Protein AF-A0A1V4IZM5-F1 (afdb_monomer)

Radius of gyration: 40.72 Å; Cα contacts (8 Å, |Δi|>4): 1011; chains: 1; bounding box: 106×96×102 Å

Sequence (853 aa):
MITKQNLEQMLNLLNVTTLEKIDSNCRKNNYTFGQQTMLKYSPEALVEYACAIYRYILPHFDTTGITEEEYITKWTAPHIKAMELIASKDCMLTLSDIVATPEPAPEGYSLEKDVYSEISAYIDNHRKGAEWYFFEGINDFLTNSHSPLRWDTVTDKRIINLVDEVDSIRDACNKELDTFISKELKPYIQLIQERLAYYKIKPKTIAALKVSKDQIPPLDWAEISQALEDKIITENTRKLITATLKAFRVAAKTKKAKKPVGARLDPSIVVDANEVFIREFISKLGVAYAVPVVKKLEEPPTTEEILDDIYSIIDGLNLAHTQGTSMDAIETQQKDIKNWYSDFSNIAKPLVACLDIALNKLSPESVLSDEALSHGAIKGMLAFAATLRPKVLYKLNANILDYVELSKELHHQIQVQTGYYTDAEPLPNVEPISKVQLIDSINKGTAPILPSLFDLTKPIQEVLDSIKANVVTTETVEVLSEEDVQSIIPMLVPITDYTIREMANMLTGQSSKPYIADGDLIIHTTETGKYLKVEPTIRDDQYAEYQFKAYNWNTLNAHIHSLQQLLAKTPEYIKWQTEPEPILGPEQDYKPLPKDYSYKLLPKVAELRKTAIKEAEELYEYLLGMANIAFDKEDETALEAIRDITRVHYYKDFIRIVGHRLASWVYEPEEYRLISSPPLDANGYEIDYEPNHINGIRYDNRRVNLKIELKQVNLDLRSTSRPVNYNGQPYATTQKYCTAFGLSYAYLNFNLNKLKPGETYNHKNRDYCLGADGCQYIAVDTVAKVPQLTYNGKSYTTPKEFAADLGLNYTNIRQGLHRAKNNTKPKTKYKYKEKGKTYTFYLDENYNVTSIV

Structure (mmCIF, N/CA/C/O backbone):
data_AF-A0A1V4IZM5-F1
#
_entry.id   AF-A0A1V4IZM5-F1
#
loop_
_atom_site.group_PDB
_atom_site.id
_atom_site.type_symbol
_atom_site.label_atom_id
_atom_site.label_alt_id
_atom_site.label_comp_id
_atom_site.label_asym_id
_atom_site.label_entity_id
_atom_site.label_seq_id
_atom_site.pdbx_PDB_ins_code
_atom_site.Cartn_x
_atom_site.Cartn_y
_atom_site.Cartn_z
_atom_site.occupancy
_atom_site.B_iso_or_equiv
_atom_site.auth_seq_id
_atom_site.auth_comp_id
_atom_site.auth_asym_id
_atom_site.auth_atom_id
_atom_site.pdbx_PDB_model_num
ATOM 1 N N . MET A 1 1 ? 28.922 -0.557 22.267 1.00 57.75 1 MET A N 1
ATOM 2 C CA . MET A 1 1 ? 28.609 -0.454 20.822 1.00 57.75 1 MET A CA 1
ATOM 3 C C . MET A 1 1 ? 27.100 -0.280 20.697 1.00 57.75 1 MET A C 1
ATOM 5 O O . MET A 1 1 ? 26.390 -1.085 21.283 1.00 57.75 1 MET A O 1
ATOM 9 N N . ILE A 1 2 ? 26.603 0.770 20.039 1.00 72.06 2 ILE A N 1
ATOM 10 C CA . ILE A 1 2 ? 25.153 1.031 19.965 1.00 72.06 2 ILE A CA 1
ATOM 11 C C . ILE A 1 2 ? 24.528 0.093 18.925 1.00 72.06 2 ILE A C 1
ATOM 13 O O . ILE A 1 2 ? 24.946 0.082 17.763 1.00 72.06 2 ILE A O 1
ATOM 17 N N . THR A 1 3 ? 23.562 -0.722 19.347 1.00 81.62 3 THR A N 1
ATOM 18 C CA . THR A 1 3 ? 22.862 -1.671 18.470 1.00 81.62 3 THR A CA 1
ATOM 19 C C . THR A 1 3 ? 21.764 -0.969 17.664 1.00 81.62 3 THR A C 1
ATOM 21 O O . THR A 1 3 ? 21.345 0.142 17.990 1.00 81.62 3 THR A O 1
ATOM 24 N N . LYS A 1 4 ? 21.261 -1.629 16.614 1.00 83.50 4 LYS A N 1
ATOM 25 C CA . LYS A 1 4 ? 20.084 -1.156 15.868 1.00 83.50 4 LYS A CA 1
ATOM 26 C C . LYS A 1 4 ? 18.871 -0.961 16.792 1.00 83.50 4 LYS A C 1
ATOM 28 O O . LYS A 1 4 ? 18.221 0.072 16.712 1.00 83.50 4 LYS A O 1
ATOM 33 N N . GLN A 1 5 ? 18.624 -1.918 17.687 1.00 81.56 5 GLN A N 1
ATOM 34 C CA . GLN A 1 5 ? 17.521 -1.864 18.648 1.00 81.56 5 GLN A CA 1
ATOM 35 C C . GLN A 1 5 ? 17.650 -0.663 19.594 1.00 81.56 5 GLN A C 1
ATOM 37 O O . GLN A 1 5 ? 16.668 0.036 19.820 1.00 81.56 5 GLN A O 1
ATOM 42 N N . ASN A 1 6 ? 18.865 -0.366 20.074 1.00 80.56 6 ASN A N 1
ATOM 43 C CA . ASN A 1 6 ? 19.107 0.809 20.912 1.00 80.56 6 ASN A CA 1
ATOM 44 C C . ASN A 1 6 ? 18.768 2.104 20.153 1.00 80.56 6 ASN A C 1
ATOM 46 O O . ASN A 1 6 ? 18.112 2.975 20.706 1.00 80.56 6 ASN A O 1
ATOM 50 N N . LEU A 1 7 ? 19.157 2.224 18.878 1.00 84.94 7 LEU A N 1
ATOM 51 C CA . LEU A 1 7 ? 18.834 3.399 18.054 1.00 84.94 7 LEU A CA 1
ATOM 52 C C . LEU A 1 7 ? 17.323 3.555 17.806 1.00 84.94 7 LEU A C 1
ATOM 54 O O . LEU A 1 7 ? 16.818 4.673 17.801 1.00 84.94 7 LEU A O 1
ATOM 58 N N . GLU A 1 8 ? 16.597 2.453 17.608 1.00 86.06 8 GLU A N 1
ATOM 59 C CA . GLU A 1 8 ? 15.133 2.472 17.450 1.00 86.06 8 GLU A CA 1
ATOM 60 C C . GLU A 1 8 ? 14.433 2.899 18.751 1.00 86.06 8 GLU A C 1
ATOM 62 O O . GLU A 1 8 ? 13.519 3.721 18.716 1.00 86.06 8 GLU A O 1
ATOM 67 N N . GLN A 1 9 ? 14.907 2.424 19.906 1.00 81.44 9 GLN A N 1
ATOM 68 C CA . GLN A 1 9 ? 14.412 2.858 21.218 1.00 81.44 9 GLN A CA 1
ATOM 69 C C . GLN A 1 9 ? 14.698 4.341 21.488 1.00 81.44 9 GLN A C 1
ATOM 71 O O . GLN A 1 9 ? 13.817 5.055 21.959 1.00 81.44 9 GLN A O 1
ATOM 76 N N . MET A 1 10 ? 15.893 4.823 21.137 1.00 86.06 10 MET A N 1
ATOM 77 C CA . MET A 1 10 ? 16.258 6.240 21.241 1.00 86.06 10 MET A CA 1
ATOM 78 C C . MET A 1 10 ? 15.355 7.130 20.375 1.00 86.06 10 MET A C 1
ATOM 80 O O . MET A 1 10 ? 14.952 8.205 20.809 1.00 86.06 10 MET A O 1
ATOM 84 N N . LEU A 1 11 ? 14.993 6.678 19.169 1.00 88.38 11 LEU A N 1
ATOM 85 C CA . LEU A 1 11 ? 14.075 7.412 18.295 1.00 88.38 11 LEU A CA 1
ATOM 86 C C . LEU A 1 11 ? 12.652 7.471 18.871 1.00 88.38 11 LEU A C 1
ATOM 88 O O . LEU A 1 11 ? 12.003 8.508 18.772 1.00 88.38 11 LEU A O 1
ATOM 92 N N . ASN A 1 12 ? 12.187 6.384 19.494 1.00 84.12 12 ASN A N 1
ATOM 93 C CA . ASN A 1 12 ? 10.905 6.370 20.201 1.00 84.12 12 ASN A CA 1
ATOM 94 C C . ASN A 1 12 ? 10.915 7.315 21.411 1.00 84.12 12 ASN A C 1
ATOM 96 O O . ASN A 1 12 ? 9.926 8.008 21.642 1.00 84.12 12 ASN A O 1
ATOM 100 N N . LEU A 1 13 ? 12.026 7.376 22.155 1.00 84.38 13 LEU A N 1
ATOM 101 C CA . LEU A 1 13 ? 12.179 8.314 23.267 1.00 84.38 13 LEU A CA 1
ATOM 102 C C . LEU A 1 13 ? 12.081 9.765 22.787 1.00 84.38 13 LEU A C 1
ATOM 104 O O . LEU A 1 13 ? 11.351 10.525 23.394 1.00 84.38 13 LEU A O 1
ATOM 108 N N . LEU A 1 14 ? 12.732 10.131 21.678 1.00 88.81 14 LEU A N 1
ATOM 109 C CA . LEU A 1 14 ? 12.714 11.499 21.130 1.00 88.81 14 LEU A CA 1
ATOM 110 C C . LEU A 1 14 ? 11.385 11.905 20.460 1.00 88.81 14 LEU A C 1
ATOM 112 O O . LEU A 1 14 ? 11.294 12.994 19.892 1.00 88.81 14 LEU A O 1
ATOM 116 N N . ASN A 1 15 ? 10.363 11.048 20.468 1.00 85.94 15 ASN A N 1
ATOM 117 C CA . ASN A 1 15 ? 9.048 11.380 19.930 1.00 85.94 15 ASN A CA 1
ATOM 118 C C . ASN A 1 15 ? 8.258 12.235 20.935 1.00 85.94 15 ASN A C 1
ATOM 120 O O . ASN A 1 15 ? 8.139 11.865 22.100 1.00 85.94 15 ASN A O 1
ATOM 124 N N . VAL A 1 16 ? 7.648 13.334 20.478 1.00 86.44 16 VAL A N 1
ATOM 125 C CA . VAL A 1 16 ? 6.814 14.217 21.316 1.00 86.44 16 VAL A CA 1
ATOM 126 C C . VAL A 1 16 ? 5.671 13.459 21.998 1.00 86.44 16 VAL A C 1
ATOM 128 O O . VAL A 1 16 ? 5.353 13.757 23.144 1.00 86.44 16 VAL A O 1
ATOM 131 N N . THR A 1 17 ? 5.146 12.392 21.386 1.00 87.19 17 THR A N 1
ATOM 132 C CA . THR A 1 17 ? 4.129 11.538 22.028 1.00 87.19 17 THR A CA 1
ATOM 133 C C . THR A 1 17 ? 4.616 10.877 23.322 1.00 87.19 17 THR A C 1
ATOM 135 O O . THR A 1 17 ? 3.815 10.448 24.147 1.00 87.19 17 THR A O 1
ATOM 138 N N . THR A 1 18 ? 5.931 10.727 23.499 1.00 82.88 18 THR A N 1
ATOM 139 C CA . THR A 1 18 ? 6.525 10.211 24.739 1.00 82.88 18 THR A CA 1
ATOM 140 C C . THR A 1 18 ? 6.481 11.268 25.838 1.00 82.88 18 THR A C 1
ATOM 142 O O . THR A 1 18 ? 6.098 10.942 26.957 1.00 82.88 18 THR A O 1
ATOM 145 N N . LEU A 1 19 ? 6.775 12.531 25.511 1.00 88.12 19 LEU A N 1
ATOM 146 C CA . LEU A 1 19 ? 6.591 13.657 26.432 1.00 88.12 19 LEU A CA 1
ATOM 147 C C . LEU A 1 19 ? 5.118 13.812 26.834 1.00 88.12 19 LEU A C 1
ATOM 149 O O . LEU A 1 19 ? 4.834 13.957 28.014 1.00 88.12 19 LEU A O 1
ATOM 153 N N . GLU A 1 20 ? 4.182 13.697 25.890 1.00 88.25 20 GLU A N 1
ATOM 154 C CA . GLU A 1 20 ? 2.737 13.755 26.174 1.00 88.25 20 GLU A CA 1
ATOM 155 C C . GLU A 1 20 ? 2.286 12.662 27.157 1.00 88.25 20 GLU A C 1
ATOM 157 O O . GLU A 1 20 ? 1.465 12.907 28.039 1.00 88.25 20 GLU A O 1
ATOM 162 N N . LYS A 1 21 ? 2.843 11.449 27.045 1.00 83.25 21 LYS A N 1
ATOM 163 C CA . LYS A 1 21 ? 2.553 10.347 27.977 1.00 83.25 21 LYS A CA 1
ATOM 164 C C . LYS A 1 21 ? 3.125 10.592 29.368 1.00 83.25 21 LYS A C 1
ATOM 166 O O . LYS A 1 21 ? 2.443 10.315 30.352 1.00 83.25 21 LYS A O 1
ATOM 171 N N . ILE A 1 22 ? 4.362 11.085 29.446 1.00 81.62 22 ILE A N 1
ATOM 172 C CA . ILE A 1 22 ? 4.990 11.460 30.720 1.00 81.62 22 ILE A CA 1
ATOM 173 C C . ILE A 1 22 ? 4.152 12.557 31.383 1.00 81.62 22 ILE A C 1
ATOM 175 O O . ILE A 1 22 ? 3.743 12.403 32.528 1.00 81.62 22 ILE A O 1
ATOM 179 N N . ASP A 1 23 ? 3.794 13.598 30.633 1.00 88.06 23 ASP A N 1
ATOM 180 C CA . ASP A 1 23 ? 2.962 14.705 31.103 1.00 88.06 23 ASP A CA 1
ATOM 181 C C . ASP A 1 23 ? 1.592 14.248 31.604 1.00 88.06 23 ASP A C 1
ATOM 183 O O . ASP A 1 23 ? 1.180 14.625 32.699 1.00 88.06 23 ASP A O 1
ATOM 187 N N . SER A 1 24 ? 0.915 13.361 30.872 1.00 82.25 24 SER A N 1
ATOM 188 C CA . SER A 1 24 ? -0.354 12.792 31.329 1.00 82.25 24 SER A CA 1
ATOM 189 C C . SER A 1 24 ? -0.218 12.061 32.669 1.00 82.25 24 SER A C 1
ATOM 191 O O . SER A 1 24 ? -1.123 12.158 33.496 1.00 82.25 24 SER A O 1
ATOM 193 N N . ASN A 1 25 ? 0.888 11.349 32.904 1.00 79.12 25 ASN A N 1
ATOM 194 C CA . ASN A 1 25 ? 1.135 10.659 34.172 1.00 79.12 25 ASN A CA 1
ATOM 195 C C . ASN A 1 25 ? 1.490 11.638 35.300 1.00 79.12 25 ASN A C 1
ATOM 197 O O . ASN A 1 25 ? 0.965 11.504 36.405 1.00 79.12 25 ASN A O 1
ATOM 201 N N . CYS A 1 26 ? 2.335 12.639 35.035 1.00 76.44 26 CYS A N 1
ATOM 202 C CA . CYS A 1 26 ? 2.674 13.677 36.012 1.00 76.44 26 CYS A CA 1
ATOM 203 C C . CYS A 1 26 ? 1.424 14.448 36.454 1.00 76.44 26 CYS A C 1
ATOM 205 O O . CYS A 1 26 ? 1.238 14.675 37.648 1.00 76.44 26 CYS A O 1
ATOM 207 N N . ARG A 1 27 ? 0.528 14.783 35.515 1.00 82.06 27 ARG A N 1
ATOM 208 C CA . ARG A 1 27 ? -0.756 15.433 35.817 1.00 82.06 27 ARG A CA 1
ATOM 209 C C . ARG A 1 27 ? -1.628 14.601 36.744 1.00 82.06 27 ARG A C 1
ATOM 211 O O . ARG A 1 27 ? -2.080 15.123 37.751 1.00 82.06 27 ARG A O 1
ATOM 218 N N . LYS A 1 28 ? -1.800 13.308 36.454 1.00 77.38 28 LYS A N 1
ATOM 219 C CA . LYS A 1 28 ? -2.592 12.398 37.301 1.00 77.38 28 LYS A CA 1
ATOM 220 C C . LYS A 1 28 ? -2.077 12.313 38.744 1.00 77.38 28 LYS A C 1
ATOM 222 O O . LYS A 1 28 ? -2.873 12.110 39.652 1.00 77.38 28 LYS A O 1
ATOM 227 N N . ASN A 1 29 ? -0.766 12.446 38.949 1.00 73.00 29 ASN A N 1
ATOM 228 C CA . ASN A 1 29 ? -0.141 12.245 40.259 1.00 73.00 29 ASN A CA 1
ATOM 229 C C . ASN A 1 29 ? 0.022 13.531 41.079 1.00 73.00 29 ASN A C 1
ATOM 231 O O . ASN A 1 29 ? 0.007 13.459 42.305 1.00 73.00 29 ASN A O 1
ATOM 235 N N . ASN A 1 30 ? 0.204 14.679 40.420 1.00 68.69 30 ASN A N 1
ATOM 236 C CA . ASN A 1 30 ? 0.627 15.920 41.079 1.00 68.69 30 ASN A CA 1
ATOM 237 C C . ASN A 1 30 ? -0.367 17.080 40.928 1.00 68.69 30 ASN A C 1
ATOM 239 O O . ASN A 1 30 ? -0.177 18.107 41.569 1.00 68.69 30 ASN A O 1
ATOM 243 N N . TYR A 1 31 ? -1.390 16.952 40.078 1.00 73.06 31 TYR A N 1
ATOM 244 C CA . TYR A 1 31 ? -2.322 18.036 39.776 1.00 73.06 31 TYR A CA 1
ATOM 245 C C . TYR A 1 31 ? -3.749 17.603 40.108 1.00 73.06 31 TYR A C 1
ATOM 247 O O . TYR A 1 31 ? -4.211 16.539 39.697 1.00 73.06 31 TYR A O 1
ATOM 255 N N . THR A 1 32 ? -4.444 18.430 40.883 1.00 66.44 32 THR A N 1
ATOM 256 C CA . THR A 1 32 ? -5.822 18.199 41.338 1.00 66.44 32 THR A CA 1
ATOM 257 C C . THR A 1 32 ? -6.783 19.203 40.694 1.00 66.44 32 THR A C 1
ATOM 259 O O . THR A 1 32 ? -6.366 20.055 39.917 1.00 66.44 32 THR A O 1
ATOM 262 N N . PHE A 1 33 ? -8.079 19.147 41.018 1.00 64.38 33 PHE A N 1
ATOM 263 C CA . PHE A 1 33 ? -9.104 20.063 40.484 1.00 64.38 33 PHE A CA 1
ATOM 264 C C . PHE A 1 33 ? -8.697 21.554 40.551 1.00 64.38 33 PHE A C 1
ATOM 266 O O . PHE A 1 33 ? -8.979 22.342 39.645 1.00 64.38 33 PHE A O 1
ATOM 273 N N . GLY A 1 34 ? -7.983 21.922 41.616 1.00 63.38 34 GLY A N 1
ATOM 274 C CA . GLY A 1 34 ? -7.523 23.277 41.886 1.00 63.38 34 GLY A CA 1
ATOM 275 C C . GLY A 1 34 ? -6.196 23.698 41.254 1.00 63.38 34 GLY A C 1
ATOM 276 O O . GLY A 1 34 ? -5.916 24.888 41.117 1.00 63.38 34 GLY A O 1
ATOM 277 N N . GLN A 1 35 ? -5.393 22.733 40.817 1.00 69.88 35 GLN A N 1
ATOM 278 C CA . GLN A 1 35 ? -4.029 22.944 40.340 1.00 69.88 35 GLN A CA 1
ATOM 279 C C . GLN A 1 35 ? -3.952 22.499 38.884 1.00 69.88 35 GLN A C 1
ATOM 281 O O . GLN A 1 35 ? -4.155 21.330 38.564 1.00 69.88 35 GLN A O 1
ATOM 286 N N . GLN A 1 36 ? -3.637 23.420 37.979 1.00 75.69 36 GLN A N 1
ATOM 287 C CA . GLN A 1 36 ? -3.462 23.102 36.563 1.00 75.69 36 GLN A CA 1
ATOM 288 C C . GLN A 1 36 ? -2.056 23.466 36.107 1.00 75.69 36 GLN A C 1
ATOM 290 O O . GLN A 1 36 ? -1.419 24.384 36.615 1.00 75.69 36 GLN A O 1
ATOM 295 N N . THR A 1 37 ? -1.564 22.753 35.098 1.00 81.69 37 THR A N 1
ATOM 296 C CA . THR A 1 37 ? -0.284 23.086 34.479 1.00 81.69 37 THR A CA 1
ATOM 297 C C . THR A 1 37 ? -0.372 24.469 33.833 1.00 81.69 37 THR A C 1
ATOM 299 O O . THR A 1 37 ? -1.164 24.683 32.911 1.00 81.69 37 THR A O 1
ATOM 302 N N . MET A 1 38 ? 0.475 25.399 34.278 1.00 83.50 38 MET A N 1
ATOM 303 C CA . MET A 1 38 ? 0.495 26.772 33.759 1.00 83.50 38 MET A CA 1
ATOM 304 C C . MET A 1 38 ? 0.743 26.818 32.241 1.00 83.50 38 MET A C 1
ATOM 306 O O . MET A 1 38 ? 0.093 27.577 31.522 1.00 83.50 38 MET A O 1
ATOM 310 N N . LEU A 1 39 ? 1.655 25.979 31.745 1.00 90.56 39 LEU A N 1
ATOM 311 C CA . LEU A 1 39 ? 1.953 25.812 30.321 1.00 90.56 39 LEU A CA 1
ATOM 312 C C . LEU A 1 39 ? 1.451 24.454 29.809 1.00 90.56 39 LEU A C 1
ATOM 314 O O . LEU A 1 39 ? 0.914 23.638 30.557 1.00 90.56 39 LEU A O 1
ATOM 318 N N . LYS A 1 40 ? 1.644 24.216 28.511 1.00 90.38 40 LYS A N 1
ATOM 319 C CA . LYS A 1 40 ? 1.191 23.031 27.775 1.00 90.38 40 LYS A CA 1
ATOM 320 C C . LYS A 1 40 ? 1.713 21.708 28.329 1.00 90.38 40 LYS A C 1
ATOM 322 O O . LYS A 1 40 ? 1.013 20.722 28.166 1.00 90.38 40 LYS A O 1
ATOM 327 N N . TYR A 1 41 ? 2.887 21.684 28.958 1.00 92.62 41 TYR A N 1
ATOM 328 C CA . TYR A 1 41 ? 3.430 20.519 29.666 1.00 92.62 41 TYR A CA 1
ATOM 329 C C . TYR A 1 41 ? 3.785 20.911 31.099 1.00 92.62 41 TYR A C 1
ATOM 331 O O . TYR A 1 41 ? 4.193 22.052 31.345 1.00 92.62 41 TYR A O 1
ATOM 339 N N . SER A 1 42 ? 3.659 19.978 32.037 1.00 90.12 42 SER A N 1
ATOM 340 C CA . SER A 1 42 ? 4.066 20.173 33.424 1.00 90.12 42 SER A CA 1
ATOM 341 C C . SER A 1 42 ? 5.597 20.324 33.526 1.00 90.12 42 SER A C 1
ATOM 343 O O . SER A 1 42 ? 6.337 19.706 32.750 1.00 90.12 42 SER A O 1
ATOM 345 N N . PRO A 1 43 ? 6.114 21.152 34.452 1.00 90.12 43 PRO A N 1
ATOM 346 C CA . PRO A 1 43 ? 7.549 21.262 34.688 1.00 90.12 43 PRO A CA 1
ATOM 347 C C . PRO A 1 43 ? 8.165 19.916 35.092 1.00 90.12 43 PRO A C 1
ATOM 349 O O . PRO A 1 43 ? 9.263 19.609 34.637 1.00 90.12 43 PRO A O 1
ATOM 352 N N . GLU A 1 44 ? 7.456 19.076 35.850 1.00 89.94 44 GLU A N 1
ATOM 353 C CA . GLU A 1 44 ? 7.909 17.727 36.219 1.00 89.94 44 GLU A CA 1
ATOM 354 C C . GLU A 1 44 ? 8.092 16.846 34.983 1.00 89.94 44 GLU A C 1
ATOM 356 O O . GLU A 1 44 ? 9.116 16.183 34.843 1.00 89.94 44 GLU A O 1
ATOM 361 N N . ALA A 1 45 ? 7.145 16.892 34.044 1.00 90.44 45 ALA A N 1
ATOM 362 C CA . ALA A 1 45 ? 7.225 16.126 32.810 1.00 90.44 45 ALA A CA 1
ATOM 363 C C . ALA A 1 45 ? 8.404 16.566 31.936 1.00 90.44 45 ALA A C 1
ATOM 365 O O . ALA A 1 45 ? 9.103 15.732 31.359 1.00 90.44 45 ALA A O 1
ATOM 366 N N . LEU A 1 46 ? 8.661 17.876 31.868 1.00 92.44 46 LEU A N 1
ATOM 367 C CA . LEU A 1 46 ? 9.823 18.425 31.168 1.00 92.44 46 LEU A CA 1
ATOM 368 C C . LEU A 1 46 ? 11.134 18.006 31.840 1.00 92.44 46 LEU A C 1
ATOM 370 O O . LEU A 1 46 ? 12.080 17.669 31.132 1.00 92.44 46 LEU A O 1
ATOM 374 N N . VAL A 1 47 ? 11.188 17.976 33.174 1.00 91.12 47 VAL A N 1
ATOM 375 C CA . VAL A 1 47 ? 12.343 17.478 33.937 1.00 91.12 47 VAL A CA 1
ATOM 376 C C . VAL A 1 47 ? 12.565 15.993 33.656 1.00 91.12 47 VAL A C 1
ATOM 378 O O . VAL A 1 47 ? 13.663 15.614 33.260 1.00 91.12 47 VAL A O 1
ATOM 381 N N . GLU A 1 48 ? 11.541 15.149 33.801 1.00 88.62 48 GLU A N 1
ATOM 382 C CA . GLU A 1 48 ? 11.646 13.705 33.560 1.00 88.62 48 GLU A CA 1
ATOM 383 C C . GLU A 1 48 ? 12.086 13.397 32.126 1.00 88.62 48 GLU A C 1
ATOM 385 O O . GLU A 1 48 ? 12.971 12.564 31.898 1.00 88.62 48 GLU A O 1
ATOM 390 N N . TYR A 1 49 ? 11.514 14.104 31.154 1.00 92.62 49 TYR A N 1
ATOM 391 C CA . TYR A 1 49 ? 11.857 13.939 29.750 1.00 92.62 49 TYR A CA 1
ATOM 392 C C . TYR A 1 49 ? 13.274 14.439 29.439 1.00 92.62 49 TYR A C 1
ATOM 394 O O . TYR A 1 49 ? 14.033 13.742 28.759 1.00 92.62 49 TYR A O 1
ATOM 402 N N . ALA A 1 50 ? 13.682 15.582 30.001 1.00 90.81 50 ALA A N 1
ATOM 403 C CA . ALA A 1 50 ? 15.048 16.090 29.898 1.00 90.81 50 ALA A CA 1
ATOM 404 C C . ALA A 1 50 ? 16.061 15.124 30.529 1.00 90.81 50 ALA A C 1
ATOM 406 O O . ALA A 1 50 ? 17.079 14.832 29.904 1.00 90.81 50 ALA A O 1
ATOM 407 N N . CYS A 1 51 ? 15.768 14.561 31.706 1.00 84.75 51 CYS A N 1
ATOM 408 C CA . CYS A 1 51 ? 16.582 13.531 32.355 1.00 84.75 51 CYS A CA 1
ATOM 409 C C . CYS A 1 51 ? 16.707 12.284 31.475 1.00 84.75 51 CYS A C 1
ATOM 411 O O . CYS A 1 51 ? 17.798 11.738 31.312 1.00 84.75 51 CYS A O 1
ATOM 413 N N . ALA A 1 52 ? 15.605 11.820 30.881 1.00 84.94 52 ALA A N 1
ATOM 414 C CA . ALA A 1 52 ? 15.624 10.655 30.006 1.00 84.94 52 ALA A CA 1
ATOM 415 C C . ALA A 1 52 ? 16.495 10.906 28.764 1.00 84.94 52 ALA A C 1
ATOM 417 O O . ALA A 1 52 ? 17.341 10.078 28.421 1.00 84.94 52 ALA A O 1
ATOM 418 N N . ILE A 1 53 ? 16.354 12.066 28.122 1.00 88.62 53 ILE A N 1
ATOM 419 C CA . ILE A 1 53 ? 17.187 12.457 26.979 1.00 88.62 53 ILE A CA 1
ATOM 420 C C . ILE A 1 53 ? 18.657 12.588 27.409 1.00 88.62 53 ILE A C 1
ATOM 422 O O . ILE A 1 53 ? 19.543 12.016 26.769 1.00 88.62 53 ILE A O 1
ATOM 426 N N . TYR A 1 54 ? 18.927 13.253 28.531 1.00 87.44 54 TYR A N 1
ATOM 427 C CA . TYR A 1 54 ? 20.275 13.432 29.067 1.00 87.44 54 TYR A CA 1
ATOM 428 C C . TYR A 1 54 ? 20.959 12.106 29.404 1.00 87.44 54 TYR A C 1
ATOM 430 O O . TYR A 1 54 ? 22.147 11.946 29.156 1.00 87.44 54 TYR A O 1
ATOM 438 N N . ARG A 1 55 ? 20.235 11.126 29.947 1.00 84.50 55 ARG A N 1
ATOM 439 C CA . ARG A 1 55 ? 20.821 9.844 30.368 1.00 84.50 55 ARG A CA 1
ATOM 440 C C . ARG A 1 55 ? 20.944 8.843 29.225 1.00 84.50 55 ARG A C 1
ATOM 442 O O . ARG A 1 55 ? 21.912 8.087 29.184 1.00 84.50 55 ARG A O 1
ATOM 449 N N . TYR A 1 56 ? 19.976 8.820 28.309 1.00 83.19 56 TYR A N 1
ATOM 450 C CA . TYR A 1 56 ? 19.872 7.770 27.289 1.00 83.19 56 TYR A CA 1
ATOM 451 C C . TYR A 1 56 ? 20.235 8.220 25.873 1.00 83.19 56 TYR A C 1
ATOM 453 O O . TYR A 1 56 ? 20.411 7.365 25.006 1.00 83.19 56 TYR A O 1
ATOM 461 N N . ILE A 1 57 ? 20.364 9.525 25.612 1.00 86.75 57 ILE A N 1
ATOM 462 C CA . ILE A 1 57 ? 20.688 10.066 24.283 1.00 86.75 57 ILE A CA 1
ATOM 463 C C . ILE A 1 57 ? 22.031 10.789 24.313 1.00 86.75 57 ILE A C 1
ATOM 465 O O . ILE A 1 57 ? 22.955 10.367 23.617 1.00 86.75 57 ILE A O 1
ATOM 469 N N . LEU A 1 58 ? 22.170 11.838 25.127 1.00 85.44 58 LEU A N 1
ATOM 470 C CA . LEU A 1 58 ? 23.354 12.713 25.116 1.00 85.44 58 LEU A CA 1
ATOM 471 C C . LEU A 1 58 ? 24.697 11.963 25.223 1.00 85.44 58 LEU A C 1
ATOM 473 O O . LEU A 1 58 ? 25.561 12.239 24.393 1.00 85.44 58 LEU A O 1
ATOM 477 N N . PRO A 1 59 ? 24.886 10.936 26.081 1.00 83.44 59 PRO A N 1
ATOM 478 C CA . PRO A 1 59 ? 26.168 10.240 26.227 1.00 83.44 59 PRO A CA 1
ATOM 479 C C . PRO A 1 59 ? 26.628 9.516 24.954 1.00 83.44 59 PRO A C 1
ATOM 481 O O . PRO A 1 59 ? 27.765 9.052 24.862 1.00 83.44 59 PRO A O 1
ATOM 484 N N . HIS A 1 60 ? 25.740 9.370 23.970 1.00 79.81 60 HIS A N 1
ATOM 485 C CA . HIS A 1 60 ? 26.002 8.700 22.702 1.00 79.81 60 HIS A CA 1
ATOM 486 C C . HIS A 1 60 ? 26.280 9.645 21.527 1.00 79.81 60 HIS A C 1
ATOM 488 O O . HIS A 1 60 ? 26.713 9.164 20.464 1.00 79.81 60 HIS A O 1
ATOM 494 N N . PHE A 1 61 ? 26.009 10.943 21.690 1.00 75.25 61 PHE A N 1
ATOM 495 C CA . PHE A 1 61 ? 25.993 11.917 20.594 1.00 75.25 61 PHE A CA 1
ATOM 496 C C . PHE A 1 61 ? 26.590 13.281 20.944 1.00 75.25 61 PHE A C 1
ATOM 498 O O . PHE A 1 61 ? 27.051 13.958 20.029 1.00 75.25 61 PHE A O 1
ATOM 505 N N . ASP A 1 62 ? 26.603 13.671 22.217 1.00 67.94 62 ASP A N 1
ATOM 506 C CA . ASP A 1 62 ? 27.065 14.978 22.668 1.00 67.94 62 ASP A CA 1
ATOM 507 C C . ASP A 1 62 ? 28.263 14.855 23.627 1.00 67.94 62 ASP A C 1
ATOM 509 O O . ASP A 1 62 ? 28.296 14.008 24.519 1.00 67.94 62 ASP A O 1
ATOM 513 N N . THR A 1 63 ? 29.268 15.706 23.420 1.00 58.75 63 THR A N 1
ATOM 514 C CA . THR A 1 63 ? 30.476 15.822 24.252 1.00 58.75 63 THR A CA 1
ATOM 515 C C . THR A 1 63 ? 30.583 17.191 24.926 1.00 58.75 63 THR A C 1
ATOM 517 O O . THR A 1 63 ? 31.639 17.512 25.467 1.00 58.75 63 THR A O 1
ATOM 520 N N . THR A 1 64 ? 29.539 18.027 24.864 1.00 59.38 64 THR A N 1
ATOM 521 C CA . THR A 1 64 ? 29.567 19.441 25.291 1.00 59.38 64 THR A CA 1
ATOM 522 C C . THR A 1 64 ? 29.782 19.665 26.789 1.00 59.38 64 THR A C 1
ATOM 524 O O . THR A 1 64 ? 29.953 20.809 27.199 1.00 59.38 64 THR A O 1
ATOM 527 N N . GLY A 1 65 ? 29.845 18.615 27.612 1.00 68.25 65 GLY A N 1
ATOM 528 C CA . GLY A 1 65 ? 30.160 18.733 29.038 1.00 68.25 65 GLY A CA 1
ATOM 529 C C . GLY A 1 65 ? 29.084 19.446 29.861 1.00 68.25 65 GLY A C 1
ATOM 530 O O . GLY A 1 65 ? 29.350 19.777 31.012 1.00 68.25 65 GLY A O 1
ATOM 531 N N . ILE A 1 66 ? 27.895 19.674 29.287 1.00 85.88 66 ILE A N 1
ATOM 532 C CA . ILE A 1 66 ? 26.734 20.185 30.015 1.00 85.88 66 ILE A CA 1
ATOM 533 C C . ILE A 1 66 ? 26.340 19.189 31.105 1.00 85.88 66 ILE A C 1
ATOM 535 O O . ILE A 1 66 ? 26.321 17.981 30.868 1.00 85.88 66 ILE A O 1
ATOM 539 N N . THR A 1 67 ? 26.049 19.692 32.297 1.00 89.19 67 THR A N 1
ATOM 540 C CA . THR A 1 67 ? 25.553 18.877 33.410 1.00 89.19 67 THR A CA 1
ATOM 541 C C . THR A 1 67 ? 24.061 18.577 33.251 1.00 89.19 67 THR A C 1
ATOM 543 O O . THR A 1 67 ? 23.338 19.283 32.547 1.00 89.19 67 THR A O 1
ATOM 546 N N . GLU A 1 68 ? 23.573 17.528 33.919 1.00 86.62 68 GLU A N 1
ATOM 547 C CA . GLU A 1 68 ? 22.148 17.159 33.890 1.00 86.62 68 GLU A CA 1
ATOM 548 C C . GLU A 1 68 ? 21.265 18.317 34.375 1.00 86.62 68 GLU A C 1
ATOM 550 O O . GLU A 1 68 ? 20.239 18.614 33.772 1.00 86.62 68 GLU A O 1
ATOM 555 N N . GLU A 1 69 ? 21.715 19.035 35.403 1.00 90.12 69 GLU A N 1
ATOM 556 C CA . GLU A 1 69 ? 21.024 20.188 35.981 1.00 90.12 69 GLU A CA 1
ATOM 557 C C . GLU A 1 69 ? 20.948 21.377 35.011 1.00 90.12 69 GLU A C 1
ATOM 559 O O . GLU A 1 69 ? 19.878 21.957 34.809 1.00 90.12 69 GLU A O 1
ATOM 564 N N . GLU A 1 70 ? 22.050 21.707 34.332 1.00 91.50 70 GLU A N 1
ATOM 565 C CA . GLU A 1 70 ? 22.058 22.738 33.286 1.00 91.50 70 GLU A CA 1
ATOM 566 C C . GLU A 1 70 ? 21.163 22.351 32.101 1.00 91.50 70 GLU A C 1
ATOM 568 O O . GLU A 1 70 ? 20.529 23.215 31.490 1.00 91.50 70 GLU A O 1
ATOM 573 N N . TYR A 1 71 ? 21.091 21.058 31.768 1.00 91.94 71 TYR A N 1
ATOM 574 C CA . TYR A 1 71 ? 20.219 20.566 30.706 1.00 91.94 71 TYR A CA 1
ATOM 575 C C . TYR A 1 71 ? 18.745 20.693 31.094 1.00 91.94 71 TYR A C 1
ATOM 577 O O . TYR A 1 71 ? 17.973 21.282 30.340 1.00 91.94 71 TYR A O 1
ATOM 585 N N . ILE A 1 72 ? 18.368 20.241 32.291 1.00 91.62 72 ILE A N 1
ATOM 586 C CA . ILE A 1 72 ? 17.015 20.407 32.842 1.00 91.62 72 ILE A CA 1
ATOM 587 C C . ILE A 1 72 ? 16.618 21.887 32.865 1.00 91.62 72 ILE A C 1
ATOM 589 O O . ILE A 1 72 ? 15.521 22.232 32.431 1.00 91.62 72 ILE A O 1
ATOM 593 N N . THR A 1 73 ? 17.528 22.772 33.282 1.00 93.00 73 THR A N 1
ATOM 594 C CA . THR A 1 73 ? 17.282 24.223 33.344 1.00 93.00 73 THR A CA 1
ATOM 595 C C . THR A 1 73 ? 16.885 24.799 31.984 1.00 93.00 73 THR A C 1
ATOM 597 O O . THR A 1 73 ? 16.008 25.657 31.905 1.00 93.00 73 THR A O 1
ATOM 600 N N . LYS A 1 74 ? 17.471 24.313 30.880 1.00 93.25 74 LYS A N 1
ATOM 601 C CA . LYS A 1 74 ? 17.062 24.735 29.528 1.00 93.25 74 LYS A CA 1
ATOM 602 C C . LYS A 1 74 ? 15.627 24.321 29.203 1.00 93.25 74 LYS A C 1
ATOM 604 O O . LYS A 1 74 ? 14.899 25.101 28.597 1.00 93.25 74 LYS A O 1
ATOM 609 N N . TRP A 1 75 ? 15.233 23.113 29.604 1.00 93.25 75 TRP A N 1
ATOM 610 C CA . TRP A 1 75 ? 13.893 22.575 29.359 1.00 93.25 75 TRP A CA 1
ATOM 611 C C . TRP A 1 75 ? 12.815 23.272 30.194 1.00 93.25 75 TRP A C 1
ATOM 613 O O . TRP A 1 75 ? 11.699 23.454 29.712 1.00 93.25 75 TRP A O 1
ATOM 623 N N . THR A 1 76 ? 13.145 23.715 31.407 1.00 93.94 76 THR A N 1
ATOM 624 C CA . THR A 1 76 ? 12.209 24.411 32.305 1.00 93.94 76 THR A CA 1
ATOM 625 C C . THR A 1 76 ? 12.236 25.937 32.171 1.00 93.94 76 THR A C 1
ATOM 627 O O . THR A 1 76 ? 11.342 26.605 32.693 1.00 93.94 76 THR A O 1
ATOM 630 N N . ALA A 1 77 ? 13.189 26.513 31.429 1.00 93.56 77 ALA A N 1
ATOM 631 C CA . ALA A 1 77 ? 13.327 27.963 31.258 1.00 93.56 77 ALA A CA 1
ATOM 632 C C . ALA A 1 77 ? 12.041 28.688 30.799 1.00 93.56 77 ALA A C 1
ATOM 634 O O . ALA A 1 77 ? 11.741 29.741 31.368 1.00 93.56 77 ALA A O 1
ATOM 635 N N . PRO A 1 78 ? 11.231 28.167 29.849 1.00 93.38 78 PRO A N 1
ATOM 636 C CA . PRO A 1 78 ? 9.971 28.818 29.471 1.00 93.38 78 PRO A CA 1
ATOM 637 C C . PRO A 1 78 ? 8.955 28.903 30.621 1.00 93.38 78 PRO A C 1
ATOM 639 O O . PRO A 1 78 ? 8.214 29.881 30.714 1.00 93.38 78 PRO A O 1
ATOM 642 N N . HIS A 1 79 ? 8.947 27.909 31.516 1.00 90.81 79 HIS A N 1
ATOM 643 C CA . HIS A 1 79 ? 8.111 27.900 32.722 1.00 90.81 79 HIS A CA 1
ATOM 644 C C . HIS A 1 79 ? 8.582 28.943 33.732 1.00 90.81 79 HIS A C 1
ATOM 646 O O . HIS A 1 79 ? 7.778 29.746 34.195 1.00 90.81 79 HIS A O 1
ATOM 652 N N . ILE A 1 80 ? 9.888 28.989 34.013 1.00 90.94 80 ILE A N 1
ATOM 653 C CA . ILE A 1 80 ? 10.488 29.990 34.911 1.00 90.94 80 ILE A CA 1
ATOM 654 C C . ILE A 1 80 ? 10.162 31.403 34.416 1.00 90.94 80 ILE A C 1
ATOM 656 O O . ILE A 1 80 ? 9.646 32.227 35.167 1.00 90.94 80 ILE A O 1
ATOM 660 N N . LYS A 1 81 ? 10.354 31.646 33.118 1.00 93.12 81 LYS A N 1
ATOM 661 C CA . LYS A 1 81 ? 10.040 32.923 32.475 1.00 93.12 81 LYS A CA 1
ATOM 662 C C . LYS A 1 81 ? 8.560 33.296 32.587 1.00 93.12 81 LYS A C 1
ATOM 664 O O . LYS A 1 81 ? 8.249 34.451 32.856 1.00 93.12 81 LYS A O 1
ATOM 669 N N . ALA A 1 82 ? 7.644 32.348 32.375 1.00 90.75 82 ALA A N 1
ATOM 670 C CA . ALA A 1 82 ? 6.211 32.600 32.530 1.00 90.75 82 ALA A CA 1
ATOM 671 C C . ALA A 1 82 ? 5.863 32.997 33.975 1.00 90.75 82 ALA A C 1
ATOM 673 O O . ALA A 1 82 ? 5.144 33.977 34.172 1.00 90.75 82 ALA A O 1
ATOM 674 N N . MET A 1 83 ? 6.431 32.309 34.974 1.00 88.38 83 MET A N 1
ATOM 675 C CA . MET A 1 83 ? 6.235 32.654 36.387 1.00 88.38 83 MET A CA 1
ATOM 676 C C . MET A 1 83 ? 6.756 34.057 36.712 1.00 88.38 83 MET A C 1
ATOM 678 O O . MET A 1 83 ? 6.055 34.829 37.358 1.00 88.38 83 MET A O 1
ATOM 682 N N . GLU A 1 84 ? 7.953 34.415 36.243 1.00 90.38 84 GLU A N 1
ATOM 683 C CA . GLU A 1 84 ? 8.543 35.743 36.461 1.00 90.38 84 GLU A CA 1
ATOM 684 C C . GLU A 1 84 ? 7.724 36.860 35.798 1.00 90.38 84 GLU A C 1
ATOM 686 O O . GLU A 1 84 ? 7.489 37.909 36.403 1.00 90.38 84 GLU A O 1
ATOM 691 N N . LEU A 1 85 ? 7.251 36.635 34.567 1.00 91.31 85 LEU A N 1
ATOM 692 C CA . LEU A 1 85 ? 6.430 37.601 33.840 1.00 91.31 85 LEU A CA 1
ATOM 693 C C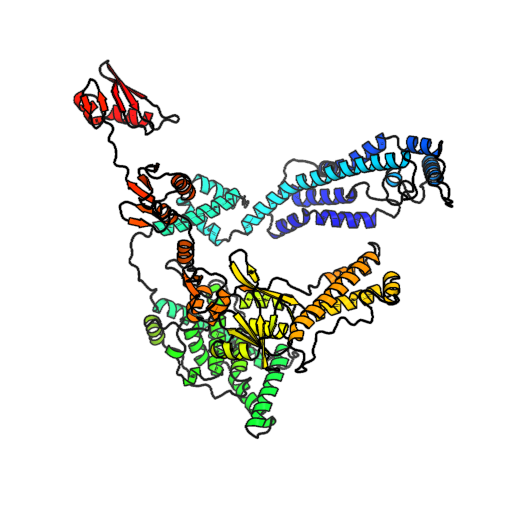 . LEU A 1 85 ? 5.086 37.832 34.533 1.00 91.31 85 LEU A C 1
ATOM 695 O O . LEU A 1 85 ? 4.692 38.987 34.679 1.00 91.31 85 LEU A O 1
ATOM 699 N N . ILE A 1 86 ? 4.412 36.779 34.999 1.00 87.69 86 ILE A N 1
ATOM 700 C CA . ILE A 1 86 ? 3.148 36.916 35.739 1.00 87.69 86 ILE A CA 1
ATOM 701 C C . ILE A 1 86 ? 3.394 37.573 37.103 1.00 87.69 86 ILE A C 1
ATOM 703 O O . ILE A 1 86 ? 2.684 38.507 37.469 1.00 87.69 86 ILE A O 1
ATOM 707 N N . ALA A 1 87 ? 4.442 37.172 37.828 1.00 85.38 87 ALA A N 1
ATOM 708 C CA . ALA A 1 87 ? 4.800 37.782 39.110 1.00 85.38 87 ALA A CA 1
ATOM 709 C C . ALA A 1 87 ? 5.100 39.288 38.986 1.00 85.38 87 ALA A C 1
ATOM 711 O O . ALA A 1 87 ? 4.827 40.052 39.910 1.00 85.38 87 ALA A O 1
ATOM 712 N N . SER A 1 88 ? 5.608 39.739 37.833 1.00 85.88 88 SER A N 1
ATOM 713 C CA . SER A 1 88 ? 5.877 41.159 37.569 1.00 85.88 88 SER A CA 1
ATOM 714 C C . SER A 1 88 ? 4.625 42.031 37.388 1.00 85.88 88 SER A C 1
ATOM 716 O O . SER A 1 88 ? 4.744 43.256 37.375 1.00 85.88 88 SER A O 1
ATOM 718 N N . LYS A 1 89 ? 3.432 41.433 37.238 1.00 82.75 89 LYS A N 1
ATOM 719 C CA . LYS A 1 89 ? 2.183 42.140 36.898 1.00 82.75 89 LYS A CA 1
ATOM 720 C C . LYS A 1 89 ? 1.389 42.673 38.088 1.00 82.75 89 LYS A C 1
ATOM 722 O O . LYS A 1 89 ? 0.318 43.229 37.891 1.00 82.75 89 LYS A O 1
ATOM 727 N N . ASP A 1 90 ? 1.911 42.536 39.304 1.00 86.00 90 ASP A N 1
ATOM 728 C CA . ASP A 1 90 ? 1.245 42.935 40.552 1.00 86.00 90 ASP A CA 1
ATOM 729 C C . ASP A 1 90 ? -0.258 42.580 40.580 1.00 86.00 90 ASP A C 1
ATOM 731 O O . ASP A 1 90 ? -1.150 43.384 40.880 1.00 86.00 90 ASP A O 1
ATOM 735 N N . CYS A 1 91 ? -0.551 41.335 40.193 1.00 88.06 91 CYS A N 1
ATOM 736 C CA . CYS A 1 91 ? -1.918 40.855 40.021 1.00 88.06 91 CYS A CA 1
ATOM 737 C C . CYS A 1 91 ? -2.715 40.922 41.334 1.00 88.06 91 CYS A C 1
ATOM 739 O O . CYS A 1 91 ? -3.921 41.144 41.298 1.00 88.06 91 CYS A O 1
ATOM 741 N N . MET A 1 92 ? -2.060 40.793 42.498 1.00 86.81 92 MET A N 1
ATOM 742 C CA . MET A 1 92 ? -2.725 40.927 43.803 1.00 86.81 92 MET A CA 1
ATOM 743 C C . MET A 1 92 ? -3.234 42.342 44.064 1.00 86.81 92 MET A C 1
ATOM 745 O O . MET A 1 92 ? -4.334 42.491 44.605 1.00 86.81 92 MET A O 1
ATOM 749 N N . LEU A 1 93 ? -2.459 43.374 43.711 1.00 88.44 93 LEU A N 1
ATOM 750 C CA . LEU A 1 93 ? -2.934 44.754 43.808 1.00 88.44 93 LEU A CA 1
ATOM 751 C C . LEU A 1 93 ? -4.082 44.990 42.832 1.00 88.44 93 LEU A C 1
ATOM 753 O O . LEU A 1 93 ? -5.124 45.488 43.245 1.00 88.44 93 LEU A O 1
ATOM 757 N N . THR A 1 94 ? -3.947 44.524 41.589 1.00 90.81 94 THR A N 1
ATOM 758 C CA . THR A 1 94 ? -5.005 44.647 40.574 1.00 90.81 94 THR A CA 1
ATOM 759 C C . THR A 1 94 ? -6.319 44.008 41.041 1.00 90.81 94 THR A C 1
ATOM 761 O O . THR A 1 94 ? -7.375 44.635 40.978 1.00 90.81 94 THR A O 1
ATOM 764 N N . LEU A 1 95 ? -6.269 42.786 41.581 1.00 91.56 95 LEU A N 1
ATOM 765 C CA . LEU A 1 95 ? -7.441 42.106 42.142 1.00 91.56 95 LEU A CA 1
ATOM 766 C C . LEU A 1 95 ? -8.002 42.838 43.374 1.00 91.56 95 LEU A C 1
ATOM 768 O O . LEU A 1 95 ? -9.220 42.926 43.528 1.00 91.56 95 LEU A O 1
ATOM 772 N N . SER A 1 96 ? -7.138 43.404 44.225 1.00 91.50 96 SER A N 1
ATOM 773 C CA . SER A 1 96 ? -7.563 44.206 45.384 1.00 91.50 96 SER A CA 1
ATOM 774 C C . SER A 1 96 ? -8.302 45.481 44.962 1.00 91.50 96 SER A C 1
ATOM 776 O O . SER A 1 96 ? -9.322 45.819 45.562 1.00 91.50 96 SER A O 1
ATOM 778 N N . ASP A 1 97 ? -7.830 46.159 43.915 1.00 91.62 97 ASP A N 1
ATOM 779 C CA . ASP A 1 97 ? -8.452 47.371 43.369 1.00 91.62 97 ASP A CA 1
ATOM 780 C C . ASP A 1 97 ? -9.816 47.072 42.731 1.00 91.62 97 ASP A C 1
ATOM 782 O O . ASP A 1 97 ? -10.774 47.836 42.903 1.00 91.62 97 ASP A O 1
ATOM 786 N N . ILE A 1 98 ? -9.928 45.933 42.036 1.00 90.94 98 ILE A N 1
ATOM 787 C CA . ILE A 1 98 ? -11.184 45.446 41.449 1.00 90.94 98 ILE A CA 1
ATOM 788 C C . ILE A 1 98 ? -12.228 45.201 42.547 1.00 90.94 98 ILE A C 1
ATOM 790 O O . ILE A 1 98 ? -13.351 45.692 42.435 1.00 90.94 98 ILE A O 1
ATOM 794 N N . VAL A 1 99 ? -11.857 44.516 43.635 1.00 90.06 99 VAL A N 1
ATOM 795 C CA . VAL A 1 99 ? -12.759 44.259 44.776 1.00 90.06 99 VAL A CA 1
ATOM 796 C C . VAL A 1 99 ? -13.130 45.542 45.519 1.00 90.06 99 VAL A C 1
ATOM 798 O O . VAL A 1 99 ? -14.265 45.684 45.967 1.00 90.06 99 VAL A O 1
ATOM 801 N N . ALA A 1 100 ? -12.208 46.500 45.642 1.00 88.75 100 ALA A N 1
ATOM 802 C CA . ALA A 1 100 ? -12.487 47.781 46.293 1.00 88.75 100 ALA A CA 1
ATOM 803 C C . ALA A 1 100 ? -13.493 48.646 45.511 1.00 88.75 100 ALA A C 1
ATOM 805 O O . ALA A 1 100 ? -14.118 49.540 46.086 1.00 88.75 100 ALA A O 1
ATOM 806 N N . THR A 1 101 ? -13.645 48.399 44.206 1.00 87.94 101 THR A N 1
ATOM 807 C CA . THR A 1 101 ? -14.509 49.171 43.304 1.00 87.94 101 THR A CA 1
ATOM 808 C C . THR A 1 101 ? -15.285 48.251 42.350 1.00 87.94 101 THR A C 1
ATOM 810 O O . THR A 1 101 ? -15.014 48.254 41.147 1.00 87.94 101 THR A O 1
ATOM 813 N N . PRO A 1 102 ? -16.239 47.443 42.849 1.00 84.00 102 PRO A N 1
ATOM 814 C CA . PRO A 1 102 ? -16.965 46.486 42.019 1.00 84.00 102 PRO A CA 1
ATOM 815 C C . PRO A 1 102 ? -17.866 47.203 41.004 1.00 84.00 102 PRO A C 1
ATOM 817 O O . PRO A 1 102 ? -18.483 48.226 41.320 1.00 84.00 102 PRO A O 1
ATOM 820 N N . GLU A 1 103 ? -17.953 46.675 39.780 1.00 82.19 103 GLU A N 1
ATOM 821 C CA . GLU A 1 103 ? -18.928 47.155 38.800 1.00 82.19 103 GLU A CA 1
ATOM 822 C C . GLU A 1 103 ? -20.335 46.650 39.175 1.00 82.19 103 GLU A C 1
ATOM 824 O O . GLU A 1 103 ? -20.485 45.533 39.679 1.00 82.19 103 GLU A O 1
ATOM 829 N N . PRO A 1 104 ? -21.389 47.459 38.968 1.00 67.31 104 PRO A N 1
ATOM 830 C CA . PRO A 1 104 ? -22.753 47.039 39.263 1.00 67.31 104 PRO A CA 1
ATOM 831 C C . PRO A 1 104 ? -23.160 45.860 38.372 1.00 67.31 104 PRO A C 1
ATOM 833 O O . PRO A 1 104 ? -22.970 45.895 37.156 1.00 67.31 104 PRO A O 1
ATOM 836 N N . ALA A 1 105 ? -23.750 44.829 38.983 1.00 61.78 105 ALA A N 1
ATOM 837 C CA . ALA A 1 105 ? -24.247 43.666 38.260 1.00 61.78 105 ALA A CA 1
ATOM 838 C C . ALA A 1 105 ? -25.308 44.078 37.213 1.00 61.78 105 ALA A C 1
ATOM 840 O O . ALA A 1 105 ? -26.133 44.954 37.498 1.00 61.78 105 ALA A O 1
ATOM 841 N N . PRO A 1 106 ? -25.330 43.451 36.022 1.00 60.88 106 PRO A N 1
ATOM 842 C CA . PRO A 1 106 ? -26.397 43.661 35.047 1.00 60.88 106 PRO A CA 1
ATOM 843 C C . PRO A 1 106 ? -27.779 43.362 35.655 1.00 60.88 106 PRO A C 1
ATOM 845 O O . PRO A 1 106 ? -27.935 42.396 36.408 1.00 60.88 106 PRO A O 1
ATOM 848 N N . GLU A 1 107 ? -28.795 44.170 35.326 1.00 53.00 107 GLU A N 1
ATOM 849 C CA . GLU A 1 107 ? -30.167 43.961 35.813 1.00 53.00 107 GLU A CA 1
ATOM 850 C C . GLU A 1 107 ? -30.659 42.539 35.483 1.00 53.00 107 GLU A C 1
ATOM 852 O O . GLU A 1 107 ? -30.678 42.130 34.324 1.00 53.00 107 GLU A O 1
ATOM 857 N N . GLY A 1 108 ? -31.063 41.787 36.514 1.00 55.62 108 GLY A N 1
ATOM 858 C CA . GLY A 1 108 ? -31.591 40.421 36.388 1.00 55.62 108 GLY A CA 1
ATOM 859 C C . GLY A 1 108 ? -30.667 39.300 36.880 1.00 55.62 108 GLY A C 1
ATOM 860 O O . GLY A 1 108 ? -31.126 38.165 36.985 1.00 55.62 108 GLY A O 1
ATOM 861 N N . TYR A 1 109 ? -29.414 39.594 37.245 1.00 52.53 109 TYR A N 1
ATOM 862 C CA . TYR A 1 109 ? -28.503 38.607 37.836 1.00 52.53 109 TYR A CA 1
ATOM 863 C C . TYR A 1 109 ? -28.576 38.625 39.370 1.00 52.53 109 TYR A C 1
ATOM 865 O O . TYR A 1 109 ? -28.097 39.547 40.024 1.00 52.53 109 TYR A O 1
ATOM 873 N N . SER A 1 110 ? -29.165 37.579 39.951 1.00 50.50 110 SER A N 1
ATOM 874 C CA . SER A 1 110 ? -28.997 37.216 41.361 1.00 50.50 110 SER A CA 1
ATOM 875 C C . SER A 1 110 ? -28.222 35.906 41.397 1.00 50.50 110 SER A C 1
ATOM 877 O O . SER A 1 110 ? -28.731 34.874 40.968 1.00 50.50 110 SER A O 1
ATOM 879 N N . LEU A 1 111 ? -26.977 35.956 41.865 1.00 50.00 111 LEU A N 1
ATOM 880 C CA . LEU A 1 111 ? -26.179 34.767 42.141 1.00 50.00 111 LEU A CA 1
ATOM 881 C C . LEU A 1 111 ? -25.935 34.697 43.649 1.00 50.00 111 LEU A C 1
ATOM 883 O O . LEU A 1 111 ? -25.588 35.698 44.267 1.00 50.00 111 LEU A O 1
ATOM 887 N N . GLU A 1 112 ? -26.087 33.506 44.232 1.00 47.81 112 GLU A N 1
ATOM 888 C CA . GLU A 1 112 ? -25.687 33.207 45.619 1.00 47.81 112 GLU A CA 1
ATOM 889 C C . GLU A 1 112 ? -24.171 33.390 45.852 1.00 47.81 112 GLU A C 1
ATOM 891 O O . GLU A 1 112 ? -23.721 33.388 46.997 1.00 47.81 112 GLU A O 1
ATOM 896 N N . LYS A 1 113 ? -23.384 33.565 44.778 1.00 59.69 113 LYS A N 1
ATOM 897 C CA . LYS A 1 113 ? -21.940 33.827 44.777 1.00 59.69 113 LYS A CA 1
ATOM 898 C C . LYS A 1 113 ? -21.577 34.813 43.666 1.00 59.69 113 LYS A C 1
ATOM 900 O O . LYS A 1 113 ? -21.705 34.482 42.490 1.00 59.69 113 LYS A O 1
ATOM 905 N N . ASP A 1 114 ? -21.125 36.011 44.025 1.00 76.12 114 ASP A N 1
ATOM 906 C CA . ASP A 1 114 ? -20.587 36.979 43.065 1.00 76.12 114 ASP A CA 1
ATOM 907 C C . ASP A 1 114 ? -19.055 36.842 42.925 1.00 76.12 114 ASP A C 1
ATOM 909 O O . ASP A 1 114 ? -18.357 36.421 43.851 1.00 76.12 114 ASP A O 1
ATOM 913 N N . VAL A 1 115 ? -18.522 37.169 41.740 1.00 84.56 115 VAL A N 1
ATOM 914 C CA . VAL A 1 115 ? -17.084 37.031 41.437 1.00 84.56 115 VAL A CA 1
ATOM 915 C C . VAL A 1 115 ? -16.213 37.879 42.373 1.00 84.56 115 VAL A C 1
ATOM 917 O O . VAL A 1 115 ? -15.117 37.465 42.742 1.00 84.56 115 VAL A O 1
ATOM 920 N N . TYR A 1 116 ? -16.704 39.038 42.818 1.00 87.31 116 TYR A N 1
ATOM 921 C CA . TYR A 1 116 ? -15.972 39.940 43.707 1.00 87.31 116 TYR A CA 1
ATOM 922 C C . TYR A 1 116 ? -15.785 39.345 45.108 1.00 87.31 116 TYR A C 1
ATOM 924 O O . TYR A 1 116 ? -14.715 39.487 45.697 1.00 87.31 116 TYR A O 1
ATOM 932 N N . SER A 1 117 ? -16.788 38.635 45.619 1.00 84.06 117 SER A N 1
ATOM 933 C CA . SER A 1 117 ? -16.765 37.926 46.897 1.00 84.06 117 SER A CA 1
ATOM 934 C C . SER A 1 117 ? -15.798 36.754 46.856 1.00 84.06 117 SER A C 1
ATOM 936 O O . SER A 1 117 ? -15.066 36.540 47.819 1.00 84.06 117 SER A O 1
ATOM 938 N N . GLU A 1 118 ? -15.732 36.035 45.735 1.00 86.69 118 GLU A N 1
ATOM 939 C CA . GLU A 1 118 ? -14.770 34.945 45.544 1.00 86.69 118 GLU A CA 1
ATOM 940 C C . GLU A 1 118 ? -13.329 35.478 45.417 1.00 86.69 118 GLU A C 1
ATOM 942 O O . GLU A 1 118 ? -12.418 34.943 46.050 1.00 86.69 118 GLU A O 1
ATOM 947 N N . ILE A 1 119 ? -13.110 36.596 44.706 1.00 88.69 119 ILE A N 1
ATOM 948 C CA . ILE A 1 119 ? -11.801 37.280 44.674 1.00 88.69 119 ILE A CA 1
ATOM 949 C C . ILE A 1 119 ? -11.417 37.778 46.075 1.00 88.69 119 ILE A C 1
ATOM 951 O O . ILE A 1 119 ? -10.283 37.582 46.513 1.00 88.69 119 ILE A O 1
ATOM 955 N N . SER A 1 120 ? -12.348 38.397 46.806 1.00 87.00 120 SER A N 1
ATOM 956 C CA . SER A 1 120 ? -12.109 38.872 48.173 1.00 87.00 120 SER A CA 1
ATOM 957 C C . SER A 1 120 ? -11.771 37.716 49.112 1.00 87.00 120 SER A C 1
ATOM 959 O O . SER A 1 120 ? -10.826 37.815 49.894 1.00 87.00 120 SER A O 1
ATOM 961 N N . ALA A 1 121 ? -12.502 36.602 49.014 1.00 83.56 121 ALA A N 1
ATOM 962 C CA . ALA A 1 121 ? -12.246 35.398 49.793 1.00 83.56 121 ALA A CA 1
ATOM 963 C C . ALA A 1 121 ? -10.865 34.812 49.477 1.00 83.56 121 ALA A C 1
ATOM 965 O O . ALA A 1 121 ? -10.141 34.432 50.399 1.00 83.56 121 ALA A O 1
ATOM 966 N N . TYR A 1 122 ? -10.466 34.781 48.204 1.00 86.50 122 TYR A N 1
ATOM 967 C CA . TYR A 1 122 ? -9.126 34.365 47.806 1.00 86.50 122 TYR A CA 1
ATOM 968 C C . TYR A 1 122 ? -8.041 35.268 48.420 1.00 86.50 122 TYR A C 1
ATOM 970 O O . TYR A 1 122 ? -7.132 34.768 49.085 1.00 86.50 122 TYR A O 1
ATOM 978 N N . ILE A 1 123 ? -8.166 36.595 48.284 1.00 87.00 123 ILE A N 1
ATOM 979 C CA . ILE A 1 123 ? -7.204 37.571 48.831 1.00 87.00 123 ILE A CA 1
ATOM 980 C C . ILE A 1 123 ? -7.087 37.443 50.355 1.00 87.00 123 ILE A C 1
ATOM 982 O O . ILE A 1 123 ? -5.977 37.457 50.895 1.00 87.00 123 ILE A O 1
ATOM 986 N N . ASP A 1 124 ? -8.212 37.314 51.058 1.00 83.56 124 ASP A N 1
ATOM 987 C CA . ASP A 1 124 ? -8.236 37.213 52.516 1.00 83.56 124 ASP A CA 1
ATOM 988 C C . ASP A 1 124 ? -7.601 35.918 53.025 1.00 83.56 124 ASP A C 1
ATOM 990 O O . ASP A 1 124 ? -6.905 35.944 54.043 1.00 83.56 124 ASP A O 1
ATOM 994 N N . ASN A 1 125 ? -7.811 34.795 52.333 1.00 80.25 125 ASN A N 1
ATOM 995 C CA . ASN A 1 125 ? -7.149 33.532 52.664 1.00 80.25 125 ASN A CA 1
ATOM 996 C C . ASN A 1 125 ? -5.645 33.606 52.371 1.00 80.25 125 ASN A C 1
ATOM 998 O O . ASN A 1 125 ? -4.838 33.300 53.252 1.00 80.25 125 ASN A O 1
ATOM 1002 N N . HIS A 1 126 ? -5.264 34.152 51.211 1.00 78.00 126 HIS A N 1
ATOM 1003 C CA . HIS A 1 126 ? -3.866 34.338 50.825 1.00 78.00 126 HIS A CA 1
ATOM 1004 C C . HIS A 1 126 ? -3.098 35.220 51.829 1.00 78.00 126 HIS A C 1
ATOM 1006 O O . HIS A 1 126 ? -2.005 34.866 52.269 1.00 78.00 126 HIS A O 1
ATOM 1012 N N . ARG A 1 127 ? -3.691 36.335 52.289 1.00 79.38 127 ARG A N 1
ATOM 1013 C CA . ARG A 1 127 ? -3.094 37.224 53.312 1.00 79.38 127 ARG A CA 1
ATOM 1014 C C . ARG A 1 127 ? -2.940 36.568 54.684 1.00 79.38 127 ARG A C 1
ATOM 1016 O O . ARG A 1 127 ? -2.050 36.950 55.441 1.00 79.38 127 ARG A O 1
ATOM 1023 N N . LYS A 1 128 ? -3.807 35.612 55.024 1.00 74.56 128 LYS A N 1
ATOM 1024 C CA . LYS A 1 128 ? -3.756 34.864 56.291 1.00 74.56 128 LYS A CA 1
ATOM 1025 C C . LYS A 1 128 ? -2.778 33.686 56.245 1.00 74.56 128 LYS A C 1
ATOM 1027 O O . LYS A 1 128 ? -2.625 33.013 57.261 1.00 74.56 128 LYS A O 1
ATOM 1032 N N . GLY A 1 129 ? -2.137 33.435 55.099 1.00 59.12 129 GLY A N 1
ATOM 1033 C CA . GLY A 1 129 ? -1.331 32.234 54.879 1.00 59.12 129 GLY A CA 1
ATOM 1034 C C . GLY A 1 129 ? -2.159 30.949 54.962 1.00 59.12 129 GLY A C 1
ATOM 1035 O O . GLY A 1 129 ? -1.611 29.895 55.268 1.00 59.12 129 GLY A O 1
ATOM 1036 N N . ALA A 1 130 ? -3.477 31.049 54.762 1.00 58.03 130 ALA A N 1
ATOM 1037 C CA . ALA A 1 130 ? -4.378 29.912 54.721 1.00 58.03 130 ALA A CA 1
ATOM 1038 C C . ALA A 1 130 ? -4.551 29.482 53.263 1.00 58.03 130 ALA A C 1
ATOM 1040 O O . ALA A 1 130 ? -4.830 30.315 52.399 1.00 58.03 130 ALA A O 1
ATOM 1041 N N . GLU A 1 131 ? -4.401 28.189 52.993 1.00 53.69 131 GLU A N 1
ATOM 1042 C CA . GLU A 1 131 ? -4.710 27.620 51.684 1.00 53.69 131 GLU A CA 1
ATOM 1043 C C . GLU A 1 131 ? -6.196 27.846 51.391 1.00 53.69 131 GLU A C 1
ATOM 1045 O O . GLU A 1 131 ? -7.074 27.424 52.152 1.00 53.69 131 GLU A O 1
ATOM 1050 N N . TRP A 1 132 ? -6.498 28.550 50.298 1.00 59.59 132 TRP A N 1
ATOM 1051 C CA . TRP A 1 132 ? -7.863 28.557 49.801 1.00 59.59 132 TRP A CA 1
ATOM 1052 C C . TRP A 1 132 ? -8.123 27.183 49.191 1.00 59.59 132 TRP A C 1
ATOM 1054 O O . TRP A 1 132 ? -7.343 26.731 48.359 1.00 59.59 132 TRP A O 1
ATOM 1064 N N . TYR A 1 133 ? -9.210 26.531 49.614 1.00 56.81 133 TYR A N 1
ATOM 1065 C CA . TYR A 1 133 ? -9.492 25.098 49.408 1.00 56.81 133 TYR A CA 1
ATOM 1066 C C . TYR A 1 133 ? -9.404 24.613 47.945 1.00 56.81 133 TYR A C 1
ATOM 1068 O O . TYR A 1 133 ? -9.390 23.411 47.698 1.00 56.81 133 TYR A O 1
ATOM 1076 N N . PHE A 1 134 ? -9.360 25.537 46.980 1.00 64.81 134 PHE A N 1
ATOM 1077 C CA . PHE A 1 134 ? -9.344 25.258 45.550 1.00 64.81 134 PHE A CA 1
ATOM 1078 C C . PHE A 1 134 ? -8.137 25.816 44.782 1.00 64.81 134 PHE A C 1
ATOM 1080 O O . PHE A 1 134 ? -7.950 25.379 43.663 1.00 64.81 134 PHE A O 1
ATOM 1087 N N . PHE A 1 135 ? -7.329 26.759 45.284 1.00 76.06 135 PHE A N 1
ATOM 1088 C CA . PHE A 1 135 ? -6.199 27.305 44.502 1.00 76.06 135 PHE A CA 1
ATOM 1089 C C . PHE A 1 135 ? -5.051 27.694 45.438 1.00 76.06 135 PHE A C 1
ATOM 1091 O O . PHE A 1 135 ? -5.206 28.573 46.287 1.00 76.06 135 PHE A O 1
ATOM 1098 N N . GLU A 1 136 ? -3.907 27.029 45.281 1.00 71.69 136 GLU A N 1
ATOM 1099 C CA . GLU A 1 136 ? -2.761 27.131 46.193 1.00 71.69 136 GLU A CA 1
ATOM 1100 C C . GLU A 1 136 ? -1.964 28.425 45.968 1.00 71.69 136 GLU A C 1
ATOM 1102 O O . GLU A 1 136 ? -1.623 29.131 46.921 1.00 71.69 136 GLU A O 1
ATOM 1107 N N . GLY A 1 137 ? -1.722 28.791 44.705 1.00 77.00 137 GLY A N 1
ATOM 1108 C CA . GLY A 1 137 ? -1.009 30.009 44.322 1.00 77.00 137 GLY A CA 1
ATOM 1109 C C . GLY A 1 137 ? -1.834 30.984 43.480 1.00 77.00 137 GLY A C 1
ATOM 1110 O O . GLY A 1 137 ? -2.895 30.665 42.945 1.00 77.00 137 GLY A O 1
ATOM 1111 N N . ILE A 1 138 ? -1.315 32.205 43.316 1.00 82.19 138 ILE A N 1
ATOM 1112 C CA . ILE A 1 138 ? -1.930 33.221 42.441 1.00 82.19 138 ILE A CA 1
ATOM 1113 C C . ILE A 1 138 ? -1.936 32.793 40.978 1.00 82.19 138 ILE A C 1
ATOM 1115 O O . ILE A 1 138 ? -2.880 33.081 40.251 1.00 82.19 138 ILE A O 1
ATOM 1119 N N . ASN A 1 139 ? -0.918 32.044 40.557 1.00 83.19 139 ASN A N 1
ATOM 1120 C CA . ASN A 1 139 ? -0.862 31.498 39.209 1.00 83.19 139 ASN A CA 1
ATOM 1121 C C . ASN A 1 139 ? -2.003 30.502 38.975 1.00 83.19 139 ASN A C 1
ATOM 1123 O O . ASN A 1 139 ? -2.637 30.564 37.926 1.00 83.19 139 ASN A O 1
ATOM 1127 N N . ASP A 1 140 ? -2.328 29.650 39.950 1.00 81.50 140 ASP A N 1
ATOM 1128 C CA . ASP A 1 140 ? -3.462 28.726 39.837 1.00 81.50 140 ASP A CA 1
ATOM 1129 C C . ASP A 1 140 ? -4.776 29.498 39.751 1.00 81.50 140 ASP A C 1
ATOM 1131 O O . ASP A 1 140 ? -5.581 29.251 38.857 1.00 81.50 140 ASP A O 1
ATOM 1135 N N . PHE A 1 141 ? -4.953 30.511 40.605 1.00 86.69 141 PHE A N 1
ATOM 1136 C CA . PHE A 1 141 ? -6.144 31.359 40.583 1.00 86.69 141 PHE A CA 1
ATOM 1137 C C . PHE A 1 141 ? -6.302 32.136 39.264 1.00 86.69 141 PHE A C 1
ATOM 1139 O O . PHE A 1 141 ? -7.420 32.357 38.811 1.00 86.69 141 PHE A O 1
ATOM 1146 N N . LEU A 1 142 ? -5.210 32.527 38.605 1.00 87.19 142 LEU A N 1
ATOM 1147 C CA . LEU A 1 142 ? -5.255 33.239 37.322 1.00 87.19 142 LEU A CA 1
ATOM 1148 C C . LEU A 1 142 ? -5.427 32.303 36.116 1.00 87.19 142 LEU A C 1
ATOM 1150 O O . LEU A 1 142 ? -6.043 32.682 35.118 1.00 87.19 142 LEU A O 1
ATOM 1154 N N . THR A 1 143 ? -4.859 31.098 36.163 1.00 83.81 143 THR A N 1
ATOM 1155 C CA . THR A 1 143 ? -4.681 30.252 34.967 1.00 83.81 143 THR A CA 1
ATOM 1156 C C . THR A 1 143 ? -5.586 29.031 34.907 1.00 83.81 143 THR A C 1
ATOM 1158 O O . THR A 1 143 ? -5.822 28.527 33.805 1.00 83.81 143 THR A O 1
ATOM 1161 N N . ASN A 1 144 ? -6.119 28.578 36.044 1.00 84.50 144 ASN A N 1
ATOM 1162 C CA . ASN A 1 144 ? -7.000 27.419 36.100 1.00 84.50 144 ASN A CA 1
ATOM 1163 C C . ASN A 1 144 ? -8.366 27.746 35.486 1.00 84.50 144 ASN A C 1
ATOM 1165 O O . ASN A 1 144 ? -8.986 28.753 35.832 1.00 84.50 144 ASN A O 1
ATOM 1169 N N . SER A 1 145 ? -8.848 26.870 34.603 1.00 83.88 145 SER A N 1
ATOM 1170 C CA . SER A 1 145 ? -10.133 27.010 33.906 1.00 83.88 145 SER A CA 1
ATOM 1171 C C . SER A 1 145 ? -11.349 27.151 34.830 1.00 83.88 145 SER A C 1
ATOM 1173 O O . SER A 1 145 ? -12.334 27.757 34.429 1.00 83.88 145 SER A O 1
ATOM 1175 N N . HIS A 1 146 ? -11.289 26.621 36.053 1.00 82.00 146 HIS A N 1
ATOM 1176 C CA . HIS A 1 146 ? -12.369 26.683 37.046 1.00 82.00 146 HIS A CA 1
ATOM 1177 C C . HIS A 1 146 ? -12.304 27.920 37.947 1.00 82.00 146 HIS A C 1
ATOM 1179 O O . HIS A 1 146 ? -13.129 28.070 38.852 1.00 82.00 146 HIS A O 1
ATOM 1185 N N . SER A 1 147 ? -11.319 28.794 37.737 1.00 85.88 147 SER A N 1
ATOM 1186 C CA . SER A 1 147 ? -11.213 30.038 38.487 1.00 85.88 147 SER A CA 1
ATOM 1187 C C . SER A 1 147 ? -12.472 30.898 38.323 1.00 85.88 147 SER A C 1
ATOM 1189 O O . SER A 1 147 ? -12.951 31.057 37.197 1.00 85.88 147 SER A O 1
ATOM 1191 N N . PRO A 1 148 ? -12.957 31.545 39.401 1.00 86.00 148 PRO A N 1
ATOM 1192 C CA . PRO A 1 148 ? -14.014 32.550 39.320 1.00 86.00 148 PRO A CA 1
ATOM 1193 C C . PRO A 1 148 ? -13.741 33.671 38.314 1.00 86.00 148 PRO A C 1
ATOM 1195 O O . PRO A 1 148 ? -14.675 34.233 37.749 1.00 86.00 148 PRO A O 1
ATOM 1198 N N . LEU A 1 149 ? -12.465 33.967 38.042 1.00 88.31 149 LEU A N 1
ATOM 1199 C CA . LEU A 1 149 ? -12.057 34.967 37.051 1.00 88.31 149 LEU A CA 1
ATOM 1200 C C . LEU A 1 149 ? -12.457 34.597 35.616 1.00 88.31 149 LEU A C 1
ATOM 1202 O O . LEU A 1 149 ? -12.463 35.461 34.744 1.00 88.31 149 LEU A O 1
ATOM 1206 N N . ARG A 1 150 ? -12.754 33.317 35.370 1.00 88.69 150 ARG A N 1
ATOM 1207 C CA . ARG A 1 150 ? -13.026 32.740 34.049 1.00 88.69 150 ARG A CA 1
ATOM 1208 C C . ARG A 1 150 ? -14.465 32.255 33.890 1.00 88.69 150 ARG A C 1
ATOM 1210 O O . ARG A 1 150 ? -14.761 31.560 32.925 1.00 88.69 150 ARG A O 1
ATOM 1217 N N . TRP A 1 151 ? -15.358 32.587 34.821 1.00 85.00 151 TRP A N 1
ATOM 1218 C CA . TRP A 1 151 ? -16.775 32.265 34.671 1.00 85.00 151 TRP A CA 1
ATOM 1219 C C . TRP A 1 151 ? -17.403 33.061 33.527 1.00 85.00 151 TRP A C 1
ATOM 1221 O O . TRP A 1 151 ? -17.164 34.260 33.393 1.00 85.00 151 TRP A O 1
ATOM 1231 N N . ASP A 1 152 ? -18.299 32.425 32.773 1.00 81.62 152 ASP A N 1
ATOM 1232 C CA . ASP A 1 152 ? -19.028 33.060 31.664 1.00 81.62 152 ASP A CA 1
ATOM 1233 C C . ASP A 1 152 ? -19.881 34.266 32.107 1.00 81.62 152 ASP A C 1
ATOM 1235 O O . ASP A 1 152 ? -20.301 35.088 31.296 1.00 81.62 152 ASP A O 1
ATOM 1239 N N . THR A 1 153 ? -20.146 34.385 33.411 1.00 77.44 153 THR A N 1
ATOM 1240 C CA . THR A 1 153 ? -20.884 35.497 34.022 1.00 77.44 153 THR A CA 1
ATOM 1241 C C . THR A 1 153 ? -20.019 36.727 34.309 1.00 77.44 153 THR A C 1
ATOM 1243 O O . THR A 1 153 ? -20.548 37.742 34.760 1.00 77.44 153 THR A O 1
ATOM 1246 N N . VAL A 1 154 ? -18.699 36.662 34.105 1.00 83.69 154 VAL A N 1
ATOM 1247 C CA . VAL A 1 154 ? -17.797 37.798 34.334 1.00 83.69 154 VAL A CA 1
ATOM 1248 C C . VAL A 1 154 ? -17.942 38.810 33.203 1.00 83.69 154 VAL A C 1
ATOM 1250 O O . VAL A 1 154 ? -17.566 38.558 32.063 1.00 83.69 154 VAL A O 1
ATOM 1253 N N . THR A 1 155 ? -18.451 39.996 33.534 1.00 82.88 155 THR A N 1
ATOM 1254 C CA . THR A 1 155 ? -18.589 41.116 32.588 1.00 82.88 155 THR A CA 1
ATOM 1255 C C . THR A 1 155 ? -17.598 42.254 32.838 1.00 82.88 155 THR A C 1
ATOM 1257 O O . THR A 1 155 ? -17.466 43.137 31.990 1.00 82.88 155 THR A O 1
ATOM 1260 N N . ASP A 1 156 ? -16.906 42.248 33.983 1.00 86.38 156 ASP A N 1
ATOM 1261 C CA . ASP A 1 156 ? -15.948 43.292 34.362 1.00 86.38 156 ASP A CA 1
ATOM 1262 C C . ASP A 1 156 ? -14.721 43.246 33.446 1.00 86.38 156 ASP A C 1
ATOM 1264 O O . ASP A 1 156 ? -13.925 42.300 33.463 1.00 86.38 156 ASP A O 1
ATOM 1268 N N . LYS A 1 157 ? -14.545 44.303 32.649 1.00 89.19 157 LYS A N 1
ATOM 1269 C CA . LYS A 1 157 ? -13.461 44.378 31.662 1.00 89.19 157 LYS A CA 1
ATOM 1270 C C . LYS A 1 157 ? -12.077 44.331 32.296 1.00 89.19 157 LYS A C 1
ATOM 1272 O O . LYS A 1 157 ? -11.135 43.932 31.623 1.00 89.19 157 LYS A O 1
ATOM 1277 N N . ARG A 1 158 ? -11.918 44.744 33.556 1.00 92.56 158 ARG A N 1
ATOM 1278 C CA . ARG A 1 158 ? -10.616 44.707 34.241 1.00 92.56 158 ARG A CA 1
ATOM 1279 C C . ARG A 1 158 ? -10.208 43.269 34.540 1.00 92.56 158 ARG A C 1
ATOM 1281 O O . ARG A 1 158 ? -9.042 42.936 34.359 1.00 92.56 158 ARG A O 1
ATOM 1288 N N . ILE A 1 159 ? -11.169 42.427 34.932 1.00 91.69 159 ILE A N 1
ATOM 1289 C CA . ILE A 1 159 ? -10.950 40.990 35.144 1.00 91.69 159 ILE A CA 1
ATOM 1290 C C . ILE A 1 159 ? -10.620 40.315 33.810 1.00 91.69 159 ILE A C 1
ATOM 1292 O O . ILE A 1 159 ? -9.613 39.619 33.720 1.00 91.69 159 ILE A O 1
ATOM 1296 N N . ILE A 1 160 ? -11.412 40.584 32.765 1.00 90.81 160 ILE A N 1
ATOM 1297 C CA . ILE A 1 160 ? -11.187 40.031 31.419 1.00 90.81 160 ILE A CA 1
ATOM 1298 C C . ILE A 1 160 ? -9.797 40.422 30.900 1.00 90.81 160 ILE A C 1
ATOM 1300 O O . ILE A 1 160 ? -9.023 39.555 30.517 1.00 90.81 160 ILE A O 1
ATOM 1304 N N . ASN A 1 161 ? -9.432 41.707 30.972 1.00 92.69 161 ASN A N 1
ATOM 1305 C CA . ASN A 1 161 ? -8.123 42.184 30.517 1.00 92.69 161 ASN A CA 1
ATOM 1306 C C . ASN A 1 161 ? -6.960 41.546 31.296 1.00 92.69 161 ASN A C 1
ATOM 1308 O O . ASN A 1 161 ? -5.921 41.265 30.704 1.00 92.69 161 ASN A O 1
ATOM 1312 N N . LEU A 1 162 ? -7.116 41.331 32.609 1.00 93.44 162 LEU A N 1
ATOM 1313 C CA . LEU A 1 162 ? -6.105 40.664 33.434 1.00 93.44 162 LEU A CA 1
ATOM 1314 C C . LEU A 1 162 ? -5.919 39.202 33.001 1.00 93.44 162 LEU A C 1
ATOM 1316 O O . LEU A 1 162 ? -4.786 38.740 32.867 1.00 93.44 162 LEU A O 1
ATOM 1320 N N . VAL A 1 163 ? -7.019 38.485 32.758 1.00 93.31 163 VAL A N 1
ATOM 1321 C CA . VAL A 1 163 ? -6.994 37.103 32.254 1.00 93.31 163 VAL A CA 1
ATOM 1322 C C . VAL A 1 163 ? -6.364 37.044 30.861 1.00 93.31 163 VAL A C 1
ATOM 1324 O O . VAL A 1 163 ? -5.452 36.245 30.649 1.00 93.31 163 VAL A O 1
ATOM 1327 N N . ASP A 1 164 ? -6.769 37.930 29.951 1.00 93.69 164 ASP A N 1
ATOM 1328 C CA . ASP A 1 164 ? -6.241 38.017 28.585 1.00 93.69 164 ASP A CA 1
ATOM 1329 C C . ASP A 1 164 ? -4.733 38.313 28.567 1.00 93.69 164 ASP A C 1
ATOM 1331 O O . ASP A 1 164 ? -3.983 37.763 27.753 1.00 93.69 164 ASP A O 1
ATOM 1335 N N . GLU A 1 165 ? -4.258 39.176 29.468 1.00 92.69 165 GLU A N 1
ATOM 1336 C CA . GLU A 1 165 ? -2.837 39.490 29.603 1.00 92.69 165 GLU A CA 1
ATOM 1337 C C . GLU A 1 165 ? -2.034 38.275 30.089 1.00 92.69 165 GLU A C 1
ATOM 1339 O O . GLU A 1 165 ? -0.969 37.972 29.538 1.00 92.69 165 GLU A O 1
ATOM 1344 N N . VAL A 1 166 ? -2.555 37.542 31.076 1.00 92.00 166 VAL A N 1
ATOM 1345 C CA . VAL A 1 166 ? -1.939 36.305 31.576 1.00 92.00 166 VAL A CA 1
ATOM 1346 C C . VAL A 1 166 ? -1.932 35.218 30.499 1.00 92.00 166 VAL A C 1
ATOM 1348 O O . VAL A 1 166 ? -0.903 34.571 30.290 1.00 92.00 166 VAL A O 1
ATOM 1351 N N . ASP A 1 167 ? -3.031 35.035 29.768 1.00 92.88 167 ASP A N 1
ATOM 1352 C CA . ASP A 1 167 ? -3.112 34.050 28.687 1.00 92.88 167 ASP A CA 1
ATOM 1353 C C . ASP A 1 167 ? -2.188 34.410 27.519 1.00 92.88 167 ASP A C 1
ATOM 1355 O O . ASP A 1 167 ? -1.496 33.539 26.992 1.00 92.88 167 ASP A O 1
ATOM 1359 N N . SER A 1 168 ? -2.032 35.699 27.205 1.00 93.94 168 SER A N 1
ATOM 1360 C CA . SER A 1 168 ? -1.049 36.165 26.219 1.00 93.94 168 SER A CA 1
ATOM 1361 C C . SER A 1 168 ? 0.393 35.806 26.610 1.00 93.94 168 SER A C 1
ATOM 1363 O O . SER A 1 168 ? 1.198 35.430 25.750 1.00 93.94 168 SER A O 1
ATOM 1365 N N . ILE A 1 169 ? 0.737 35.891 27.903 1.00 93.44 169 ILE A N 1
ATOM 1366 C CA . ILE A 1 169 ? 2.044 35.448 28.421 1.00 93.44 169 ILE A CA 1
ATOM 1367 C C . ILE A 1 169 ? 2.189 33.929 28.262 1.00 93.44 169 ILE A C 1
ATOM 1369 O O . ILE A 1 169 ? 3.221 33.458 27.773 1.00 93.44 169 ILE A O 1
ATOM 1373 N N . ARG A 1 170 ? 1.158 33.159 28.633 1.00 92.88 170 ARG A N 1
ATOM 1374 C CA . ARG A 1 170 ? 1.158 31.691 28.517 1.00 92.88 170 ARG A CA 1
ATOM 1375 C C . ARG A 1 170 ? 1.328 31.241 27.076 1.00 92.88 170 ARG A C 1
ATOM 1377 O O . ARG A 1 170 ? 2.168 30.386 26.810 1.00 92.88 170 ARG A O 1
ATOM 1384 N N . ASP A 1 171 ? 0.596 31.837 26.145 1.00 94.00 171 ASP A N 1
ATOM 1385 C CA . ASP A 1 171 ? 0.662 31.508 24.723 1.00 94.00 171 ASP A CA 1
ATOM 1386 C C . ASP A 1 171 ? 2.039 31.813 24.132 1.00 94.00 171 ASP A C 1
ATOM 1388 O O . ASP A 1 171 ? 2.604 30.998 23.392 1.00 94.00 171 ASP A O 1
ATOM 1392 N N . ALA A 1 172 ? 2.631 32.952 24.501 1.00 93.56 172 ALA A N 1
ATOM 1393 C CA . ALA A 1 172 ? 3.986 33.300 24.090 1.00 93.56 172 ALA A CA 1
ATOM 1394 C C . ALA A 1 172 ? 5.018 32.286 24.614 1.00 93.56 172 ALA A C 1
ATOM 1396 O O . ALA A 1 172 ? 5.859 31.810 23.842 1.00 93.56 172 ALA A O 1
ATOM 1397 N N . CYS A 1 173 ? 4.928 31.904 25.891 1.00 94.31 173 CYS A N 1
ATOM 1398 C CA . CYS A 1 173 ? 5.820 30.915 26.495 1.00 94.31 173 CYS A CA 1
ATOM 1399 C C . CYS A 1 173 ? 5.586 29.493 25.957 1.00 94.31 173 CYS A C 1
ATOM 1401 O O . CYS A 1 173 ? 6.554 28.770 25.726 1.00 94.31 173 CYS A O 1
ATOM 1403 N N . ASN A 1 174 ? 4.343 29.096 25.669 1.00 95.00 174 ASN A N 1
ATOM 1404 C CA . ASN A 1 174 ? 4.017 27.822 25.017 1.00 95.00 174 ASN A CA 1
ATOM 1405 C C . ASN A 1 174 ? 4.620 27.739 23.614 1.00 95.00 174 ASN A C 1
ATOM 1407 O O . ASN A 1 174 ? 5.204 26.723 23.237 1.00 95.00 174 ASN A O 1
ATOM 1411 N N . LYS A 1 175 ? 4.544 28.830 22.848 1.00 94.31 175 LYS A N 1
ATOM 1412 C CA . LYS A 1 175 ? 5.162 28.912 21.522 1.00 94.31 175 LYS A CA 1
ATOM 1413 C C . LYS A 1 175 ? 6.687 28.830 21.591 1.00 94.31 175 LYS A C 1
ATOM 1415 O O . LYS A 1 175 ? 7.312 28.197 20.733 1.00 94.31 175 LYS A O 1
ATOM 1420 N N . GLU A 1 176 ? 7.295 29.470 22.587 1.00 93.88 176 GLU A N 1
ATOM 1421 C CA . GLU A 1 176 ? 8.735 29.381 22.846 1.00 93.88 176 GLU A CA 1
ATOM 1422 C C . GLU A 1 176 ? 9.147 27.953 23.224 1.00 93.88 176 GLU A C 1
ATOM 1424 O O . GLU A 1 176 ? 10.105 27.431 22.654 1.00 93.88 176 GLU A O 1
ATOM 1429 N N . LEU A 1 177 ? 8.371 27.294 24.087 1.00 94.56 177 LEU A N 1
ATOM 1430 C CA . LEU A 1 177 ? 8.560 25.905 24.502 1.00 94.56 177 LEU A CA 1
ATOM 1431 C C . LEU A 1 177 ? 8.454 24.925 23.322 1.00 94.56 177 LEU A C 1
ATOM 1433 O O . LEU A 1 177 ? 9.382 24.151 23.094 1.00 94.56 177 LEU A O 1
ATOM 1437 N N . ASP A 1 178 ? 7.395 24.997 22.510 1.00 93.12 178 ASP A N 1
ATOM 1438 C CA . ASP A 1 178 ? 7.231 24.143 21.320 1.00 93.12 178 ASP A CA 1
ATOM 1439 C C . ASP A 1 178 ? 8.386 24.350 20.315 1.00 93.12 178 ASP A C 1
ATOM 1441 O O . ASP A 1 178 ? 8.906 23.398 19.714 1.00 93.12 178 ASP A O 1
ATOM 1445 N N . THR A 1 179 ? 8.835 25.602 20.158 1.00 93.25 179 THR A N 1
ATOM 1446 C CA . THR A 1 179 ? 9.981 25.948 19.305 1.00 93.25 179 THR A CA 1
ATOM 1447 C C . THR A 1 179 ? 11.284 25.373 19.855 1.00 93.25 179 THR A C 1
ATOM 1449 O O . THR A 1 179 ? 12.093 24.855 19.080 1.00 93.25 179 THR A O 1
ATOM 1452 N N . PHE A 1 180 ? 11.502 25.471 21.168 1.00 94.44 180 PHE A N 1
ATOM 1453 C CA . PHE A 1 180 ? 12.665 24.915 21.849 1.00 94.44 180 PHE A CA 1
ATOM 1454 C C . PHE A 1 180 ? 12.709 23.394 21.692 1.00 94.44 180 PHE A C 1
ATOM 1456 O O . PHE A 1 180 ? 13.681 22.892 21.134 1.00 94.44 180 PHE A O 1
ATOM 1463 N N . ILE A 1 181 ? 11.635 22.682 22.053 1.00 92.56 181 ILE A N 1
ATOM 1464 C CA . ILE A 1 181 ? 11.538 21.216 21.952 1.00 92.56 181 ILE A CA 1
ATOM 1465 C C . ILE A 1 181 ? 11.845 20.759 20.521 1.00 92.56 181 ILE A C 1
ATOM 1467 O O . ILE A 1 181 ? 12.679 19.883 20.295 1.00 92.56 181 ILE A O 1
ATOM 1471 N N . SER A 1 182 ? 11.231 21.401 19.524 1.00 89.62 182 SER A N 1
ATOM 1472 C CA . SER A 1 182 ? 11.454 21.056 18.116 1.00 89.62 182 SER A CA 1
ATOM 1473 C C . SER A 1 182 ? 12.908 21.263 17.677 1.00 89.62 182 SER A C 1
ATOM 1475 O O . SER A 1 182 ? 13.453 20.455 16.921 1.00 89.62 182 SER A O 1
ATOM 1477 N N . LYS A 1 183 ? 13.547 22.352 18.122 1.00 91.94 183 LYS A N 1
ATOM 1478 C CA . LYS A 1 183 ? 14.952 22.650 17.804 1.00 91.94 183 LYS A CA 1
ATOM 1479 C C . LYS A 1 183 ? 15.920 21.729 18.538 1.00 91.94 183 LYS A C 1
ATOM 1481 O O . LYS A 1 183 ? 16.920 21.347 17.940 1.00 91.94 183 LYS A O 1
ATOM 1486 N N . GLU A 1 184 ? 15.614 21.379 19.780 1.00 91.06 184 GLU A N 1
ATOM 1487 C CA . GLU A 1 184 ? 16.447 20.545 20.643 1.00 91.06 184 GLU A CA 1
ATOM 1488 C C . GLU A 1 184 ? 16.453 19.084 20.175 1.00 91.06 184 GLU A C 1
ATOM 1490 O O . GLU A 1 184 ? 17.509 18.469 20.070 1.00 91.06 184 GLU A O 1
ATOM 1495 N N . LEU A 1 185 ? 15.294 18.528 19.806 1.00 92.19 185 LEU A N 1
ATOM 1496 C CA . LEU A 1 185 ? 15.185 17.116 19.414 1.00 92.19 185 LEU A CA 1
ATOM 1497 C C . LEU A 1 185 ? 15.723 16.835 18.002 1.00 92.19 185 LEU A C 1
ATOM 1499 O O . LEU A 1 185 ? 16.282 15.767 17.735 1.00 92.19 185 LEU A O 1
ATOM 1503 N N . LYS A 1 186 ? 15.554 17.783 17.073 1.00 91.50 186 LYS A N 1
ATOM 1504 C CA . LYS A 1 186 ? 15.833 17.591 15.640 1.00 91.50 186 LYS A CA 1
ATOM 1505 C C . LYS A 1 186 ? 17.267 17.120 15.321 1.00 91.50 186 LYS A C 1
ATOM 1507 O O . LYS A 1 186 ? 17.385 16.190 14.517 1.00 91.50 186 LYS A O 1
ATOM 1512 N N . PRO A 1 187 ? 18.344 17.685 15.906 1.00 88.81 187 PRO A N 1
ATOM 1513 C CA . PRO A 1 187 ? 19.711 17.218 15.677 1.00 88.81 187 PRO A CA 1
ATOM 1514 C C . PRO A 1 187 ? 19.907 15.748 16.066 1.00 88.81 187 PRO A C 1
ATOM 1516 O O . PRO A 1 187 ? 20.472 14.978 15.289 1.00 88.81 187 PRO A O 1
ATOM 1519 N N . TYR A 1 188 ? 19.389 15.331 17.225 1.00 88.94 188 TYR A N 1
ATOM 1520 C CA . TYR A 1 188 ? 19.520 13.951 17.701 1.00 88.94 188 TYR A CA 1
ATOM 1521 C C . TYR A 1 188 ? 18.719 12.974 16.839 1.00 88.94 188 TYR A C 1
ATOM 1523 O O . TYR A 1 188 ? 19.237 11.922 16.459 1.00 88.94 188 TYR A O 1
ATOM 1531 N N . ILE A 1 189 ? 17.491 13.345 16.457 1.00 90.12 189 ILE A N 1
ATOM 1532 C CA . ILE A 1 189 ? 16.660 12.562 15.530 1.00 90.12 189 ILE A CA 1
ATOM 1533 C C . ILE A 1 189 ? 17.410 12.337 14.214 1.00 90.12 189 ILE A C 1
ATOM 1535 O O . ILE A 1 189 ? 17.490 11.202 13.738 1.00 90.12 189 ILE A O 1
ATOM 1539 N N . GLN A 1 190 ? 17.999 13.393 13.647 1.00 88.81 190 GLN A N 1
ATOM 1540 C CA . GLN A 1 190 ? 18.765 13.295 12.408 1.00 88.81 190 GLN A CA 1
ATOM 1541 C C . GLN A 1 190 ? 19.970 12.354 12.565 1.00 88.81 190 GLN A C 1
ATOM 1543 O O . GLN A 1 190 ? 20.124 11.426 11.769 1.00 88.81 190 GLN A O 1
ATOM 1548 N N . LEU A 1 191 ? 20.781 12.527 13.613 1.00 87.19 191 LEU A N 1
ATOM 1549 C CA . LEU A 1 191 ? 21.957 11.687 13.875 1.00 87.19 191 LEU A CA 1
ATOM 1550 C C . LEU A 1 191 ? 21.595 10.201 14.036 1.00 87.19 191 LEU A C 1
ATOM 1552 O O . LEU A 1 191 ? 22.261 9.320 13.479 1.00 87.19 191 LEU A O 1
ATOM 1556 N N . ILE A 1 192 ? 20.520 9.900 14.768 1.00 88.38 192 ILE A N 1
ATOM 1557 C CA . ILE A 1 192 ? 20.028 8.528 14.960 1.00 88.38 192 ILE A CA 1
ATOM 1558 C C . ILE A 1 192 ? 19.549 7.936 13.631 1.00 88.38 192 ILE A C 1
ATOM 1560 O O . ILE A 1 192 ? 19.881 6.791 13.310 1.00 88.38 192 ILE A O 1
ATOM 1564 N N . GLN A 1 193 ? 18.817 8.705 12.823 1.00 89.56 193 GLN A N 1
ATOM 1565 C CA . GLN A 1 193 ? 18.345 8.265 11.509 1.00 89.56 193 GLN A CA 1
ATOM 1566 C C . GLN A 1 193 ? 19.495 7.993 10.528 1.00 89.56 193 GLN A C 1
ATOM 1568 O O . GLN A 1 193 ? 19.434 7.017 9.774 1.00 89.56 193 GLN A O 1
ATOM 1573 N N . GLU A 1 194 ? 20.557 8.798 10.553 1.00 88.81 194 GLU A N 1
ATOM 1574 C CA . GLU A 1 194 ? 21.767 8.591 9.745 1.00 88.81 194 GLU A CA 1
ATOM 1575 C C . GLU A 1 194 ? 22.518 7.310 10.153 1.00 88.81 194 GLU A C 1
ATOM 1577 O O . GLU A 1 194 ? 22.975 6.554 9.289 1.00 88.81 194 GLU A O 1
ATOM 1582 N N . ARG A 1 195 ? 22.572 6.985 11.453 1.00 88.19 195 ARG A N 1
ATOM 1583 C CA . ARG A 1 195 ? 23.109 5.697 11.939 1.00 88.19 195 ARG A CA 1
ATOM 1584 C C . ARG A 1 195 ? 22.200 4.514 11.595 1.00 88.19 195 ARG A C 1
ATOM 1586 O O . ARG A 1 195 ? 22.682 3.459 11.189 1.00 88.19 195 ARG A O 1
ATOM 1593 N N . LEU A 1 196 ? 20.878 4.666 11.687 1.00 86.94 196 LEU A N 1
ATOM 1594 C CA . LEU A 1 196 ? 19.926 3.629 11.263 1.00 86.94 196 LEU A CA 1
ATOM 1595 C C . LEU A 1 196 ? 19.990 3.366 9.755 1.00 86.94 196 LEU A C 1
ATOM 1597 O O . LEU A 1 196 ? 19.794 2.231 9.315 1.00 86.94 196 LEU A O 1
ATOM 1601 N N . ALA A 1 197 ? 20.297 4.385 8.953 1.00 86.31 197 ALA A N 1
ATOM 1602 C CA . ALA A 1 197 ? 20.451 4.245 7.512 1.00 86.31 197 ALA A CA 1
ATOM 1603 C C . ALA A 1 197 ? 21.592 3.293 7.126 1.00 86.31 197 ALA A C 1
ATOM 1605 O O . ALA A 1 197 ? 21.450 2.575 6.137 1.00 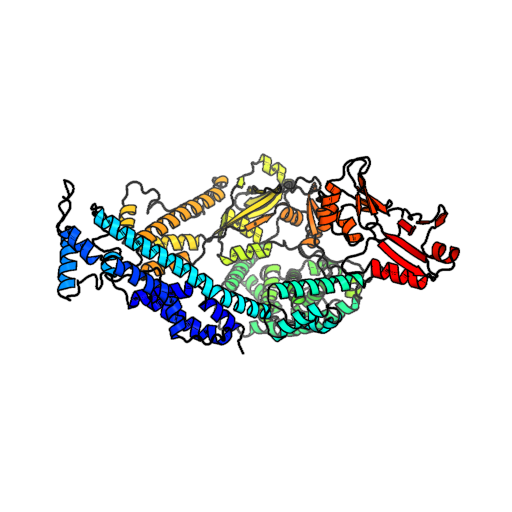86.31 197 ALA A O 1
ATOM 1606 N N . TYR A 1 198 ? 22.660 3.202 7.927 1.00 86.12 198 TYR A N 1
ATOM 1607 C CA . TYR A 1 198 ? 23.699 2.181 7.755 1.00 86.12 198 TYR A CA 1
ATOM 1608 C C . TYR A 1 198 ? 23.119 0.762 7.793 1.00 86.12 198 TYR A C 1
ATOM 1610 O O . TYR A 1 198 ? 23.360 -0.032 6.885 1.00 86.12 198 TYR A O 1
ATOM 1618 N N . TYR A 1 199 ? 22.276 0.460 8.785 1.00 80.75 199 TYR A N 1
ATOM 1619 C CA . TYR A 1 199 ? 21.655 -0.861 8.942 1.00 80.75 199 TYR A CA 1
ATOM 1620 C C . TYR A 1 199 ? 20.641 -1.203 7.837 1.00 80.75 199 TYR A C 1
ATOM 1622 O O . TYR A 1 199 ? 20.254 -2.363 7.699 1.00 80.75 199 TYR A O 1
ATOM 1630 N N . LYS A 1 200 ? 20.222 -0.221 7.028 1.00 81.38 200 LYS A N 1
ATOM 1631 C CA . LYS A 1 200 ? 19.382 -0.434 5.837 1.00 81.38 200 LYS A CA 1
ATOM 1632 C C . LYS A 1 200 ? 20.202 -0.811 4.595 1.00 81.38 200 LYS A C 1
ATOM 1634 O O . LYS A 1 200 ? 19.634 -1.298 3.616 1.00 81.38 200 LYS A O 1
ATOM 1639 N N . ILE A 1 201 ? 21.525 -0.620 4.609 1.00 76.81 201 ILE A N 1
ATOM 1640 C CA . ILE A 1 201 ? 22.400 -1.039 3.511 1.00 76.81 201 ILE A CA 1
ATOM 1641 C C . ILE A 1 201 ? 22.642 -2.548 3.615 1.00 76.81 201 ILE A C 1
ATOM 1643 O O . ILE A 1 201 ? 23.205 -3.048 4.587 1.00 76.81 201 ILE A O 1
ATOM 1647 N N . LYS A 1 202 ? 22.254 -3.296 2.575 1.00 78.25 202 LYS A N 1
ATOM 1648 C CA . LYS A 1 202 ? 22.486 -4.747 2.512 1.00 78.25 202 LYS A CA 1
ATOM 1649 C C . LYS A 1 202 ? 23.996 -5.056 2.576 1.00 78.25 202 LYS A C 1
ATOM 1651 O O . LYS A 1 202 ? 24.758 -4.419 1.843 1.00 78.25 202 LYS A O 1
ATOM 1656 N N . PRO A 1 203 ? 24.445 -6.094 3.312 1.00 74.25 203 PRO A N 1
ATOM 1657 C CA . PRO A 1 203 ? 25.863 -6.472 3.381 1.00 74.25 203 PRO A CA 1
ATOM 1658 C C . PRO A 1 203 ? 26.517 -6.700 2.008 1.00 74.25 203 PRO A C 1
ATOM 1660 O O . PRO A 1 203 ? 27.658 -6.302 1.784 1.00 74.25 203 PRO A O 1
ATOM 1663 N N . LYS A 1 204 ? 25.763 -7.260 1.048 1.00 71.88 204 LYS A N 1
ATOM 1664 C CA . LYS A 1 204 ? 26.212 -7.450 -0.345 1.00 71.88 204 LYS A CA 1
ATOM 1665 C C . LYS A 1 204 ? 26.564 -6.128 -1.041 1.00 71.88 204 LYS A C 1
ATOM 1667 O O . LYS A 1 204 ? 27.501 -6.092 -1.830 1.00 71.88 204 LYS A O 1
ATOM 1672 N N . THR A 1 205 ? 25.853 -5.044 -0.736 1.00 73.88 205 THR A N 1
ATOM 1673 C CA . THR A 1 205 ? 26.128 -3.709 -1.287 1.00 73.88 205 THR A CA 1
ATOM 1674 C C . THR A 1 205 ? 27.442 -3.152 -0.744 1.00 73.88 205 THR A C 1
ATOM 1676 O O . THR A 1 205 ? 28.253 -2.649 -1.514 1.00 73.88 205 THR A O 1
ATOM 1679 N N . ILE A 1 206 ? 27.692 -3.304 0.561 1.00 75.88 206 ILE A N 1
ATOM 1680 C CA . ILE A 1 206 ? 28.956 -2.899 1.199 1.00 75.88 206 ILE A CA 1
ATOM 1681 C C . ILE A 1 206 ? 30.129 -3.687 0.600 1.00 75.88 206 ILE A C 1
ATOM 1683 O O . ILE A 1 206 ? 31.157 -3.105 0.258 1.00 75.88 206 ILE A O 1
ATOM 1687 N N . ALA A 1 207 ? 29.962 -5.001 0.420 1.00 74.44 207 ALA A N 1
ATOM 1688 C CA . ALA A 1 207 ? 30.964 -5.850 -0.219 1.00 74.44 207 ALA A CA 1
ATOM 1689 C C . ALA A 1 207 ? 31.242 -5.418 -1.669 1.00 74.44 207 ALA A C 1
ATOM 1691 O O . ALA A 1 207 ? 32.400 -5.272 -2.048 1.00 74.44 207 ALA A O 1
ATOM 1692 N N . ALA A 1 208 ? 30.199 -5.141 -2.459 1.00 73.38 208 ALA A N 1
ATOM 1693 C CA . ALA A 1 208 ? 30.343 -4.690 -3.843 1.00 73.38 208 ALA A CA 1
ATOM 1694 C C . ALA A 1 208 ? 31.091 -3.350 -3.957 1.00 73.38 208 ALA A C 1
ATOM 1696 O O . ALA A 1 208 ? 31.944 -3.203 -4.833 1.00 73.38 208 ALA A O 1
ATOM 1697 N N . LEU A 1 209 ? 30.811 -2.399 -3.058 1.00 80.19 209 LEU A N 1
ATOM 1698 C CA . LEU A 1 209 ? 31.519 -1.117 -2.986 1.00 80.19 209 LEU A CA 1
ATOM 1699 C C . LEU A 1 209 ? 33.004 -1.316 -2.647 1.00 80.19 209 LEU A C 1
ATOM 1701 O O . LEU A 1 209 ? 33.856 -0.777 -3.344 1.00 80.19 209 LEU A O 1
ATOM 1705 N N . LYS A 1 210 ? 33.320 -2.151 -1.645 1.00 81.62 210 LYS A N 1
ATOM 1706 C CA . LYS A 1 210 ? 34.707 -2.462 -1.246 1.00 81.62 210 LYS A CA 1
ATOM 1707 C C . LYS A 1 210 ? 35.503 -3.165 -2.346 1.00 81.62 210 LYS A C 1
ATOM 1709 O O . LYS A 1 210 ? 36.648 -2.801 -2.594 1.00 81.62 210 LYS A O 1
ATOM 1714 N N . VAL A 1 211 ? 34.900 -4.150 -3.016 1.00 80.31 211 VAL A N 1
ATOM 1715 C CA . VAL A 1 211 ? 35.524 -4.882 -4.136 1.00 80.31 211 VAL A CA 1
ATOM 1716 C C . VAL A 1 211 ? 35.771 -3.962 -5.331 1.00 80.31 211 VAL A C 1
ATOM 1718 O O . VAL A 1 211 ? 36.741 -4.138 -6.060 1.00 80.31 211 VAL A O 1
ATOM 1721 N N . SER A 1 212 ? 34.916 -2.958 -5.518 1.00 76.69 212 SER A N 1
ATOM 1722 C CA . SER A 1 212 ? 34.987 -2.038 -6.653 1.00 76.69 212 SER A CA 1
ATOM 1723 C C . SER A 1 212 ? 35.651 -0.703 -6.304 1.00 76.69 212 SER A C 1
ATOM 1725 O O . SER A 1 212 ? 35.501 0.243 -7.073 1.00 76.69 212 SER A O 1
ATOM 1727 N N . LYS A 1 213 ? 36.381 -0.605 -5.179 1.00 81.31 213 LYS A N 1
ATOM 1728 C CA . LYS A 1 213 ? 36.970 0.658 -4.690 1.00 81.31 213 LYS A CA 1
ATOM 1729 C C . LYS A 1 213 ? 37.810 1.378 -5.750 1.00 81.31 213 LYS A C 1
ATOM 1731 O O . LYS A 1 213 ? 37.721 2.589 -5.883 1.00 81.31 213 LYS A O 1
ATOM 1736 N N . ASP A 1 214 ? 38.549 0.620 -6.562 1.00 77.56 214 ASP A N 1
ATOM 1737 C CA . ASP A 1 214 ? 39.465 1.158 -7.575 1.00 77.56 214 ASP A CA 1
ATOM 1738 C C . ASP A 1 214 ? 38.720 1.737 -8.796 1.00 77.56 214 ASP A C 1
ATOM 1740 O O . ASP A 1 214 ? 39.322 2.356 -9.670 1.00 77.56 214 ASP A O 1
ATOM 1744 N N . GLN A 1 215 ? 37.401 1.528 -8.871 1.00 72.94 215 GLN A N 1
ATOM 1745 C CA . GLN A 1 215 ? 36.510 2.066 -9.904 1.00 72.94 215 GLN A CA 1
ATOM 1746 C C . GLN A 1 215 ? 35.714 3.289 -9.416 1.00 72.94 215 GLN A C 1
ATOM 1748 O O . GLN A 1 215 ? 34.938 3.854 -10.187 1.00 72.94 215 GLN A O 1
ATOM 1753 N N . ILE A 1 216 ? 35.877 3.684 -8.151 1.00 79.00 216 ILE A N 1
ATOM 1754 C CA . ILE A 1 216 ? 35.222 4.841 -7.533 1.00 79.00 216 ILE A CA 1
ATOM 1755 C C . ILE A 1 216 ? 36.227 5.999 -7.526 1.00 79.00 216 ILE A C 1
ATOM 1757 O O . ILE A 1 216 ? 37.396 5.771 -7.204 1.00 79.00 216 ILE A O 1
ATOM 1761 N N . PRO A 1 217 ? 35.825 7.239 -7.863 1.00 84.88 217 PRO A N 1
ATOM 1762 C CA . PRO A 1 217 ? 36.697 8.396 -7.694 1.00 84.88 217 PRO A CA 1
ATOM 1763 C C . PRO A 1 217 ? 37.284 8.444 -6.268 1.00 84.88 217 PRO A C 1
ATOM 1765 O O . PRO A 1 217 ? 36.538 8.237 -5.313 1.00 84.88 217 PRO A O 1
ATOM 1768 N N . PRO A 1 218 ? 38.590 8.723 -6.081 1.00 79.50 218 PRO A N 1
ATOM 1769 C CA . PRO A 1 218 ? 39.235 8.612 -4.768 1.00 79.50 218 PRO A CA 1
ATOM 1770 C C . PRO A 1 218 ? 38.588 9.451 -3.659 1.00 79.50 218 PRO A C 1
ATOM 1772 O O . PRO A 1 218 ? 38.535 9.009 -2.517 1.00 79.50 218 PRO A O 1
ATOM 1775 N N . LEU A 1 219 ? 38.078 10.639 -4.002 1.00 80.12 219 LEU A N 1
ATOM 1776 C CA . LEU A 1 219 ? 37.360 11.510 -3.067 1.00 80.12 219 LEU A CA 1
ATOM 1777 C C . LEU A 1 219 ? 36.020 10.892 -2.649 1.00 80.12 219 LEU A C 1
ATOM 1779 O O . LEU A 1 219 ? 35.730 10.810 -1.459 1.00 80.12 219 LEU A O 1
ATOM 1783 N N . ASP A 1 220 ? 35.260 10.375 -3.615 1.00 83.88 220 ASP A N 1
ATOM 1784 C CA . ASP A 1 220 ? 33.975 9.727 -3.362 1.00 83.88 220 ASP A CA 1
ATOM 1785 C C . ASP A 1 220 ? 34.153 8.437 -2.548 1.00 83.88 220 ASP A C 1
ATOM 1787 O O . ASP A 1 220 ? 33.356 8.133 -1.662 1.00 83.88 220 ASP A O 1
ATOM 1791 N N . TRP A 1 221 ? 35.212 7.666 -2.829 1.00 90.19 221 TRP A N 1
ATOM 1792 C CA . TRP A 1 221 ? 35.535 6.474 -2.049 1.00 90.19 221 TRP A CA 1
ATOM 1793 C C . TRP A 1 221 ? 35.936 6.827 -0.625 1.00 90.19 221 TRP A C 1
ATOM 1795 O O . TRP A 1 221 ? 35.456 6.157 0.278 1.00 90.19 221 TRP A O 1
ATOM 1805 N N . ALA A 1 222 ? 36.759 7.859 -0.416 1.00 86.19 222 ALA A N 1
ATOM 1806 C CA . ALA A 1 222 ? 37.133 8.305 0.924 1.00 86.19 222 ALA A CA 1
ATOM 1807 C C . ALA A 1 222 ? 35.895 8.694 1.750 1.00 86.19 222 ALA A C 1
ATOM 1809 O O . ALA A 1 222 ? 35.777 8.293 2.906 1.00 86.19 222 ALA A O 1
ATOM 1810 N N . GLU A 1 223 ? 34.935 9.397 1.142 1.00 85.62 223 GLU A N 1
ATOM 1811 C CA . GLU A 1 223 ? 33.673 9.760 1.795 1.00 85.62 223 GLU A CA 1
ATOM 1812 C C . GLU A 1 223 ? 32.808 8.524 2.111 1.00 85.62 223 GLU A C 1
ATOM 1814 O O . GLU A 1 223 ? 32.302 8.380 3.225 1.00 85.62 223 GLU A O 1
ATOM 1819 N N . ILE A 1 224 ? 32.672 7.587 1.164 1.00 87.75 224 ILE A N 1
ATOM 1820 C CA . ILE A 1 224 ? 31.917 6.338 1.364 1.00 87.75 224 ILE A CA 1
ATOM 1821 C C . ILE A 1 224 ? 32.589 5.437 2.407 1.00 87.75 224 ILE A C 1
ATOM 1823 O O . ILE A 1 224 ? 31.898 4.853 3.242 1.00 87.75 224 ILE A O 1
ATOM 1827 N N . SER A 1 225 ? 33.911 5.274 2.357 1.00 89.50 225 SER A N 1
ATOM 1828 C CA . SER A 1 225 ? 34.647 4.390 3.261 1.00 89.50 225 SER A CA 1
ATOM 1829 C C . SER A 1 225 ? 34.594 4.908 4.687 1.00 89.50 225 SER A C 1
ATOM 1831 O O . SER A 1 225 ? 34.282 4.126 5.581 1.00 89.50 225 SER A O 1
ATOM 1833 N N . GLN A 1 226 ? 34.790 6.216 4.877 1.00 88.56 226 GLN A N 1
ATOM 1834 C CA . GLN A 1 226 ? 34.688 6.857 6.184 1.00 88.56 226 GLN A CA 1
ATOM 1835 C C . GLN A 1 226 ? 33.280 6.680 6.767 1.00 88.56 226 GLN A C 1
ATOM 1837 O O . GLN A 1 226 ? 33.122 6.184 7.876 1.00 88.56 226 GLN A O 1
ATOM 1842 N N . ALA A 1 227 ? 32.236 6.941 5.976 1.00 88.38 227 ALA A N 1
ATOM 1843 C CA . ALA A 1 227 ? 30.849 6.752 6.399 1.00 88.38 227 ALA A CA 1
ATOM 1844 C C . ALA A 1 227 ? 30.505 5.291 6.771 1.00 88.38 227 ALA A C 1
ATOM 1846 O O . ALA A 1 227 ? 29.706 5.032 7.676 1.00 88.38 227 ALA A O 1
ATOM 1847 N N . LEU A 1 228 ? 31.104 4.311 6.082 1.00 88.25 228 LEU A N 1
ATOM 1848 C CA . LEU A 1 228 ? 30.939 2.886 6.388 1.00 88.25 228 LEU A CA 1
ATOM 1849 C C . LEU A 1 228 ? 31.719 2.445 7.634 1.00 88.25 228 LEU A C 1
ATOM 1851 O O . LEU A 1 228 ? 31.246 1.549 8.338 1.00 88.25 228 LEU A O 1
ATOM 1855 N N . GLU A 1 229 ? 32.892 3.029 7.880 1.00 88.12 229 GLU A N 1
ATOM 1856 C CA . GLU A 1 229 ? 33.702 2.804 9.084 1.00 88.12 229 GLU A CA 1
ATOM 1857 C C . GLU A 1 229 ? 33.024 3.406 10.316 1.00 88.12 229 GLU A C 1
ATOM 1859 O O . GLU A 1 229 ? 32.825 2.705 11.312 1.00 88.12 229 GLU A O 1
ATOM 1864 N N . ASP A 1 230 ? 32.542 4.641 10.192 1.00 83.62 230 ASP A N 1
ATOM 1865 C CA . ASP A 1 230 ? 31.837 5.367 11.251 1.00 83.62 230 ASP A CA 1
ATOM 1866 C C . ASP A 1 230 ? 30.408 4.850 11.477 1.00 83.62 230 ASP A C 1
ATOM 1868 O O . ASP A 1 230 ? 29.781 5.148 12.494 1.00 83.62 230 ASP A O 1
ATOM 1872 N N . LYS A 1 231 ? 29.884 4.047 10.539 1.00 86.25 231 LYS A N 1
ATOM 1873 C CA . LYS A 1 231 ? 28.495 3.552 10.502 1.00 86.25 231 LYS A CA 1
ATOM 1874 C C . LYS A 1 231 ? 27.458 4.682 10.520 1.00 86.25 231 LYS A C 1
ATOM 1876 O O . LYS A 1 231 ? 26.388 4.544 11.117 1.00 86.25 231 LYS A O 1
ATOM 1881 N N . ILE A 1 232 ? 27.765 5.785 9.844 1.00 86.19 232 ILE A N 1
ATOM 1882 C CA . ILE A 1 232 ? 26.910 6.971 9.725 1.00 86.19 232 ILE A CA 1
ATOM 1883 C C . ILE A 1 232 ? 26.675 7.227 8.238 1.00 86.19 232 ILE A C 1
ATOM 1885 O O . ILE A 1 232 ? 27.603 7.561 7.510 1.00 86.19 232 ILE A O 1
ATOM 1889 N N . ILE A 1 233 ? 25.434 7.071 7.771 1.00 88.88 233 ILE A N 1
ATOM 1890 C CA . ILE A 1 233 ? 25.076 7.294 6.364 1.00 88.88 233 ILE A CA 1
ATOM 1891 C C . ILE A 1 233 ? 24.206 8.543 6.253 1.00 88.88 233 ILE A C 1
ATOM 1893 O O . ILE A 1 233 ? 22.982 8.482 6.403 1.00 88.88 233 ILE A O 1
ATOM 1897 N N . THR A 1 234 ? 24.855 9.663 5.933 1.00 86.12 234 THR A N 1
ATOM 1898 C CA . THR A 1 234 ? 24.176 10.928 5.623 1.00 86.12 234 THR A CA 1
ATOM 1899 C C . THR A 1 234 ? 23.402 10.836 4.305 1.00 86.12 234 THR A C 1
ATOM 1901 O O . THR A 1 234 ? 23.622 9.940 3.481 1.00 86.12 234 THR A O 1
ATOM 1904 N N . GLU A 1 235 ? 22.502 11.788 4.058 1.00 81.00 235 GLU A N 1
ATOM 1905 C CA . GLU A 1 235 ? 21.769 11.867 2.789 1.00 81.00 235 GLU A CA 1
ATOM 1906 C C . GLU A 1 235 ? 22.705 12.087 1.584 1.00 81.00 235 GLU A C 1
ATOM 1908 O O . GLU A 1 235 ? 22.492 11.508 0.517 1.00 81.00 235 GLU A O 1
ATOM 1913 N N . ASN A 1 236 ? 23.782 12.859 1.757 1.00 81.38 236 ASN A N 1
ATOM 1914 C CA . ASN A 1 236 ? 24.786 13.068 0.712 1.00 81.38 236 ASN A CA 1
ATOM 1915 C C . ASN A 1 236 ? 25.543 11.773 0.412 1.00 81.38 236 ASN A C 1
ATOM 1917 O O . ASN A 1 236 ? 25.597 11.351 -0.744 1.00 81.38 236 ASN A O 1
ATOM 1921 N N . THR A 1 237 ? 26.004 11.070 1.448 1.00 83.38 237 THR A N 1
ATOM 1922 C CA . THR A 1 237 ? 26.661 9.766 1.297 1.00 83.38 237 THR A CA 1
ATOM 1923 C C . THR A 1 237 ? 25.718 8.740 0.662 1.00 83.38 237 THR A C 1
ATOM 1925 O O . THR A 1 237 ? 26.127 7.960 -0.194 1.00 83.38 237 THR A O 1
ATOM 1928 N N . ARG A 1 238 ? 24.425 8.746 1.007 1.00 82.06 238 ARG A N 1
ATOM 1929 C CA . ARG A 1 238 ? 23.415 7.866 0.394 1.00 82.06 238 ARG A CA 1
ATOM 1930 C C . ARG A 1 238 ? 23.248 8.138 -1.101 1.00 82.06 238 ARG A C 1
ATOM 1932 O O . ARG A 1 238 ? 23.210 7.192 -1.897 1.00 82.06 238 ARG A O 1
ATOM 1939 N N . LYS A 1 239 ? 23.161 9.413 -1.493 1.00 83.88 239 LYS A N 1
ATOM 1940 C CA . LYS A 1 239 ? 23.116 9.830 -2.904 1.00 83.88 239 LYS A CA 1
ATOM 1941 C C . LYS A 1 239 ? 24.384 9.408 -3.635 1.00 83.88 239 LYS A C 1
ATOM 1943 O O . LYS A 1 239 ? 24.285 8.862 -4.732 1.00 83.88 239 LYS A O 1
ATOM 1948 N N . LEU A 1 240 ? 25.539 9.581 -3.001 1.00 83.50 240 LEU A N 1
ATOM 1949 C CA . LEU A 1 240 ? 26.838 9.197 -3.535 1.00 83.50 240 LEU A CA 1
ATOM 1950 C C . LEU A 1 240 ? 26.941 7.680 -3.744 1.00 83.50 240 LEU A C 1
ATOM 1952 O O . LEU A 1 240 ? 27.226 7.237 -4.851 1.00 83.50 240 LEU A O 1
ATOM 1956 N N . ILE A 1 241 ? 26.584 6.868 -2.743 1.00 79.75 241 ILE A N 1
ATOM 1957 C CA . ILE A 1 241 ? 26.507 5.400 -2.854 1.00 79.75 241 ILE A CA 1
ATOM 1958 C C . ILE A 1 241 ? 25.578 4.995 -4.005 1.00 79.75 241 ILE A C 1
ATOM 1960 O O . ILE A 1 241 ? 25.922 4.138 -4.818 1.00 79.75 241 ILE A O 1
ATOM 1964 N N . THR A 1 242 ? 24.410 5.625 -4.113 1.00 80.69 242 THR A N 1
ATOM 1965 C CA . THR A 1 242 ? 23.432 5.320 -5.167 1.00 80.69 242 THR A CA 1
ATOM 1966 C C . THR A 1 242 ? 23.964 5.680 -6.555 1.00 80.69 242 THR A C 1
ATOM 1968 O O . THR A 1 242 ? 23.833 4.886 -7.492 1.00 80.69 242 THR A O 1
ATOM 1971 N N . ALA A 1 243 ? 24.596 6.847 -6.694 1.00 75.88 243 ALA A N 1
ATOM 1972 C CA . ALA A 1 243 ? 25.221 7.300 -7.931 1.00 75.88 243 ALA A CA 1
ATOM 1973 C C . ALA A 1 243 ? 26.375 6.379 -8.346 1.00 75.88 243 ALA A C 1
ATOM 1975 O O . ALA A 1 243 ? 26.428 5.970 -9.503 1.00 75.88 243 ALA A O 1
ATOM 1976 N N . THR A 1 244 ? 27.222 5.968 -7.403 1.00 75.94 244 THR A N 1
ATOM 1977 C CA . THR A 1 244 ? 28.333 5.033 -7.623 1.00 75.94 244 THR A CA 1
ATOM 1978 C C . THR A 1 244 ? 27.840 3.654 -8.055 1.00 75.94 244 THR A C 1
ATOM 1980 O O . THR A 1 244 ? 28.309 3.105 -9.049 1.00 75.94 244 THR A O 1
ATOM 1983 N N . LEU A 1 245 ? 26.816 3.106 -7.395 1.00 72.75 245 LEU A N 1
ATOM 1984 C CA . LEU A 1 245 ? 26.207 1.833 -7.801 1.00 72.75 245 LEU A CA 1
ATOM 1985 C C . LEU A 1 245 ? 25.547 1.928 -9.184 1.00 72.75 245 LEU A C 1
ATOM 1987 O O . LEU A 1 245 ? 25.610 0.984 -9.977 1.00 72.75 245 LEU A O 1
ATOM 1991 N N . LYS A 1 246 ? 24.933 3.071 -9.506 1.00 75.25 246 LYS A N 1
ATOM 1992 C CA . LYS A 1 246 ? 24.403 3.349 -10.846 1.00 75.25 246 LYS A CA 1
ATOM 1993 C C . LYS A 1 246 ? 25.534 3.449 -11.871 1.00 75.25 246 LYS A C 1
ATOM 1995 O O . LYS A 1 246 ? 25.403 2.880 -12.951 1.00 75.25 246 LYS A O 1
ATOM 2000 N N . ALA A 1 247 ? 26.648 4.091 -11.530 1.00 67.81 247 ALA A N 1
ATOM 2001 C CA . ALA A 1 247 ? 27.831 4.190 -12.375 1.00 67.81 247 ALA A CA 1
ATOM 2002 C C . ALA A 1 247 ? 28.455 2.814 -12.631 1.00 67.81 247 ALA A C 1
ATOM 2004 O O . ALA A 1 247 ? 28.770 2.522 -13.776 1.00 67.81 247 ALA A O 1
ATOM 2005 N N . PHE A 1 248 ? 28.522 1.920 -11.640 1.00 64.25 248 PHE A N 1
ATOM 2006 C CA . PHE A 1 248 ? 28.943 0.529 -11.850 1.00 64.25 248 PHE A CA 1
ATOM 2007 C C . PHE A 1 248 ? 28.021 -0.225 -12.803 1.00 64.25 248 PHE A C 1
ATOM 2009 O O . PHE A 1 248 ? 28.498 -0.912 -13.704 1.00 64.25 248 PHE A O 1
ATOM 2016 N N . ARG A 1 249 ? 26.699 -0.054 -12.672 1.00 61.19 249 ARG A N 1
ATOM 2017 C CA . ARG A 1 249 ? 25.730 -0.637 -13.615 1.00 61.19 249 ARG A CA 1
ATOM 2018 C C . ARG A 1 249 ? 25.903 -0.079 -15.028 1.00 61.19 249 ARG A C 1
ATOM 2020 O O . ARG A 1 249 ? 25.782 -0.823 -15.994 1.00 61.19 249 ARG A O 1
ATOM 2027 N N . VAL A 1 250 ? 26.204 1.211 -15.167 1.00 54.44 250 VAL A N 1
ATOM 2028 C CA . VAL A 1 250 ? 26.435 1.863 -16.466 1.00 54.44 250 VAL A CA 1
ATOM 2029 C C . VAL A 1 250 ? 27.797 1.477 -17.060 1.00 54.44 250 VAL A C 1
ATOM 2031 O O . VAL A 1 250 ? 27.867 1.188 -18.248 1.00 54.44 250 VAL A O 1
ATOM 2034 N N . ALA A 1 251 ? 28.856 1.382 -16.255 1.00 50.59 251 ALA A N 1
ATOM 2035 C CA . ALA A 1 251 ? 30.192 0.941 -16.660 1.00 50.59 251 ALA A CA 1
ATOM 2036 C C . ALA A 1 251 ? 30.208 -0.542 -17.076 1.00 50.59 251 ALA A C 1
ATOM 2038 O O . ALA A 1 251 ? 30.863 -0.922 -18.050 1.00 50.59 251 ALA A O 1
ATOM 2039 N N . ALA A 1 252 ? 29.424 -1.378 -16.389 1.00 50.31 252 ALA A N 1
ATOM 2040 C CA . ALA A 1 252 ? 29.152 -2.753 -16.800 1.00 50.31 252 ALA A CA 1
ATOM 2041 C C . ALA A 1 252 ? 28.396 -2.819 -18.141 1.00 50.31 252 ALA A C 1
ATOM 2043 O O . ALA A 1 252 ? 28.630 -3.736 -18.928 1.00 50.31 252 ALA A O 1
ATOM 2044 N N . LYS A 1 253 ? 27.542 -1.826 -18.440 1.00 43.06 253 LYS A N 1
ATOM 2045 C CA . LYS A 1 253 ? 26.871 -1.683 -19.744 1.00 43.06 253 LYS A CA 1
ATOM 2046 C C . LYS A 1 253 ? 27.819 -1.184 -20.846 1.00 43.06 253 LYS A C 1
ATOM 2048 O O . LYS A 1 253 ? 27.725 -1.679 -21.964 1.00 43.06 253 LYS A O 1
ATOM 2053 N N . THR A 1 254 ? 28.762 -0.279 -20.565 1.00 36.78 254 THR A N 1
ATOM 2054 C CA . THR A 1 254 ? 29.699 0.264 -21.575 1.00 36.78 254 THR A CA 1
ATOM 2055 C C . THR A 1 254 ? 30.902 -0.631 -21.880 1.00 36.78 254 THR A C 1
ATOM 2057 O O . THR A 1 254 ? 31.441 -0.540 -22.980 1.00 36.78 254 THR A O 1
ATOM 2060 N N . LYS A 1 255 ? 31.296 -1.560 -20.993 1.00 39.12 255 LYS A N 1
ATOM 2061 C CA . LYS A 1 255 ? 32.298 -2.604 -21.319 1.00 39.12 255 LYS A CA 1
ATOM 2062 C C . LYS A 1 255 ? 31.792 -3.681 -22.294 1.00 39.12 255 LYS A C 1
ATOM 2064 O O . LYS A 1 255 ? 32.592 -4.480 -22.772 1.00 39.12 255 LYS A O 1
ATOM 2069 N N . LYS A 1 256 ? 30.499 -3.703 -22.635 1.00 33.59 256 LYS A N 1
ATOM 2070 C CA . LYS A 1 256 ? 29.936 -4.592 -23.664 1.00 33.59 256 LYS A CA 1
ATOM 2071 C C . LYS A 1 256 ? 29.830 -3.867 -25.013 1.00 33.59 256 LYS A C 1
ATOM 2073 O O . LYS A 1 256 ? 28.738 -3.552 -25.473 1.00 33.59 256 LYS A O 1
ATOM 2078 N N . ALA A 1 257 ? 30.963 -3.650 -25.680 1.00 31.70 257 ALA A N 1
ATOM 2079 C CA . ALA A 1 257 ? 30.967 -3.442 -27.127 1.00 31.70 257 ALA A CA 1
ATOM 2080 C C . ALA A 1 257 ? 31.209 -4.786 -27.839 1.00 31.70 257 ALA A C 1
ATOM 2082 O O . ALA A 1 257 ? 32.239 -5.423 -27.642 1.00 31.70 257 ALA A O 1
ATOM 2083 N N . LYS A 1 258 ? 30.234 -5.160 -28.679 1.00 34.28 258 LYS A N 1
ATOM 2084 C CA . LYS A 1 258 ? 30.203 -6.258 -29.665 1.00 34.28 258 LYS A CA 1
ATOM 2085 C C . LYS A 1 258 ? 30.378 -7.693 -29.135 1.00 34.28 258 LYS A C 1
ATOM 2087 O O . LYS A 1 258 ? 31.463 -8.260 -29.174 1.00 34.28 258 LYS A O 1
ATOM 2092 N N . LYS A 1 259 ? 29.249 -8.345 -28.841 1.00 27.09 259 LYS A N 1
ATOM 2093 C CA . LYS A 1 259 ? 29.013 -9.749 -29.227 1.00 27.09 259 LYS A CA 1
ATOM 2094 C C . LYS A 1 259 ? 27.587 -9.894 -29.777 1.00 27.09 259 LYS A C 1
ATOM 2096 O O . LYS A 1 259 ? 26.724 -9.118 -29.365 1.00 27.09 259 LYS A O 1
ATOM 2101 N N . PRO A 1 260 ? 27.366 -10.800 -30.744 1.00 28.56 260 PRO A N 1
ATOM 2102 C CA . PRO A 1 260 ? 26.099 -10.911 -31.449 1.00 28.56 260 PRO A CA 1
ATOM 2103 C C . PRO A 1 260 ? 24.978 -11.326 -30.494 1.00 28.56 260 PRO A C 1
ATOM 2105 O O . PRO A 1 260 ? 25.196 -12.040 -29.515 1.00 28.56 260 PRO A O 1
ATOM 2108 N N . VAL A 1 261 ? 23.778 -10.846 -30.805 1.00 35.44 261 VAL A N 1
ATOM 2109 C CA . VAL A 1 261 ? 22.515 -11.324 -30.245 1.00 35.44 261 VAL A CA 1
ATOM 2110 C C . VAL A 1 261 ? 22.439 -12.840 -30.465 1.00 35.44 261 VAL A C 1
ATOM 2112 O O . VAL A 1 261 ? 22.611 -13.290 -31.594 1.00 35.44 261 VAL A O 1
ATOM 2115 N N . GLY A 1 262 ? 22.186 -13.610 -29.400 1.00 31.28 262 GLY A N 1
ATOM 2116 C CA . GLY A 1 262 ? 21.759 -15.010 -29.521 1.00 31.28 262 GLY A CA 1
ATOM 2117 C C . GLY A 1 262 ? 22.661 -16.097 -28.924 1.00 31.28 262 GLY A C 1
ATOM 2118 O O . GLY A 1 262 ? 22.880 -17.104 -29.581 1.00 31.28 262 GLY A O 1
ATOM 2119 N N . ALA A 1 263 ? 23.127 -15.975 -27.678 1.00 30.17 263 ALA A N 1
ATOM 2120 C CA . ALA A 1 263 ? 23.548 -17.161 -26.922 1.00 30.17 263 ALA A CA 1
ATOM 2121 C C . ALA A 1 263 ? 22.551 -17.407 -25.781 1.00 30.17 263 ALA A C 1
ATOM 2123 O O . ALA A 1 263 ? 22.604 -16.731 -24.753 1.00 30.17 263 ALA A O 1
ATOM 2124 N N . ARG A 1 264 ? 21.611 -18.343 -25.992 1.00 40.50 264 ARG A N 1
ATOM 2125 C CA . ARG A 1 264 ? 20.851 -18.971 -24.899 1.00 40.50 264 ARG A CA 1
ATOM 2126 C C . ARG A 1 264 ? 21.866 -19.615 -23.941 1.00 40.50 264 ARG A C 1
ATOM 2128 O O . ARG A 1 264 ? 22.855 -20.181 -24.404 1.00 40.50 264 ARG A O 1
ATOM 2135 N N . LEU A 1 265 ? 21.642 -19.506 -22.627 1.00 42.72 265 LEU A N 1
ATOM 2136 C CA . LEU A 1 265 ? 22.321 -20.374 -21.656 1.00 42.72 265 LEU A CA 1
ATOM 2137 C C . LEU A 1 265 ? 22.114 -21.826 -22.097 1.00 42.72 265 LEU A C 1
ATOM 2139 O O . LEU A 1 265 ? 21.005 -22.170 -22.504 1.00 42.72 265 LEU A O 1
ATOM 2143 N N . ASP A 1 266 ? 23.169 -22.638 -22.039 1.00 55.19 266 ASP A N 1
ATOM 2144 C CA . ASP A 1 266 ? 23.090 -24.061 -22.363 1.00 55.19 266 ASP A CA 1
ATOM 2145 C C . ASP A 1 266 ? 21.999 -24.711 -21.486 1.00 55.19 266 ASP A C 1
ATOM 2147 O O . ASP A 1 266 ? 22.134 -24.696 -20.255 1.00 55.19 266 ASP A O 1
ATOM 2151 N N . PRO A 1 267 ? 20.907 -25.237 -22.079 1.00 56.09 267 PRO A N 1
ATOM 2152 C CA . PRO A 1 267 ? 19.810 -25.849 -21.334 1.00 56.09 267 PRO A CA 1
ATOM 2153 C C . PRO A 1 267 ? 20.265 -26.953 -20.382 1.00 56.09 267 PRO A C 1
ATOM 2155 O O . PRO A 1 267 ? 19.634 -27.147 -19.346 1.00 56.09 267 PRO A O 1
ATOM 2158 N N . SER A 1 268 ? 21.377 -27.633 -20.684 1.00 59.59 268 SER A N 1
ATOM 2159 C CA . SER A 1 268 ? 21.919 -28.686 -19.823 1.00 59.59 268 SER A CA 1
ATOM 2160 C C . SER A 1 268 ? 22.289 -28.173 -18.429 1.00 59.59 268 SER A C 1
ATOM 2162 O O . SER A 1 268 ? 21.985 -28.838 -17.445 1.00 59.59 268 SER A O 1
ATOM 2164 N N . ILE A 1 269 ? 22.836 -26.956 -18.325 1.00 57.12 269 ILE A N 1
ATOM 2165 C CA . ILE A 1 269 ? 23.246 -26.344 -17.052 1.00 57.12 269 ILE A CA 1
ATOM 2166 C C . ILE A 1 269 ? 22.028 -26.037 -16.170 1.00 57.12 269 ILE A C 1
ATOM 2168 O O . ILE A 1 269 ? 22.083 -26.183 -14.949 1.00 57.12 269 ILE A O 1
ATOM 2172 N N . VAL A 1 270 ? 20.923 -25.599 -16.781 1.00 62.78 270 VAL A N 1
ATOM 2173 C CA . VAL A 1 270 ? 19.677 -25.273 -16.068 1.00 62.78 270 VAL A CA 1
ATOM 2174 C C . VAL A 1 270 ? 18.985 -26.547 -15.590 1.00 62.78 270 VAL A C 1
ATOM 2176 O O . VAL A 1 270 ? 18.576 -26.617 -14.432 1.00 62.78 270 VAL A O 1
ATOM 2179 N N . VAL A 1 271 ? 18.911 -27.558 -16.459 1.00 67.50 271 VAL A N 1
ATOM 2180 C CA . VAL A 1 271 ? 18.336 -28.866 -16.124 1.00 67.50 271 VAL A CA 1
ATOM 2181 C C . VAL A 1 271 ? 19.120 -29.523 -14.985 1.00 67.50 271 VAL A C 1
ATOM 2183 O O . VAL A 1 271 ? 18.507 -29.966 -14.021 1.00 67.50 271 VAL A O 1
ATOM 2186 N N . ASP A 1 272 ? 20.456 -29.486 -15.022 1.00 68.94 272 ASP A N 1
ATOM 2187 C CA . ASP A 1 272 ? 21.304 -30.056 -13.964 1.00 68.94 272 ASP A CA 1
ATOM 2188 C C . ASP A 1 272 ? 21.072 -29.404 -12.592 1.00 68.94 272 ASP A C 1
ATOM 2190 O O . ASP A 1 272 ? 21.014 -30.085 -11.567 1.00 68.94 272 ASP A O 1
ATOM 2194 N N . ALA A 1 273 ? 20.909 -28.080 -12.550 1.00 65.19 273 ALA A N 1
ATOM 2195 C CA . ALA A 1 273 ? 20.630 -27.371 -11.303 1.00 65.19 273 ALA A CA 1
ATOM 2196 C C . ALA A 1 273 ? 19.238 -27.709 -10.739 1.00 65.19 273 ALA A C 1
ATOM 2198 O O . ALA A 1 273 ? 19.088 -27.902 -9.528 1.00 65.19 273 ALA A O 1
ATOM 2199 N N . ASN A 1 274 ? 18.232 -27.800 -11.611 1.00 74.50 274 ASN A N 1
ATOM 2200 C CA . ASN A 1 274 ? 16.866 -28.147 -11.228 1.00 74.50 274 ASN A CA 1
ATOM 2201 C C . ASN A 1 274 ? 16.758 -29.604 -10.759 1.00 74.50 274 ASN A C 1
ATOM 2203 O O . ASN A 1 274 ? 16.103 -29.860 -9.754 1.00 74.50 274 ASN A O 1
ATOM 2207 N N . GLU A 1 275 ? 17.449 -30.540 -11.409 1.00 77.31 275 GLU A N 1
ATOM 2208 C CA . GLU A 1 275 ? 17.459 -31.959 -11.034 1.00 77.31 275 GLU A CA 1
ATOM 2209 C C . GLU A 1 275 ? 18.017 -32.166 -9.614 1.00 77.31 275 GLU A C 1
ATOM 2211 O O . GLU A 1 275 ? 17.436 -32.886 -8.796 1.00 77.31 275 GLU A O 1
ATOM 2216 N N . VAL A 1 276 ? 19.112 -31.472 -9.273 1.00 73.38 276 VAL A N 1
ATOM 2217 C CA . VAL A 1 276 ? 19.683 -31.498 -7.915 1.00 73.38 276 VAL A CA 1
ATOM 2218 C C . VAL A 1 276 ? 18.682 -30.970 -6.887 1.00 73.38 276 VAL A C 1
ATOM 2220 O O . VAL A 1 276 ? 18.513 -31.587 -5.832 1.00 73.38 276 VAL A O 1
ATOM 2223 N N . PHE A 1 277 ? 18.006 -29.862 -7.201 1.00 78.75 277 PHE A N 1
ATOM 2224 C CA . PHE A 1 277 ? 16.995 -29.275 -6.326 1.00 78.75 277 PHE A CA 1
ATOM 2225 C C . PHE A 1 277 ? 15.793 -30.204 -6.132 1.00 78.75 277 PHE A C 1
ATOM 2227 O O . PHE A 1 277 ? 15.409 -30.456 -4.993 1.00 78.75 277 PHE A O 1
ATOM 2234 N N . ILE A 1 278 ? 15.217 -30.738 -7.214 1.00 82.81 278 ILE A N 1
ATOM 2235 C CA . ILE A 1 278 ? 14.035 -31.612 -7.169 1.00 82.81 278 ILE A CA 1
ATOM 2236 C C . ILE A 1 278 ? 14.325 -32.844 -6.318 1.00 82.81 278 ILE A C 1
ATOM 2238 O O . ILE A 1 278 ? 13.512 -33.206 -5.470 1.00 82.81 278 ILE A O 1
ATOM 2242 N N . ARG A 1 279 ? 15.508 -33.449 -6.468 1.00 81.75 279 ARG A N 1
ATOM 2243 C CA . ARG A 1 279 ? 15.910 -34.606 -5.661 1.00 81.75 279 ARG A CA 1
ATOM 2244 C C . ARG A 1 279 ? 15.938 -34.291 -4.164 1.00 81.75 279 ARG A C 1
ATOM 2246 O O . ARG A 1 279 ? 15.430 -35.072 -3.361 1.00 81.75 279 ARG A O 1
ATOM 2253 N N . GLU A 1 280 ? 16.526 -33.160 -3.777 1.00 79.12 280 GLU A N 1
ATOM 2254 C CA . GLU A 1 280 ? 16.569 -32.738 -2.371 1.00 79.12 280 GLU A CA 1
ATOM 2255 C C . GLU A 1 280 ? 15.172 -32.365 -1.848 1.00 79.12 280 GLU A C 1
ATOM 2257 O O . GLU A 1 280 ? 14.800 -32.734 -0.732 1.00 79.12 280 GLU A O 1
ATOM 2262 N N . PHE A 1 281 ? 14.386 -31.676 -2.675 1.00 85.69 281 PHE A N 1
ATOM 2263 C CA . PHE A 1 281 ? 13.036 -31.230 -2.360 1.00 85.69 281 PHE A CA 1
ATOM 2264 C C . PHE A 1 281 ? 12.088 -32.407 -2.121 1.00 85.69 281 PHE A C 1
ATOM 2266 O O . PHE A 1 281 ? 11.434 -32.452 -1.085 1.00 85.69 281 PHE A O 1
ATOM 2273 N N . ILE A 1 282 ? 12.059 -33.387 -3.028 1.00 88.81 282 ILE A N 1
ATOM 2274 C CA . ILE A 1 282 ? 11.220 -34.589 -2.924 1.00 88.81 282 ILE A CA 1
ATOM 2275 C C . ILE A 1 282 ? 11.592 -35.416 -1.695 1.00 88.81 282 ILE A C 1
ATOM 2277 O O . ILE A 1 282 ? 10.704 -35.895 -0.997 1.00 88.81 282 ILE A O 1
ATOM 2281 N N . SER A 1 283 ? 12.885 -35.538 -1.380 1.00 84.12 283 SER A N 1
ATOM 2282 C CA . SER A 1 283 ? 13.325 -36.245 -0.174 1.00 84.12 283 SER A CA 1
ATOM 2283 C C . SER A 1 283 ? 12.791 -35.583 1.100 1.00 84.12 283 SER A C 1
ATOM 2285 O O . SER A 1 283 ? 12.232 -36.265 1.957 1.00 84.12 283 SER A O 1
ATOM 2287 N N . LYS A 1 284 ? 12.915 -34.256 1.221 1.00 84.19 284 LYS A N 1
ATOM 2288 C CA . LYS A 1 284 ? 12.450 -33.510 2.401 1.00 84.19 284 LYS A CA 1
ATOM 2289 C C . LYS A 1 284 ? 10.927 -33.434 2.487 1.00 84.19 284 LYS A C 1
ATOM 2291 O O . LYS A 1 284 ? 10.373 -33.605 3.572 1.00 84.19 284 LYS A O 1
ATOM 2296 N N . LEU A 1 285 ? 10.258 -33.218 1.355 1.00 86.44 285 LEU A N 1
ATOM 2297 C CA . LEU A 1 285 ? 8.802 -33.203 1.275 1.00 86.44 285 LEU A CA 1
ATOM 2298 C C . LEU A 1 285 ? 8.229 -34.573 1.628 1.00 86.44 285 LEU A C 1
ATOM 2300 O O . LEU A 1 285 ? 7.298 -34.625 2.413 1.00 86.44 285 LEU A O 1
ATOM 2304 N N . GLY A 1 286 ? 8.821 -35.666 1.142 1.00 86.19 286 GLY A N 1
ATOM 2305 C CA . GLY A 1 286 ? 8.376 -37.020 1.468 1.00 86.19 286 GLY A CA 1
ATOM 2306 C C . GLY A 1 286 ? 8.437 -37.332 2.963 1.00 86.19 286 GLY A C 1
ATOM 2307 O O . GLY A 1 286 ? 7.497 -37.908 3.503 1.00 86.19 286 GLY A O 1
ATOM 2308 N N . VAL A 1 287 ? 9.488 -36.878 3.662 1.00 82.75 287 VAL A N 1
ATOM 2309 C CA . VAL A 1 287 ? 9.562 -36.999 5.130 1.00 82.75 287 VAL A CA 1
ATOM 2310 C C . VAL A 1 287 ? 8.421 -36.232 5.798 1.00 82.75 287 VAL A C 1
ATOM 2312 O O . VAL A 1 287 ? 7.772 -36.782 6.680 1.00 82.75 287 VAL A O 1
ATOM 2315 N N . ALA A 1 288 ? 8.146 -34.994 5.376 1.00 81.56 288 ALA A N 1
ATOM 2316 C CA . ALA A 1 288 ? 7.064 -34.181 5.938 1.00 81.56 288 ALA A CA 1
ATOM 2317 C C . ALA A 1 288 ? 5.659 -34.689 5.561 1.00 81.56 288 ALA A C 1
ATOM 2319 O O . ALA A 1 288 ? 4.721 -34.543 6.342 1.00 81.56 288 ALA A O 1
ATOM 2320 N N . TYR A 1 289 ? 5.518 -35.313 4.392 1.00 80.44 289 TYR A N 1
ATOM 2321 C CA . TYR A 1 289 ? 4.276 -35.904 3.894 1.00 80.44 289 TYR A CA 1
ATOM 2322 C C . TYR A 1 289 ? 3.895 -37.181 4.654 1.00 80.44 289 TYR A C 1
ATOM 2324 O O . TYR A 1 289 ? 2.722 -37.515 4.722 1.00 80.44 289 TYR A O 1
ATOM 2332 N N . ALA A 1 290 ? 4.859 -37.867 5.280 1.00 67.25 290 ALA A N 1
ATOM 2333 C CA . ALA A 1 290 ? 4.608 -39.041 6.121 1.00 67.25 290 ALA A CA 1
ATOM 2334 C C . ALA A 1 290 ? 4.117 -38.695 7.546 1.00 67.25 290 ALA A C 1
ATOM 2336 O O . ALA A 1 290 ? 3.582 -39.552 8.251 1.00 67.25 290 ALA A O 1
ATOM 2337 N N . VAL A 1 291 ? 4.289 -37.445 7.994 1.00 62.50 291 VAL A N 1
ATOM 2338 C CA . VAL A 1 291 ? 3.940 -36.988 9.355 1.00 62.50 291 VAL A CA 1
ATOM 2339 C C . VAL A 1 291 ? 2.422 -36.938 9.657 1.00 62.50 291 VAL A C 1
ATOM 2341 O O . VAL A 1 291 ? 2.064 -37.215 10.806 1.00 62.50 291 VAL A O 1
ATOM 2344 N N . PRO A 1 292 ? 1.490 -36.684 8.708 1.00 53.53 292 PRO A N 1
ATOM 2345 C CA . PRO A 1 292 ? 0.055 -36.594 9.010 1.00 53.53 292 PRO A CA 1
ATOM 2346 C C . PRO A 1 292 ? -0.633 -37.925 9.354 1.00 53.53 292 PRO A C 1
ATOM 2348 O O . PRO A 1 292 ? -1.790 -37.910 9.769 1.00 53.53 292 PRO A O 1
ATOM 2351 N N . VAL A 1 293 ? 0.037 -39.076 9.220 1.00 44.44 293 VAL A N 1
ATOM 2352 C CA . VAL A 1 293 ? -0.577 -40.389 9.513 1.00 44.44 293 VAL A CA 1
ATOM 2353 C C . VAL A 1 293 ? -0.417 -40.796 10.987 1.00 44.44 293 VAL A C 1
ATOM 2355 O O . VAL A 1 293 ? -1.181 -41.619 11.481 1.00 44.44 293 VAL A O 1
ATOM 2358 N N . VAL A 1 294 ? 0.504 -40.181 11.742 1.00 37.84 294 VAL A N 1
ATOM 2359 C CA . VAL A 1 294 ? 0.782 -40.580 13.142 1.00 37.84 294 VAL A CA 1
ATOM 2360 C C . VAL A 1 294 ? 0.166 -39.629 14.182 1.00 37.84 294 VAL A C 1
ATOM 2362 O O . VAL A 1 294 ? 0.002 -40.017 15.333 1.00 37.84 294 VAL A O 1
ATOM 2365 N N . LYS A 1 295 ? -0.246 -38.408 13.804 1.00 41.75 295 LYS A N 1
ATOM 2366 C CA . LYS A 1 295 ? -0.782 -37.400 14.747 1.00 41.75 295 LYS A CA 1
ATOM 2367 C C . LYS A 1 295 ? -2.292 -37.139 14.671 1.00 41.75 295 LYS A C 1
ATOM 2369 O O . LYS A 1 295 ? -2.789 -36.221 15.314 1.00 41.75 295 LYS A O 1
ATOM 2374 N N . LYS A 1 296 ? -3.046 -37.960 13.938 1.00 41.75 296 LYS A N 1
ATOM 2375 C CA . LYS A 1 296 ? -4.485 -37.754 13.687 1.00 41.75 296 LYS A CA 1
ATOM 2376 C C . LYS A 1 296 ? -5.431 -38.241 14.802 1.00 41.75 296 LYS A C 1
ATOM 2378 O O . LYS A 1 296 ? -6.572 -38.589 14.523 1.00 41.75 296 LYS A O 1
ATOM 2383 N N . LEU A 1 297 ? -4.970 -38.282 16.056 1.00 34.47 297 LEU A N 1
ATOM 2384 C CA . LEU A 1 297 ? -5.774 -38.737 17.203 1.00 34.47 297 LEU A CA 1
ATOM 2385 C C . LEU A 1 297 ? -5.853 -37.754 18.388 1.00 34.47 297 LEU A C 1
ATOM 2387 O O . LEU A 1 297 ? -6.567 -38.063 19.336 1.00 34.47 297 LEU A O 1
ATOM 2391 N N . GLU A 1 298 ? -5.188 -36.588 18.364 1.00 35.84 298 GLU A N 1
ATOM 2392 C CA . GLU A 1 298 ? -5.129 -35.715 19.559 1.00 35.84 298 GLU A CA 1
ATOM 2393 C C . GLU A 1 298 ? -5.470 -34.225 19.350 1.00 35.84 298 GLU A C 1
ATOM 2395 O O . GLU A 1 298 ? -5.655 -33.524 20.343 1.00 35.84 298 GLU A O 1
ATOM 2400 N N . GLU A 1 299 ? -5.620 -33.721 18.120 1.00 43.62 299 GLU A N 1
ATOM 2401 C CA . GLU A 1 299 ? -5.943 -32.301 17.876 1.00 43.62 299 GLU A CA 1
ATOM 2402 C C . GLU A 1 299 ? -7.340 -32.138 17.235 1.00 43.62 299 GLU A C 1
ATOM 2404 O O . GLU A 1 299 ? -7.699 -32.924 16.353 1.00 43.62 299 GLU A O 1
ATOM 2409 N N . PRO A 1 300 ? -8.160 -31.162 17.683 1.00 39.16 300 PRO A N 1
ATOM 2410 C CA . PRO A 1 300 ? -9.456 -30.874 17.073 1.00 39.16 300 PRO A CA 1
ATOM 2411 C C . PRO A 1 300 ? -9.276 -30.320 15.648 1.00 39.16 300 PRO A C 1
ATOM 2413 O O . PRO A 1 300 ? -8.331 -29.563 15.417 1.00 39.16 300 PRO A O 1
ATOM 2416 N N . PRO A 1 301 ? -10.176 -30.662 14.706 1.00 47.81 301 PRO A N 1
ATOM 2417 C CA . PRO A 1 301 ? -10.071 -30.220 13.321 1.00 47.81 301 PRO A CA 1
ATOM 2418 C C . PRO A 1 301 ? -10.138 -28.693 13.222 1.00 47.81 301 PRO A C 1
ATOM 2420 O O . PRO A 1 301 ? -10.923 -28.031 13.908 1.00 47.81 301 PRO A O 1
ATOM 2423 N N . THR A 1 302 ? -9.300 -28.133 12.359 1.00 49.47 302 THR A N 1
ATOM 2424 C CA . THR A 1 302 ? -9.301 -26.711 12.001 1.00 49.47 302 THR A CA 1
ATOM 2425 C C . THR A 1 302 ? -10.518 -26.359 11.136 1.00 49.47 302 THR A C 1
ATOM 2427 O O . THR A 1 302 ? -11.138 -27.225 10.525 1.00 49.47 302 THR A O 1
ATOM 2430 N N . THR A 1 303 ? -10.886 -25.075 11.055 1.00 42.06 303 THR A N 1
ATOM 2431 C CA . THR A 1 303 ? -12.040 -24.617 10.253 1.00 42.06 303 THR A CA 1
ATOM 2432 C C . THR A 1 303 ? -11.929 -24.993 8.769 1.00 42.06 303 THR A C 1
ATOM 2434 O O . THR A 1 303 ? -12.943 -25.291 8.149 1.00 42.06 303 THR A O 1
ATOM 2437 N N . GLU A 1 304 ? -10.718 -25.005 8.205 1.00 45.44 304 GLU A N 1
ATOM 2438 C CA . GLU A 1 304 ? -10.463 -25.434 6.820 1.00 45.44 304 GLU A CA 1
ATOM 2439 C C . GLU A 1 304 ? -10.689 -26.940 6.646 1.00 45.44 304 GLU A C 1
ATOM 2441 O O . GLU A 1 304 ? -11.353 -27.344 5.699 1.00 45.44 304 GLU A O 1
ATOM 2446 N N . GLU A 1 305 ? -10.265 -27.765 7.609 1.00 47.38 305 GLU A N 1
ATOM 2447 C CA . GLU A 1 305 ? -10.541 -29.209 7.594 1.00 47.38 305 GLU A CA 1
ATOM 2448 C C . GLU A 1 305 ? -12.043 -29.509 7.725 1.00 47.38 305 GLU A C 1
ATOM 2450 O O . GLU A 1 305 ? -12.546 -30.412 7.064 1.00 47.38 305 GLU A O 1
ATOM 2455 N N . ILE A 1 306 ? -12.779 -28.717 8.515 1.00 48.56 306 ILE A N 1
ATOM 2456 C CA . ILE A 1 306 ? -14.244 -28.824 8.626 1.00 48.56 306 ILE A CA 1
ATOM 2457 C C . ILE A 1 306 ? -14.922 -28.478 7.292 1.00 48.56 306 ILE A C 1
ATOM 2459 O O . ILE A 1 306 ? -15.895 -29.127 6.912 1.00 48.56 306 ILE A O 1
ATOM 2463 N N . LEU A 1 307 ? -14.435 -27.459 6.580 1.00 43.62 307 LEU A N 1
ATOM 2464 C CA . LEU A 1 307 ? -14.969 -27.078 5.272 1.00 43.62 307 LEU A CA 1
ATOM 2465 C C . LEU A 1 307 ? -14.662 -28.137 4.209 1.00 43.62 307 LEU A C 1
ATOM 2467 O O . LEU A 1 307 ? -15.565 -28.508 3.462 1.00 43.62 307 LEU A O 1
ATOM 2471 N N . ASP A 1 308 ? -13.438 -28.663 4.185 1.00 49.47 308 ASP A N 1
ATOM 2472 C CA . ASP A 1 308 ? -13.037 -29.744 3.281 1.00 49.47 308 ASP A CA 1
ATOM 2473 C C . ASP A 1 308 ? -13.861 -31.022 3.531 1.00 49.47 308 ASP A C 1
ATOM 2475 O O . ASP A 1 308 ? -14.309 -31.667 2.581 1.00 49.47 308 ASP A O 1
ATOM 2479 N N . ASP A 1 309 ? -14.140 -31.361 4.795 1.00 53.62 309 ASP A N 1
ATOM 2480 C CA . ASP A 1 309 ? -15.008 -32.488 5.159 1.00 53.62 309 ASP A CA 1
ATOM 2481 C C . ASP A 1 309 ? -16.471 -32.246 4.727 1.00 53.62 309 ASP A C 1
ATOM 2483 O O . ASP A 1 309 ? -17.126 -33.157 4.217 1.00 53.62 309 ASP A O 1
ATOM 2487 N N . ILE A 1 310 ? -16.987 -31.016 4.852 1.00 49.78 310 ILE A N 1
ATOM 2488 C CA . ILE A 1 310 ? -18.332 -30.649 4.371 1.00 49.78 310 ILE A CA 1
ATOM 2489 C C . ILE A 1 310 ? -18.421 -30.765 2.844 1.00 49.78 310 ILE A C 1
ATOM 2491 O O . ILE A 1 310 ? -19.396 -31.324 2.336 1.00 49.78 310 ILE A O 1
ATOM 2495 N N . TYR A 1 311 ? -17.423 -30.277 2.103 1.00 51.06 311 TYR A N 1
ATOM 2496 C CA . TYR A 1 311 ? -17.404 -30.405 0.645 1.00 51.06 311 TYR A CA 1
ATOM 2497 C C . TYR A 1 311 ? -17.278 -31.866 0.199 1.00 51.06 311 TYR A C 1
ATOM 2499 O O . TYR A 1 311 ? -18.003 -32.283 -0.702 1.00 51.06 311 TYR A O 1
ATOM 2507 N N . SER A 1 312 ? -16.462 -32.671 0.888 1.00 53.53 312 SER A N 1
ATOM 2508 C CA . SER A 1 312 ? -16.357 -34.117 0.651 1.00 53.53 312 SER A CA 1
ATOM 2509 C C . SER A 1 312 ? -17.698 -34.842 0.830 1.00 53.53 312 SER A C 1
ATOM 2511 O O . SER A 1 312 ? -18.010 -35.754 0.062 1.00 53.53 312 SER A O 1
ATOM 2513 N N . ILE A 1 313 ? -18.503 -34.438 1.821 1.00 56.81 313 ILE A N 1
ATOM 2514 C CA . ILE A 1 313 ? -19.850 -34.983 2.052 1.00 56.81 313 ILE A CA 1
ATOM 2515 C C . ILE A 1 313 ? -20.814 -34.538 0.946 1.00 56.81 313 ILE A C 1
ATOM 2517 O O . ILE A 1 313 ? -21.580 -35.355 0.440 1.00 56.81 313 ILE A O 1
ATOM 2521 N N . ILE A 1 314 ? -20.782 -33.263 0.548 1.00 56.25 314 ILE A N 1
ATOM 2522 C CA . ILE A 1 314 ? -21.649 -32.726 -0.514 1.00 56.25 314 ILE A CA 1
ATOM 2523 C C . ILE A 1 314 ? -21.376 -33.430 -1.851 1.00 56.25 314 ILE A C 1
ATOM 2525 O O . ILE A 1 314 ? -22.319 -33.872 -2.512 1.00 56.25 314 ILE A O 1
ATOM 2529 N N . ASP A 1 315 ? -20.109 -33.584 -2.230 1.00 58.69 315 ASP A N 1
ATOM 2530 C CA . ASP A 1 315 ? -19.726 -34.250 -3.478 1.00 58.69 315 ASP A CA 1
ATOM 2531 C C . ASP A 1 315 ? -20.034 -35.752 -3.428 1.00 58.69 315 ASP A C 1
ATOM 2533 O O . ASP A 1 315 ? -20.592 -36.303 -4.382 1.00 58.69 315 ASP A O 1
ATOM 2537 N N . GLY A 1 316 ? -19.793 -36.404 -2.285 1.00 58.00 316 GLY A N 1
ATOM 2538 C CA . GLY A 1 316 ? -20.165 -37.804 -2.080 1.00 58.00 316 GLY A CA 1
ATOM 2539 C C . GLY A 1 316 ? -21.678 -38.046 -2.174 1.00 58.00 316 GLY A C 1
ATOM 2540 O O . GLY A 1 316 ? -22.107 -39.017 -2.802 1.00 58.00 316 GLY A O 1
ATOM 2541 N N . LEU A 1 317 ? -22.502 -37.134 -1.644 1.00 57.22 317 LEU A N 1
ATOM 2542 C CA . LEU A 1 317 ? -23.965 -37.187 -1.759 1.00 57.22 317 LEU A CA 1
ATOM 2543 C C . LEU A 1 317 ? -24.433 -37.040 -3.212 1.00 57.22 317 LEU A C 1
ATOM 2545 O O . LEU A 1 317 ? -25.316 -37.779 -3.657 1.00 57.22 317 LEU A O 1
ATOM 2549 N N . ASN A 1 318 ? -23.829 -36.119 -3.965 1.00 59.66 318 ASN A N 1
ATOM 2550 C CA . ASN A 1 318 ? -24.124 -35.929 -5.385 1.00 59.66 318 ASN A CA 1
ATOM 2551 C C . ASN A 1 318 ? -23.748 -37.172 -6.209 1.00 59.66 318 ASN A C 1
ATOM 2553 O O . ASN A 1 318 ? -24.509 -37.587 -7.093 1.00 59.66 318 ASN A O 1
ATOM 2557 N N . LEU A 1 319 ? -22.615 -37.810 -5.899 1.00 63.81 319 LEU A N 1
ATOM 2558 C CA . LEU A 1 319 ? -22.178 -39.031 -6.576 1.00 63.81 319 LEU A CA 1
ATOM 2559 C C . LEU A 1 319 ? -23.072 -40.228 -6.233 1.00 63.81 319 LEU A C 1
ATOM 2561 O O . LEU A 1 319 ? -23.504 -40.940 -7.141 1.00 63.81 319 LEU A O 1
ATOM 2565 N N . ALA A 1 320 ? -23.415 -40.418 -4.955 1.00 64.12 320 ALA A N 1
ATOM 2566 C CA . ALA A 1 320 ? -24.333 -41.465 -4.506 1.00 64.12 320 ALA A CA 1
ATOM 2567 C C . ALA A 1 320 ? -25.694 -41.355 -5.214 1.00 64.12 320 ALA A C 1
ATOM 2569 O O . ALA A 1 320 ? -26.241 -42.353 -5.693 1.00 64.12 320 ALA A O 1
ATOM 2570 N N . HIS A 1 321 ? -26.194 -40.123 -5.365 1.00 63.00 321 HIS A N 1
ATOM 2571 C CA . HIS A 1 321 ? -27.416 -39.830 -6.108 1.00 63.00 321 HIS A CA 1
ATOM 2572 C C . HIS A 1 321 ? -27.293 -40.162 -7.603 1.00 63.00 321 HIS A C 1
ATOM 2574 O O . HIS A 1 321 ? -28.202 -40.754 -8.182 1.00 63.00 321 HIS A O 1
ATOM 2580 N N . THR A 1 322 ? -26.156 -39.830 -8.220 1.00 68.31 322 THR A N 1
ATOM 2581 C CA . THR A 1 322 ? -25.908 -40.045 -9.656 1.00 68.31 322 THR A CA 1
ATOM 2582 C C . THR A 1 322 ? -25.703 -41.523 -10.004 1.00 68.31 322 THR A C 1
ATOM 2584 O O . THR A 1 322 ? -26.173 -41.984 -11.043 1.00 68.31 322 THR A O 1
ATOM 2587 N N . GLN A 1 323 ? -25.024 -42.284 -9.142 1.00 71.38 323 GLN A N 1
ATOM 2588 C CA . GLN A 1 323 ? -24.710 -43.702 -9.361 1.00 71.38 323 GLN A CA 1
ATOM 2589 C C . GLN A 1 323 ? -25.783 -44.662 -8.824 1.00 71.38 323 GLN A C 1
ATOM 2591 O O . GLN A 1 323 ? -25.713 -45.863 -9.082 1.00 71.38 323 GLN A O 1
ATOM 2596 N N . GLY A 1 324 ? -26.772 -44.159 -8.077 1.00 71.56 324 GLY A N 1
ATOM 2597 C CA . GLY A 1 324 ? -27.799 -44.990 -7.447 1.00 71.56 324 GLY A CA 1
ATOM 2598 C C . GLY A 1 324 ? -27.235 -45.941 -6.386 1.00 71.56 324 GLY A C 1
ATOM 2599 O O . GLY A 1 324 ? -27.717 -47.067 -6.257 1.00 71.56 324 GLY A O 1
ATOM 2600 N N . THR A 1 325 ? -26.205 -45.509 -5.653 1.00 75.75 325 THR A N 1
ATOM 2601 C CA . THR A 1 325 ? -25.527 -46.294 -4.605 1.00 75.75 325 THR A CA 1
ATOM 2602 C C . THR A 1 325 ? -25.679 -45.639 -3.226 1.00 75.75 325 THR A C 1
ATOM 2604 O O . THR A 1 325 ? -26.186 -44.522 -3.118 1.00 75.75 325 THR A O 1
ATOM 2607 N N . SER A 1 326 ? -25.289 -46.328 -2.149 1.00 74.38 326 SER A N 1
ATOM 2608 C CA . SER A 1 326 ? -25.366 -45.776 -0.788 1.00 74.38 326 SER A CA 1
ATOM 2609 C C . SER A 1 326 ? -24.187 -44.851 -0.469 1.00 74.38 326 SER A C 1
ATOM 2611 O O . SER A 1 326 ? -23.073 -45.063 -0.949 1.00 74.38 326 SER A O 1
ATOM 2613 N N . MET A 1 327 ? -24.423 -43.861 0.399 1.00 70.62 327 MET A N 1
ATOM 2614 C CA . MET A 1 327 ? -23.375 -42.961 0.897 1.00 70.62 327 MET A CA 1
ATOM 2615 C C . MET A 1 327 ? -22.231 -43.744 1.560 1.00 70.62 327 MET A C 1
ATOM 2617 O O . MET A 1 327 ? -21.072 -43.488 1.263 1.00 70.62 327 MET A O 1
ATOM 2621 N N . ASP A 1 328 ? -22.549 -44.787 2.333 1.00 70.69 328 ASP A N 1
ATOM 2622 C CA . ASP A 1 328 ? -21.555 -45.656 2.980 1.00 70.69 328 ASP A CA 1
ATOM 2623 C C . ASP A 1 328 ? -20.565 -46.297 1.984 1.00 70.69 328 ASP A C 1
ATOM 2625 O O . ASP A 1 328 ? -19.384 -46.487 2.295 1.00 70.69 328 ASP A O 1
ATOM 2629 N N . ALA A 1 329 ? -21.030 -46.641 0.776 1.00 72.38 329 ALA A N 1
ATOM 2630 C CA . ALA A 1 329 ? -20.181 -47.220 -0.263 1.00 72.38 329 ALA A CA 1
ATOM 2631 C C . ALA A 1 329 ? -19.230 -46.170 -0.863 1.00 72.38 329 ALA A C 1
ATOM 2633 O O . ALA A 1 329 ? -18.052 -46.466 -1.067 1.00 72.38 329 ALA A O 1
ATOM 2634 N N . ILE A 1 330 ? -19.722 -44.943 -1.078 1.00 71.19 330 ILE A N 1
ATOM 2635 C CA . ILE A 1 330 ? -18.916 -43.810 -1.553 1.00 71.19 330 ILE A CA 1
ATOM 2636 C C . ILE A 1 330 ? -17.891 -43.384 -0.496 1.00 71.19 330 ILE A C 1
ATOM 2638 O O . ILE A 1 330 ? -16.722 -43.207 -0.827 1.00 71.19 330 ILE A O 1
ATOM 2642 N N . GLU A 1 331 ? -18.276 -43.307 0.779 1.00 67.62 331 GLU A N 1
ATOM 2643 C CA . GLU A 1 331 ? -17.364 -42.967 1.881 1.00 67.62 331 GLU A CA 1
ATOM 2644 C C . GLU A 1 331 ? -16.245 -44.002 2.040 1.00 67.62 331 GLU A C 1
ATOM 2646 O O . GLU A 1 331 ? -15.084 -43.650 2.266 1.00 67.62 331 GLU A O 1
ATOM 2651 N N . THR A 1 332 ? -16.568 -45.291 1.889 1.00 76.00 332 THR A N 1
ATOM 2652 C CA . THR A 1 332 ? -15.565 -46.366 1.924 1.00 76.00 332 THR A CA 1
ATOM 2653 C C . THR A 1 332 ? -14.581 -46.228 0.760 1.00 76.00 332 THR A C 1
ATOM 2655 O O . THR A 1 332 ? -13.369 -46.271 0.973 1.00 76.00 332 THR A O 1
ATOM 2658 N N . GLN A 1 333 ? -15.083 -45.975 -0.452 1.00 75.38 333 GLN A N 1
ATOM 2659 C CA . GLN A 1 333 ? -14.257 -45.750 -1.639 1.00 75.38 333 GLN A CA 1
ATOM 2660 C C . GLN A 1 333 ? -13.355 -44.511 -1.494 1.00 75.38 333 GLN A C 1
ATOM 2662 O O . GLN A 1 333 ? -12.148 -44.599 -1.725 1.00 75.38 333 GLN A O 1
ATOM 2667 N N . GLN A 1 334 ? -13.905 -43.373 -1.059 1.00 72.88 334 GLN A N 1
ATOM 2668 C CA . GLN A 1 334 ? -13.154 -42.138 -0.807 1.00 72.88 334 GLN A CA 1
ATOM 2669 C C . GLN A 1 334 ? -12.062 -42.356 0.245 1.00 72.88 334 GLN A C 1
ATOM 2671 O O . GLN A 1 334 ? -10.944 -41.864 0.094 1.00 72.88 334 GLN A O 1
ATOM 2676 N N . LYS A 1 335 ? -12.351 -43.120 1.305 1.00 75.19 335 LYS A N 1
ATOM 2677 C CA . LYS A 1 335 ? -11.386 -43.438 2.363 1.00 75.19 335 LYS A CA 1
ATOM 2678 C C . LYS A 1 335 ? -10.234 -44.302 1.855 1.00 75.19 335 LYS A C 1
ATOM 2680 O O . LYS A 1 335 ? -9.083 -44.017 2.186 1.00 75.19 335 LYS A O 1
ATOM 2685 N N . ASP A 1 336 ? -10.519 -45.318 1.048 1.00 78.62 336 ASP A N 1
ATOM 2686 C CA . ASP A 1 336 ? -9.492 -46.187 0.464 1.00 78.62 336 ASP A CA 1
ATOM 2687 C C . ASP A 1 336 ? -8.587 -45.414 -0.502 1.00 78.62 336 ASP A C 1
ATOM 2689 O O . ASP A 1 336 ? -7.359 -45.515 -0.429 1.00 78.62 336 ASP A O 1
ATOM 2693 N N . ILE A 1 337 ? -9.177 -44.557 -1.338 1.00 77.00 337 ILE A N 1
ATOM 2694 C CA . ILE A 1 337 ? -8.440 -43.679 -2.251 1.00 77.00 337 ILE A CA 1
ATOM 2695 C C . ILE A 1 337 ? -7.603 -42.652 -1.474 1.00 77.00 337 ILE A C 1
ATOM 2697 O O . ILE A 1 337 ? -6.416 -42.478 -1.750 1.00 77.00 337 ILE A O 1
ATOM 2701 N N . LYS A 1 338 ? -8.177 -42.003 -0.457 1.00 77.06 338 LYS A N 1
ATOM 2702 C CA . LYS A 1 338 ? -7.467 -41.056 0.416 1.00 77.06 338 LYS A CA 1
ATOM 2703 C C . LYS A 1 338 ? -6.271 -41.713 1.100 1.00 77.06 338 LYS A C 1
ATOM 2705 O O . LYS A 1 338 ? -5.197 -41.113 1.162 1.00 77.06 338 LYS A O 1
ATOM 2710 N N . ASN A 1 339 ? -6.425 -42.946 1.583 1.00 78.00 339 ASN A N 1
ATOM 2711 C CA . ASN A 1 339 ? -5.325 -43.718 2.163 1.00 78.00 339 ASN A CA 1
ATOM 2712 C C . ASN A 1 339 ? -4.232 -44.003 1.126 1.00 78.00 339 ASN A C 1
ATOM 2714 O O . ASN A 1 339 ? -3.051 -43.871 1.441 1.00 78.00 339 ASN A O 1
ATOM 2718 N N . TRP A 1 340 ? -4.613 -44.326 -0.112 1.00 82.81 340 TRP A N 1
ATOM 2719 C CA . TRP A 1 340 ? -3.669 -44.540 -1.207 1.00 82.81 340 TRP A CA 1
ATOM 2720 C C . TRP A 1 340 ? -2.856 -43.275 -1.530 1.00 82.81 340 TRP A C 1
ATOM 2722 O O . TRP A 1 340 ? -1.630 -43.345 -1.615 1.00 82.81 340 TRP A O 1
ATOM 2732 N N . TYR A 1 341 ? -3.504 -42.108 -1.624 1.00 82.50 341 TYR A N 1
ATOM 2733 C CA . TYR A 1 341 ? -2.842 -40.812 -1.854 1.00 82.50 341 TYR A CA 1
ATOM 2734 C C . TYR A 1 341 ? -2.033 -40.300 -0.657 1.00 82.50 341 TYR A C 1
ATOM 2736 O O . TYR A 1 341 ? -1.146 -39.467 -0.830 1.00 82.50 341 TYR A O 1
ATOM 2744 N N . SER A 1 342 ? -2.317 -40.795 0.549 1.00 76.50 342 SER A N 1
ATOM 2745 C CA . SER A 1 342 ? -1.565 -40.443 1.760 1.00 76.50 342 SER A CA 1
ATOM 2746 C C . SER A 1 342 ? -0.175 -41.085 1.799 1.00 76.50 342 SER A C 1
ATOM 2748 O O . SER A 1 342 ? 0.695 -40.617 2.534 1.00 76.50 342 SER A O 1
ATOM 2750 N N . ASP A 1 343 ? 0.068 -42.130 1.004 1.00 84.00 343 ASP A N 1
ATOM 2751 C CA . ASP A 1 343 ? 1.405 -42.686 0.822 1.00 84.00 343 ASP A CA 1
ATOM 2752 C C . ASP A 1 343 ? 2.167 -41.893 -0.249 1.00 84.00 343 ASP A C 1
ATOM 2754 O O . ASP A 1 343 ? 1.888 -41.966 -1.447 1.00 84.00 343 ASP A O 1
ATOM 2758 N N . PHE A 1 344 ? 3.183 -41.145 0.187 1.00 86.62 344 PHE A N 1
ATOM 2759 C CA . PHE A 1 344 ? 3.992 -40.310 -0.698 1.00 86.62 344 PHE A CA 1
ATOM 2760 C C . PHE A 1 344 ? 4.656 -41.099 -1.838 1.00 86.62 344 PHE A C 1
ATOM 2762 O O . PHE A 1 344 ? 4.887 -40.547 -2.916 1.00 86.62 344 PHE A O 1
ATOM 2769 N N . SER A 1 345 ? 4.961 -42.386 -1.634 1.00 86.00 345 SER A N 1
ATOM 2770 C CA . SER A 1 345 ? 5.602 -43.217 -2.660 1.00 86.00 345 SER A CA 1
ATOM 2771 C C . SER A 1 345 ? 4.724 -43.400 -3.902 1.00 86.00 345 SER A C 1
ATOM 2773 O O . SER A 1 345 ? 5.255 -43.471 -5.013 1.00 86.00 345 SER A O 1
ATOM 2775 N N . ASN A 1 346 ? 3.399 -43.360 -3.731 1.00 86.88 346 ASN A N 1
ATOM 2776 C CA . ASN A 1 346 ? 2.419 -43.482 -4.808 1.00 86.88 346 ASN A CA 1
ATOM 2777 C C . ASN A 1 346 ? 2.346 -42.233 -5.702 1.00 86.88 346 ASN A C 1
ATOM 2779 O O . ASN A 1 346 ? 1.981 -42.327 -6.872 1.00 86.88 346 ASN A O 1
ATOM 2783 N N . ILE A 1 347 ? 2.729 -41.064 -5.178 1.00 88.44 347 ILE A N 1
ATOM 2784 C CA . ILE A 1 347 ? 2.651 -39.781 -5.894 1.00 88.44 347 ILE A CA 1
ATOM 2785 C C . ILE A 1 347 ? 4.015 -39.198 -6.279 1.00 88.44 347 ILE A C 1
ATOM 2787 O O . ILE A 1 347 ? 4.083 -38.288 -7.102 1.00 88.44 347 ILE A O 1
ATOM 2791 N N . ALA A 1 348 ? 5.111 -39.717 -5.719 1.00 89.75 348 ALA A N 1
ATOM 2792 C CA . ALA A 1 348 ? 6.446 -39.139 -5.868 1.00 89.75 348 ALA A CA 1
ATOM 2793 C C . ALA A 1 348 ? 6.909 -39.030 -7.330 1.00 89.75 348 ALA A C 1
ATOM 2795 O O . ALA A 1 348 ? 7.408 -37.985 -7.740 1.00 89.75 348 ALA A O 1
ATOM 2796 N N . LYS A 1 349 ? 6.744 -40.092 -8.126 1.00 90.50 349 LYS A N 1
ATOM 2797 C CA . LYS A 1 349 ? 7.160 -40.122 -9.539 1.00 90.50 349 LYS A CA 1
ATOM 2798 C C . LYS A 1 349 ? 6.383 -39.115 -10.414 1.00 90.50 349 LYS A C 1
ATOM 2800 O O . LYS A 1 349 ? 7.031 -38.276 -11.044 1.00 90.50 349 LYS A O 1
ATOM 2805 N N . PRO A 1 350 ? 5.037 -39.115 -10.408 1.00 91.12 350 PRO A N 1
ATOM 2806 C CA . PRO A 1 350 ? 4.249 -38.100 -11.107 1.00 91.12 350 PRO A CA 1
ATOM 2807 C C . PRO A 1 350 ? 4.553 -36.673 -10.643 1.00 91.12 350 PRO A C 1
ATOM 2809 O O . PRO A 1 350 ? 4.643 -35.756 -11.460 1.00 91.12 350 PRO A O 1
ATOM 2812 N N . LEU A 1 351 ? 4.765 -36.478 -9.338 1.00 91.94 351 LEU A N 1
ATOM 2813 C CA . LEU A 1 351 ? 5.108 -35.174 -8.780 1.00 91.94 351 LEU A CA 1
ATOM 2814 C C . LEU A 1 351 ? 6.467 -34.674 -9.288 1.00 91.94 351 LEU A C 1
ATOM 2816 O O . LEU A 1 351 ? 6.592 -33.493 -9.604 1.00 91.94 351 LEU A O 1
ATOM 2820 N N . VAL A 1 352 ? 7.469 -35.552 -9.411 1.00 91.38 352 VAL A N 1
ATOM 2821 C CA . VAL A 1 352 ? 8.765 -35.213 -10.026 1.00 91.38 352 VAL A CA 1
ATOM 2822 C C . VAL A 1 352 ? 8.563 -34.710 -11.452 1.00 91.38 352 VAL A C 1
ATOM 2824 O O . VAL A 1 352 ? 9.059 -33.635 -11.773 1.00 91.38 352 VAL A O 1
ATOM 2827 N N . ALA A 1 353 ? 7.773 -35.411 -12.271 1.00 88.88 353 ALA A N 1
ATOM 2828 C CA . ALA A 1 353 ? 7.476 -34.965 -13.632 1.00 88.88 353 ALA A CA 1
ATOM 2829 C C . ALA A 1 353 ? 6.790 -33.582 -13.651 1.00 88.88 353 ALA A C 1
ATOM 2831 O O . ALA A 1 353 ? 7.164 -32.710 -14.433 1.00 88.88 353 ALA A O 1
ATOM 2832 N N . CYS A 1 354 ? 5.844 -33.331 -12.740 1.00 88.44 354 CYS A N 1
ATOM 2833 C CA . CYS A 1 354 ? 5.180 -32.028 -12.606 1.00 88.44 354 CYS A CA 1
ATOM 2834 C C . CYS A 1 354 ? 6.144 -30.906 -12.170 1.00 88.44 354 CYS A C 1
ATOM 2836 O O . CYS A 1 354 ? 6.059 -29.777 -12.661 1.00 88.44 354 CYS A O 1
ATOM 2838 N N . LEU A 1 355 ? 7.087 -31.201 -11.270 1.00 85.81 355 LEU A N 1
ATOM 2839 C CA . LEU A 1 355 ? 8.133 -30.264 -10.847 1.00 85.81 355 LEU A CA 1
ATOM 2840 C C . LEU A 1 355 ? 9.134 -29.984 -11.969 1.00 85.81 355 LEU A C 1
ATOM 2842 O O . LEU A 1 355 ? 9.513 -28.829 -12.162 1.00 85.81 355 LEU A O 1
ATOM 2846 N N . ASP A 1 356 ? 9.525 -31.009 -12.725 1.00 84.00 356 ASP A N 1
ATOM 2847 C CA . ASP A 1 356 ? 10.380 -30.876 -13.902 1.00 84.00 356 ASP A CA 1
ATOM 2848 C C . ASP A 1 356 ? 9.744 -29.937 -14.931 1.00 84.00 356 ASP A C 1
ATOM 2850 O O . ASP A 1 356 ? 10.417 -29.041 -15.444 1.00 84.00 356 ASP A O 1
ATOM 2854 N N . ILE A 1 357 ? 8.437 -30.072 -15.167 1.00 80.00 357 ILE A N 1
ATOM 2855 C CA . ILE A 1 357 ? 7.649 -29.184 -16.033 1.00 80.00 357 ILE A CA 1
ATOM 2856 C C . ILE A 1 357 ? 7.684 -27.742 -15.506 1.00 80.00 357 ILE A C 1
ATOM 2858 O O . ILE A 1 357 ? 8.069 -26.816 -16.229 1.00 80.00 357 ILE A O 1
ATOM 2862 N N . ALA A 1 358 ? 7.346 -27.535 -14.232 1.00 78.19 358 ALA A N 1
ATOM 2863 C CA . ALA A 1 358 ? 7.231 -26.202 -13.644 1.00 78.19 358 ALA A CA 1
ATOM 2864 C C . ALA A 1 358 ? 8.579 -25.461 -13.526 1.00 78.19 358 ALA A C 1
ATOM 2866 O O . ALA A 1 358 ? 8.663 -24.267 -13.841 1.00 78.19 358 ALA A O 1
ATOM 2867 N N . LEU A 1 359 ? 9.638 -26.149 -13.086 1.00 75.06 359 LEU A N 1
ATOM 2868 C CA . LEU A 1 359 ? 10.959 -25.562 -12.827 1.00 75.06 359 LEU A CA 1
ATOM 2869 C C . LEU A 1 359 ? 11.783 -25.376 -14.106 1.00 75.06 359 LEU A C 1
ATOM 2871 O O . LEU A 1 359 ? 12.512 -24.385 -14.217 1.00 75.06 359 LEU A O 1
ATOM 2875 N N . ASN A 1 360 ? 11.627 -26.263 -15.097 1.00 72.25 360 ASN A N 1
ATOM 2876 C CA . ASN A 1 360 ? 12.250 -26.109 -16.418 1.00 72.25 360 ASN A CA 1
ATOM 2877 C C . ASN A 1 360 ? 11.393 -25.299 -17.407 1.00 72.25 360 ASN A C 1
ATOM 2879 O O . ASN A 1 360 ? 11.834 -25.050 -18.528 1.00 72.25 360 ASN A O 1
ATOM 2883 N N . LYS A 1 361 ? 10.217 -24.814 -16.981 1.00 71.81 361 LYS A N 1
ATOM 2884 C CA . LYS A 1 361 ? 9.304 -23.961 -17.767 1.00 71.81 361 LYS A CA 1
ATOM 2885 C C . LYS A 1 361 ? 8.828 -24.637 -19.065 1.00 71.81 361 LYS A C 1
ATOM 2887 O O . LYS A 1 361 ? 8.791 -23.994 -20.114 1.00 71.81 361 LYS A O 1
ATOM 2892 N N . LEU A 1 362 ? 8.488 -25.921 -18.979 1.00 65.94 362 LEU A N 1
ATOM 2893 C CA . LEU A 1 362 ? 8.024 -26.761 -20.089 1.00 65.94 362 LEU A CA 1
ATOM 2894 C C . LEU A 1 362 ? 6.513 -26.916 -20.104 1.00 65.94 362 LEU A C 1
ATOM 2896 O O . LEU A 1 362 ? 5.905 -26.816 -19.045 1.00 65.94 362 LEU A O 1
ATOM 2900 N N . SER A 1 363 ? 5.947 -27.195 -21.287 1.00 67.31 363 SER A N 1
ATOM 2901 C CA . SER A 1 363 ? 4.511 -27.395 -21.532 1.00 67.31 363 SER A CA 1
ATOM 2902 C C . SER A 1 363 ? 4.097 -28.726 -20.962 1.00 67.31 363 SER A C 1
ATOM 2904 O O . SER A 1 363 ? 4.718 -29.709 -21.365 1.00 67.31 363 SER A O 1
ATOM 2906 N N . PRO A 1 364 ? 3.083 -28.810 -20.083 1.00 73.06 364 PRO A N 1
ATOM 2907 C CA . PRO A 1 364 ? 2.547 -30.103 -19.689 1.00 73.06 364 PRO A CA 1
ATOM 2908 C C . PRO A 1 364 ? 2.230 -30.975 -20.917 1.00 73.06 364 PRO A C 1
ATOM 2910 O O . PRO A 1 364 ? 2.668 -32.115 -20.982 1.00 73.06 364 PRO A O 1
ATOM 2913 N N . GLU A 1 365 ? 1.647 -30.388 -21.962 1.00 74.12 365 GLU A N 1
ATOM 2914 C CA . GLU A 1 365 ? 1.305 -31.003 -23.259 1.00 74.12 365 GLU A CA 1
ATOM 2915 C C . GLU A 1 365 ? 2.528 -31.407 -24.091 1.00 74.12 365 GLU A C 1
ATOM 2917 O O . GLU A 1 365 ? 2.428 -32.222 -25.003 1.00 74.12 365 GLU A O 1
ATOM 2922 N N . SER A 1 366 ? 3.703 -30.841 -23.804 1.00 68.00 366 SER A N 1
ATOM 2923 C CA . SER A 1 366 ? 4.938 -31.208 -24.507 1.00 68.00 366 SER A CA 1
ATOM 2924 C C . SER A 1 366 ? 5.586 -32.474 -23.954 1.00 68.00 366 SER A C 1
ATOM 2926 O O . SER A 1 366 ? 6.512 -32.990 -24.583 1.00 68.00 366 SER A O 1
ATOM 2928 N N . VAL A 1 367 ? 5.137 -32.962 -22.789 1.00 74.00 367 VAL A N 1
ATOM 2929 C CA . VAL A 1 367 ? 5.810 -34.063 -22.085 1.00 74.00 367 VAL A CA 1
ATOM 2930 C C . VAL A 1 367 ? 4.872 -35.099 -21.467 1.00 74.00 367 VAL A C 1
ATOM 2932 O O . VAL A 1 367 ? 5.255 -36.262 -21.366 1.00 74.00 367 VAL A O 1
ATOM 2935 N N . LEU A 1 368 ? 3.664 -34.708 -21.068 1.00 82.12 368 LEU A N 1
ATOM 2936 C CA . LEU A 1 368 ? 2.631 -35.595 -20.538 1.00 82.12 368 LEU A CA 1
ATOM 2937 C C . LEU A 1 368 ? 1.622 -35.950 -21.635 1.00 82.12 368 LEU A C 1
ATOM 2939 O O . LEU A 1 368 ? 1.400 -35.175 -22.563 1.00 82.12 368 LEU A O 1
ATOM 2943 N N . SER A 1 369 ? 1.007 -37.128 -21.522 1.00 81.31 369 SER A N 1
ATOM 2944 C CA . SER A 1 369 ? -0.094 -37.534 -22.398 1.00 81.31 369 SER A CA 1
ATOM 2945 C C . SER A 1 369 ? -1.380 -36.772 -22.065 1.00 81.31 369 SER A C 1
ATOM 2947 O O . SER A 1 369 ? -1.589 -36.376 -20.918 1.00 81.31 369 SER A O 1
ATOM 2949 N N . ASP A 1 370 ? -2.283 -36.637 -23.039 1.00 76.81 370 ASP A N 1
ATOM 2950 C CA . ASP A 1 370 ? -3.611 -36.037 -22.827 1.00 76.81 370 ASP A CA 1
ATOM 2951 C C . ASP A 1 370 ? -4.390 -36.741 -21.700 1.00 76.81 370 ASP A C 1
ATOM 2953 O O . ASP A 1 370 ? -5.065 -36.094 -20.902 1.00 76.81 370 ASP A O 1
ATOM 2957 N N . GLU A 1 371 ? -4.224 -38.063 -21.579 1.00 79.94 371 GLU A N 1
ATOM 2958 C CA . GLU A 1 371 ? -4.755 -38.872 -20.477 1.00 79.94 371 GLU A CA 1
ATOM 2959 C C . GLU A 1 371 ? -4.239 -38.374 -19.118 1.00 79.94 371 GLU A C 1
ATOM 2961 O O . GLU A 1 371 ? -5.033 -38.036 -18.239 1.00 79.94 371 GLU A O 1
ATOM 2966 N N . ALA A 1 372 ? -2.918 -38.215 -18.966 1.00 81.88 372 ALA A N 1
ATOM 2967 C CA . ALA A 1 372 ? -2.322 -37.698 -17.737 1.00 81.88 372 ALA A CA 1
ATOM 2968 C C . ALA A 1 372 ? -2.762 -36.257 -17.437 1.00 81.88 372 ALA A C 1
ATOM 2970 O O . ALA A 1 372 ? -3.016 -35.924 -16.283 1.00 81.88 372 ALA A O 1
ATOM 2971 N N . LEU A 1 373 ? -2.900 -35.408 -18.457 1.00 79.25 373 LEU A N 1
ATOM 2972 C CA . LEU A 1 373 ? -3.330 -34.015 -18.297 1.00 79.25 373 LEU A CA 1
ATOM 2973 C C . LEU A 1 373 ? -4.802 -33.871 -17.928 1.00 79.25 373 LEU A C 1
ATOM 2975 O O . LEU A 1 373 ? -5.180 -32.896 -17.277 1.00 79.25 373 LEU A O 1
ATOM 2979 N N . SER A 1 374 ? -5.637 -34.827 -18.327 1.00 77.75 374 SER A N 1
ATOM 2980 C CA . SER A 1 374 ? -7.052 -34.851 -17.966 1.00 77.75 374 SER A CA 1
ATOM 2981 C C . SER A 1 374 ? -7.283 -35.270 -16.507 1.00 77.75 374 SER A C 1
ATOM 2983 O O . SER A 1 374 ? -8.270 -34.833 -15.905 1.00 77.75 374 SER A O 1
ATOM 2985 N N . HIS A 1 375 ? -6.332 -36.000 -15.911 1.00 82.81 375 HIS A N 1
ATOM 2986 C CA . HIS A 1 375 ? -6.440 -36.599 -14.583 1.00 82.81 375 HIS A CA 1
ATOM 2987 C C . HIS A 1 375 ? -6.372 -35.572 -13.437 1.00 82.81 375 HIS A C 1
ATOM 2989 O O . HIS A 1 375 ? -5.404 -34.816 -13.303 1.00 82.81 375 HIS A O 1
ATOM 2995 N N . GLY A 1 376 ? -7.364 -35.597 -12.540 1.00 78.12 376 GLY A N 1
ATOM 2996 C CA . GLY A 1 376 ? -7.513 -34.639 -11.434 1.00 78.12 376 GLY A CA 1
ATOM 2997 C C . GLY A 1 376 ? -6.282 -34.522 -10.528 1.00 78.12 376 GLY A C 1
ATOM 2998 O O . GLY A 1 376 ? -5.767 -33.431 -10.296 1.00 78.12 376 GLY A O 1
ATOM 2999 N N . ALA A 1 377 ? -5.713 -35.651 -10.095 1.00 84.88 377 ALA A N 1
ATOM 3000 C CA . ALA A 1 377 ? -4.522 -35.633 -9.240 1.00 84.88 377 ALA A CA 1
ATOM 3001 C C . ALA A 1 377 ? -3.277 -35.031 -9.925 1.00 84.88 377 ALA A C 1
ATOM 3003 O O . ALA A 1 377 ? -2.490 -34.350 -9.270 1.00 84.88 377 ALA A O 1
ATOM 3004 N N . ILE A 1 378 ? -3.107 -35.229 -11.240 1.00 87.94 378 ILE A N 1
ATOM 3005 C CA . ILE A 1 378 ? -1.994 -34.639 -12.001 1.00 87.94 378 ILE A CA 1
ATOM 3006 C C . ILE A 1 378 ? -2.194 -33.126 -12.130 1.00 87.94 378 ILE A C 1
ATOM 3008 O O . ILE A 1 378 ? -1.242 -32.370 -11.934 1.00 87.94 378 ILE A O 1
ATOM 3012 N N . LYS A 1 379 ? -3.432 -32.661 -12.356 1.00 84.44 379 LYS A N 1
ATOM 3013 C CA . LYS A 1 379 ? -3.774 -31.227 -12.312 1.00 84.44 379 LYS A CA 1
ATOM 3014 C C . LYS A 1 379 ? -3.447 -30.612 -10.950 1.00 84.44 379 LYS A C 1
ATOM 3016 O O . LYS A 1 379 ? -2.837 -29.547 -10.906 1.00 84.44 379 LYS A O 1
ATOM 3021 N N . GLY A 1 380 ? -3.771 -31.305 -9.855 1.00 80.62 380 GLY A N 1
ATOM 3022 C CA . GLY A 1 380 ? -3.413 -30.893 -8.492 1.00 80.62 380 GLY A CA 1
ATOM 3023 C C . GLY A 1 380 ? -1.901 -30.787 -8.278 1.00 80.62 380 GLY A C 1
ATOM 3024 O O . GLY A 1 380 ? -1.408 -29.776 -7.779 1.00 80.62 380 GLY A O 1
ATOM 3025 N N . MET A 1 381 ? -1.131 -31.780 -8.730 1.00 90.44 381 MET A N 1
ATOM 3026 C CA . MET A 1 381 ? 0.337 -31.755 -8.640 1.00 90.44 381 MET A CA 1
ATOM 3027 C C . MET A 1 381 ? 0.971 -30.659 -9.509 1.00 90.44 381 MET A C 1
ATOM 3029 O O . MET A 1 381 ? 1.935 -30.023 -9.079 1.00 90.44 381 MET A O 1
ATOM 3033 N N . LEU A 1 382 ? 0.431 -30.396 -10.704 1.00 84.69 382 LEU A N 1
ATOM 3034 C CA . LEU A 1 382 ? 0.854 -29.288 -11.568 1.00 84.69 382 LEU A CA 1
ATOM 3035 C C . LEU A 1 382 ? 0.544 -27.926 -10.932 1.00 84.69 382 LEU A C 1
ATOM 3037 O O . LEU A 1 382 ? 1.404 -27.041 -10.945 1.00 84.69 382 LEU A O 1
ATOM 3041 N N . ALA A 1 383 ? -0.641 -27.767 -10.333 1.00 78.44 383 ALA A N 1
ATOM 3042 C CA . ALA A 1 383 ? -1.025 -26.563 -9.599 1.00 78.44 383 ALA A CA 1
ATOM 3043 C C . ALA A 1 383 ? -0.078 -26.317 -8.416 1.00 78.44 383 ALA A C 1
ATOM 3045 O O . ALA A 1 383 ? 0.513 -25.239 -8.308 1.00 78.44 383 ALA A O 1
ATOM 3046 N N . PHE A 1 384 ? 0.175 -27.347 -7.602 1.00 85.19 384 PHE A N 1
ATOM 3047 C CA . PHE A 1 384 ? 1.159 -27.305 -6.522 1.00 85.19 384 PHE A CA 1
ATOM 3048 C C . PHE A 1 384 ? 2.556 -26.910 -7.026 1.00 85.19 384 PHE A C 1
ATOM 3050 O O . PHE A 1 384 ? 3.164 -25.971 -6.502 1.00 85.19 384 PHE A O 1
ATOM 3057 N N . ALA A 1 385 ? 3.057 -27.566 -8.078 1.00 83.62 385 ALA A N 1
ATOM 3058 C CA . ALA A 1 385 ? 4.366 -27.280 -8.662 1.00 83.62 385 ALA A CA 1
ATOM 3059 C C . ALA A 1 385 ? 4.477 -25.831 -9.176 1.00 83.62 385 ALA A C 1
ATOM 3061 O O . ALA A 1 385 ? 5.520 -25.186 -9.018 1.00 83.62 385 ALA A O 1
ATOM 3062 N N . ALA A 1 386 ? 3.392 -25.270 -9.718 1.00 72.25 386 ALA A N 1
ATOM 3063 C CA . ALA A 1 386 ? 3.333 -23.872 -10.133 1.00 72.25 386 ALA A CA 1
ATOM 3064 C C . ALA A 1 386 ? 3.470 -22.898 -8.947 1.00 72.25 386 ALA A C 1
ATOM 3066 O O . ALA A 1 386 ? 4.174 -21.890 -9.071 1.00 72.25 386 ALA A O 1
ATOM 3067 N N . THR A 1 387 ? 2.896 -23.211 -7.775 1.00 70.25 387 THR A N 1
ATOM 3068 C CA . THR A 1 387 ? 3.035 -22.373 -6.562 1.00 70.25 387 THR A CA 1
ATOM 3069 C C . THR A 1 387 ? 4.474 -22.301 -6.033 1.00 70.25 387 THR A C 1
ATOM 3071 O O . THR A 1 387 ? 4.857 -21.336 -5.359 1.00 70.25 387 THR A O 1
ATOM 3074 N N . LEU A 1 388 ? 5.299 -23.308 -6.339 1.00 67.88 388 LEU A N 1
ATOM 3075 C CA . LEU A 1 388 ? 6.694 -23.384 -5.906 1.00 67.88 388 LEU A CA 1
ATOM 3076 C C . LEU A 1 388 ? 7.620 -22.529 -6.766 1.00 67.88 388 LEU A C 1
ATOM 3078 O O . LEU A 1 388 ? 8.638 -22.048 -6.270 1.00 67.88 388 LEU A O 1
ATOM 3082 N N . ARG A 1 389 ? 7.271 -22.278 -8.030 1.00 62.28 389 ARG A N 1
ATOM 3083 C CA . ARG A 1 389 ? 8.124 -21.543 -8.976 1.00 62.28 389 ARG A CA 1
ATOM 3084 C C . ARG A 1 389 ? 8.561 -20.157 -8.457 1.00 62.28 389 ARG A C 1
ATOM 3086 O O . ARG A 1 389 ? 9.765 -19.888 -8.483 1.00 62.28 389 ARG A O 1
ATOM 3093 N N . PRO A 1 390 ? 7.681 -19.292 -7.909 1.00 50.69 390 PRO A N 1
ATOM 3094 C CA . PRO A 1 390 ? 8.101 -18.035 -7.281 1.00 50.69 390 PRO A CA 1
ATOM 3095 C C . PRO A 1 390 ? 8.939 -18.259 -6.012 1.00 50.69 390 PRO A C 1
ATOM 3097 O O . PRO A 1 390 ? 9.916 -17.548 -5.773 1.00 50.69 390 PRO A O 1
ATOM 3100 N N . LYS A 1 391 ? 8.579 -19.270 -5.207 1.00 51.09 391 LYS A N 1
ATOM 3101 C CA . LYS A 1 391 ? 9.225 -19.587 -3.922 1.00 51.09 391 LYS A CA 1
ATOM 3102 C C . LYS A 1 391 ? 10.669 -20.077 -4.115 1.00 51.09 391 LYS A C 1
ATOM 3104 O O . LYS A 1 391 ? 11.537 -19.690 -3.336 1.00 51.09 391 LYS A O 1
ATOM 3109 N N . VAL A 1 392 ? 10.946 -20.855 -5.163 1.00 53.16 392 VAL A N 1
ATOM 3110 C CA . VAL A 1 392 ? 12.277 -21.397 -5.507 1.00 53.16 392 VAL A CA 1
ATOM 3111 C C . VAL A 1 392 ? 13.172 -20.331 -6.151 1.00 53.16 392 VAL A C 1
ATOM 3113 O O . VAL A 1 392 ? 14.334 -20.193 -5.764 1.00 53.16 392 VAL A O 1
ATOM 3116 N N . LEU A 1 393 ? 12.628 -19.493 -7.043 1.00 45.25 393 LEU A N 1
ATOM 3117 C CA . LEU A 1 393 ? 13.377 -18.404 -7.692 1.00 45.25 393 LEU A CA 1
ATOM 3118 C C . LEU A 1 393 ? 13.830 -17.310 -6.705 1.00 45.25 393 LEU A C 1
ATOM 3120 O O . LEU A 1 393 ? 14.913 -16.748 -6.871 1.00 45.25 393 LEU A O 1
ATOM 3124 N N . TYR A 1 394 ? 13.059 -17.045 -5.643 1.00 39.75 394 TYR A N 1
ATOM 3125 C CA . TYR A 1 394 ? 13.436 -16.095 -4.584 1.00 39.75 394 TYR A CA 1
ATOM 3126 C C . TYR A 1 394 ? 14.335 -16.693 -3.482 1.00 39.75 394 TYR A C 1
ATOM 3128 O O . TYR A 1 394 ? 15.019 -15.932 -2.790 1.00 39.75 394 TYR A O 1
ATOM 3136 N N . LYS A 1 395 ? 14.363 -18.025 -3.296 1.00 41.91 395 LYS A N 1
ATOM 3137 C CA . LYS A 1 395 ? 15.021 -18.687 -2.146 1.00 41.91 395 LYS A CA 1
ATOM 3138 C C . LYS A 1 395 ? 16.232 -19.566 -2.462 1.00 41.91 395 LYS A C 1
ATOM 3140 O O . LYS A 1 395 ? 16.780 -20.146 -1.529 1.00 41.91 395 LYS A O 1
ATOM 3145 N N . LEU A 1 396 ? 16.787 -19.544 -3.676 1.00 41.03 396 LEU A N 1
ATOM 3146 C CA . LEU A 1 396 ? 18.114 -20.136 -3.963 1.00 41.03 396 LEU A CA 1
ATOM 3147 C C . LEU A 1 396 ? 19.288 -19.512 -3.153 1.00 41.03 396 LEU A C 1
ATOM 3149 O O . LEU A 1 396 ? 20.450 -19.796 -3.413 1.00 41.03 396 LEU A O 1
ATOM 3153 N N . ASN A 1 397 ? 19.006 -18.667 -2.151 1.00 35.22 397 ASN A N 1
ATOM 3154 C CA . ASN A 1 397 ? 19.962 -18.154 -1.170 1.00 35.22 397 ASN A CA 1
ATOM 3155 C C . ASN A 1 397 ? 19.505 -18.266 0.309 1.00 35.22 397 ASN A C 1
ATOM 3157 O O . ASN A 1 397 ? 20.150 -17.651 1.159 1.00 35.22 397 ASN A O 1
ATOM 3161 N N . ALA A 1 398 ? 18.436 -18.997 0.668 1.00 34.09 398 ALA A N 1
ATOM 3162 C CA . ALA A 1 398 ? 18.042 -19.134 2.083 1.00 34.09 398 ALA A CA 1
ATOM 3163 C C . ALA A 1 398 ? 17.266 -20.427 2.417 1.00 34.09 398 ALA A C 1
ATOM 3165 O O . ALA A 1 398 ? 16.192 -20.679 1.875 1.00 34.09 398 ALA A O 1
ATOM 3166 N N . ASN A 1 399 ? 17.786 -21.184 3.391 1.00 44.59 399 ASN A N 1
ATOM 3167 C CA . ASN A 1 399 ? 17.226 -22.394 4.020 1.00 44.59 399 ASN A CA 1
ATOM 3168 C C . ASN A 1 399 ? 15.878 -22.172 4.749 1.00 44.59 399 ASN A C 1
ATOM 3170 O O . ASN A 1 399 ? 15.820 -22.285 5.970 1.00 44.59 399 ASN A O 1
ATOM 3174 N N . ILE A 1 400 ? 14.786 -21.842 4.055 1.00 55.09 400 ILE A N 1
ATOM 3175 C CA . ILE A 1 400 ? 13.474 -21.651 4.707 1.00 55.09 400 ILE A CA 1
ATOM 3176 C C . ILE A 1 400 ? 12.338 -22.125 3.784 1.00 55.09 400 ILE A C 1
ATOM 3178 O O . ILE A 1 400 ? 11.557 -21.308 3.298 1.00 55.09 400 ILE A O 1
ATOM 3182 N N . LEU A 1 401 ? 12.252 -23.417 3.464 1.00 67.56 401 LEU A N 1
ATOM 3183 C CA . LEU A 1 401 ? 10.994 -24.006 2.981 1.00 67.56 401 LEU A CA 1
ATOM 3184 C C . LEU A 1 401 ? 10.373 -24.764 4.152 1.00 67.56 401 LEU A C 1
ATOM 3186 O O . LEU A 1 401 ? 11.042 -25.603 4.750 1.00 67.56 401 LEU A O 1
ATOM 3190 N N . ASP A 1 402 ? 9.133 -24.419 4.492 1.00 75.88 402 ASP A N 1
ATOM 3191 C CA . ASP A 1 402 ? 8.355 -25.155 5.483 1.00 75.88 402 ASP A CA 1
ATOM 3192 C C . ASP A 1 402 ? 7.732 -26.370 4.793 1.00 75.88 402 ASP A C 1
ATOM 3194 O O . ASP A 1 402 ? 6.757 -26.253 4.053 1.00 75.88 402 ASP A O 1
ATOM 3198 N N . TYR A 1 403 ? 8.360 -27.530 4.965 1.00 78.12 403 TYR A N 1
ATOM 3199 C CA . TYR A 1 403 ? 7.932 -28.755 4.297 1.00 78.12 403 TYR A CA 1
ATOM 3200 C C . TYR A 1 403 ? 6.615 -29.312 4.854 1.00 78.12 403 TYR A C 1
ATOM 3202 O O . TYR A 1 403 ? 5.979 -30.094 4.155 1.00 78.12 403 TYR A O 1
ATOM 3210 N N . VAL A 1 404 ? 6.195 -28.903 6.058 1.00 76.19 404 VAL A N 1
ATOM 3211 C CA . VAL A 1 404 ? 4.914 -29.317 6.653 1.00 76.19 404 VAL A CA 1
ATOM 3212 C C . VAL A 1 404 ? 3.767 -28.557 5.996 1.00 76.19 404 VAL A C 1
ATOM 3214 O O . VAL A 1 404 ? 2.794 -29.158 5.558 1.00 76.19 404 VAL A O 1
ATOM 3217 N N . GLU A 1 405 ? 3.900 -27.244 5.835 1.00 74.00 405 GLU A N 1
ATOM 3218 C CA . GLU A 1 405 ? 2.884 -26.460 5.122 1.00 74.00 405 GLU A CA 1
ATOM 3219 C C . GLU A 1 405 ? 2.837 -26.808 3.628 1.00 74.00 405 GLU A C 1
ATOM 3221 O O . GLU A 1 405 ? 1.772 -26.864 3.020 1.00 74.00 405 GLU A O 1
ATOM 3226 N N . LEU A 1 406 ? 3.986 -27.126 3.023 1.00 80.75 406 LEU A N 1
ATOM 3227 C CA . LEU A 1 406 ? 4.020 -27.595 1.636 1.00 80.75 406 LEU A CA 1
ATOM 3228 C C . LEU A 1 406 ? 3.400 -28.986 1.454 1.00 80.75 406 LEU A C 1
ATOM 3230 O O . LEU A 1 406 ? 2.843 -29.244 0.388 1.00 80.75 406 LEU A O 1
ATOM 3234 N N . SER A 1 407 ? 3.491 -29.883 2.442 1.00 83.19 407 SER A N 1
ATOM 3235 C CA . SER A 1 407 ? 2.824 -31.186 2.349 1.00 83.19 407 SER A CA 1
ATOM 3236 C C . SER A 1 407 ? 1.306 -31.045 2.461 1.00 83.19 407 SER A C 1
ATOM 3238 O O . SER A 1 407 ? 0.597 -31.690 1.688 1.00 83.19 407 SER A O 1
ATOM 3240 N N . LYS A 1 408 ? 0.816 -30.149 3.331 1.00 77.31 408 LYS A N 1
ATOM 3241 C CA . LYS A 1 408 ? -0.608 -29.783 3.412 1.00 77.31 408 LYS A CA 1
ATOM 3242 C C . LYS A 1 408 ? -1.119 -29.197 2.099 1.00 77.31 408 LYS A C 1
ATOM 3244 O O . LYS A 1 408 ? -2.111 -29.683 1.575 1.00 77.31 408 LYS A O 1
ATOM 3249 N N . GLU A 1 409 ? -0.401 -28.231 1.528 1.00 79.62 409 GLU A N 1
ATOM 3250 C CA . GLU A 1 409 ? -0.771 -27.612 0.248 1.00 79.62 409 GLU A CA 1
ATOM 3251 C C . GLU A 1 409 ? -0.827 -28.641 -0.891 1.00 79.62 409 GLU A C 1
ATOM 3253 O O . GLU A 1 409 ? -1.775 -28.653 -1.670 1.00 79.62 409 GLU A O 1
ATOM 3258 N N . LEU A 1 410 ? 0.159 -29.543 -0.986 1.00 85.25 410 LEU A N 1
ATOM 3259 C CA . LEU A 1 410 ? 0.133 -30.622 -1.979 1.00 85.25 410 LEU A CA 1
ATOM 3260 C C . LEU A 1 410 ? -1.103 -31.515 -1.803 1.00 85.25 410 LEU A C 1
ATOM 3262 O O . LEU A 1 410 ? -1.740 -31.878 -2.790 1.00 85.25 410 LEU A O 1
ATOM 3266 N N . HIS A 1 411 ? -1.437 -31.871 -0.562 1.00 82.12 411 HIS A N 1
ATOM 3267 C CA . HIS A 1 411 ? -2.609 -32.690 -0.264 1.00 82.12 411 HIS A CA 1
ATOM 3268 C C . HIS A 1 411 ? -3.907 -31.964 -0.646 1.00 82.12 411 HIS A C 1
ATOM 3270 O O . HIS A 1 411 ? -4.724 -32.527 -1.371 1.00 82.12 411 HIS A O 1
ATOM 3276 N N . HIS A 1 412 ? -4.035 -30.693 -0.263 1.00 78.31 412 HIS A N 1
ATOM 3277 C CA . HIS A 1 412 ? -5.183 -29.849 -0.581 1.00 78.31 412 HIS A CA 1
ATOM 3278 C C . HIS A 1 412 ? -5.388 -29.695 -2.099 1.00 78.31 412 HIS A C 1
ATOM 3280 O O . HIS A 1 412 ? -6.487 -29.909 -2.605 1.00 78.31 412 HIS A O 1
ATOM 3286 N N . GLN A 1 413 ? -4.326 -29.425 -2.868 1.00 79.19 413 GLN A N 1
ATOM 3287 C CA . GLN A 1 413 ? -4.429 -29.304 -4.330 1.00 79.19 413 GLN A CA 1
ATOM 3288 C C . GLN A 1 413 ? -4.859 -30.614 -5.006 1.00 79.19 413 GLN A C 1
ATOM 3290 O O . GLN A 1 413 ? -5.613 -30.585 -5.979 1.00 79.19 413 GLN A O 1
ATOM 3295 N N . ILE A 1 414 ? -4.408 -31.769 -4.504 1.00 83.69 414 ILE A N 1
ATOM 3296 C CA . ILE A 1 414 ? -4.870 -33.075 -4.998 1.00 83.69 414 ILE A CA 1
ATOM 3297 C C . ILE A 1 414 ? -6.347 -33.279 -4.646 1.00 83.69 414 ILE A C 1
ATOM 3299 O O . ILE A 1 414 ? -7.115 -33.694 -5.512 1.00 83.69 414 ILE A O 1
ATOM 3303 N N . GLN A 1 415 ? -6.759 -32.956 -3.418 1.00 76.00 415 GLN A N 1
ATOM 3304 C CA . GLN A 1 415 ? -8.151 -33.071 -2.973 1.00 76.00 415 GLN A CA 1
ATOM 3305 C C . GLN A 1 415 ? -9.090 -32.247 -3.848 1.00 76.00 415 GLN A C 1
ATOM 3307 O O . GLN A 1 415 ? -9.994 -32.804 -4.462 1.00 76.00 415 GLN A O 1
ATOM 3312 N N . VAL A 1 416 ? -8.839 -30.947 -3.981 1.00 72.50 416 VAL A N 1
ATOM 3313 C CA . VAL A 1 416 ? -9.709 -30.037 -4.738 1.00 72.50 416 VAL A CA 1
ATOM 3314 C C . VAL A 1 416 ? -9.844 -30.475 -6.198 1.00 72.50 416 VAL A C 1
ATOM 3316 O O . VAL A 1 416 ? -10.943 -30.500 -6.744 1.00 72.50 416 VAL A O 1
ATOM 3319 N N . GLN A 1 417 ? -8.740 -30.869 -6.838 1.00 79.94 417 GLN A N 1
ATOM 3320 C CA . GLN A 1 417 ? -8.746 -31.249 -8.256 1.00 79.94 417 GLN A CA 1
ATOM 3321 C C . GLN A 1 417 ? -9.278 -32.666 -8.520 1.00 79.94 417 GLN A C 1
ATOM 3323 O O . GLN A 1 417 ? -9.446 -33.042 -9.678 1.00 79.94 417 GLN A O 1
ATOM 3328 N N . THR A 1 418 ? -9.544 -33.452 -7.474 1.00 73.88 418 THR A N 1
ATOM 3329 C CA . THR A 1 418 ? -10.169 -34.785 -7.561 1.00 73.88 418 THR A CA 1
ATOM 3330 C C . THR A 1 418 ? -11.590 -34.814 -6.991 1.00 73.88 418 THR A C 1
ATOM 3332 O O . THR A 1 418 ? -12.116 -35.896 -6.729 1.00 73.88 418 THR A O 1
ATOM 3335 N N . GLY A 1 419 ? -12.203 -33.646 -6.753 1.00 66.56 419 GLY A N 1
ATOM 3336 C CA . GLY A 1 419 ? -13.523 -33.564 -6.119 1.00 66.56 419 GLY A CA 1
ATOM 3337 C C . GLY A 1 419 ? -13.513 -34.179 -4.718 1.00 66.56 419 GLY A C 1
ATOM 3338 O O . GLY A 1 419 ? -14.345 -35.019 -4.399 1.00 66.56 419 GLY A O 1
ATOM 3339 N N . TYR A 1 420 ? -12.494 -33.867 -3.914 1.00 69.69 420 TYR A N 1
ATOM 3340 C CA . TYR A 1 420 ? -12.260 -34.445 -2.585 1.00 69.69 420 TYR A CA 1
ATOM 3341 C C . TYR A 1 420 ? -12.175 -35.982 -2.596 1.00 69.69 420 TYR A C 1
ATOM 3343 O O . TYR A 1 420 ? -12.708 -36.655 -1.719 1.00 69.69 420 TYR A O 1
ATOM 3351 N N . TYR A 1 421 ? -11.465 -36.537 -3.586 1.00 74.81 421 TYR A N 1
ATOM 3352 C CA . TYR A 1 421 ? -11.330 -37.978 -3.860 1.00 74.81 421 TYR A CA 1
ATOM 3353 C C . TYR A 1 421 ? -12.585 -38.683 -4.394 1.00 74.81 421 TYR A C 1
ATOM 3355 O O . TYR A 1 421 ? -12.563 -39.900 -4.576 1.00 74.81 421 TYR A O 1
ATOM 3363 N N . THR A 1 422 ? -13.656 -37.946 -4.685 1.00 64.56 422 THR A N 1
ATOM 3364 C CA . THR A 1 422 ? -14.902 -38.491 -5.249 1.00 64.56 422 THR A CA 1
ATOM 3365 C C . THR A 1 422 ? -14.729 -38.910 -6.711 1.00 64.56 422 THR A C 1
ATOM 3367 O O . THR A 1 422 ? -15.216 -39.966 -7.105 1.00 64.56 422 THR A O 1
ATOM 3370 N N . ASP A 1 423 ? -13.949 -38.143 -7.479 1.00 63.59 423 ASP A N 1
ATOM 3371 C CA . ASP A 1 423 ? -13.646 -38.389 -8.899 1.00 63.59 423 ASP A CA 1
ATOM 3372 C C . ASP A 1 423 ? -12.212 -38.912 -9.105 1.00 63.59 423 ASP A C 1
ATOM 3374 O O . ASP A 1 423 ? -11.625 -38.804 -10.184 1.00 63.59 423 ASP A O 1
ATOM 3378 N N . ALA A 1 424 ? -11.584 -39.418 -8.044 1.00 63.59 424 ALA A N 1
ATOM 3379 C CA . ALA A 1 424 ? -10.204 -39.868 -8.102 1.00 63.59 424 ALA A CA 1
ATOM 3380 C C . ALA A 1 424 ? -10.093 -41.242 -8.785 1.00 63.59 424 ALA A C 1
ATOM 3382 O O . ALA A 1 424 ? -10.466 -42.278 -8.235 1.00 63.59 424 ALA A O 1
ATOM 3383 N N . GLU A 1 425 ? -9.530 -41.239 -9.988 1.00 67.69 425 GLU A N 1
ATOM 3384 C CA . GLU A 1 425 ? -9.159 -42.442 -10.730 1.00 67.69 425 GLU A CA 1
ATOM 3385 C C . GLU A 1 425 ? -7.782 -42.982 -10.280 1.00 67.69 425 GLU A C 1
ATOM 3387 O O . GLU A 1 425 ? -6.988 -42.254 -9.669 1.00 67.69 425 GLU A O 1
ATOM 3392 N N . PRO A 1 426 ? -7.462 -44.266 -10.554 1.00 74.25 426 PRO A N 1
ATOM 3393 C CA . PRO A 1 426 ? -6.113 -44.784 -10.376 1.00 74.25 426 PRO A CA 1
ATOM 3394 C C . PRO A 1 426 ? -5.111 -43.944 -11.163 1.00 74.25 426 PRO A C 1
ATOM 3396 O O . PRO A 1 426 ? -5.256 -43.744 -12.368 1.00 74.25 426 PRO A O 1
ATOM 3399 N N . LEU A 1 427 ? -4.074 -43.478 -10.474 1.00 79.44 427 LEU A N 1
ATOM 3400 C CA . LEU A 1 427 ? -3.152 -42.512 -11.047 1.00 79.44 427 LEU A CA 1
ATOM 3401 C C . LEU A 1 427 ? -2.437 -43.094 -12.288 1.00 79.44 427 LEU A C 1
ATOM 3403 O O . LEU A 1 427 ? -1.891 -44.200 -12.205 1.00 79.44 427 LEU A O 1
ATOM 3407 N N . PRO A 1 428 ? -2.409 -42.379 -13.431 1.00 80.19 428 PRO A N 1
ATOM 3408 C CA . PRO A 1 428 ? -1.778 -42.869 -14.650 1.00 80.19 428 PRO A CA 1
ATOM 3409 C C . PRO A 1 428 ? -0.280 -43.071 -14.433 1.00 80.19 428 PRO A C 1
ATOM 3411 O O . PRO A 1 428 ? 0.358 -42.347 -13.671 1.00 80.19 428 PRO A O 1
ATOM 3414 N N . ASN A 1 429 ? 0.320 -44.041 -15.121 1.00 79.75 429 ASN A N 1
ATOM 3415 C CA . ASN A 1 429 ? 1.746 -44.314 -14.959 1.00 79.75 429 ASN A CA 1
ATOM 3416 C C . ASN A 1 429 ? 2.608 -43.191 -15.574 1.00 79.75 429 ASN A C 1
ATOM 3418 O O . ASN A 1 429 ? 2.986 -43.255 -16.745 1.00 79.75 429 ASN A O 1
ATOM 3422 N N . VAL A 1 430 ? 2.903 -42.157 -14.782 1.00 85.25 430 VAL A N 1
ATOM 3423 C CA . VAL A 1 430 ? 3.723 -41.001 -15.162 1.00 85.25 430 VAL A CA 1
ATOM 3424 C C . VAL A 1 430 ? 5.122 -41.153 -14.569 1.00 85.25 430 VAL A C 1
ATOM 3426 O O . VAL A 1 430 ? 5.323 -41.045 -13.357 1.00 85.25 430 VAL A O 1
ATOM 3429 N N . GLU A 1 431 ? 6.102 -41.392 -15.437 1.00 85.94 431 GLU A N 1
ATOM 3430 C CA . GLU A 1 431 ? 7.515 -41.454 -15.058 1.00 85.94 431 GLU A CA 1
ATOM 3431 C C . GLU A 1 431 ? 8.173 -40.058 -15.090 1.00 85.94 431 GLU A C 1
ATOM 3433 O O . GLU A 1 431 ? 7.746 -39.191 -15.859 1.00 85.94 431 GLU A O 1
ATOM 3438 N N . PRO A 1 432 ? 9.238 -39.829 -14.293 1.00 86.44 432 PRO A N 1
ATOM 3439 C CA . PRO A 1 432 ? 10.069 -38.631 -14.386 1.00 86.44 432 PRO A CA 1
ATOM 3440 C C . PRO A 1 432 ? 10.568 -38.360 -15.808 1.00 86.44 432 PRO A C 1
ATOM 3442 O O . PRO A 1 432 ? 10.914 -39.281 -16.554 1.00 86.44 432 PRO A O 1
ATOM 3445 N N . ILE A 1 433 ? 10.657 -37.083 -16.177 1.00 84.94 433 ILE A N 1
ATOM 3446 C CA . ILE A 1 433 ? 11.033 -36.689 -17.534 1.00 84.94 433 ILE A CA 1
ATOM 3447 C C . ILE A 1 433 ? 12.543 -36.860 -17.710 1.00 84.94 433 ILE A C 1
ATOM 3449 O O . ILE A 1 433 ? 13.340 -36.364 -16.915 1.00 84.94 433 ILE A O 1
ATOM 3453 N N . SER A 1 434 ? 12.970 -37.527 -18.786 1.00 84.06 434 SER A N 1
ATOM 3454 C CA . SER A 1 434 ? 14.404 -37.711 -19.024 1.00 84.06 434 SER A CA 1
ATOM 3455 C C . SER A 1 434 ? 15.110 -36.388 -19.344 1.00 84.06 434 SER A C 1
ATOM 3457 O O . SER A 1 434 ? 14.590 -35.537 -20.068 1.00 84.06 434 SER A O 1
ATOM 3459 N N . LYS A 1 435 ? 16.365 -36.247 -18.898 1.00 78.56 435 LYS A N 1
ATOM 3460 C CA . LYS A 1 435 ? 17.216 -35.078 -19.190 1.00 78.56 435 LYS A CA 1
ATOM 3461 C C . LYS A 1 435 ? 17.279 -34.732 -20.683 1.00 78.56 435 LYS A C 1
ATOM 3463 O O . LYS A 1 435 ? 17.273 -33.559 -21.045 1.00 78.56 435 LYS A O 1
ATOM 3468 N N . VAL A 1 436 ? 17.309 -35.743 -21.555 1.00 77.44 436 VAL A N 1
ATOM 3469 C CA . VAL A 1 436 ? 17.315 -35.550 -23.015 1.00 77.44 436 VAL A CA 1
ATOM 3470 C C . VAL A 1 436 ? 16.000 -34.926 -23.488 1.00 77.44 436 VAL A C 1
ATOM 3472 O O . VAL A 1 436 ? 16.033 -33.947 -24.225 1.00 77.44 436 VAL A O 1
ATOM 3475 N N . GLN A 1 437 ? 14.853 -35.422 -23.013 1.00 74.31 437 GLN A N 1
ATOM 3476 C CA . GLN A 1 437 ? 13.539 -34.853 -23.335 1.00 74.31 437 GLN A CA 1
ATOM 3477 C C . GLN A 1 437 ? 13.362 -33.434 -22.781 1.00 74.31 437 GLN A C 1
ATOM 3479 O O . GLN A 1 437 ? 12.782 -32.593 -23.469 1.00 74.31 437 GLN A O 1
ATOM 3484 N N . LEU A 1 438 ? 13.894 -33.136 -21.587 1.00 76.44 438 LEU A N 1
ATOM 3485 C CA . LEU A 1 438 ? 13.897 -31.780 -21.025 1.00 76.44 438 LEU A CA 1
ATOM 3486 C C . LEU A 1 438 ? 14.670 -30.817 -21.932 1.00 76.44 438 LEU A C 1
ATOM 3488 O O . LEU A 1 438 ? 14.144 -29.781 -22.332 1.00 76.44 438 LEU A O 1
ATOM 3492 N N . ILE A 1 439 ? 15.901 -31.178 -22.304 1.00 70.94 439 ILE A N 1
ATOM 3493 C CA . ILE A 1 439 ? 16.762 -30.356 -23.165 1.00 70.94 439 ILE A CA 1
ATOM 3494 C C . ILE A 1 439 ? 16.127 -30.160 -24.548 1.00 70.94 439 ILE A C 1
ATOM 3496 O O . ILE A 1 439 ? 16.089 -29.031 -25.043 1.00 70.94 439 ILE A O 1
ATOM 3500 N N . ASP A 1 440 ? 15.585 -31.219 -25.153 1.00 70.75 440 ASP A N 1
ATOM 3501 C CA . ASP A 1 440 ? 14.895 -31.143 -26.444 1.00 70.75 440 ASP A CA 1
ATOM 3502 C C . ASP A 1 440 ? 13.663 -30.232 -26.386 1.00 70.75 440 ASP A C 1
ATOM 3504 O O . ASP A 1 440 ? 13.450 -29.431 -27.299 1.00 70.75 440 ASP A O 1
ATOM 3508 N N . SER A 1 441 ? 12.880 -30.297 -25.308 1.00 64.94 441 SER A N 1
ATOM 3509 C CA . SER A 1 441 ? 11.674 -29.475 -25.127 1.00 64.94 441 SER A CA 1
ATOM 3510 C C . SER A 1 441 ? 12.011 -28.001 -24.863 1.00 64.94 441 SER A C 1
ATOM 3512 O O . SER A 1 441 ? 11.374 -27.113 -25.434 1.00 64.94 441 SER A O 1
ATOM 3514 N N . ILE A 1 442 ? 13.076 -27.715 -24.099 1.00 63.44 442 ILE A N 1
ATOM 3515 C CA . ILE A 1 442 ? 13.606 -26.348 -23.915 1.00 63.44 442 ILE A CA 1
ATOM 3516 C C . ILE A 1 442 ? 14.108 -25.786 -25.256 1.00 63.44 442 ILE A C 1
ATOM 3518 O O . ILE A 1 442 ? 13.855 -24.626 -25.599 1.00 63.44 442 ILE A O 1
ATOM 3522 N N . ASN A 1 443 ? 14.815 -26.605 -26.040 1.00 63.34 443 ASN A N 1
ATOM 3523 C CA . ASN A 1 443 ? 15.377 -26.200 -27.328 1.00 63.34 443 ASN A CA 1
ATOM 3524 C C . ASN A 1 443 ? 14.301 -25.915 -28.379 1.00 63.34 443 ASN A C 1
ATOM 3526 O O . ASN A 1 443 ? 14.412 -24.909 -29.087 1.00 63.34 443 ASN A O 1
ATOM 3530 N N . LYS A 1 444 ? 13.241 -26.733 -28.425 1.00 59.97 444 LYS A N 1
ATOM 3531 C CA . LYS A 1 444 ? 12.074 -26.553 -29.306 1.00 59.97 444 LYS A CA 1
ATOM 3532 C C . LYS A 1 444 ? 11.269 -25.282 -29.013 1.00 59.97 444 LYS A C 1
ATOM 3534 O O . LYS A 1 444 ? 10.431 -24.905 -29.824 1.00 59.97 444 LYS A O 1
ATOM 3539 N N . GLY A 1 445 ? 11.556 -24.568 -27.919 1.00 48.91 445 GLY A N 1
ATOM 3540 C CA . GLY A 1 445 ? 10.945 -23.268 -27.628 1.00 48.91 445 GLY A CA 1
ATOM 3541 C C . GLY A 1 445 ? 9.467 -23.348 -27.242 1.00 48.91 445 GLY A C 1
ATOM 3542 O O . GLY A 1 445 ? 8.798 -22.320 -27.210 1.00 48.91 445 GLY A O 1
ATOM 3543 N N . THR A 1 446 ? 8.971 -24.539 -26.918 1.00 41.81 446 THR A N 1
ATOM 3544 C CA . THR A 1 446 ? 7.625 -24.778 -26.392 1.00 41.81 446 THR A CA 1
ATOM 3545 C C . THR A 1 446 ? 7.589 -24.455 -24.898 1.00 41.81 446 THR A C 1
ATOM 3547 O O . THR A 1 446 ? 7.558 -25.343 -24.049 1.00 41.81 446 THR A O 1
ATOM 3550 N N . ALA A 1 447 ? 7.651 -23.164 -24.569 1.00 33.22 447 ALA A N 1
ATOM 3551 C CA . ALA A 1 447 ? 7.236 -22.681 -23.256 1.00 33.22 447 ALA A CA 1
ATOM 3552 C C . ALA A 1 447 ? 5.694 -22.678 -23.200 1.00 33.22 447 ALA A C 1
ATOM 3554 O O . ALA A 1 447 ? 5.082 -22.094 -24.095 1.00 33.22 447 ALA A O 1
ATOM 3555 N N . PRO A 1 448 ? 5.043 -23.262 -22.182 1.00 38.81 448 PRO A N 1
ATOM 3556 C CA . PRO A 1 448 ? 3.613 -23.109 -21.976 1.00 38.81 448 PRO A CA 1
ATOM 3557 C C . PRO A 1 448 ? 3.308 -21.842 -21.198 1.00 38.81 448 PRO A C 1
ATOM 3559 O O . PRO A 1 448 ? 3.926 -21.476 -20.193 1.00 38.81 448 PRO A O 1
ATOM 3562 N N . ILE A 1 449 ? 2.286 -21.179 -21.670 1.00 40.62 449 ILE A N 1
ATOM 3563 C CA . ILE A 1 449 ? 0.922 -21.245 -21.144 1.00 40.62 449 ILE A CA 1
ATOM 3564 C C . ILE A 1 449 ? 0.652 -21.818 -19.726 1.00 40.62 449 ILE A C 1
ATOM 3566 O O . ILE A 1 449 ? -0.112 -22.755 -19.570 1.00 40.62 449 ILE A O 1
ATOM 3570 N N . LEU A 1 450 ? 1.225 -21.244 -18.657 1.00 39.97 450 LEU A N 1
ATOM 3571 C CA . LEU A 1 450 ? 0.599 -21.280 -17.309 1.00 39.97 450 LEU A CA 1
ATOM 3572 C C . LEU A 1 450 ? -0.484 -20.191 -17.251 1.00 39.97 450 LEU A C 1
ATOM 3574 O O . LEU A 1 450 ? -0.127 -19.071 -17.608 1.00 39.97 450 LEU A O 1
ATOM 3578 N N . PRO A 1 451 ? -1.737 -20.404 -16.801 1.00 49.16 451 PRO A N 1
ATOM 3579 C CA . PRO A 1 451 ? -2.735 -19.328 -16.767 1.00 49.16 451 PRO A CA 1
ATOM 3580 C C . PRO A 1 451 ? -2.121 -18.078 -16.132 1.00 49.16 451 PRO A C 1
ATOM 3582 O O . PRO A 1 451 ? -1.560 -18.148 -15.036 1.00 49.16 451 PRO A O 1
ATOM 3585 N N . SER A 1 452 ? -2.077 -16.970 -16.882 1.00 58.03 452 SER A N 1
ATOM 3586 C CA . SER A 1 452 ? -1.438 -15.757 -16.380 1.00 58.03 452 SER A CA 1
ATOM 3587 C C . SER A 1 452 ? -2.183 -15.360 -15.116 1.00 58.03 452 SER A C 1
ATOM 3589 O O . SER A 1 452 ? -3.390 -15.150 -15.180 1.00 58.03 452 SER A O 1
ATOM 3591 N N . LEU A 1 453 ? -1.506 -15.286 -13.973 1.00 67.56 453 LEU A N 1
ATOM 3592 C CA . LEU A 1 453 ? -2.126 -14.709 -12.787 1.00 67.56 453 LEU A CA 1
ATOM 3593 C C . LEU A 1 453 ? -2.337 -13.220 -13.049 1.00 67.56 453 LEU A C 1
ATOM 3595 O O . LEU A 1 453 ? -1.461 -12.560 -13.623 1.00 67.56 453 LEU A O 1
ATOM 3599 N N . PHE A 1 454 ? -3.494 -12.704 -12.644 1.00 83.75 454 PHE A N 1
ATOM 3600 C CA . PHE A 1 454 ? -3.703 -11.270 -12.635 1.00 83.75 454 PHE A CA 1
ATOM 3601 C C . PHE A 1 454 ? -2.808 -10.670 -11.547 1.00 83.75 454 PHE A C 1
ATOM 3603 O O . PHE A 1 454 ? -2.743 -11.150 -10.417 1.00 83.75 454 PHE A O 1
ATOM 3610 N N . ASP A 1 455 ? -2.045 -9.636 -11.881 1.00 79.12 455 ASP A N 1
ATOM 3611 C CA . ASP A 1 455 ? -1.023 -9.108 -10.976 1.00 79.12 455 ASP A CA 1
ATOM 3612 C C . ASP A 1 455 ? -1.616 -8.367 -9.765 1.00 79.12 455 ASP A C 1
ATOM 3614 O O . ASP A 1 455 ? -0.917 -8.160 -8.772 1.00 79.12 455 ASP A O 1
ATOM 3618 N N . LEU A 1 456 ? -2.910 -8.020 -9.813 1.00 83.94 456 LEU A N 1
ATOM 3619 C CA . LEU A 1 456 ? -3.632 -7.418 -8.689 1.00 83.94 456 LEU A CA 1
ATOM 3620 C C . LEU A 1 456 ? -4.353 -8.432 -7.788 1.00 83.94 456 LEU A C 1
ATOM 3622 O O . LEU A 1 456 ? -4.802 -8.020 -6.724 1.00 83.94 456 LEU A O 1
ATOM 3626 N N . THR A 1 457 ? -4.418 -9.727 -8.125 1.00 83.38 457 THR A N 1
ATOM 3627 C CA . THR A 1 457 ? -5.115 -10.740 -7.301 1.00 83.38 457 THR A CA 1
ATOM 3628 C C . THR A 1 457 ? -4.642 -10.711 -5.851 1.00 83.38 457 THR A C 1
ATOM 3630 O O . THR A 1 457 ? -5.429 -10.527 -4.927 1.00 83.38 457 THR A O 1
ATOM 3633 N N . LYS A 1 458 ? -3.325 -10.812 -5.641 1.00 81.62 458 LYS A N 1
ATOM 3634 C CA . LYS A 1 458 ? -2.735 -10.839 -4.299 1.00 81.62 458 LYS A CA 1
ATOM 3635 C C . LYS A 1 458 ? -2.921 -9.514 -3.538 1.00 81.62 458 LYS A C 1
ATOM 3637 O O . LYS A 1 458 ? -3.389 -9.576 -2.406 1.00 81.62 458 LYS A O 1
ATOM 3642 N N . PRO A 1 459 ? -2.609 -8.334 -4.114 1.00 83.06 459 PRO A N 1
ATOM 3643 C CA . PRO A 1 459 ? -2.901 -7.057 -3.461 1.00 83.06 459 PRO A CA 1
ATOM 3644 C C . PRO A 1 459 ? -4.368 -6.883 -3.053 1.00 83.06 459 PRO A C 1
ATOM 3646 O O . PRO A 1 459 ? -4.637 -6.334 -1.989 1.00 83.06 459 PRO A O 1
ATOM 3649 N N . ILE A 1 460 ? -5.316 -7.343 -3.876 1.00 85.75 460 ILE A N 1
ATOM 3650 C CA . ILE A 1 460 ? -6.747 -7.269 -3.558 1.00 85.75 460 ILE A CA 1
ATOM 3651 C C . ILE A 1 460 ? -7.077 -8.206 -2.392 1.00 85.75 460 ILE A C 1
ATOM 3653 O O . ILE A 1 460 ? -7.699 -7.764 -1.428 1.00 85.75 460 ILE A O 1
ATOM 3657 N N . GLN A 1 461 ? -6.619 -9.460 -2.439 1.00 84.44 461 GLN A N 1
ATOM 3658 C CA . GLN A 1 461 ? -6.868 -10.431 -1.372 1.00 84.44 461 GLN A CA 1
ATOM 3659 C C . GLN A 1 461 ? -6.296 -9.960 -0.027 1.00 84.44 461 GLN A C 1
ATOM 3661 O O . GLN A 1 461 ? -6.986 -10.018 0.982 1.00 84.44 461 GLN A O 1
ATOM 3666 N N . GLU A 1 462 ? -5.085 -9.389 -0.014 1.00 84.75 462 GLU A N 1
ATOM 3667 C CA . GLU A 1 462 ? -4.483 -8.814 1.199 1.00 84.75 462 GLU A CA 1
ATOM 3668 C C . GLU A 1 462 ? -5.369 -7.721 1.826 1.00 84.75 462 GLU A C 1
ATOM 3670 O O . GLU A 1 462 ? -5.466 -7.629 3.052 1.00 84.75 462 GLU A O 1
ATOM 3675 N N . VAL A 1 463 ? -6.044 -6.904 1.006 1.00 84.94 463 VAL A N 1
ATOM 3676 C CA . VAL A 1 463 ? -6.998 -5.898 1.497 1.00 84.94 463 VAL A CA 1
ATOM 3677 C C . VAL A 1 463 ? -8.226 -6.569 2.108 1.00 84.94 463 VAL A C 1
ATOM 3679 O O . VAL A 1 463 ? -8.595 -6.206 3.228 1.00 84.94 463 VAL A O 1
ATOM 3682 N N . LEU A 1 464 ? -8.827 -7.541 1.414 1.00 84.06 464 LEU A N 1
ATOM 3683 C CA . LEU A 1 464 ? -10.009 -8.267 1.894 1.00 84.06 464 LEU A CA 1
ATOM 3684 C C . LEU A 1 464 ? -9.719 -8.994 3.217 1.00 84.06 464 LEU A C 1
ATOM 3686 O O . LEU A 1 464 ? -10.461 -8.824 4.187 1.00 84.06 464 LEU A O 1
ATOM 3690 N N . ASP A 1 465 ? -8.600 -9.712 3.299 1.00 85.12 465 ASP A N 1
ATOM 3691 C CA . ASP A 1 465 ? -8.202 -10.493 4.473 1.00 85.12 465 ASP A CA 1
ATOM 3692 C C . ASP A 1 465 ? -7.898 -9.600 5.681 1.00 85.12 465 ASP A C 1
ATOM 3694 O O . ASP A 1 465 ? -8.265 -9.932 6.810 1.00 85.12 465 ASP A O 1
ATOM 3698 N N . SER A 1 466 ? -7.271 -8.434 5.458 1.00 84.81 466 SER A N 1
ATOM 3699 C CA . SER A 1 466 ? -6.850 -7.528 6.539 1.00 84.81 466 SER A CA 1
ATOM 3700 C C . SER A 1 466 ? -7.997 -7.041 7.426 1.00 84.81 466 SER A C 1
ATOM 3702 O O . SER A 1 466 ? -7.780 -6.746 8.601 1.00 84.81 466 SER A O 1
ATOM 3704 N N . ILE A 1 467 ? -9.210 -6.973 6.873 1.00 82.94 467 ILE A N 1
ATOM 3705 C CA . ILE A 1 467 ? -10.427 -6.591 7.596 1.00 82.94 467 ILE A CA 1
ATOM 3706 C C . ILE A 1 467 ? -11.427 -7.745 7.705 1.00 82.94 467 ILE A C 1
ATOM 3708 O O . ILE A 1 467 ? -12.490 -7.557 8.292 1.00 82.94 467 ILE A O 1
ATOM 3712 N N . LYS A 1 468 ? -11.108 -8.935 7.173 1.00 85.25 468 LYS A N 1
ATOM 3713 C CA . LYS A 1 468 ? -12.053 -10.050 6.988 1.00 85.25 468 LYS A CA 1
ATOM 3714 C C . LYS A 1 468 ? -13.333 -9.573 6.292 1.00 85.25 468 LYS A C 1
ATOM 3716 O O . LYS A 1 468 ? -14.431 -9.677 6.842 1.00 85.25 468 LYS A O 1
ATOM 3721 N N . ALA A 1 469 ? -13.162 -8.957 5.126 1.00 86.56 469 ALA A N 1
ATOM 3722 C CA . ALA A 1 469 ? -14.249 -8.350 4.376 1.00 8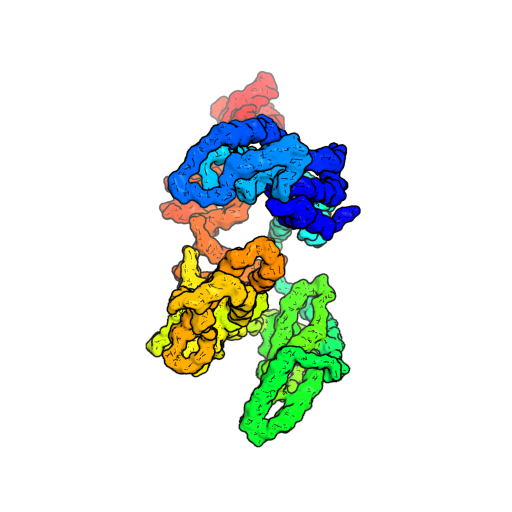6.56 469 ALA A CA 1
ATOM 3723 C C . ALA A 1 469 ? -15.346 -9.378 4.065 1.00 86.56 469 ALA A C 1
ATOM 3725 O O . ALA A 1 469 ? -15.067 -10.504 3.665 1.00 86.56 469 ALA A O 1
ATOM 3726 N N . ASN A 1 470 ? -16.600 -8.972 4.234 1.00 84.69 470 ASN A N 1
ATOM 3727 C CA . ASN A 1 470 ? -17.776 -9.768 3.883 1.00 84.69 470 ASN A CA 1
ATOM 3728 C C . ASN A 1 470 ? -18.779 -8.990 3.012 1.00 84.69 470 ASN A C 1
ATOM 3730 O O . ASN A 1 470 ? -19.770 -9.560 2.550 1.00 84.69 470 ASN A O 1
ATOM 3734 N N . VAL A 1 471 ? -18.513 -7.706 2.752 1.00 86.56 471 VAL A N 1
ATOM 3735 C CA . VAL A 1 471 ? -19.252 -6.885 1.792 1.00 86.56 471 VAL A CA 1
ATOM 3736 C C . VAL A 1 471 ? -18.290 -6.028 0.983 1.00 86.56 471 VAL A C 1
ATOM 3738 O O . VAL A 1 471 ? -17.278 -5.545 1.489 1.00 86.56 471 VAL A O 1
ATOM 3741 N N . VAL A 1 472 ? -18.638 -5.816 -0.283 1.00 90.94 472 VAL A N 1
ATOM 3742 C CA . VAL A 1 472 ? -17.979 -4.869 -1.177 1.00 90.94 472 VAL A CA 1
ATOM 3743 C C . VAL A 1 472 ? -19.041 -3.915 -1.714 1.00 90.94 472 VAL A C 1
ATOM 3745 O O . VAL A 1 472 ? -20.162 -4.333 -1.986 1.00 90.94 472 VAL A O 1
ATOM 3748 N N . THR A 1 473 ? -18.713 -2.638 -1.865 1.00 89.81 473 THR A N 1
ATOM 3749 C CA . THR A 1 473 ? -19.566 -1.656 -2.546 1.00 89.81 473 THR A CA 1
ATOM 3750 C C . THR A 1 473 ? -18.781 -0.954 -3.648 1.00 89.81 473 THR A C 1
ATOM 3752 O O . THR A 1 473 ? -17.549 -0.981 -3.677 1.00 89.81 473 THR A O 1
ATOM 3755 N N . THR A 1 474 ? -19.502 -0.348 -4.584 1.00 89.19 474 THR A N 1
ATOM 3756 C CA . THR A 1 474 ? -18.951 0.497 -5.648 1.00 89.19 474 THR A CA 1
ATOM 3757 C C . THR A 1 474 ? -19.856 1.711 -5.838 1.00 89.19 474 THR A C 1
ATOM 3759 O O . THR A 1 474 ? -20.949 1.765 -5.267 1.00 89.19 474 THR A O 1
ATOM 3762 N N . GLU A 1 475 ? -19.395 2.716 -6.580 1.00 81.81 475 GLU A N 1
ATOM 3763 C CA . GLU A 1 475 ? -20.151 3.958 -6.715 1.00 81.81 475 GLU A CA 1
ATOM 3764 C C . GLU A 1 475 ? -21.410 3.793 -7.560 1.00 81.81 475 GLU A C 1
ATOM 3766 O O . GLU A 1 475 ? -22.469 4.247 -7.129 1.00 81.81 475 GLU A O 1
ATOM 3771 N N . THR A 1 476 ? -21.306 3.103 -8.697 1.00 81.00 476 THR A N 1
A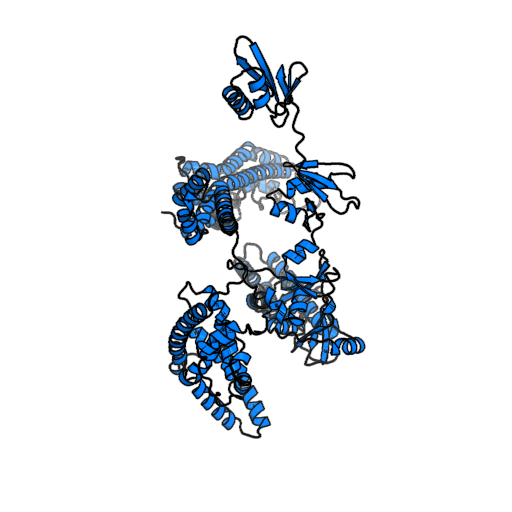TOM 3772 C CA . THR A 1 476 ? -22.404 2.980 -9.657 1.00 81.00 476 THR A CA 1
ATOM 3773 C C . THR A 1 476 ? -22.436 1.579 -10.266 1.00 81.00 476 THR A C 1
ATOM 3775 O O . THR A 1 476 ? -21.423 1.078 -10.763 1.00 81.00 476 THR A O 1
ATOM 3778 N N . VAL A 1 477 ? -23.618 0.957 -10.249 1.00 84.94 477 VAL A N 1
ATOM 3779 C CA . VAL A 1 477 ? -23.914 -0.302 -10.947 1.00 84.94 477 VAL A CA 1
ATOM 3780 C C . VAL A 1 477 ? -25.184 -0.128 -11.774 1.00 84.94 477 VAL A C 1
ATOM 3782 O O . VAL A 1 477 ? -26.203 0.335 -11.264 1.00 84.94 477 VAL A O 1
ATOM 3785 N N . GLU A 1 478 ? -25.145 -0.543 -13.036 1.00 86.31 478 GLU A N 1
ATOM 3786 C CA . GLU A 1 478 ? -26.306 -0.568 -13.925 1.00 86.31 478 GLU A CA 1
ATOM 3787 C C . GLU A 1 478 ? -26.811 -2.007 -14.103 1.00 86.31 478 GLU A C 1
ATOM 3789 O O . GLU A 1 478 ? -26.035 -2.926 -14.361 1.00 86.31 478 GLU A O 1
ATOM 3794 N N . VAL A 1 479 ? -28.124 -2.231 -13.983 1.00 83.69 479 VAL A N 1
ATOM 3795 C CA . VAL A 1 479 ? -28.733 -3.502 -14.406 1.00 83.69 479 VAL A CA 1
ATOM 3796 C C . VAL A 1 479 ? -29.023 -3.420 -15.891 1.00 83.69 479 VAL A C 1
ATOM 3798 O O . VAL A 1 479 ? -29.824 -2.589 -16.311 1.00 83.69 479 VAL A O 1
ATOM 3801 N N . LEU A 1 480 ? -28.433 -4.325 -16.662 1.00 82.31 480 LEU A N 1
ATOM 3802 C CA . LEU A 1 480 ? -28.631 -4.348 -18.104 1.00 82.31 480 LEU A CA 1
ATOM 3803 C C . LEU A 1 480 ? -30.055 -4.789 -18.462 1.00 82.31 480 LEU A C 1
ATOM 3805 O O . LEU A 1 480 ? -30.607 -5.718 -17.855 1.00 82.31 480 LEU A O 1
ATOM 3809 N N . SER A 1 481 ? -30.645 -4.125 -19.458 1.00 84.44 481 SER A N 1
ATOM 3810 C CA . SER A 1 481 ? -31.946 -4.516 -20.005 1.00 84.44 481 SER A CA 1
ATOM 3811 C C . SER A 1 481 ? -31.849 -5.852 -20.752 1.00 84.44 481 SER A C 1
ATOM 3813 O O . SER A 1 481 ? -30.761 -6.312 -21.092 1.00 84.44 481 SER A O 1
ATOM 3815 N N . GLU A 1 482 ? -32.979 -6.508 -21.031 1.00 81.81 482 GLU A N 1
ATOM 3816 C CA . GLU A 1 482 ? -32.960 -7.758 -21.809 1.00 81.81 482 GLU A CA 1
ATOM 3817 C C . GLU A 1 482 ? -32.376 -7.561 -23.217 1.00 81.81 482 GLU A C 1
ATOM 3819 O O . GLU A 1 482 ? -31.679 -8.444 -23.712 1.00 81.81 482 GLU A O 1
ATOM 3824 N N . GLU A 1 483 ? -32.610 -6.402 -23.837 1.00 85.44 483 GLU A N 1
ATOM 3825 C CA . GLU A 1 483 ? -32.047 -6.051 -25.145 1.00 85.44 483 GLU A CA 1
ATOM 3826 C C . GLU A 1 483 ? -30.520 -5.894 -25.071 1.00 85.44 483 GLU A C 1
ATOM 3828 O O . GLU A 1 483 ? -29.797 -6.504 -25.864 1.00 85.44 483 GLU A O 1
ATOM 3833 N N . ASP A 1 484 ? -30.022 -5.181 -24.054 1.00 83.44 484 ASP A N 1
ATOM 3834 C CA . ASP A 1 484 ? -28.582 -5.008 -23.828 1.00 83.44 484 ASP A CA 1
ATOM 3835 C C . ASP A 1 484 ? -27.907 -6.349 -23.535 1.00 83.44 484 ASP A C 1
ATOM 3837 O O . ASP A 1 484 ? -26.867 -6.658 -24.117 1.00 83.44 484 ASP A O 1
ATOM 3841 N N . VAL A 1 485 ? -28.525 -7.191 -22.698 1.00 82.69 485 VAL A N 1
ATOM 3842 C CA . VAL A 1 485 ? -28.030 -8.539 -22.387 1.00 82.69 485 VAL A CA 1
ATOM 3843 C C . VAL A 1 485 ? -27.877 -9.372 -23.658 1.00 82.69 485 VAL A C 1
ATOM 3845 O O . VAL A 1 485 ? -26.826 -9.982 -23.859 1.00 82.69 485 VAL A O 1
ATOM 3848 N N . GLN A 1 486 ? -28.875 -9.373 -24.548 1.00 81.62 486 GLN A N 1
ATOM 3849 C CA . GLN A 1 486 ? -28.777 -10.111 -25.813 1.00 81.62 486 GLN A CA 1
ATOM 3850 C C . GLN A 1 486 ? -27.647 -9.592 -26.708 1.00 81.62 486 GLN A C 1
ATOM 3852 O O . GLN A 1 486 ? -27.004 -10.385 -27.398 1.00 81.62 486 GLN A O 1
ATOM 3857 N N . SER A 1 487 ? -27.365 -8.287 -26.669 1.00 82.00 487 SER A N 1
ATOM 3858 C CA . SER A 1 487 ? -26.264 -7.694 -27.432 1.00 82.00 487 SER A CA 1
ATOM 3859 C C . SER A 1 487 ? -24.877 -8.095 -26.905 1.00 82.00 487 SER A C 1
ATOM 3861 O O . SER A 1 487 ? -23.960 -8.296 -27.705 1.00 82.00 487 SER A O 1
ATOM 3863 N N . ILE A 1 488 ? -24.724 -8.281 -25.586 1.00 84.62 488 ILE A N 1
ATOM 3864 C CA . ILE A 1 488 ? -23.425 -8.576 -24.959 1.00 84.62 488 ILE A CA 1
ATOM 3865 C C . ILE A 1 488 ? -23.136 -10.066 -24.772 1.00 84.62 488 ILE A C 1
ATOM 3867 O O . ILE A 1 488 ? -21.966 -10.428 -24.667 1.00 84.62 488 ILE A O 1
ATOM 3871 N N . ILE A 1 489 ? -24.150 -10.945 -24.749 1.00 81.94 489 ILE A N 1
ATOM 3872 C CA . ILE A 1 489 ? -23.971 -12.400 -24.566 1.00 81.94 489 ILE A CA 1
ATOM 3873 C C . ILE A 1 489 ? -22.878 -12.985 -25.480 1.00 81.94 489 ILE A C 1
ATOM 3875 O O . ILE A 1 489 ? -22.019 -13.708 -24.969 1.00 81.94 489 ILE A O 1
ATOM 3879 N N . PRO A 1 490 ? -22.830 -12.664 -26.791 1.00 82.31 490 PRO A N 1
ATOM 3880 C CA . PRO A 1 490 ? -21.793 -13.182 -27.687 1.00 82.31 490 PRO A CA 1
ATOM 3881 C C . PRO A 1 490 ? -20.374 -12.684 -27.369 1.00 82.31 490 PRO A C 1
ATOM 3883 O O . PRO A 1 490 ? -19.404 -13.235 -27.885 1.00 82.31 490 PRO A O 1
ATOM 3886 N N . MET A 1 491 ? -20.252 -11.625 -26.566 1.00 82.38 491 MET A N 1
ATOM 3887 C CA . MET A 1 491 ? -19.000 -10.940 -26.236 1.00 82.38 491 MET A CA 1
ATOM 3888 C C . MET A 1 491 ? -18.506 -11.234 -24.815 1.00 82.38 491 MET A C 1
ATOM 3890 O O . MET A 1 491 ? -17.425 -10.773 -24.454 1.00 82.38 491 MET A O 1
ATOM 3894 N N . LEU A 1 492 ? -19.275 -11.974 -24.008 1.00 82.88 492 LEU A N 1
ATOM 3895 C CA . LEU A 1 492 ? -18.911 -12.304 -22.633 1.00 82.88 492 LEU A CA 1
ATOM 3896 C C . LEU A 1 492 ? -17.676 -13.209 -22.599 1.00 82.88 492 LEU A C 1
ATOM 3898 O O . LEU A 1 492 ? -17.714 -14.361 -23.032 1.00 82.88 492 LEU A O 1
ATOM 3902 N N . VAL A 1 493 ? -16.599 -12.710 -21.998 1.00 85.00 493 VAL A N 1
ATOM 3903 C CA . VAL A 1 493 ? -15.393 -13.486 -21.699 1.00 85.00 493 VAL A CA 1
ATOM 3904 C C . VAL A 1 493 ? -15.279 -13.649 -20.182 1.00 85.00 493 VAL A C 1
ATOM 3906 O O . VAL A 1 493 ? -15.264 -12.642 -19.471 1.00 85.00 493 VAL A O 1
ATOM 3909 N N . PRO A 1 494 ? -15.247 -14.883 -19.647 1.00 84.69 494 PRO A N 1
ATOM 3910 C CA . PRO A 1 494 ? -15.266 -15.109 -18.206 1.00 84.69 494 PRO A CA 1
ATOM 3911 C C . PRO A 1 494 ? -13.984 -14.624 -17.529 1.00 84.69 494 PRO A C 1
ATOM 3913 O O . PRO A 1 494 ? -12.878 -14.868 -18.009 1.00 84.69 494 PRO A O 1
ATOM 3916 N N . ILE A 1 495 ? -14.140 -14.006 -16.359 1.00 83.81 495 ILE A N 1
ATOM 3917 C CA . ILE A 1 495 ? -13.039 -13.748 -15.431 1.00 83.81 495 ILE A CA 1
ATOM 3918 C C . ILE A 1 495 ? -12.909 -14.962 -14.506 1.00 83.81 495 ILE A C 1
ATOM 3920 O O . ILE A 1 495 ? -13.803 -15.255 -13.713 1.00 83.81 495 ILE A O 1
ATOM 3924 N N . THR A 1 496 ? -11.789 -15.677 -14.601 1.00 76.12 496 THR A N 1
ATOM 3925 C CA . THR A 1 496 ? -11.540 -16.907 -13.825 1.00 76.12 496 THR A CA 1
ATOM 3926 C C . THR A 1 496 ? -10.859 -16.659 -12.478 1.00 76.12 496 THR A C 1
ATOM 3928 O O . THR A 1 496 ? -10.578 -17.609 -11.752 1.00 76.12 496 THR A O 1
ATOM 3931 N N . ASP A 1 497 ? -10.560 -15.402 -12.145 1.00 80.81 497 ASP A N 1
ATOM 3932 C CA . ASP A 1 497 ? -9.880 -15.036 -10.905 1.00 80.81 497 ASP A CA 1
ATOM 3933 C C . ASP A 1 497 ? -10.805 -15.216 -9.693 1.00 80.81 497 ASP A C 1
ATOM 3935 O O . ASP A 1 497 ? -11.908 -14.662 -9.646 1.00 80.81 497 ASP A O 1
ATOM 3939 N N . TYR A 1 498 ? -10.347 -16.003 -8.715 1.00 80.19 498 TYR A N 1
ATOM 3940 C CA . TYR A 1 498 ? -11.115 -16.310 -7.510 1.00 80.19 498 TYR A CA 1
ATOM 3941 C C . TYR A 1 498 ? -11.429 -15.051 -6.698 1.00 80.19 498 TYR A C 1
ATOM 3943 O O . TYR A 1 498 ? -12.576 -14.853 -6.308 1.00 80.19 498 TYR A O 1
ATOM 3951 N N . THR A 1 499 ? -10.440 -14.180 -6.499 1.00 85.12 499 THR A N 1
ATOM 3952 C CA . THR A 1 499 ? -10.572 -12.966 -5.690 1.00 85.12 499 THR A CA 1
ATOM 3953 C C . THR A 1 499 ? -11.561 -11.982 -6.319 1.00 85.12 499 THR A C 1
ATOM 3955 O O . THR A 1 499 ? -12.423 -11.443 -5.627 1.00 85.12 499 THR A O 1
ATOM 3958 N N . ILE A 1 500 ? -11.523 -11.785 -7.642 1.00 88.75 500 ILE A N 1
ATOM 3959 C CA . ILE A 1 500 ? -12.510 -10.942 -8.345 1.00 88.75 500 ILE A CA 1
ATOM 3960 C C . ILE A 1 500 ? -13.915 -11.558 -8.262 1.00 88.75 500 ILE A C 1
ATOM 3962 O O . ILE A 1 500 ? -14.904 -10.837 -8.106 1.00 88.75 500 ILE A O 1
ATOM 3966 N N . ARG A 1 501 ? -14.028 -12.890 -8.329 1.00 87.88 501 ARG A N 1
ATOM 3967 C CA . ARG A 1 501 ? -15.308 -13.583 -8.136 1.00 87.88 501 ARG A CA 1
ATOM 3968 C C . ARG A 1 501 ? -15.840 -13.417 -6.712 1.00 87.88 501 ARG A C 1
ATOM 3970 O O . ARG A 1 501 ? -17.028 -13.151 -6.552 1.00 87.88 501 ARG A O 1
ATOM 3977 N N . GLU A 1 502 ? -14.992 -13.512 -5.693 1.00 87.31 502 GLU A N 1
ATOM 3978 C CA . GLU A 1 502 ? -15.391 -13.224 -4.312 1.00 87.31 502 GLU A CA 1
ATOM 3979 C C . GLU A 1 502 ? -15.869 -11.788 -4.143 1.00 87.31 502 GLU A C 1
ATOM 3981 O O . GLU A 1 502 ? -16.920 -11.569 -3.547 1.00 87.31 502 GLU A O 1
ATOM 3986 N N . MET A 1 503 ? -15.178 -10.812 -4.734 1.00 91.94 503 MET A N 1
ATOM 3987 C CA . MET A 1 503 ? -15.651 -9.428 -4.727 1.00 91.94 503 MET A CA 1
ATOM 3988 C C . MET A 1 503 ? -17.033 -9.289 -5.374 1.00 91.94 503 MET A C 1
ATOM 3990 O O . MET A 1 503 ? -17.892 -8.594 -4.834 1.00 91.94 503 MET A O 1
ATOM 3994 N N . ALA A 1 504 ? -17.277 -9.964 -6.501 1.00 90.12 504 ALA A N 1
ATOM 3995 C CA . ALA A 1 504 ? -18.587 -9.970 -7.150 1.00 90.12 504 ALA A CA 1
ATOM 3996 C C . ALA A 1 504 ? -19.672 -10.592 -6.248 1.00 90.12 504 ALA A C 1
ATOM 3998 O O . ALA A 1 504 ? -20.791 -10.073 -6.173 1.00 90.12 504 ALA A O 1
ATOM 3999 N N . ASN A 1 505 ? -19.337 -11.655 -5.512 1.00 85.25 505 ASN A N 1
ATOM 4000 C CA . ASN A 1 505 ? -20.230 -12.261 -4.523 1.00 85.25 505 ASN A CA 1
ATOM 4001 C C . ASN A 1 505 ? -20.510 -11.308 -3.355 1.00 85.25 505 ASN A C 1
ATOM 4003 O O . ASN A 1 505 ? -21.657 -11.142 -2.957 1.00 85.25 505 ASN A O 1
ATOM 4007 N N . MET A 1 506 ? -19.488 -10.636 -2.823 1.00 87.69 506 MET A N 1
ATOM 4008 C CA . MET A 1 506 ? -19.628 -9.679 -1.721 1.00 87.69 506 MET A CA 1
ATOM 4009 C C . MET A 1 506 ? -20.427 -8.432 -2.125 1.00 87.69 506 MET A C 1
ATOM 4011 O O . MET A 1 506 ? -21.181 -7.898 -1.304 1.00 87.69 506 MET A O 1
ATOM 4015 N N . LEU A 1 507 ? -20.289 -7.991 -3.380 1.00 87.88 507 LEU A N 1
ATOM 4016 C CA . LEU A 1 507 ? -21.025 -6.866 -3.959 1.00 87.88 507 LEU A CA 1
ATOM 4017 C C . LEU A 1 507 ? -22.516 -7.171 -4.104 1.00 87.88 507 LEU A C 1
ATOM 4019 O O . LEU A 1 507 ? -23.366 -6.367 -3.725 1.00 87.88 507 LEU A O 1
ATOM 4023 N N . THR A 1 508 ? -22.835 -8.347 -4.637 1.00 81.88 508 THR A N 1
ATOM 4024 C CA . THR A 1 508 ? -24.219 -8.749 -4.928 1.00 81.88 508 THR A CA 1
ATOM 4025 C C . THR A 1 508 ? -24.911 -9.431 -3.750 1.00 81.88 508 THR A C 1
ATOM 4027 O O . THR A 1 508 ? -26.135 -9.426 -3.680 1.00 81.88 508 THR A O 1
ATOM 4030 N N . GLY A 1 509 ? -24.148 -10.002 -2.816 1.00 76.81 509 GLY A N 1
ATOM 4031 C CA . GLY A 1 509 ? -24.650 -10.817 -1.712 1.00 76.81 509 GLY A CA 1
ATOM 4032 C C . GLY A 1 509 ? -24.974 -12.269 -2.060 1.00 76.81 509 GLY A C 1
ATOM 4033 O O . GLY A 1 509 ? -25.531 -12.961 -1.212 1.00 76.81 509 GLY A O 1
ATOM 4034 N N . GLN A 1 510 ? -24.655 -12.724 -3.272 1.00 76.00 510 GLN A N 1
ATOM 4035 C CA . GLN A 1 510 ? -25.045 -14.039 -3.786 1.00 76.00 510 GLN A CA 1
ATOM 4036 C C . GLN A 1 510 ? -24.020 -14.588 -4.780 1.00 76.00 510 GLN A C 1
ATOM 4038 O O . GLN A 1 510 ? -23.133 -13.864 -5.242 1.00 76.00 510 GLN A O 1
ATOM 4043 N N . SER A 1 511 ? -24.158 -15.864 -5.144 1.00 81.25 511 SER A N 1
ATOM 4044 C CA . SER A 1 511 ? -23.229 -16.510 -6.072 1.00 81.25 511 SER A CA 1
ATOM 4045 C C . SER A 1 511 ? -23.252 -15.839 -7.450 1.00 81.25 511 SER A C 1
ATOM 4047 O O . SER A 1 511 ? -24.274 -15.803 -8.147 1.00 81.25 511 SER A O 1
ATOM 4049 N N . SER A 1 512 ? -22.105 -15.303 -7.853 1.00 82.06 512 SER A N 1
ATOM 4050 C CA . SER A 1 512 ? -21.946 -14.458 -9.028 1.00 82.06 512 SER A CA 1
ATOM 4051 C C . SER A 1 512 ? -20.741 -14.864 -9.870 1.00 82.06 512 SER A C 1
ATOM 4053 O O . SER A 1 512 ? -19.768 -15.454 -9.398 1.00 82.06 512 SER A O 1
ATOM 4055 N N . LYS A 1 513 ? -20.814 -14.553 -11.163 1.00 87.00 513 LYS A N 1
ATOM 4056 C CA . LYS A 1 513 ? -19.771 -14.823 -12.155 1.00 87.00 513 LYS A CA 1
ATOM 4057 C C . LYS A 1 513 ? -19.384 -13.515 -12.852 1.00 87.00 513 LYS A C 1
ATOM 4059 O O . LYS A 1 513 ? -20.239 -12.940 -13.526 1.00 87.00 513 LYS A O 1
ATOM 4064 N N . PRO A 1 514 ? -18.144 -13.032 -12.692 1.00 93.00 514 PRO A N 1
ATOM 4065 C CA . PRO A 1 514 ? -17.657 -11.855 -13.401 1.00 93.00 514 PRO A CA 1
ATOM 4066 C C . PRO A 1 514 ? -17.216 -12.187 -14.840 1.00 93.00 514 PRO A C 1
ATOM 4068 O O . PRO A 1 514 ? -16.703 -13.272 -15.119 1.00 93.00 514 PRO A O 1
ATOM 4071 N N . TYR A 1 515 ? -17.393 -11.229 -15.745 1.00 91.88 515 TYR A N 1
ATOM 4072 C CA . TYR A 1 515 ? -17.047 -11.277 -17.164 1.00 91.88 515 TYR A CA 1
ATOM 4073 C C . TYR A 1 515 ? -16.502 -9.924 -17.624 1.00 91.88 515 TYR A C 1
ATOM 4075 O O . TYR A 1 515 ? -16.778 -8.891 -17.015 1.00 91.88 515 TYR A O 1
ATOM 4083 N N . ILE A 1 516 ? -15.793 -9.930 -18.748 1.00 93.88 516 ILE A N 1
ATOM 4084 C CA . ILE A 1 516 ? -15.608 -8.741 -19.576 1.00 93.88 516 ILE A CA 1
ATOM 4085 C C . ILE A 1 516 ? -16.507 -8.863 -20.807 1.00 93.88 516 ILE A C 1
ATOM 4087 O O . ILE A 1 516 ? -16.509 -9.912 -21.451 1.00 93.88 516 ILE A O 1
ATOM 4091 N N . ALA A 1 517 ? -17.242 -7.803 -21.143 1.00 89.69 517 ALA A N 1
ATOM 4092 C CA . ALA A 1 517 ? -17.963 -7.675 -22.411 1.00 89.69 517 ALA A CA 1
ATOM 4093 C C . ALA A 1 517 ? -17.735 -6.279 -22.988 1.00 89.69 517 ALA A C 1
ATOM 4095 O O . ALA A 1 517 ? -17.886 -5.293 -22.280 1.00 89.69 517 ALA A O 1
ATOM 4096 N N . ASP A 1 518 ? -17.307 -6.199 -24.248 1.00 87.50 518 ASP A N 1
ATOM 4097 C CA . ASP A 1 518 ? -16.960 -4.941 -24.935 1.00 87.50 518 ASP A CA 1
ATOM 4098 C C . ASP A 1 518 ? -16.038 -3.991 -24.128 1.00 87.50 518 ASP A C 1
ATOM 4100 O O . ASP A 1 518 ? -16.048 -2.778 -24.285 1.00 87.50 518 ASP A O 1
ATOM 4104 N N . GLY A 1 519 ? -15.187 -4.553 -23.261 1.00 87.56 519 GLY A N 1
ATOM 4105 C CA . GLY A 1 519 ? -14.243 -3.798 -22.424 1.00 87.56 519 GLY A CA 1
ATOM 4106 C C . GLY A 1 519 ? -14.781 -3.398 -21.045 1.00 87.56 519 GLY A C 1
ATOM 4107 O O . GLY A 1 519 ? -13.998 -2.938 -20.207 1.00 87.56 519 GLY A O 1
ATOM 4108 N N . ASP A 1 520 ? -16.065 -3.643 -20.788 1.00 92.69 520 ASP A N 1
ATOM 4109 C CA . ASP A 1 520 ? -16.744 -3.359 -19.527 1.00 92.69 520 ASP A CA 1
ATOM 4110 C C . ASP A 1 520 ? -16.759 -4.576 -18.592 1.00 92.69 520 ASP A C 1
ATOM 4112 O O . ASP A 1 520 ? -16.802 -5.727 -19.036 1.00 92.69 520 ASP A O 1
ATOM 4116 N N . LEU A 1 521 ? -16.735 -4.321 -17.280 1.00 95.25 521 LEU A N 1
ATOM 4117 C CA . LEU A 1 521 ? -16.865 -5.339 -16.238 1.00 95.25 521 LEU A CA 1
ATOM 4118 C C . LEU A 1 521 ? -18.341 -5.671 -16.000 1.00 95.25 521 LEU A C 1
ATOM 4120 O O . LEU A 1 521 ? -19.096 -4.852 -15.472 1.00 95.25 521 LEU A O 1
ATOM 4124 N N . ILE A 1 522 ? -18.725 -6.901 -16.339 1.00 93.81 522 ILE A N 1
ATOM 4125 C CA . ILE A 1 522 ? -20.089 -7.411 -16.203 1.00 93.81 522 ILE A CA 1
ATOM 4126 C C . ILE A 1 522 ? -20.139 -8.500 -15.130 1.00 93.81 522 ILE A C 1
ATOM 4128 O O . ILE A 1 522 ? -19.336 -9.427 -15.134 1.00 93.81 522 ILE A O 1
ATOM 4132 N N . ILE A 1 523 ? -21.109 -8.442 -14.224 1.00 92.38 523 ILE A N 1
ATOM 4133 C CA . ILE A 1 523 ? -21.343 -9.449 -13.187 1.00 92.38 523 ILE A CA 1
ATOM 4134 C C . ILE A 1 523 ? -22.680 -10.133 -13.456 1.00 92.38 523 ILE A C 1
ATOM 4136 O O . ILE A 1 523 ? -23.733 -9.501 -13.436 1.00 92.38 523 ILE A O 1
ATOM 4140 N N . HIS A 1 524 ? -22.644 -11.442 -13.679 1.00 86.81 524 HIS A N 1
ATOM 4141 C CA . HIS A 1 524 ? -23.838 -12.268 -13.784 1.00 86.81 524 HIS A CA 1
ATOM 4142 C C . HIS A 1 524 ? -24.168 -12.905 -12.439 1.00 86.81 524 HIS A C 1
ATOM 4144 O O . HIS A 1 524 ? -23.340 -13.588 -11.839 1.00 86.81 524 HIS A O 1
ATOM 4150 N N . THR A 1 525 ? -25.405 -12.744 -12.006 1.00 80.75 525 THR A N 1
ATOM 4151 C CA . THR A 1 525 ? -25.923 -13.318 -10.767 1.00 80.75 525 THR A CA 1
ATOM 4152 C C . THR A 1 525 ? -26.557 -14.679 -11.034 1.00 80.75 525 THR A C 1
ATOM 4154 O O . THR A 1 525 ? -27.547 -14.772 -11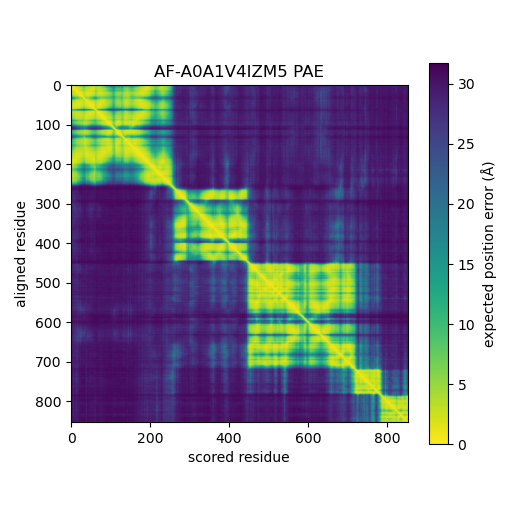.755 1.00 80.75 525 THR A O 1
ATOM 4157 N N . THR A 1 526 ? -25.996 -15.756 -10.483 1.00 73.31 526 THR A N 1
ATOM 4158 C CA . THR A 1 526 ? -26.402 -17.123 -10.868 1.00 73.31 526 THR A CA 1
ATOM 4159 C C . THR A 1 526 ? -27.782 -17.518 -10.352 1.00 73.31 526 THR A C 1
ATOM 4161 O O . THR A 1 526 ? -28.505 -18.224 -11.047 1.00 73.31 526 THR A O 1
ATOM 4164 N N . GLU A 1 527 ? -28.171 -17.019 -9.183 1.00 69.19 527 GLU A N 1
ATOM 4165 C CA . GLU A 1 527 ? -29.466 -17.320 -8.564 1.00 69.19 527 GLU A CA 1
ATOM 4166 C C . GLU A 1 527 ? -30.628 -16.624 -9.282 1.00 69.19 527 GLU A C 1
ATOM 4168 O O . GLU A 1 527 ? -31.745 -17.135 -9.315 1.00 69.19 527 GLU A O 1
ATOM 4173 N N . THR A 1 528 ? -30.371 -15.469 -9.903 1.00 69.25 528 THR A N 1
ATOM 4174 C CA . THR A 1 528 ? -31.428 -14.610 -10.456 1.00 69.25 528 THR A CA 1
ATOM 4175 C C . THR A 1 528 ? -31.334 -14.334 -11.948 1.00 69.25 528 THR A C 1
ATOM 4177 O O . THR A 1 528 ? -32.243 -13.729 -12.515 1.00 69.25 528 THR A O 1
ATOM 4180 N N . GLY A 1 529 ? -30.254 -14.767 -12.596 1.00 73.38 529 GLY A N 1
ATOM 4181 C CA . GLY A 1 529 ? -30.068 -14.665 -14.043 1.00 73.38 529 GLY A CA 1
ATOM 4182 C C . GLY A 1 529 ? -29.871 -13.238 -14.568 1.00 73.38 529 GLY A C 1
ATOM 4183 O O . GLY A 1 529 ? -30.067 -12.993 -15.756 1.00 73.38 529 GLY A O 1
ATOM 4184 N N . LYS A 1 530 ? -29.559 -12.266 -13.699 1.00 80.69 530 LYS A N 1
ATOM 4185 C CA . LYS A 1 530 ? -29.406 -10.847 -14.070 1.00 80.69 530 LYS A CA 1
ATOM 4186 C C . LYS A 1 530 ? -27.944 -10.486 -14.292 1.00 80.69 530 LYS A C 1
ATOM 4188 O O . LYS A 1 530 ? -27.066 -11.004 -13.598 1.00 80.69 530 LYS A O 1
ATOM 4193 N N . TYR A 1 531 ? -27.716 -9.561 -15.220 1.00 86.81 531 TYR A N 1
ATOM 4194 C CA . TYR A 1 531 ? -26.404 -9.020 -15.559 1.00 86.81 531 TYR A CA 1
ATOM 4195 C C . TYR A 1 531 ? -26.295 -7.573 -15.081 1.00 86.81 531 TYR A C 1
ATOM 4197 O O . TYR A 1 531 ? -27.181 -6.753 -15.323 1.00 86.81 531 TYR A O 1
ATOM 4205 N N . LEU A 1 532 ? -25.204 -7.290 -14.384 1.00 88.25 532 LEU A N 1
ATOM 4206 C CA . LEU A 1 532 ? -24.880 -6.002 -13.793 1.00 88.25 532 LEU A CA 1
ATOM 4207 C C . LEU A 1 532 ? -23.633 -5.460 -14.480 1.00 88.25 532 LEU A C 1
ATOM 4209 O O . LEU A 1 532 ? -22.623 -6.158 -14.518 1.00 88.25 532 LEU A O 1
ATOM 4213 N N . LYS A 1 533 ? -23.672 -4.234 -14.984 1.00 92.00 533 LYS A N 1
ATOM 4214 C CA . LYS A 1 533 ? -22.489 -3.511 -15.439 1.00 92.00 533 LYS A CA 1
ATOM 4215 C C . LYS A 1 533 ? -21.945 -2.672 -14.288 1.00 92.00 533 LYS A C 1
ATOM 4217 O O . LYS A 1 533 ? -22.673 -1.883 -13.690 1.00 92.00 533 LYS A O 1
ATOM 4222 N N . VAL A 1 534 ? -20.670 -2.860 -13.961 1.00 92.44 534 VAL A N 1
ATOM 4223 C CA . VAL A 1 534 ? -19.962 -1.988 -13.017 1.00 92.44 534 VAL A CA 1
ATOM 4224 C C . VAL A 1 534 ? -19.433 -0.797 -13.800 1.00 92.44 534 VAL A C 1
ATOM 4226 O O . VAL A 1 534 ? -18.626 -0.974 -14.711 1.00 92.44 534 VAL A O 1
ATOM 4229 N N . GLU A 1 535 ? -19.874 0.408 -13.456 1.00 91.19 535 GLU A N 1
ATOM 4230 C CA . GLU A 1 535 ? -19.446 1.614 -14.164 1.00 91.19 535 GLU A CA 1
ATOM 4231 C C . GLU A 1 535 ? -18.049 2.050 -13.691 1.00 91.19 535 GLU A C 1
ATOM 4233 O O . GLU A 1 535 ? -17.821 2.207 -12.486 1.00 91.19 535 GLU A O 1
ATOM 4238 N N . PRO A 1 536 ? -17.080 2.245 -14.603 1.00 92.00 536 PRO A N 1
ATOM 4239 C CA . PRO A 1 536 ? -15.765 2.738 -14.231 1.00 92.00 536 PRO A CA 1
ATOM 4240 C C . PRO A 1 536 ? -15.775 4.253 -14.003 1.00 92.00 536 PRO A C 1
ATOM 4242 O O . PRO A 1 536 ? -16.419 5.016 -14.722 1.00 92.00 536 PRO A O 1
ATOM 4245 N N . THR A 1 537 ? -14.929 4.718 -13.088 1.00 89.88 537 THR A N 1
ATOM 4246 C CA . THR A 1 537 ? -14.573 6.137 -13.004 1.00 89.88 537 THR A CA 1
ATOM 4247 C C . THR A 1 537 ? -13.507 6.446 -14.052 1.00 89.88 537 THR A C 1
ATOM 4249 O O . THR A 1 537 ? -12.468 5.782 -14.109 1.00 89.88 537 THR A O 1
ATOM 4252 N N . ILE A 1 538 ? -13.727 7.476 -14.872 1.00 86.56 538 ILE A N 1
ATOM 4253 C CA . ILE A 1 538 ? -12.709 7.969 -15.806 1.00 86.56 538 ILE A CA 1
ATOM 4254 C C . ILE A 1 538 ? -11.808 8.966 -15.081 1.00 86.56 538 ILE A C 1
ATOM 4256 O O . ILE A 1 538 ? -12.256 10.011 -14.613 1.00 86.56 538 ILE A O 1
ATOM 4260 N N . ARG A 1 539 ? -10.524 8.634 -14.983 1.00 81.00 539 ARG A N 1
ATOM 4261 C CA . ARG A 1 539 ? -9.498 9.473 -14.354 1.00 81.00 539 ARG A CA 1
ATOM 4262 C C . ARG A 1 539 ? -9.138 10.683 -15.219 1.00 81.00 539 ARG A C 1
ATOM 4264 O O . ARG A 1 539 ? -9.332 10.673 -16.432 1.00 81.00 539 ARG A O 1
ATOM 4271 N N . ASP A 1 540 ? -8.472 11.669 -14.617 1.00 73.38 540 ASP A N 1
ATOM 4272 C CA . ASP A 1 540 ? -7.933 12.847 -15.320 1.00 73.38 540 ASP A CA 1
ATOM 4273 C C . ASP A 1 540 ? -7.002 12.479 -16.489 1.00 73.38 540 ASP A C 1
ATOM 4275 O O . ASP A 1 540 ? -6.962 13.154 -17.519 1.00 73.38 540 ASP A O 1
ATOM 4279 N N . ASP A 1 541 ? -6.264 11.373 -16.354 1.00 75.06 541 ASP A N 1
ATOM 4280 C CA . ASP A 1 541 ? -5.383 10.826 -17.390 1.00 75.06 541 ASP A CA 1
ATOM 4281 C C . ASP A 1 541 ? -6.114 9.987 -18.457 1.00 75.06 541 ASP A C 1
ATOM 4283 O O . ASP A 1 541 ? -5.449 9.397 -19.319 1.00 75.06 541 ASP A O 1
ATOM 4287 N N . GLN A 1 542 ? -7.453 10.018 -18.435 1.00 82.44 542 GLN A N 1
ATOM 4288 C CA . GLN A 1 542 ? -8.416 9.380 -19.339 1.00 82.44 542 GLN A CA 1
ATOM 4289 C C . GLN A 1 542 ? -8.511 7.853 -19.222 1.00 82.44 542 GLN A C 1
ATOM 4291 O O . GLN A 1 542 ? -9.139 7.228 -20.071 1.00 82.44 542 GLN A O 1
ATOM 4296 N N . TYR A 1 543 ? -7.912 7.230 -18.205 1.00 85.69 543 TYR A N 1
ATOM 4297 C CA . TYR A 1 543 ? -8.064 5.790 -17.983 1.00 85.69 543 TYR A CA 1
ATOM 4298 C C . TYR A 1 543 ? -9.330 5.458 -17.192 1.00 85.69 543 TYR A C 1
ATOM 4300 O O . TYR A 1 543 ? -9.658 6.137 -16.221 1.00 85.69 543 TYR A O 1
ATOM 4308 N N . ALA A 1 544 ? -9.987 4.363 -17.575 1.00 89.69 544 ALA A N 1
ATOM 4309 C CA . ALA A 1 544 ? -11.083 3.764 -16.819 1.00 89.69 544 ALA A CA 1
ATOM 4310 C C . ALA A 1 544 ? -10.554 2.980 -15.602 1.00 89.69 544 ALA A C 1
ATOM 4312 O O . ALA A 1 544 ? -9.650 2.145 -15.734 1.00 89.69 544 ALA A O 1
ATOM 4313 N N . GLU A 1 545 ? -11.123 3.231 -14.426 1.00 92.50 545 GLU A N 1
ATOM 4314 C CA . GLU A 1 545 ? -10.765 2.586 -13.161 1.00 92.50 545 GLU A CA 1
ATOM 4315 C C . GLU A 1 545 ? -12.032 2.156 -12.412 1.00 92.50 545 GLU A C 1
ATOM 4317 O O . GLU A 1 545 ? -12.877 2.984 -12.079 1.00 92.50 545 GLU A O 1
ATOM 4322 N N . TYR A 1 546 ? -12.155 0.861 -12.122 1.00 93.38 546 TYR A N 1
ATOM 4323 C CA . TYR A 1 546 ? -13.210 0.336 -11.259 1.00 93.38 546 TYR A CA 1
ATOM 4324 C C . TYR A 1 546 ? -12.787 0.503 -9.802 1.00 93.38 546 TYR A C 1
ATOM 4326 O O . TYR A 1 546 ? -11.714 0.034 -9.401 1.00 93.38 546 TYR A O 1
ATOM 4334 N N . GLN A 1 547 ? -13.619 1.183 -9.019 1.00 92.25 547 GLN A N 1
ATOM 4335 C CA . GLN A 1 547 ? -13.337 1.513 -7.627 1.00 92.25 547 GLN A CA 1
ATOM 4336 C C . GLN A 1 547 ? -14.291 0.760 -6.710 1.00 92.25 547 GLN A C 1
ATOM 4338 O O . GLN A 1 547 ? -15.510 0.793 -6.892 1.00 92.25 547 GLN A O 1
ATOM 4343 N N . PHE A 1 548 ? -13.720 0.088 -5.717 1.00 93.25 548 PHE A N 1
ATOM 4344 C CA . PHE A 1 548 ? -14.459 -0.697 -4.747 1.00 93.25 548 PHE A CA 1
ATOM 4345 C C . PHE A 1 548 ? -14.026 -0.349 -3.327 1.00 93.25 548 PHE A C 1
ATOM 4347 O O . PHE A 1 548 ? -12.844 -0.105 -3.054 1.00 93.25 548 PHE A O 1
ATOM 4354 N N . LYS A 1 549 ? -14.994 -0.394 -2.416 1.00 93.00 549 LYS A N 1
ATOM 4355 C CA . LYS A 1 549 ? -14.784 -0.300 -0.974 1.00 93.00 549 LYS A CA 1
ATOM 4356 C C . LYS A 1 549 ? -15.130 -1.633 -0.335 1.00 93.00 549 LYS A C 1
ATOM 4358 O O . LYS A 1 549 ? -16.174 -2.205 -0.639 1.00 93.00 549 LYS A O 1
ATOM 4363 N N . ALA A 1 550 ? -14.254 -2.132 0.525 1.00 93.12 550 ALA A N 1
ATOM 4364 C CA . ALA A 1 550 ? -14.469 -3.379 1.247 1.00 93.12 550 ALA A CA 1
ATOM 4365 C C . ALA A 1 550 ? -14.854 -3.093 2.697 1.00 93.12 550 ALA A C 1
ATOM 4367 O O . ALA A 1 550 ? -14.292 -2.192 3.321 1.00 93.12 550 ALA A O 1
ATOM 4368 N N . TYR A 1 551 ? -15.775 -3.895 3.221 1.00 90.06 551 TYR A N 1
ATOM 4369 C CA . TYR A 1 551 ? -16.356 -3.747 4.547 1.00 90.06 551 TYR A CA 1
ATOM 4370 C C . TYR A 1 551 ? -16.427 -5.084 5.276 1.00 90.06 551 TYR A C 1
ATOM 4372 O O . TYR A 1 551 ? -16.681 -6.131 4.675 1.00 90.06 551 TYR A O 1
ATOM 4380 N N . ASN A 1 552 ? -16.272 -5.025 6.593 1.00 90.31 552 ASN A N 1
ATOM 4381 C CA . ASN A 1 552 ? -16.680 -6.062 7.521 1.00 90.31 552 ASN A CA 1
ATOM 4382 C C . ASN A 1 552 ? -17.911 -5.583 8.287 1.00 90.31 552 ASN A C 1
ATOM 4384 O O . ASN A 1 552 ? -17.826 -4.883 9.298 1.00 90.31 552 ASN A O 1
ATOM 4388 N N . TRP A 1 553 ? -19.066 -5.999 7.787 1.00 84.12 553 TRP A N 1
ATOM 4389 C CA . TRP A 1 553 ? -20.363 -5.690 8.365 1.00 84.12 553 TRP A CA 1
ATOM 4390 C C . TRP A 1 553 ? -20.516 -6.167 9.805 1.00 84.12 553 TRP A C 1
ATOM 4392 O O . TRP A 1 553 ? -21.125 -5.489 10.623 1.00 84.12 553 TRP A O 1
ATOM 4402 N N . ASN A 1 554 ? -19.946 -7.327 10.138 1.00 84.75 554 ASN A N 1
ATOM 4403 C CA . ASN A 1 554 ? -20.085 -7.880 11.481 1.00 84.75 554 ASN A CA 1
ATOM 4404 C C . ASN A 1 554 ? -19.336 -7.012 12.494 1.00 84.75 554 ASN A C 1
ATOM 4406 O O . ASN A 1 554 ? -19.841 -6.777 13.587 1.00 84.75 554 ASN A O 1
ATOM 4410 N N . THR A 1 555 ? -18.165 -6.502 12.111 1.00 87.25 555 THR A N 1
ATOM 4411 C CA . THR A 1 555 ? -17.404 -5.546 12.917 1.00 87.25 555 THR A CA 1
ATOM 4412 C C . THR A 1 555 ? -18.157 -4.225 13.067 1.00 87.25 555 THR A C 1
ATOM 4414 O O . THR A 1 555 ? -18.310 -3.758 14.191 1.00 87.25 555 THR A O 1
ATOM 4417 N N . LEU A 1 556 ? -18.693 -3.656 11.977 1.00 86.69 556 LEU A N 1
ATOM 4418 C CA . LEU A 1 556 ? -19.491 -2.421 12.039 1.00 86.69 556 LEU A CA 1
ATOM 4419 C C . LEU A 1 556 ? -20.706 -2.578 12.971 1.00 86.69 556 LEU A C 1
ATOM 4421 O O . LEU A 1 556 ? -20.924 -1.755 13.857 1.00 86.69 556 LEU A O 1
ATOM 4425 N N . ASN A 1 557 ? -21.440 -3.684 12.855 1.00 82.31 557 ASN A N 1
ATOM 4426 C CA . ASN A 1 557 ? -22.560 -3.988 13.744 1.00 82.31 557 ASN A CA 1
ATOM 4427 C C . ASN A 1 557 ? -22.120 -4.164 15.199 1.00 82.31 557 ASN A C 1
ATOM 4429 O O . ASN A 1 557 ? -22.784 -3.673 16.110 1.00 82.31 557 ASN A O 1
ATOM 4433 N N . ALA A 1 558 ? -20.999 -4.849 15.438 1.00 85.25 558 ALA A N 1
ATOM 4434 C CA . ALA A 1 558 ? -20.450 -5.011 16.779 1.00 85.25 558 ALA A CA 1
ATOM 4435 C C . ALA A 1 558 ? -20.068 -3.660 17.399 1.00 85.25 558 ALA A C 1
ATOM 4437 O O . ALA A 1 558 ? -20.303 -3.456 18.590 1.00 85.25 558 ALA A O 1
ATOM 4438 N N . HIS A 1 559 ? -19.540 -2.724 16.606 1.00 86.94 559 HIS A N 1
ATOM 4439 C CA . HIS A 1 559 ? -19.235 -1.371 17.068 1.00 86.94 559 HIS A CA 1
ATOM 4440 C C . HIS A 1 559 ? -20.498 -0.628 17.488 1.00 86.94 559 HIS A C 1
ATOM 4442 O O . HIS A 1 559 ? -20.552 -0.113 18.603 1.00 86.94 559 HIS A O 1
ATOM 4448 N N . ILE A 1 560 ? -21.520 -0.622 16.626 1.00 84.69 560 ILE A N 1
ATOM 4449 C CA . ILE A 1 560 ? -22.817 0.009 16.903 1.00 84.69 560 ILE A CA 1
ATOM 4450 C C . ILE A 1 560 ? -23.406 -0.559 18.197 1.00 84.69 560 ILE A C 1
ATOM 4452 O O . ILE A 1 560 ? -23.715 0.199 19.112 1.00 84.69 560 ILE A O 1
ATOM 4456 N N . HIS A 1 561 ? -23.486 -1.886 18.325 1.00 85.38 561 HIS A N 1
ATOM 4457 C CA . HIS A 1 561 ? -24.021 -2.526 19.526 1.00 85.38 561 HIS A CA 1
ATOM 4458 C C . HIS A 1 561 ? -23.202 -2.226 20.783 1.00 85.38 561 HIS A C 1
ATOM 4460 O O . HIS A 1 561 ? -23.782 -1.989 21.841 1.00 85.38 561 HIS A O 1
ATOM 4466 N N . SER A 1 562 ? -21.873 -2.207 20.685 1.00 87.06 562 SER A N 1
ATOM 4467 C CA . SER A 1 562 ? -21.008 -1.899 21.829 1.00 87.06 562 SER A CA 1
ATOM 4468 C C . SER A 1 562 ? -21.187 -0.446 22.280 1.00 87.06 562 SER A C 1
ATOM 4470 O O . SER A 1 562 ? -21.288 -0.189 23.479 1.00 87.06 562 SER A O 1
ATOM 4472 N N . LEU A 1 563 ? -21.315 0.501 21.341 1.00 85.88 563 LEU A N 1
ATOM 4473 C CA . LEU A 1 563 ? -21.599 1.905 21.651 1.00 85.88 563 LEU A CA 1
ATOM 4474 C C . LEU A 1 563 ? -22.993 2.082 22.262 1.00 85.88 563 LEU A C 1
ATOM 4476 O O . LEU A 1 563 ? -23.124 2.778 23.263 1.00 85.88 563 LEU A O 1
ATOM 4480 N N . GLN A 1 564 ? -24.017 1.414 21.725 1.00 86.44 564 GLN A N 1
ATOM 4481 C CA . GLN A 1 564 ? -25.370 1.423 22.295 1.00 86.44 564 GLN A CA 1
ATOM 4482 C C . GLN A 1 564 ? -25.391 0.884 23.732 1.00 86.44 564 GLN A C 1
ATOM 4484 O O . GLN A 1 564 ? -26.062 1.450 24.591 1.00 86.44 564 GLN A O 1
ATOM 4489 N N . GLN A 1 565 ? -24.656 -0.199 24.011 1.00 87.69 565 GLN A N 1
ATOM 4490 C CA . GLN A 1 565 ? -24.539 -0.757 25.361 1.00 87.69 565 GLN A CA 1
ATOM 4491 C C . GLN A 1 565 ? -23.826 0.197 26.317 1.00 87.69 565 GLN A C 1
ATOM 4493 O O . GLN A 1 565 ? -24.268 0.358 27.455 1.00 87.69 565 GLN A O 1
ATOM 4498 N N . LEU A 1 566 ? -22.751 0.836 25.853 1.00 88.44 566 LEU A N 1
ATOM 4499 C CA . LEU A 1 566 ? -21.998 1.805 26.640 1.00 88.44 566 LEU A CA 1
ATOM 4500 C C . LEU A 1 566 ? -22.867 3.025 26.986 1.00 88.44 566 LEU A C 1
ATOM 4502 O O . LEU A 1 566 ? -22.943 3.431 28.142 1.00 88.44 566 LEU A O 1
ATOM 4506 N N . LEU A 1 567 ? -23.589 3.551 25.996 1.00 86.44 567 LEU A N 1
ATOM 4507 C CA . LEU A 1 567 ? -24.468 4.713 26.117 1.00 86.44 567 LEU A CA 1
ATOM 4508 C C . LEU A 1 567 ? -25.797 4.428 26.829 1.00 86.44 567 LEU A C 1
ATOM 4510 O O . LEU A 1 567 ? -26.477 5.366 27.223 1.00 86.44 567 LEU A O 1
ATOM 4514 N N . ALA A 1 568 ? -26.176 3.166 27.046 1.00 86.19 568 ALA A N 1
ATOM 4515 C CA . ALA A 1 568 ? -27.518 2.773 27.496 1.00 86.19 568 ALA A CA 1
ATOM 4516 C C . ALA A 1 568 ? -28.037 3.496 28.756 1.00 86.19 568 ALA A C 1
ATOM 4518 O O . ALA A 1 568 ? -29.245 3.555 28.978 1.00 86.19 568 ALA A O 1
ATOM 4519 N N . LYS A 1 569 ? -27.137 4.010 29.604 1.00 83.31 569 LYS A N 1
ATOM 4520 C CA . LYS A 1 569 ? -27.468 4.700 30.860 1.00 83.31 569 LYS A CA 1
ATOM 4521 C C . LYS A 1 569 ? -27.243 6.213 30.823 1.00 83.31 569 LYS A C 1
ATOM 4523 O O . LYS A 1 569 ? -27.477 6.860 31.842 1.00 83.31 569 LYS A O 1
ATOM 4528 N N . THR A 1 570 ? -26.773 6.775 29.712 1.00 84.81 570 THR A N 1
ATOM 4529 C CA . THR A 1 570 ? -26.478 8.208 29.632 1.00 84.81 570 THR A CA 1
ATOM 4530 C C . THR A 1 570 ? -27.761 9.012 29.395 1.00 84.81 570 THR A C 1
ATOM 4532 O O . THR A 1 570 ? -28.645 8.561 28.653 1.00 84.81 570 THR A O 1
ATOM 4535 N N . PRO A 1 571 ? -27.913 10.196 30.021 1.00 81.88 571 PRO A N 1
ATOM 4536 C CA . PRO A 1 571 ? -29.074 11.060 29.805 1.00 81.88 571 PRO A CA 1
ATOM 4537 C C . PRO A 1 571 ? -29.305 11.405 28.328 1.00 81.88 571 PRO A C 1
ATOM 4539 O O . PRO A 1 571 ? -30.450 11.448 27.876 1.00 81.88 571 PRO A O 1
ATOM 4542 N N . GLU A 1 572 ? -28.227 11.612 27.572 1.00 79.25 572 GLU A N 1
ATOM 4543 C CA . GLU A 1 572 ? -28.226 11.943 26.146 1.00 79.25 572 GLU A CA 1
ATOM 4544 C C . GLU A 1 572 ? -28.843 10.818 25.314 1.00 79.25 572 GLU A C 1
ATOM 4546 O O . GLU A 1 572 ? -29.704 11.073 24.470 1.00 79.25 572 GLU A O 1
ATOM 4551 N N . TYR A 1 573 ? -28.453 9.571 25.588 1.00 81.50 573 TYR A N 1
ATOM 4552 C CA . TYR A 1 573 ? -28.956 8.407 24.870 1.00 81.50 573 TYR A CA 1
ATOM 4553 C C . TYR A 1 573 ? -30.408 8.105 25.237 1.00 81.50 573 TYR A C 1
ATOM 4555 O O . TYR A 1 573 ? -31.230 7.896 24.352 1.00 81.50 573 TYR A O 1
ATOM 4563 N N . ILE A 1 574 ? -30.770 8.176 26.523 1.00 80.94 574 ILE A N 1
ATOM 4564 C CA . ILE A 1 574 ? -32.160 7.999 26.981 1.00 80.94 574 ILE A CA 1
ATOM 4565 C C . ILE A 1 574 ? -33.083 9.050 26.343 1.00 80.94 574 ILE A C 1
ATOM 4567 O O . ILE A 1 574 ? -34.191 8.733 25.903 1.00 80.94 574 ILE A O 1
ATOM 4571 N N . LYS A 1 575 ? -32.625 10.305 26.255 1.00 80.06 575 LYS A N 1
ATOM 4572 C CA . LYS A 1 575 ? -33.361 11.372 25.571 1.00 80.06 575 LYS A CA 1
ATOM 4573 C C . LYS A 1 575 ? -33.525 11.057 24.085 1.00 80.06 575 LYS A C 1
ATOM 4575 O O . LYS A 1 575 ? -34.652 11.058 23.602 1.00 80.06 575 LYS A O 1
ATOM 4580 N N . TRP A 1 576 ? -32.440 10.717 23.392 1.00 77.44 576 TRP A N 1
ATOM 4581 C CA . TRP A 1 576 ? -32.475 10.319 21.981 1.00 77.44 576 TRP A CA 1
ATOM 4582 C C . TRP A 1 576 ? -33.436 9.148 21.721 1.00 77.44 576 TRP A C 1
ATOM 4584 O O . TRP A 1 576 ? -34.140 9.144 20.714 1.00 77.44 576 TRP A O 1
ATOM 4594 N N . GLN A 1 577 ? -33.556 8.200 22.661 1.00 71.69 577 GLN A N 1
ATOM 4595 C CA . GLN A 1 577 ? -34.488 7.078 22.531 1.00 71.69 577 GLN A CA 1
ATOM 4596 C C . GLN A 1 577 ? -35.971 7.436 22.654 1.00 71.69 577 GLN A C 1
ATOM 4598 O O . GLN A 1 577 ? -36.823 6.675 22.202 1.00 71.69 577 GLN A O 1
ATOM 4603 N N . THR A 1 578 ? -36.285 8.564 23.285 1.00 69.06 578 THR A N 1
ATOM 4604 C CA . THR A 1 578 ? -37.660 8.964 23.616 1.00 69.06 578 THR A CA 1
ATOM 4605 C C . THR A 1 578 ? -38.160 10.138 22.774 1.00 69.06 578 THR A C 1
ATOM 4607 O O . THR A 1 578 ? -39.308 10.559 22.931 1.00 69.06 578 THR A O 1
ATOM 4610 N N . GLU A 1 579 ? -37.331 10.660 21.862 1.00 65.38 579 GLU A N 1
ATOM 4611 C CA . GLU A 1 579 ? -37.740 11.692 20.913 1.00 65.38 579 GLU A CA 1
ATOM 4612 C C . GLU A 1 579 ? -38.763 11.127 19.903 1.00 65.38 579 GLU A C 1
ATOM 4614 O O . GLU A 1 579 ? -38.576 10.029 19.382 1.00 65.38 579 GLU A O 1
ATOM 4619 N N . PRO A 1 580 ? -39.868 11.848 19.622 1.00 53.00 580 PRO A N 1
ATOM 4620 C CA . PRO A 1 580 ? -40.997 11.331 18.838 1.00 53.00 580 PRO A CA 1
ATOM 4621 C C . PRO A 1 580 ? -40.674 11.053 17.360 1.00 53.00 580 PRO A C 1
ATOM 4623 O O . PRO A 1 580 ? -41.409 10.311 16.715 1.00 53.00 580 PRO A O 1
ATOM 4626 N N . GLU A 1 581 ? -39.576 11.608 16.844 1.00 54.28 581 GLU A N 1
ATOM 4627 C CA . GLU A 1 581 ? -38.958 11.249 15.564 1.00 54.28 581 GLU A CA 1
ATOM 4628 C C . GLU A 1 581 ? -37.437 11.407 15.706 1.00 54.28 581 GLU A C 1
ATOM 4630 O O . GLU A 1 581 ? -36.895 12.475 15.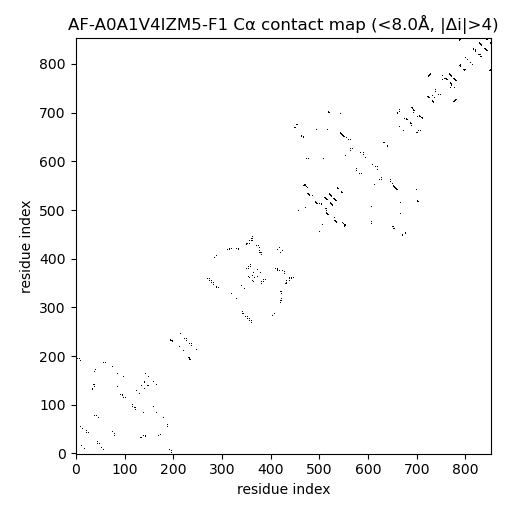406 1.00 54.28 581 GLU A O 1
ATOM 4635 N N . PRO A 1 582 ? -36.711 10.396 16.204 1.00 50.31 582 PRO A N 1
ATOM 4636 C CA . PRO A 1 582 ? -35.264 10.477 16.215 1.00 50.31 582 PRO A CA 1
ATOM 4637 C C . PRO A 1 582 ? -34.793 10.457 14.754 1.00 50.31 582 PRO A C 1
ATOM 4639 O O . PRO A 1 582 ? -35.239 9.621 13.968 1.00 50.31 582 PRO A O 1
ATOM 4642 N N . ILE A 1 583 ? -33.891 11.373 14.385 1.00 50.62 583 ILE A N 1
ATOM 4643 C CA . ILE A 1 583 ? -33.364 11.523 13.009 1.00 50.62 583 ILE A CA 1
ATOM 4644 C C . ILE A 1 583 ? -32.800 10.187 12.468 1.00 50.62 583 ILE A C 1
ATOM 4646 O O . ILE A 1 583 ? -32.836 9.939 11.266 1.00 50.62 583 ILE A O 1
ATOM 4650 N N . LEU A 1 584 ? -32.343 9.316 13.374 1.00 53.56 584 LEU A N 1
ATOM 4651 C CA . LEU A 1 584 ? -32.025 7.896 13.205 1.00 53.56 584 LEU A CA 1
ATOM 4652 C C . LEU A 1 584 ? -32.501 7.228 14.509 1.00 53.56 584 LEU A C 1
ATOM 4654 O O . LEU A 1 584 ? -31.998 7.604 15.558 1.00 53.56 584 LEU A O 1
ATOM 4658 N N . GLY A 1 585 ? -33.525 6.369 14.514 1.00 44.91 585 GLY A N 1
ATOM 4659 C CA . GLY A 1 585 ? -34.162 5.889 15.759 1.00 44.91 585 GLY A CA 1
ATOM 4660 C C . GLY A 1 585 ? -33.519 4.664 16.428 1.00 44.91 585 GLY A C 1
ATOM 4661 O O . GLY A 1 585 ? -32.874 3.880 15.742 1.00 44.91 585 GLY A O 1
ATOM 4662 N N . PRO A 1 586 ? -33.759 4.417 17.735 1.00 44.09 586 PRO A N 1
ATOM 4663 C CA . PRO A 1 586 ? -33.273 3.222 18.449 1.00 44.09 586 PRO A CA 1
ATOM 4664 C C . PRO A 1 586 ? -33.959 1.928 18.001 1.00 44.09 586 PRO A C 1
ATOM 4666 O O . PRO A 1 586 ? -33.396 0.852 18.167 1.00 44.09 586 PRO A O 1
ATOM 4669 N N . GLU A 1 587 ? -35.179 2.051 17.466 1.00 44.09 587 GLU A N 1
ATOM 4670 C CA . GLU A 1 587 ? -35.990 0.970 16.886 1.00 44.09 587 GLU A CA 1
ATOM 4671 C C . GLU A 1 587 ? -36.065 1.038 15.351 1.00 44.09 587 GLU A C 1
ATOM 4673 O O . GLU A 1 587 ? -36.665 0.166 14.722 1.00 44.09 587 GLU A O 1
ATOM 4678 N N . GLN A 1 588 ? -35.441 2.038 14.714 1.00 45.22 588 GLN A N 1
ATOM 4679 C CA . GLN A 1 588 ? -35.116 1.903 13.299 1.00 45.22 588 GLN A CA 1
ATOM 4680 C C . GLN A 1 588 ? -33.862 1.044 13.228 1.00 45.22 588 GLN A C 1
ATOM 4682 O O . GLN A 1 588 ? -32.748 1.559 13.209 1.00 45.22 588 GLN A O 1
ATOM 4687 N N . ASP A 1 589 ? -34.061 -0.276 13.223 1.00 46.38 589 ASP A N 1
ATOM 4688 C CA . ASP A 1 589 ? -33.077 -1.219 12.706 1.00 46.38 589 ASP A CA 1
ATOM 4689 C C . ASP A 1 589 ? -32.504 -0.602 11.422 1.00 46.38 589 ASP A C 1
ATOM 4691 O O . ASP A 1 589 ? -33.202 -0.529 10.403 1.00 46.38 589 ASP A O 1
ATOM 4695 N N . TYR A 1 590 ? -31.257 -0.111 11.457 1.00 50.06 590 TYR A N 1
ATOM 4696 C CA . TYR A 1 590 ? -30.518 0.125 10.221 1.00 50.06 590 TYR A CA 1
ATOM 4697 C C . TYR A 1 590 ? -30.700 -1.156 9.411 1.00 50.06 590 TYR A C 1
ATOM 4699 O O . TYR A 1 590 ? -30.586 -2.259 9.965 1.00 50.06 590 TYR A O 1
ATOM 4707 N N . LYS A 1 591 ? -31.144 -1.033 8.155 1.00 56.09 591 LYS 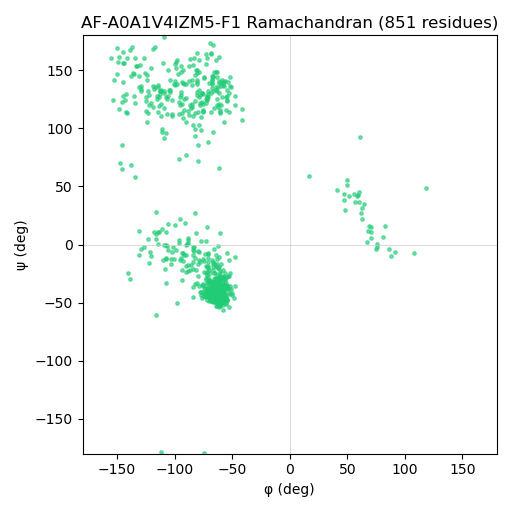A N 1
ATOM 4708 C CA . LYS A 1 591 ? -31.699 -2.196 7.456 1.00 56.09 591 LYS A CA 1
ATOM 4709 C C . LYS A 1 591 ? -30.662 -3.316 7.508 1.00 56.09 591 LYS A C 1
ATOM 4711 O O . LYS A 1 591 ? -29.523 -3.080 7.091 1.00 56.09 591 LYS A O 1
ATOM 4716 N N . PRO A 1 592 ? -31.004 -4.518 8.016 1.00 61.00 592 PRO A N 1
ATOM 4717 C CA . PRO A 1 592 ? -30.064 -5.621 7.978 1.00 61.00 592 PRO A CA 1
ATOM 4718 C C . PRO A 1 592 ? -29.624 -5.777 6.530 1.00 61.00 592 PRO A C 1
ATOM 4720 O O . PRO A 1 592 ? -30.457 -5.625 5.629 1.00 61.00 592 PRO A O 1
ATOM 4723 N N . LEU A 1 593 ? -28.332 -6.050 6.308 1.00 65.62 593 LEU A N 1
ATOM 4724 C CA . LEU A 1 593 ? -27.817 -6.305 4.965 1.00 65.62 593 LEU A CA 1
ATOM 4725 C C . LEU A 1 593 ? -28.816 -7.189 4.221 1.00 65.62 593 LEU A C 1
ATOM 4727 O O . LEU A 1 593 ? -29.067 -8.304 4.695 1.00 65.62 593 LEU A O 1
ATOM 4731 N N . PRO A 1 594 ? -29.417 -6.698 3.120 1.00 61.06 594 PRO A N 1
ATOM 4732 C CA . PRO A 1 594 ? -30.465 -7.427 2.439 1.00 61.06 594 PRO A CA 1
ATOM 4733 C C . PRO A 1 594 ? -29.979 -8.839 2.126 1.00 61.06 594 PRO A C 1
ATOM 4735 O O . PRO A 1 594 ? -29.029 -9.027 1.362 1.00 61.06 594 PRO A O 1
ATOM 4738 N N . LYS A 1 595 ? -30.618 -9.816 2.774 1.00 52.62 595 LYS A N 1
ATOM 4739 C CA . LYS A 1 595 ? -30.476 -11.243 2.477 1.00 52.62 595 LYS A CA 1
ATOM 4740 C C . LYS A 1 595 ? -31.550 -11.708 1.499 1.00 52.62 595 LYS A C 1
ATOM 4742 O O . LYS A 1 595 ? -31.543 -12.863 1.126 1.00 52.62 595 LYS A O 1
ATOM 4747 N N . ASP A 1 596 ? -32.531 -10.865 1.169 1.00 46.81 596 ASP A N 1
ATOM 4748 C CA . ASP A 1 596 ? -33.770 -11.326 0.547 1.00 46.81 596 ASP A CA 1
ATOM 4749 C C . ASP A 1 596 ? -33.589 -11.605 -0.955 1.00 46.81 596 ASP A C 1
ATOM 4751 O O . ASP A 1 596 ? -33.544 -10.698 -1.788 1.00 46.81 596 ASP A O 1
ATOM 4755 N N . TYR A 1 597 ? -33.495 -12.899 -1.263 1.00 48.62 597 TYR A N 1
ATOM 4756 C CA . TYR A 1 597 ? -33.309 -13.534 -2.571 1.00 48.62 597 TYR A CA 1
ATOM 4757 C C . TYR A 1 597 ? -34.553 -13.476 -3.479 1.00 48.62 597 TYR A C 1
ATOM 4759 O O . TYR A 1 597 ? -34.662 -14.218 -4.459 1.00 48.62 597 TYR A O 1
ATOM 4767 N N . SER A 1 598 ? -35.546 -12.637 -3.167 1.00 45.53 598 SER A N 1
ATOM 4768 C CA . SER A 1 598 ? -36.765 -12.574 -3.971 1.00 45.53 598 SER A CA 1
ATOM 4769 C C . SER A 1 598 ? -36.503 -11.907 -5.336 1.00 45.53 598 SER A C 1
ATOM 4771 O O . SER A 1 598 ? -36.034 -10.773 -5.439 1.00 45.53 598 SER A O 1
ATOM 4773 N N . TYR A 1 599 ? -36.860 -12.621 -6.412 1.00 38.34 599 TYR A N 1
ATOM 4774 C CA . TYR A 1 599 ? -36.653 -12.311 -7.845 1.00 38.34 599 TYR A CA 1
ATOM 4775 C C . TYR A 1 599 ? -37.036 -10.878 -8.305 1.00 38.34 599 TYR A C 1
ATOM 4777 O O . TYR A 1 599 ? -36.720 -10.476 -9.423 1.00 38.34 599 TYR A O 1
ATOM 4785 N N . LYS A 1 600 ? -37.715 -10.076 -7.472 1.00 44.72 600 LYS A N 1
ATOM 4786 C CA . LYS A 1 600 ? -38.287 -8.764 -7.826 1.00 44.72 600 LYS A CA 1
ATOM 4787 C C . LYS A 1 600 ? -37.447 -7.536 -7.431 1.00 44.72 600 LYS A C 1
ATOM 4789 O O . LYS A 1 600 ? -37.853 -6.430 -7.783 1.00 44.72 600 LYS A O 1
ATOM 4794 N N . LEU A 1 601 ? -36.317 -7.676 -6.723 1.00 48.03 601 LEU A N 1
ATOM 4795 C CA . LEU A 1 601 ? -35.618 -6.528 -6.098 1.00 48.03 601 LEU A CA 1
ATOM 4796 C C . LEU A 1 601 ? -34.143 -6.315 -6.490 1.00 48.03 601 LEU A C 1
ATOM 4798 O O . LEU A 1 601 ? -33.516 -5.389 -5.988 1.00 48.03 601 LEU A O 1
ATOM 4802 N N . LEU A 1 602 ? -33.574 -7.083 -7.419 1.00 46.19 602 LEU A N 1
ATOM 4803 C CA . LEU A 1 602 ? -32.131 -7.036 -7.717 1.00 46.19 602 LEU A CA 1
ATOM 4804 C C . LEU A 1 602 ? -31.487 -5.728 -8.184 1.00 46.19 602 LEU A C 1
ATOM 4806 O O . LEU A 1 602 ? -30.366 -5.484 -7.741 1.00 46.19 602 LEU A O 1
ATOM 4810 N N . PRO A 1 603 ? -32.145 -4.851 -8.966 1.00 46.59 603 PRO A N 1
ATOM 4811 C CA . PRO A 1 603 ? -31.602 -3.517 -9.235 1.00 46.59 603 PRO A CA 1
ATOM 4812 C C . PRO A 1 603 ? -31.365 -2.707 -7.966 1.00 46.59 603 PRO A C 1
ATOM 4814 O O . PRO A 1 603 ? -30.559 -1.787 -7.946 1.00 46.59 603 PRO A O 1
ATOM 4817 N N . LYS A 1 604 ? -32.055 -3.078 -6.886 1.00 57.91 604 LYS A N 1
ATOM 4818 C CA . LYS A 1 604 ? -31.889 -2.482 -5.580 1.00 57.91 604 LYS A CA 1
ATOM 4819 C C . LYS A 1 604 ? -30.920 -3.252 -4.691 1.00 57.91 604 LYS A C 1
ATOM 4821 O O . LYS A 1 604 ? -30.562 -2.680 -3.695 1.00 57.91 604 LYS A O 1
ATOM 4826 N N . VAL A 1 605 ? -30.465 -4.483 -4.941 1.00 65.81 605 VAL A N 1
ATOM 4827 C CA . VAL A 1 605 ? -29.694 -5.212 -3.899 1.00 65.81 605 VAL A CA 1
ATOM 4828 C C . VAL A 1 605 ? -28.306 -4.609 -3.666 1.00 65.81 605 VAL A C 1
ATOM 4830 O O . VAL A 1 605 ? -27.973 -4.328 -2.520 1.00 65.81 605 VAL A O 1
ATOM 4833 N N . ALA A 1 606 ? -27.521 -4.346 -4.716 1.00 69.75 606 ALA A N 1
ATOM 4834 C CA . ALA A 1 606 ? -26.222 -3.677 -4.563 1.00 69.75 606 ALA A CA 1
ATOM 4835 C C . ALA A 1 606 ? -26.389 -2.253 -3.992 1.00 69.75 606 ALA A C 1
ATOM 4837 O O . ALA A 1 606 ? -25.715 -1.888 -3.031 1.00 69.75 606 ALA A O 1
ATOM 4838 N N . GLU A 1 607 ? -27.367 -1.495 -4.501 1.00 74.94 607 GLU A N 1
ATOM 4839 C CA . GLU A 1 607 ? -27.699 -0.148 -4.015 1.00 74.94 607 GLU A CA 1
ATOM 4840 C C . GLU A 1 607 ? -28.274 -0.133 -2.587 1.00 74.94 607 GLU A C 1
ATOM 4842 O O . GLU A 1 607 ? -27.972 0.760 -1.804 1.00 74.94 607 GLU A O 1
ATOM 4847 N N . LEU A 1 608 ? -29.062 -1.133 -2.190 1.00 71.94 608 LEU A N 1
ATOM 4848 C CA . LEU A 1 608 ? -29.612 -1.291 -0.840 1.00 71.94 608 LEU A CA 1
ATOM 4849 C C . LEU A 1 608 ? -28.536 -1.759 0.124 1.00 71.94 608 LEU A C 1
ATOM 4851 O O . LEU A 1 608 ? -28.565 -1.332 1.266 1.00 71.94 608 LEU A O 1
ATOM 4855 N N . ARG A 1 609 ? -27.591 -2.605 -0.303 1.00 78.56 609 ARG A N 1
ATOM 4856 C CA . ARG A 1 609 ? -26.415 -2.962 0.505 1.00 78.56 609 ARG A CA 1
ATOM 4857 C C . ARG A 1 609 ? -25.533 -1.733 0.714 1.00 78.56 609 ARG A C 1
ATOM 4859 O O . ARG A 1 609 ? -25.148 -1.473 1.847 1.00 78.56 609 ARG A O 1
ATOM 4866 N N . LYS A 1 610 ? -25.288 -0.938 -0.337 1.00 82.38 610 LYS A N 1
ATOM 4867 C CA . LYS A 1 610 ? -24.595 0.362 -0.246 1.00 82.38 610 LYS A CA 1
ATOM 4868 C C . LYS A 1 610 ? -25.328 1.319 0.699 1.00 82.38 610 LYS A C 1
ATOM 4870 O O . LYS A 1 610 ? -24.703 1.906 1.574 1.00 82.38 610 LYS A O 1
ATOM 4875 N N . THR A 1 611 ? -26.648 1.432 0.558 1.00 80.38 611 THR A N 1
ATOM 4876 C CA . THR A 1 611 ? -27.501 2.280 1.407 1.00 80.38 611 THR A CA 1
ATOM 4877 C C . THR A 1 611 ? -27.503 1.801 2.857 1.00 80.38 611 THR A C 1
ATOM 4879 O O . THR A 1 611 ? -27.310 2.615 3.744 1.00 80.38 611 THR A O 1
ATOM 4882 N N . ALA A 1 612 ? -27.648 0.498 3.108 1.00 78.56 612 ALA A N 1
ATOM 4883 C CA . ALA A 1 612 ? -27.637 -0.089 4.448 1.00 78.56 612 ALA A CA 1
ATOM 4884 C C . ALA A 1 612 ? -26.282 0.095 5.144 1.00 78.56 612 ALA A C 1
ATOM 4886 O O . ALA A 1 612 ? -26.242 0.405 6.330 1.00 78.56 612 ALA A O 1
ATOM 4887 N N . ILE A 1 613 ? -25.174 -0.049 4.406 1.00 85.06 613 ILE A N 1
ATOM 4888 C CA . ILE A 1 613 ? -23.835 0.266 4.921 1.00 85.06 613 ILE A CA 1
ATOM 4889 C C . ILE A 1 613 ? -23.742 1.740 5.287 1.00 85.06 613 ILE A C 1
ATOM 4891 O O . ILE A 1 613 ? -23.312 2.047 6.389 1.00 85.06 613 ILE A O 1
ATOM 4895 N N . LYS A 1 614 ? -24.194 2.636 4.408 1.00 85.00 614 LYS A N 1
ATOM 4896 C CA . LYS A 1 614 ? -24.157 4.075 4.666 1.00 85.00 614 LYS A CA 1
ATOM 4897 C C . LYS A 1 614 ? -25.022 4.476 5.870 1.00 85.00 614 LYS A C 1
ATOM 4899 O O . LYS A 1 614 ? -24.555 5.224 6.716 1.00 85.00 614 LYS A O 1
ATOM 4904 N N . GLU A 1 615 ? -26.243 3.947 5.972 1.00 80.88 615 GLU A N 1
ATOM 4905 C CA . GLU A 1 615 ? -27.137 4.143 7.126 1.00 80.88 615 GLU A CA 1
ATOM 4906 C C . GLU A 1 615 ? -26.459 3.652 8.428 1.00 80.88 615 GLU A C 1
ATOM 4908 O O . GLU A 1 615 ? -26.510 4.331 9.453 1.00 80.88 615 GLU A O 1
ATOM 4913 N N . ALA A 1 616 ? -25.771 2.503 8.391 1.00 81.81 616 ALA A N 1
ATOM 4914 C CA . ALA A 1 616 ? -25.033 1.966 9.537 1.00 81.81 616 ALA A CA 1
ATOM 4915 C C . ALA A 1 616 ? -23.775 2.787 9.888 1.00 81.81 616 ALA A C 1
ATOM 4917 O O . ALA A 1 616 ? -23.500 2.997 11.067 1.00 81.81 616 ALA A O 1
ATOM 4918 N N . GLU A 1 617 ? -23.023 3.275 8.897 1.00 86.56 617 GLU A N 1
ATOM 4919 C CA . GLU A 1 617 ? -21.885 4.185 9.095 1.00 86.56 617 GLU A CA 1
ATOM 4920 C C . GLU A 1 617 ? -22.340 5.499 9.744 1.00 86.56 617 GLU A C 1
ATOM 4922 O O . GLU A 1 617 ? -21.746 5.934 10.728 1.00 86.56 617 GLU A O 1
ATOM 4927 N N . GLU A 1 618 ? -23.422 6.104 9.245 1.00 84.62 618 GLU A N 1
ATOM 4928 C CA . GLU A 1 618 ? -23.998 7.333 9.804 1.00 84.62 618 GLU A CA 1
ATOM 4929 C C . GLU A 1 618 ? -24.454 7.133 11.256 1.00 84.62 618 GLU A C 1
ATOM 4931 O O . GLU A 1 618 ? -24.173 7.974 12.113 1.00 84.62 618 GLU A O 1
ATOM 4936 N N . LEU A 1 619 ? -25.090 5.995 11.562 1.00 80.25 619 LEU A N 1
ATOM 4937 C CA . LEU A 1 619 ? -25.469 5.641 12.930 1.00 80.25 619 LEU A CA 1
ATOM 4938 C C . LEU A 1 619 ? -24.244 5.427 13.830 1.00 80.25 619 LEU A C 1
ATOM 4940 O O . LEU A 1 619 ? -24.223 5.916 14.959 1.00 80.25 619 LEU A O 1
ATOM 4944 N N . TYR A 1 620 ? -23.224 4.714 13.350 1.00 86.25 620 TYR A N 1
ATOM 4945 C CA . TYR A 1 620 ? -21.976 4.508 14.084 1.00 86.25 620 TYR A CA 1
ATOM 4946 C C . TYR A 1 620 ? -21.297 5.841 14.427 1.00 86.25 620 TYR A C 1
ATOM 4948 O O . TYR A 1 620 ? -20.963 6.062 15.590 1.00 86.25 620 TYR A O 1
ATOM 4956 N N . GLU A 1 621 ? -21.139 6.743 13.455 1.00 85.50 621 GLU A N 1
ATOM 4957 C CA . GLU A 1 621 ? -20.525 8.061 13.669 1.00 85.50 621 GLU A CA 1
ATOM 4958 C C . GLU A 1 621 ? -21.350 8.922 14.634 1.00 85.50 621 GLU A C 1
ATOM 4960 O O . GLU A 1 621 ? -20.794 9.591 15.508 1.00 85.50 621 GLU A O 1
ATOM 4965 N N . TYR A 1 622 ? -22.682 8.866 14.538 1.00 82.69 622 TYR A N 1
ATOM 4966 C CA . TYR A 1 622 ? -23.570 9.567 15.461 1.00 82.69 622 TYR A CA 1
ATOM 4967 C C . TYR A 1 622 ? -23.427 9.056 16.903 1.00 82.69 622 TYR A C 1
ATOM 4969 O O . TYR A 1 622 ? -23.244 9.850 17.830 1.00 82.69 622 TYR A O 1
ATOM 4977 N N . LEU A 1 623 ? -23.454 7.734 17.102 1.00 81.81 623 LEU A N 1
ATOM 4978 C CA . LEU A 1 623 ? -23.277 7.109 18.417 1.00 81.81 623 LEU A CA 1
ATOM 4979 C C . LEU A 1 623 ? -21.875 7.354 18.979 1.00 81.81 623 LEU A C 1
ATOM 4981 O O . LEU A 1 623 ? -21.731 7.613 20.170 1.00 81.81 623 LEU A O 1
ATOM 4985 N N . LEU A 1 624 ? -20.840 7.313 18.140 1.00 86.50 624 LEU A N 1
ATOM 4986 C CA . LEU A 1 624 ? -19.475 7.625 18.551 1.00 86.50 624 LEU A CA 1
ATOM 4987 C C . LEU A 1 624 ? -19.358 9.090 18.988 1.00 86.50 624 LEU A C 1
ATOM 4989 O O . LEU A 1 624 ? -18.753 9.380 20.020 1.00 86.50 624 LEU A O 1
ATOM 4993 N N . GLY A 1 625 ? -19.969 10.013 18.243 1.00 82.69 625 GLY A N 1
ATOM 4994 C CA . GLY A 1 625 ? -20.069 11.421 18.620 1.00 82.69 625 GLY A CA 1
ATOM 4995 C C . GLY A 1 625 ? -20.765 11.607 19.968 1.00 82.69 625 GLY A C 1
ATOM 4996 O O . GLY A 1 625 ? -20.248 12.312 20.831 1.00 82.69 625 GLY A O 1
ATOM 4997 N N . MET A 1 626 ? -21.888 10.919 20.185 1.00 79.44 626 MET A N 1
ATOM 4998 C CA . MET A 1 626 ? -22.610 10.943 21.459 1.00 79.44 626 MET A CA 1
ATOM 4999 C C . MET A 1 626 ? -21.775 10.369 22.609 1.00 79.44 626 MET A C 1
ATOM 5001 O O . MET A 1 626 ? -21.734 10.971 23.676 1.00 79.44 626 MET A O 1
ATOM 5005 N N . ALA A 1 627 ? -21.070 9.254 22.398 1.00 82.19 627 ALA A N 1
ATOM 5006 C CA . ALA A 1 627 ? -20.182 8.661 23.399 1.00 82.19 627 ALA A CA 1
ATOM 5007 C C . ALA A 1 627 ? -19.039 9.610 23.779 1.00 82.19 627 ALA A C 1
ATOM 5009 O O . ALA A 1 627 ? -18.757 9.778 24.960 1.00 82.19 627 ALA A O 1
ATOM 5010 N N . ASN A 1 628 ? -18.441 10.300 22.806 1.00 81.56 628 ASN A N 1
ATOM 5011 C CA . ASN A 1 628 ? -17.400 11.296 23.072 1.00 81.56 628 ASN A CA 1
ATOM 5012 C C . ASN A 1 628 ? -17.909 12.528 23.844 1.00 81.56 628 ASN A C 1
ATOM 5014 O O . ASN A 1 628 ? -17.109 13.205 24.480 1.00 81.56 628 ASN A O 1
ATOM 5018 N N . ILE A 1 629 ? -19.207 12.846 23.763 1.00 80.31 629 ILE A N 1
ATOM 5019 C CA . ILE A 1 629 ? -19.828 13.939 24.528 1.00 80.31 629 ILE A CA 1
ATOM 5020 C C . ILE A 1 629 ? -20.216 13.466 25.932 1.00 80.31 629 ILE A C 1
ATOM 5022 O O . ILE A 1 629 ? -19.976 14.173 26.905 1.00 80.31 629 ILE A O 1
ATOM 5026 N N . ALA A 1 630 ? -20.831 12.285 26.032 1.00 76.88 630 ALA A N 1
ATOM 5027 C CA . ALA A 1 630 ? -21.372 11.759 27.281 1.00 76.88 630 ALA A CA 1
ATOM 5028 C C . ALA A 1 630 ? -20.280 11.286 28.253 1.00 76.88 630 ALA A C 1
ATOM 5030 O O . ALA A 1 630 ? -20.465 11.347 29.466 1.00 76.88 630 ALA A O 1
ATOM 5031 N N . PHE A 1 631 ? -19.145 10.820 27.727 1.00 78.75 631 PHE A N 1
ATOM 5032 C CA . PHE A 1 631 ? -18.002 10.374 28.514 1.00 78.75 631 PHE A CA 1
ATOM 5033 C C . PHE A 1 631 ? -16.854 11.381 28.354 1.00 78.75 631 PHE A C 1
ATOM 5035 O O . PHE A 1 631 ? -16.055 11.293 27.421 1.00 78.75 631 PHE A O 1
ATOM 5042 N N . ASP A 1 632 ? -16.793 12.367 29.258 1.00 63.75 632 ASP A N 1
ATOM 5043 C CA . ASP A 1 632 ? -15.664 13.305 29.362 1.00 63.75 632 ASP A CA 1
ATOM 5044 C C . ASP A 1 632 ? -14.380 12.568 29.819 1.00 63.75 632 ASP A C 1
ATOM 5046 O O . ASP A 1 632 ? -14.415 11.397 30.208 1.00 63.75 632 ASP A O 1
ATOM 5050 N N . LYS A 1 633 ? -13.224 13.244 29.799 1.00 57.91 633 LYS A N 1
ATOM 5051 C CA . LYS A 1 633 ? -11.872 12.720 30.092 1.00 57.91 633 LYS A CA 1
ATOM 5052 C C . LYS A 1 633 ? -11.705 12.021 31.452 1.00 57.91 633 LYS A C 1
ATOM 5054 O O . LYS A 1 633 ? -10.634 11.468 31.703 1.00 57.91 633 LYS A O 1
ATOM 5059 N N . GLU A 1 634 ? -12.714 12.056 32.314 1.00 57.19 634 GLU A N 1
ATOM 5060 C CA . GLU A 1 634 ? -12.700 11.497 33.666 1.00 57.19 634 GLU A CA 1
ATOM 5061 C C . GLU A 1 634 ? -13.173 10.031 33.734 1.00 57.19 634 GLU A C 1
ATOM 5063 O O . GLU A 1 634 ? -12.756 9.310 34.642 1.00 57.19 634 GLU A O 1
ATOM 5068 N N . ASP A 1 635 ? -13.966 9.540 32.768 1.00 74.19 635 ASP A N 1
ATOM 5069 C CA . ASP A 1 635 ? -14.392 8.129 32.725 1.00 74.19 635 ASP A CA 1
ATOM 5070 C C . ASP A 1 635 ? -13.398 7.276 31.921 1.00 74.19 635 ASP A C 1
ATOM 5072 O O . ASP A 1 635 ? -13.608 6.914 30.761 1.00 74.19 635 ASP A O 1
ATOM 5076 N N . GLU A 1 636 ? -12.265 6.959 32.553 1.00 78.25 636 GLU A N 1
ATOM 5077 C CA . GLU A 1 636 ? -11.171 6.211 31.921 1.00 78.25 636 GLU A CA 1
ATOM 5078 C C . GLU A 1 636 ? -11.615 4.826 31.405 1.00 78.25 636 GLU A C 1
ATOM 5080 O O . GLU A 1 636 ? -11.109 4.370 30.380 1.00 78.25 636 GLU A O 1
ATOM 5085 N N . THR A 1 637 ? -12.611 4.197 32.043 1.00 82.06 637 THR A N 1
ATOM 5086 C CA . THR A 1 637 ? -13.134 2.883 31.626 1.00 82.06 637 THR A CA 1
ATOM 5087 C C . THR A 1 637 ? -13.981 2.996 30.360 1.00 82.06 637 THR A C 1
ATOM 5089 O O . THR A 1 637 ? -13.811 2.204 29.429 1.00 82.06 637 THR A O 1
ATOM 5092 N N . ALA A 1 638 ? -14.867 3.993 30.284 1.00 79.12 638 ALA A N 1
ATOM 5093 C CA . ALA A 1 638 ? -15.651 4.248 29.079 1.00 79.12 638 ALA A CA 1
ATOM 5094 C C . ALA A 1 638 ? -14.761 4.687 27.905 1.00 79.12 638 ALA A C 1
ATOM 5096 O O . ALA A 1 638 ? -14.948 4.224 26.779 1.00 79.12 638 ALA A O 1
ATOM 5097 N N . LEU A 1 639 ? -13.740 5.509 28.161 1.00 80.06 639 LEU A N 1
ATOM 5098 C CA . LEU A 1 639 ? -12.777 5.933 27.140 1.00 80.06 639 LEU A CA 1
ATOM 5099 C C . LEU A 1 639 ? -11.929 4.771 26.613 1.00 80.06 639 LEU A C 1
ATOM 5101 O O . LEU A 1 639 ? -11.621 4.735 25.420 1.00 80.06 639 LEU A O 1
ATOM 5105 N N . GLU A 1 640 ? -11.545 3.819 27.466 1.00 83.88 640 GLU A N 1
ATOM 5106 C CA . GLU A 1 640 ? -10.857 2.599 27.034 1.00 83.88 640 GLU A CA 1
ATOM 5107 C C . GLU A 1 640 ? -11.772 1.716 26.175 1.00 83.88 640 GLU A C 1
ATOM 5109 O O . GLU A 1 640 ? -11.361 1.299 25.092 1.00 83.88 640 GLU A O 1
ATOM 5114 N N . ALA A 1 641 ? -13.045 1.555 26.553 1.00 84.69 641 ALA A N 1
ATOM 5115 C CA . ALA A 1 641 ? -14.030 0.850 25.731 1.00 84.69 641 ALA A CA 1
ATOM 5116 C C . ALA A 1 641 ? -14.235 1.515 24.352 1.00 84.69 641 ALA A C 1
ATOM 5118 O O . ALA A 1 641 ? -14.252 0.827 23.331 1.00 84.69 641 ALA A O 1
ATOM 5119 N N . ILE A 1 642 ? -14.321 2.851 24.286 1.00 83.06 642 ILE A N 1
ATOM 5120 C CA . ILE A 1 642 ? -14.413 3.602 23.017 1.00 83.06 642 ILE A CA 1
ATOM 5121 C C . ILE A 1 642 ? -13.154 3.392 22.161 1.00 83.06 642 ILE A C 1
ATOM 5123 O O . ILE A 1 642 ? -13.244 3.207 20.942 1.00 83.06 642 ILE A O 1
ATOM 5127 N N . ARG A 1 643 ? -11.962 3.391 22.772 1.00 84.31 643 ARG A N 1
ATOM 5128 C CA . ARG A 1 643 ? -10.698 3.114 22.066 1.00 84.31 643 ARG A CA 1
ATOM 5129 C C . ARG A 1 643 ? -10.657 1.697 21.508 1.00 84.31 643 ARG A C 1
ATOM 5131 O O . ARG A 1 643 ? -10.224 1.519 20.373 1.00 84.31 643 ARG A O 1
ATOM 5138 N N . ASP A 1 644 ? -11.116 0.709 22.265 1.00 83.31 644 ASP A N 1
ATOM 5139 C CA . ASP A 1 644 ? -11.147 -0.682 21.813 1.00 83.31 644 ASP A CA 1
ATOM 5140 C C . ASP A 1 644 ? -12.120 -0.883 20.648 1.00 83.31 644 ASP A C 1
ATOM 5142 O O . ASP A 1 644 ? -11.763 -1.541 19.668 1.00 83.31 644 ASP A O 1
ATOM 5146 N N . ILE A 1 645 ? -13.292 -0.238 20.696 1.00 81.94 645 ILE A N 1
ATOM 5147 C CA . ILE A 1 645 ? -14.248 -0.208 19.581 1.00 81.94 645 ILE A CA 1
ATOM 5148 C C . ILE A 1 645 ? -13.599 0.438 18.346 1.00 81.94 645 ILE A C 1
ATOM 5150 O O . ILE A 1 645 ? -13.555 -0.156 17.276 1.00 81.94 645 ILE A O 1
ATOM 5154 N N . THR A 1 646 ? -13.021 1.633 18.474 1.00 83.69 646 THR A N 1
ATOM 5155 C CA . THR A 1 646 ? -12.470 2.378 17.320 1.00 83.69 646 THR A CA 1
ATOM 5156 C C . THR A 1 646 ? -11.180 1.780 16.736 1.00 83.69 646 THR A C 1
ATOM 5158 O O . THR A 1 646 ? -10.832 2.063 15.587 1.00 83.69 646 THR A O 1
ATOM 5161 N N . ARG A 1 647 ? -10.460 0.938 17.489 1.00 83.94 647 ARG A N 1
ATOM 5162 C CA . ARG A 1 647 ? -9.190 0.323 17.064 1.00 83.94 647 ARG A CA 1
ATOM 5163 C C . ARG A 1 647 ? -9.363 -0.761 15.999 1.00 83.94 647 ARG A C 1
ATOM 5165 O O . ARG A 1 647 ? -8.419 -1.022 15.246 1.00 83.94 647 ARG A O 1
ATOM 5172 N N . VAL A 1 648 ? -10.519 -1.418 15.935 1.00 82.25 648 VAL A N 1
ATOM 5173 C CA . VAL A 1 648 ? -10.772 -2.490 14.965 1.00 82.25 648 VAL A CA 1
ATOM 5174 C C . VAL A 1 648 ? -11.310 -1.879 13.672 1.00 82.25 648 VAL A C 1
ATOM 5176 O O . VAL A 1 648 ? -12.413 -1.361 13.617 1.00 82.25 648 VAL A O 1
ATOM 5179 N N . HIS A 1 649 ? -10.543 -1.923 12.585 1.00 83.94 649 HIS A N 1
ATOM 5180 C CA . HIS A 1 649 ? -11.024 -1.373 11.316 1.00 83.94 649 HIS A CA 1
ATOM 5181 C C . HIS A 1 649 ? -12.136 -2.239 10.710 1.00 83.94 649 HIS A C 1
ATOM 5183 O O . HIS A 1 649 ? -11.954 -3.441 10.520 1.00 83.94 649 HIS A O 1
ATOM 5189 N N . TYR A 1 650 ? -13.254 -1.611 10.338 1.00 85.88 650 TYR A N 1
ATOM 5190 C CA . TYR A 1 650 ? -14.374 -2.269 9.661 1.00 85.88 650 TYR A CA 1
ATOM 5191 C C . TYR A 1 650 ? -14.421 -2.006 8.146 1.00 85.88 650 TYR A C 1
ATOM 5193 O O . TYR A 1 650 ? -15.245 -2.612 7.470 1.00 85.88 650 TYR A O 1
ATOM 5201 N N . TYR A 1 651 ? -13.564 -1.138 7.590 1.00 90.62 651 TYR A N 1
ATOM 5202 C CA . TYR A 1 651 ? -13.585 -0.797 6.160 1.00 90.62 651 TYR A CA 1
ATOM 5203 C C . TYR A 1 651 ? -12.204 -0.464 5.560 1.00 90.62 651 TYR A C 1
ATOM 52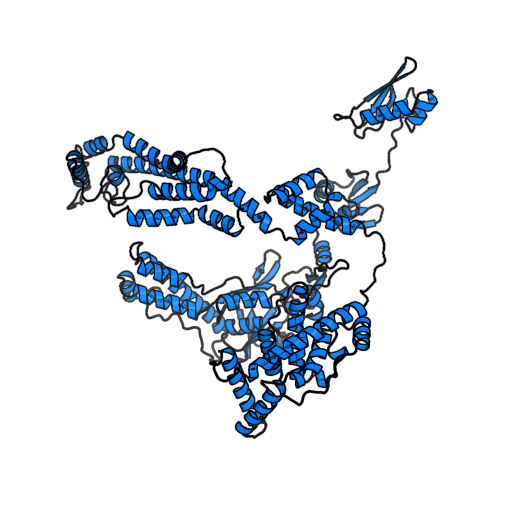05 O O . TYR A 1 651 ? -11.248 -0.146 6.278 1.00 90.62 651 TYR A O 1
ATOM 5213 N N . LYS A 1 652 ? -12.104 -0.535 4.220 1.00 87.19 652 LYS A N 1
ATOM 5214 C CA . LYS A 1 652 ? -10.955 -0.107 3.394 1.00 87.19 652 LYS A CA 1
ATOM 5215 C C . LYS A 1 652 ? -11.411 0.481 2.048 1.00 87.19 652 LYS A C 1
ATOM 5217 O O . LYS A 1 652 ? -12.080 -0.195 1.272 1.00 87.19 652 LYS A O 1
ATOM 5222 N N . ASP A 1 653 ? -10.938 1.688 1.721 1.00 71.75 653 ASP A N 1
ATOM 5223 C CA . ASP A 1 653 ? -11.342 2.452 0.519 1.00 71.75 653 ASP A CA 1
ATOM 5224 C C . ASP A 1 653 ? -10.522 2.180 -0.769 1.00 71.75 653 ASP A C 1
ATOM 5226 O O . ASP A 1 653 ? -10.673 2.887 -1.766 1.00 71.75 653 ASP A O 1
ATOM 5230 N N . PHE A 1 654 ? -9.586 1.222 -0.772 1.00 69.06 654 PHE A N 1
ATOM 5231 C CA . PHE A 1 654 ? -8.470 1.221 -1.739 1.00 69.06 654 PHE A CA 1
ATOM 5232 C C . PHE A 1 654 ? -8.417 0.043 -2.719 1.00 69.06 654 PHE A C 1
ATOM 5234 O O . PHE A 1 654 ? -7.333 -0.283 -3.207 1.00 69.06 654 PHE A O 1
ATOM 5241 N N . ILE A 1 655 ? -9.544 -0.580 -3.065 1.00 89.50 655 ILE A N 1
ATOM 5242 C CA . ILE A 1 655 ? -9.531 -1.602 -4.119 1.00 89.50 655 ILE A CA 1
ATOM 5243 C C . ILE A 1 655 ? -9.781 -0.927 -5.471 1.00 89.50 655 ILE A C 1
ATOM 5245 O O . ILE A 1 655 ? -10.894 -0.508 -5.784 1.00 89.50 655 ILE A O 1
ATOM 5249 N N . ARG A 1 656 ? -8.718 -0.800 -6.272 1.00 90.12 656 ARG A N 1
ATOM 5250 C CA . ARG A 1 656 ? -8.750 -0.158 -7.594 1.00 90.12 656 ARG A CA 1
ATOM 5251 C C . ARG A 1 656 ? -8.316 -1.138 -8.668 1.00 90.12 656 ARG A C 1
ATOM 5253 O O . ARG A 1 656 ? -7.193 -1.641 -8.629 1.00 90.12 656 ARG A O 1
ATOM 5260 N N . ILE A 1 657 ? -9.185 -1.365 -9.646 1.00 92.25 657 ILE A N 1
ATOM 5261 C CA . ILE A 1 657 ? -8.909 -2.239 -10.785 1.00 92.25 657 ILE A CA 1
ATOM 5262 C C . ILE A 1 657 ? -8.886 -1.389 -12.052 1.00 92.25 657 ILE A C 1
ATOM 5264 O O . ILE A 1 657 ? -9.894 -0.828 -12.471 1.00 92.25 657 ILE A O 1
ATOM 5268 N N . VAL A 1 658 ? -7.713 -1.285 -12.674 1.00 90.50 658 VAL A N 1
ATOM 5269 C CA . VAL A 1 658 ? -7.539 -0.503 -13.902 1.00 90.50 658 VAL A CA 1
ATOM 5270 C C . VAL A 1 658 ? -8.120 -1.276 -15.089 1.00 90.50 658 VAL A C 1
ATOM 5272 O O . VAL A 1 658 ? -7.678 -2.393 -15.373 1.00 90.50 658 VAL A O 1
ATOM 5275 N N . GLY A 1 659 ? -9.076 -0.672 -15.801 1.00 91.50 659 GLY A N 1
ATOM 5276 C CA . GLY A 1 659 ? -9.914 -1.353 -16.792 1.00 91.50 659 GLY A CA 1
ATOM 5277 C C . GLY A 1 659 ? -9.130 -2.009 -17.926 1.00 91.50 659 GLY A C 1
ATOM 5278 O O . GLY A 1 659 ? -9.310 -3.194 -18.184 1.00 91.50 659 GLY A O 1
ATOM 5279 N N . HIS A 1 660 ? -8.178 -1.299 -18.538 1.00 91.06 660 HIS A N 1
ATOM 5280 C CA . HIS A 1 660 ? -7.366 -1.864 -19.623 1.00 91.06 660 HIS A CA 1
ATOM 5281 C C . HIS A 1 660 ? -6.463 -3.016 -19.166 1.00 91.06 660 HIS A C 1
ATOM 5283 O O . HIS A 1 660 ? -6.182 -3.909 -19.955 1.00 91.06 660 HIS A O 1
ATOM 5289 N N . ARG A 1 661 ? -6.009 -3.032 -17.902 1.00 92.19 661 ARG A N 1
ATOM 5290 C CA . ARG A 1 661 ? -5.193 -4.141 -17.381 1.00 92.19 661 ARG A CA 1
ATOM 5291 C C . ARG A 1 661 ? -6.045 -5.385 -17.177 1.00 92.19 661 ARG A C 1
ATOM 5293 O O . ARG A 1 661 ? -5.644 -6.457 -17.614 1.00 92.19 661 ARG A O 1
ATOM 5300 N N . LEU A 1 662 ? -7.229 -5.220 -16.585 1.00 93.25 662 LEU A N 1
ATOM 5301 C CA . LEU A 1 662 ? -8.199 -6.303 -16.435 1.00 93.25 662 LEU A CA 1
ATOM 5302 C C . LEU A 1 662 ? -8.628 -6.849 -17.805 1.00 93.25 662 LEU A C 1
ATOM 5304 O O . LEU A 1 662 ? -8.540 -8.048 -18.041 1.00 93.25 662 LEU A O 1
ATOM 5308 N N . ALA A 1 663 ? -9.014 -5.971 -18.733 1.00 92.44 663 ALA A N 1
ATOM 5309 C CA . ALA A 1 663 ? -9.439 -6.355 -20.075 1.00 92.44 663 ALA A CA 1
ATOM 5310 C C . ALA A 1 663 ? -8.317 -7.039 -20.872 1.00 92.44 663 ALA A C 1
ATOM 5312 O O . ALA A 1 663 ? -8.559 -8.074 -21.482 1.00 92.44 663 ALA A O 1
ATOM 5313 N N . SER A 1 664 ? -7.078 -6.532 -20.840 1.00 91.00 664 SER A N 1
ATOM 5314 C CA . SER A 1 664 ? -5.948 -7.193 -21.510 1.00 91.00 664 SER A CA 1
ATOM 5315 C C . SER A 1 664 ? -5.603 -8.548 -20.903 1.00 91.00 664 SER A C 1
ATOM 5317 O O . SER A 1 664 ? -5.251 -9.459 -21.644 1.00 91.00 664 SER A O 1
ATOM 5319 N N . TRP A 1 665 ? -5.723 -8.701 -19.583 1.00 90.19 665 TRP A N 1
ATOM 5320 C CA . TRP A 1 665 ? -5.530 -9.992 -18.926 1.00 90.19 665 TRP A CA 1
ATOM 5321 C C . TRP A 1 665 ? -6.593 -11.017 -19.344 1.00 90.19 665 TRP A C 1
ATOM 5323 O O . TRP A 1 665 ? -6.258 -12.170 -19.594 1.00 90.19 665 TRP A O 1
ATOM 5333 N N . VAL A 1 666 ? -7.853 -10.594 -19.480 1.00 86.12 666 VAL A N 1
ATOM 5334 C CA . VAL A 1 666 ? -8.965 -11.470 -19.886 1.00 86.12 666 VAL A CA 1
ATOM 5335 C C . VAL A 1 666 ? -8.935 -11.796 -21.381 1.00 86.12 666 VAL A C 1
ATOM 5337 O O . VAL A 1 666 ? -9.134 -12.947 -21.763 1.00 86.12 666 VAL A O 1
ATOM 5340 N N . TYR A 1 667 ? -8.699 -10.803 -22.241 1.00 85.69 667 TYR A N 1
ATOM 5341 C CA . TYR A 1 667 ? -8.736 -10.987 -23.693 1.00 85.69 667 TYR A CA 1
ATOM 5342 C C . TYR A 1 667 ? -7.475 -11.636 -24.264 1.00 85.69 667 TYR A C 1
ATOM 5344 O O . TYR A 1 667 ? -7.580 -12.395 -25.225 1.00 85.69 667 TYR A O 1
ATOM 5352 N N . GLU A 1 668 ? -6.304 -11.323 -23.702 1.00 83.31 668 GLU A N 1
ATOM 5353 C CA . GLU A 1 668 ? -4.997 -11.773 -24.194 1.00 83.31 668 GLU A CA 1
ATOM 5354 C C . GLU A 1 668 ? -4.113 -12.289 -23.034 1.00 83.31 668 GLU A C 1
ATOM 5356 O O . GLU A 1 668 ? -3.007 -11.780 -22.818 1.00 83.31 668 GLU A O 1
ATOM 5361 N N . PRO A 1 669 ? -4.559 -13.308 -22.267 1.00 73.12 669 PRO A N 1
ATOM 5362 C CA . PRO A 1 669 ? -3.833 -13.814 -21.091 1.00 73.12 669 PRO A CA 1
ATOM 5363 C C . PRO A 1 669 ? -2.399 -14.264 -21.419 1.00 73.12 669 PRO A C 1
ATOM 5365 O O . PRO A 1 669 ? -1.482 -14.137 -20.604 1.00 73.12 669 PRO A O 1
ATOM 5368 N N . GLU A 1 670 ? -2.173 -14.735 -22.645 1.00 69.44 670 GLU A N 1
ATOM 5369 C CA . GLU A 1 670 ? -0.860 -15.160 -23.127 1.00 69.44 670 GLU A CA 1
ATOM 5370 C C . GLU A 1 670 ? 0.136 -14.013 -23.246 1.00 69.44 670 GLU A C 1
ATOM 5372 O O . GLU A 1 670 ? 1.250 -14.096 -22.720 1.00 69.44 670 GLU A O 1
ATOM 5377 N N . GLU A 1 671 ? -0.269 -12.917 -23.886 1.00 72.94 671 GLU A N 1
ATOM 5378 C CA . GLU A 1 671 ? 0.558 -11.718 -23.971 1.00 72.94 671 GLU A CA 1
ATOM 5379 C C . GLU A 1 671 ? 0.657 -11.023 -22.604 1.00 72.94 671 GLU A C 1
ATOM 5381 O O . GLU A 1 671 ? 1.707 -10.469 -22.266 1.00 72.94 671 GLU A O 1
ATOM 5386 N N . TYR A 1 672 ? -0.387 -11.109 -21.767 1.00 81.06 672 TYR A N 1
ATOM 5387 C CA . TYR A 1 672 ? -0.406 -10.506 -20.429 1.00 81.06 672 TYR A CA 1
ATOM 5388 C C . TYR A 1 672 ? 0.654 -11.081 -19.491 1.00 81.06 672 TYR A C 1
ATOM 5390 O O . TYR A 1 672 ? 1.095 -10.403 -18.560 1.00 81.06 672 TYR A O 1
ATOM 5398 N N . ARG A 1 673 ? 1.188 -12.274 -19.775 1.00 69.62 673 ARG A N 1
ATOM 5399 C CA . ARG A 1 673 ? 2.363 -12.790 -19.056 1.00 69.62 673 ARG A CA 1
ATOM 5400 C C . ARG A 1 673 ? 3.583 -11.900 -19.138 1.00 69.62 673 ARG A C 1
ATOM 5402 O O . ARG A 1 673 ? 4.389 -11.918 -18.214 1.00 69.62 673 ARG A O 1
ATOM 5409 N N . LEU A 1 674 ? 3.734 -11.123 -20.203 1.00 73.69 674 LEU A N 1
ATOM 5410 C CA . LEU A 1 674 ? 4.835 -10.170 -20.315 1.00 73.69 674 LEU A CA 1
ATOM 5411 C C . LEU A 1 674 ? 4.777 -9.099 -19.212 1.00 73.69 674 LEU A C 1
ATOM 5413 O O . LEU A 1 674 ? 5.793 -8.483 -18.905 1.00 73.69 674 LEU A O 1
ATOM 5417 N N . ILE A 1 675 ? 3.603 -8.910 -18.605 1.00 74.94 675 ILE A N 1
ATOM 5418 C CA . ILE A 1 675 ? 3.340 -7.988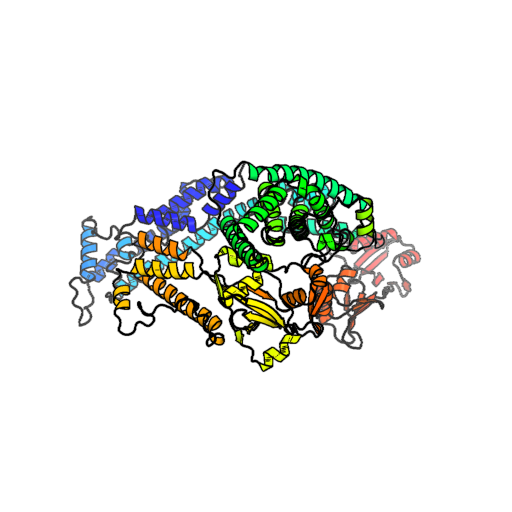 -17.502 1.00 74.94 675 ILE A CA 1
ATOM 5419 C C . ILE A 1 675 ? 3.373 -8.730 -16.159 1.00 74.94 675 ILE A C 1
ATOM 5421 O O . ILE A 1 675 ? 4.064 -8.295 -15.243 1.00 74.94 675 ILE A O 1
ATOM 5425 N N . SER A 1 676 ? 2.647 -9.846 -16.022 1.00 68.31 676 SER A N 1
ATOM 5426 C CA . SER A 1 676 ? 2.561 -10.584 -14.747 1.00 68.31 676 SER A CA 1
ATOM 5427 C C . SER A 1 676 ? 3.784 -11.457 -14.446 1.00 68.31 676 SER A C 1
ATOM 5429 O O . SER A 1 676 ? 3.984 -11.910 -13.319 1.00 68.31 676 SER A O 1
ATOM 5431 N N . SER A 1 677 ? 4.625 -11.719 -15.442 1.00 64.69 677 SER A N 1
ATOM 5432 C CA . SER A 1 677 ? 5.892 -12.444 -15.328 1.00 64.69 677 SER A CA 1
ATOM 5433 C C . SER A 1 677 ? 6.904 -11.904 -16.346 1.00 64.69 677 SER A C 1
ATOM 5435 O O . SER A 1 677 ? 7.232 -12.600 -17.315 1.00 64.69 677 SER A O 1
ATOM 5437 N N . PRO A 1 678 ? 7.406 -10.670 -16.144 1.00 60.34 678 PRO A N 1
ATOM 5438 C CA . PRO A 1 678 ? 8.229 -9.984 -17.128 1.00 60.34 678 PRO A CA 1
ATOM 5439 C C . PRO A 1 678 ? 9.448 -10.812 -17.554 1.00 60.34 678 PRO A C 1
ATOM 5441 O O . PRO A 1 678 ? 10.157 -11.364 -16.702 1.00 60.34 678 PRO A O 1
ATOM 5444 N N . PRO A 1 679 ? 9.734 -10.926 -18.865 1.00 52.16 679 PRO A N 1
ATOM 5445 C CA . PRO A 1 679 ? 10.933 -11.612 -19.313 1.00 52.16 679 PRO A CA 1
ATOM 5446 C C . PRO A 1 679 ? 12.172 -10.838 -18.858 1.00 52.16 679 PRO A C 1
ATOM 5448 O O . PRO A 1 679 ? 12.159 -9.614 -18.765 1.00 52.16 679 PRO A O 1
ATOM 5451 N N . LEU A 1 680 ? 13.264 -11.555 -18.594 1.00 50.81 680 LEU A N 1
ATOM 5452 C CA . LEU A 1 680 ? 14.531 -10.933 -18.225 1.00 50.81 680 LEU A CA 1
ATOM 5453 C C . LEU A 1 680 ? 15.347 -10.593 -19.477 1.00 50.81 680 LEU A C 1
ATOM 5455 O O . LEU A 1 680 ? 15.422 -11.377 -20.424 1.00 50.81 680 LEU A O 1
ATOM 5459 N N . ASP A 1 681 ? 16.006 -9.442 -19.460 1.00 43.66 681 ASP A N 1
ATOM 5460 C CA . ASP A 1 681 ? 17.012 -9.063 -20.436 1.00 43.66 681 ASP A CA 1
ATOM 5461 C C . ASP A 1 681 ? 18.280 -9.925 -20.287 1.00 43.66 681 ASP A C 1
ATOM 5463 O O . ASP A 1 681 ? 18.464 -10.689 -19.335 1.00 43.66 681 ASP A O 1
ATOM 5467 N N . ALA A 1 682 ? 19.219 -9.768 -21.221 1.00 38.34 682 ALA A N 1
ATOM 5468 C CA . ALA A 1 682 ? 20.490 -10.497 -21.221 1.00 38.34 682 ALA A CA 1
ATOM 5469 C C . ALA A 1 682 ? 21.401 -10.215 -19.999 1.00 38.34 682 ALA A C 1
ATOM 5471 O O . ALA A 1 682 ? 22.505 -10.758 -19.914 1.00 38.34 682 ALA A O 1
ATOM 5472 N N . ASN A 1 683 ? 20.993 -9.334 -19.084 1.00 39.69 683 ASN A N 1
ATOM 5473 C CA . ASN A 1 683 ? 21.689 -9.001 -17.845 1.00 39.69 683 ASN A CA 1
ATOM 5474 C C . ASN A 1 683 ? 20.876 -9.383 -16.591 1.00 39.69 683 ASN A C 1
ATOM 5476 O O . ASN A 1 683 ? 21.323 -9.084 -15.484 1.00 39.69 683 ASN A O 1
ATOM 5480 N N . GLY A 1 684 ? 19.723 -10.042 -16.751 1.00 37.41 684 GLY A N 1
ATOM 5481 C CA . GLY A 1 684 ? 18.857 -10.466 -15.652 1.00 37.41 684 GLY A CA 1
ATOM 5482 C C . GLY A 1 684 ? 17.919 -9.378 -15.118 1.00 37.41 684 GLY A C 1
ATOM 5483 O O . GLY A 1 684 ? 17.409 -9.539 -14.013 1.00 37.41 684 GLY A O 1
ATOM 5484 N N . TYR A 1 685 ? 17.710 -8.275 -15.846 1.00 44.69 685 TYR A N 1
ATOM 5485 C CA . TYR A 1 685 ? 16.722 -7.249 -15.493 1.00 44.69 685 TYR A CA 1
ATOM 5486 C C . TYR A 1 685 ? 15.383 -7.519 -16.168 1.00 44.69 685 TYR A C 1
ATOM 5488 O O . TYR A 1 685 ? 15.358 -7.856 -17.343 1.00 44.69 685 TYR A O 1
ATOM 5496 N N . GLU A 1 686 ? 14.281 -7.318 -15.456 1.00 54.44 686 GLU A N 1
ATOM 5497 C CA . GLU A 1 686 ? 12.933 -7.405 -16.022 1.00 54.44 686 GLU A CA 1
ATOM 5498 C C . GLU A 1 686 ? 12.743 -6.401 -17.168 1.00 54.44 686 GLU A C 1
ATOM 5500 O O . GLU A 1 686 ? 13.195 -5.253 -17.111 1.00 54.44 686 GLU A O 1
ATOM 5505 N N . ILE A 1 687 ? 12.116 -6.870 -18.243 1.00 56.34 687 ILE A N 1
ATOM 5506 C CA . ILE A 1 687 ? 11.703 -6.058 -19.379 1.00 56.34 687 ILE A CA 1
ATOM 5507 C C . ILE A 1 687 ? 10.260 -5.632 -19.122 1.00 56.34 687 ILE A C 1
ATOM 5509 O O . ILE A 1 687 ? 9.363 -6.467 -19.136 1.00 56.34 687 ILE A O 1
ATOM 5513 N N . ASP A 1 688 ? 10.048 -4.335 -18.922 1.00 70.50 688 ASP A N 1
ATOM 5514 C CA . ASP A 1 688 ? 8.729 -3.794 -18.600 1.00 70.50 688 ASP A CA 1
ATOM 5515 C C . ASP A 1 688 ? 7.806 -3.756 -19.830 1.00 70.50 688 ASP A C 1
ATOM 5517 O O . ASP A 1 688 ? 8.080 -3.054 -20.814 1.00 70.50 688 ASP A O 1
ATOM 5521 N N . TYR A 1 689 ? 6.673 -4.450 -19.733 1.00 78.88 689 TYR A N 1
ATOM 5522 C CA . TYR A 1 689 ? 5.546 -4.350 -20.660 1.00 78.88 689 TYR A CA 1
ATOM 5523 C C . TYR A 1 689 ? 4.349 -3.681 -19.983 1.00 78.88 689 TYR A C 1
ATOM 5525 O O . TYR A 1 689 ? 4.213 -3.707 -18.759 1.00 78.88 689 TYR A O 1
ATOM 5533 N N . GLU A 1 690 ? 3.471 -3.086 -20.783 1.00 83.56 690 GLU A N 1
ATOM 5534 C CA . GLU A 1 690 ? 2.184 -2.554 -20.336 1.00 83.56 690 GLU A CA 1
ATOM 5535 C C . GLU A 1 690 ? 1.145 -2.645 -21.463 1.00 83.56 690 GLU A C 1
ATOM 5537 O O . GLU A 1 690 ? 1.526 -2.708 -22.637 1.00 83.56 690 GLU A O 1
ATOM 5542 N N . PRO A 1 691 ? -0.163 -2.656 -21.150 1.00 87.62 691 PRO A N 1
ATOM 5543 C CA . PRO A 1 691 ? -1.175 -2.534 -22.181 1.00 87.62 691 PRO A CA 1
ATOM 5544 C C . PRO A 1 691 ? -1.250 -1.091 -22.687 1.00 87.62 691 PRO A C 1
ATOM 5546 O O . PRO A 1 691 ? -1.099 -0.132 -21.924 1.00 87.62 691 PRO A O 1
ATOM 5549 N N . ASN A 1 692 ? -1.503 -0.939 -23.980 1.00 84.56 692 ASN A N 1
ATOM 5550 C CA . ASN A 1 692 ? -1.664 0.339 -24.650 1.00 84.56 692 ASN A CA 1
ATOM 5551 C C . ASN A 1 692 ? -2.935 0.371 -25.505 1.00 84.56 692 ASN A C 1
ATOM 5553 O O . ASN A 1 692 ? -3.401 -0.661 -25.988 1.00 84.56 692 ASN A O 1
ATOM 5557 N N . HIS A 1 693 ? -3.450 1.583 -25.711 1.00 84.62 693 HIS A N 1
ATOM 5558 C CA . HIS A 1 693 ? -4.621 1.884 -26.526 1.00 84.62 693 HIS A CA 1
ATOM 5559 C C . HIS A 1 693 ? -4.189 2.311 -27.929 1.00 84.62 693 HIS A C 1
ATOM 5561 O O . HIS A 1 693 ? -3.600 3.381 -28.098 1.00 84.62 693 HIS A O 1
ATOM 5567 N N . ILE A 1 694 ? -4.491 1.491 -28.936 1.00 80.75 694 ILE A N 1
ATOM 5568 C CA . ILE A 1 694 ? -4.062 1.675 -30.332 1.00 80.75 694 ILE A CA 1
ATOM 5569 C C . ILE A 1 694 ? -4.572 3.006 -30.898 1.00 80.75 694 ILE A C 1
ATOM 5571 O O . ILE A 1 694 ? -3.829 3.724 -31.568 1.00 80.75 694 ILE A O 1
ATOM 5575 N N . ASN A 1 695 ? -5.829 3.352 -30.618 1.00 78.06 695 ASN A N 1
ATOM 5576 C CA . ASN A 1 695 ? -6.458 4.589 -31.085 1.00 78.06 695 ASN A CA 1
ATOM 5577 C C . ASN A 1 695 ? -6.158 5.812 -30.190 1.00 78.06 695 ASN A C 1
ATOM 5579 O O . ASN A 1 695 ? -6.611 6.914 -30.493 1.00 78.06 695 ASN A O 1
ATOM 5583 N N . GLY A 1 696 ? -5.421 5.635 -29.085 1.00 72.44 696 GLY A N 1
ATOM 5584 C CA . GLY A 1 696 ? -5.114 6.687 -28.110 1.00 72.44 696 GLY A CA 1
ATOM 5585 C C . GLY A 1 696 ? -6.258 7.073 -27.158 1.00 72.44 696 GLY A C 1
ATOM 5586 O O . GLY A 1 696 ? -6.040 7.899 -26.269 1.00 72.44 696 GLY A O 1
ATOM 5587 N N . ILE A 1 697 ? -7.447 6.479 -27.294 1.00 76.88 697 ILE A N 1
ATOM 5588 C CA . ILE A 1 697 ? -8.603 6.667 -26.407 1.00 76.88 697 ILE A CA 1
ATOM 5589 C C . ILE A 1 697 ? -8.447 5.734 -25.204 1.00 76.88 697 ILE A C 1
ATOM 5591 O O . ILE A 1 697 ? -8.670 4.532 -25.295 1.00 76.88 697 ILE A O 1
ATOM 5595 N N . ARG A 1 698 ? -8.033 6.295 -24.065 1.00 81.81 698 ARG A N 1
ATOM 5596 C CA . ARG A 1 698 ? -7.529 5.535 -22.903 1.00 81.81 698 ARG A CA 1
ATOM 5597 C C . ARG A 1 698 ? -8.594 4.884 -22.019 1.00 81.81 698 ARG A C 1
ATOM 5599 O O . ARG A 1 698 ? -8.259 4.044 -21.183 1.00 81.81 698 ARG A O 1
ATOM 5606 N N . TYR A 1 699 ? -9.856 5.262 -22.189 1.00 83.19 699 TYR A N 1
ATOM 5607 C CA . TYR A 1 699 ? -10.983 4.643 -21.490 1.00 83.19 699 TYR A CA 1
ATOM 5608 C C . TYR A 1 699 ? -11.617 3.505 -22.302 1.00 83.19 699 TYR A C 1
ATOM 5610 O O . TYR A 1 699 ? -12.364 2.711 -21.743 1.00 83.19 699 TYR A O 1
ATOM 5618 N N . ASP A 1 700 ? -11.307 3.401 -23.600 1.00 86.75 700 ASP A N 1
ATOM 5619 C CA . ASP A 1 700 ? -11.859 2.392 -24.508 1.00 86.75 700 ASP A CA 1
ATOM 5620 C C . ASP A 1 700 ? -11.097 1.065 -24.369 1.00 86.75 700 ASP A C 1
ATOM 5622 O O . ASP A 1 700 ? -10.074 0.847 -25.020 1.00 86.75 700 ASP A O 1
ATOM 5626 N N . ASN A 1 701 ? -11.597 0.174 -23.511 1.00 93.75 701 ASN A N 1
ATOM 5627 C CA . ASN A 1 701 ? -10.950 -1.101 -23.182 1.00 93.75 701 ASN A CA 1
ATOM 5628 C C . ASN A 1 701 ? -11.390 -2.268 -24.081 1.00 93.75 701 ASN A C 1
ATOM 5630 O O . ASN A 1 701 ? -11.222 -3.432 -23.710 1.00 93.75 701 ASN A O 1
ATOM 5634 N N . ARG A 1 702 ? -11.967 -1.993 -25.255 1.00 89.38 702 ARG A N 1
ATOM 5635 C CA . ARG A 1 702 ? -12.361 -3.043 -26.200 1.00 89.38 702 ARG A CA 1
ATOM 5636 C C . ARG A 1 702 ? -11.143 -3.806 -26.695 1.00 89.38 702 ARG A C 1
ATOM 5638 O O . ARG A 1 702 ? -10.096 -3.215 -26.956 1.00 89.38 702 ARG A O 1
ATOM 5645 N N . ARG A 1 703 ? -11.297 -5.118 -26.912 1.00 88.38 703 ARG A N 1
ATOM 5646 C CA . ARG A 1 703 ? -10.209 -6.005 -27.366 1.00 88.38 703 ARG A CA 1
ATOM 5647 C C . ARG A 1 703 ? -9.467 -5.450 -28.583 1.00 88.38 703 ARG A C 1
ATOM 5649 O O . ARG A 1 703 ? -8.246 -5.447 -28.607 1.00 88.38 703 ARG A O 1
ATOM 5656 N N . VAL A 1 704 ? -10.206 -4.919 -29.558 1.00 87.56 704 VAL A N 1
ATOM 5657 C CA . VAL A 1 704 ? -9.656 -4.348 -30.801 1.00 87.56 704 VAL A CA 1
ATOM 5658 C C . VAL A 1 704 ? -8.779 -3.113 -30.593 1.00 87.56 704 VAL A C 1
ATOM 5660 O O . VAL A 1 704 ? -8.036 -2.741 -31.498 1.00 87.56 704 VAL A O 1
ATOM 5663 N N . ASN A 1 705 ? -8.881 -2.459 -29.437 1.00 86.50 705 ASN A N 1
ATOM 5664 C CA . ASN A 1 705 ? -8.129 -1.258 -29.110 1.00 86.50 705 ASN A CA 1
ATOM 5665 C C . ASN A 1 705 ? -6.949 -1.525 -28.169 1.00 86.50 705 ASN A C 1
ATOM 5667 O O . ASN A 1 705 ? -6.104 -0.651 -27.997 1.00 86.50 705 ASN A O 1
ATOM 5671 N N . LEU A 1 706 ? -6.871 -2.706 -27.558 1.00 88.69 706 LEU A N 1
ATOM 5672 C CA . LEU A 1 706 ? -5.827 -3.034 -26.597 1.00 88.69 706 LEU A CA 1
ATOM 5673 C C . LEU A 1 706 ? -4.699 -3.817 -27.262 1.00 88.69 706 LEU A C 1
ATOM 5675 O O . LEU A 1 706 ? -4.925 -4.730 -28.051 1.00 88.69 706 LEU A O 1
ATOM 5679 N N . LYS A 1 707 ? -3.464 -3.473 -26.903 1.00 86.81 707 LYS A N 1
ATOM 5680 C CA . LYS A 1 707 ? -2.269 -4.217 -27.297 1.00 86.81 707 LYS A CA 1
ATOM 5681 C C . LYS A 1 707 ? -1.243 -4.199 -26.180 1.00 86.81 707 LYS A C 1
ATOM 5683 O O . LYS A 1 707 ? -1.026 -3.159 -25.567 1.00 86.81 707 LYS A O 1
ATOM 5688 N N . ILE A 1 708 ? -0.567 -5.318 -25.951 1.00 82.12 708 ILE A N 1
ATOM 5689 C CA . ILE A 1 708 ? 0.529 -5.383 -24.986 1.00 82.12 708 ILE A CA 1
ATOM 5690 C C . ILE A 1 708 ? 1.837 -5.049 -25.691 1.00 82.12 708 ILE A C 1
ATOM 5692 O O . ILE A 1 708 ? 2.194 -5.628 -26.718 1.00 82.12 708 ILE A O 1
ATOM 5696 N N . GLU A 1 709 ? 2.564 -4.074 -25.154 1.00 79.69 709 GLU A N 1
ATOM 5697 C CA . GLU A 1 709 ? 3.804 -3.607 -25.759 1.00 79.69 709 GLU A CA 1
ATOM 5698 C C . GLU A 1 709 ? 4.848 -3.204 -24.723 1.00 79.69 709 GLU A C 1
ATOM 5700 O O . GLU A 1 709 ? 4.576 -3.052 -23.532 1.00 79.69 709 GLU A O 1
ATOM 5705 N N . LEU A 1 710 ? 6.089 -3.057 -25.190 1.00 72.88 710 LEU A N 1
ATOM 5706 C CA . LEU A 1 710 ? 7.181 -2.569 -24.362 1.00 72.88 710 LEU A CA 1
ATOM 5707 C C . LEU A 1 710 ? 6.832 -1.178 -23.842 1.00 72.88 710 LEU A C 1
ATOM 5709 O O . LEU A 1 710 ? 6.609 -0.256 -24.632 1.00 72.88 710 LEU A O 1
ATOM 5713 N N . LYS A 1 711 ? 6.921 -0.990 -22.526 1.00 71.12 711 LYS A N 1
ATOM 5714 C CA . LYS A 1 711 ? 6.680 0.303 -21.875 1.00 71.12 711 LYS A CA 1
ATOM 5715 C C . LYS A 1 711 ? 7.492 1.432 -22.503 1.00 71.12 711 LYS A C 1
ATOM 5717 O O . LYS A 1 711 ? 7.013 2.549 -22.643 1.00 71.12 711 LYS A O 1
ATOM 5722 N N . GLN A 1 712 ? 8.717 1.142 -22.944 1.00 63.19 712 GLN A N 1
ATOM 5723 C CA . GLN A 1 712 ? 9.549 2.126 -23.632 1.00 63.19 712 GLN A CA 1
ATOM 5724 C C . GLN A 1 712 ? 8.975 2.553 -24.991 1.00 63.19 712 GLN A C 1
ATOM 5726 O O . GLN A 1 712 ? 9.026 3.736 -25.307 1.00 63.19 712 GLN A O 1
ATOM 5731 N N . VAL A 1 713 ? 8.421 1.625 -25.778 1.00 64.00 713 VAL A N 1
ATOM 5732 C CA . VAL A 1 713 ? 7.776 1.940 -27.066 1.00 64.00 713 VAL A CA 1
ATOM 5733 C C . VAL A 1 713 ? 6.555 2.820 -26.825 1.00 64.00 713 VAL A C 1
ATOM 5735 O O . VAL A 1 713 ? 6.394 3.834 -27.500 1.00 64.00 713 VAL A O 1
ATOM 5738 N N . ASN A 1 714 ? 5.775 2.505 -25.794 1.00 58.06 714 ASN A N 1
ATOM 5739 C CA . ASN A 1 714 ? 4.623 3.303 -25.408 1.00 58.06 714 ASN A CA 1
ATOM 5740 C C . ASN A 1 714 ? 5.020 4.713 -24.931 1.00 58.06 714 ASN A C 1
ATOM 5742 O O . ASN A 1 714 ? 4.458 5.716 -25.363 1.00 58.06 714 ASN A O 1
ATOM 5746 N N . LEU A 1 715 ? 6.058 4.823 -24.093 1.00 57.84 715 LEU A N 1
ATOM 5747 C CA . LEU A 1 715 ? 6.626 6.108 -23.664 1.00 57.84 715 LEU A CA 1
ATOM 5748 C C . LEU A 1 715 ? 7.175 6.931 -24.838 1.00 57.84 715 LEU A C 1
ATOM 5750 O O . LEU A 1 715 ? 7.065 8.156 -24.827 1.00 57.84 715 LEU A O 1
ATOM 5754 N N . ASP A 1 716 ? 7.757 6.273 -25.842 1.00 56.34 716 ASP A N 1
ATOM 5755 C CA . ASP A 1 716 ? 8.272 6.927 -27.043 1.00 56.34 716 ASP A CA 1
ATOM 5756 C C . ASP A 1 716 ? 7.133 7.450 -27.933 1.00 56.34 716 ASP A C 1
ATOM 5758 O O . ASP A 1 716 ? 7.228 8.574 -28.422 1.00 56.34 716 ASP A O 1
ATOM 5762 N N . LEU A 1 717 ? 6.045 6.683 -28.092 1.00 53.25 717 LEU A N 1
ATOM 5763 C CA . LEU A 1 717 ? 4.823 7.108 -28.793 1.00 53.25 717 LEU A CA 1
ATOM 5764 C C . LEU A 1 717 ? 4.098 8.246 -28.057 1.00 53.25 717 LEU A C 1
ATOM 5766 O O . LEU A 1 717 ? 3.501 9.115 -28.687 1.00 53.25 717 LEU A O 1
ATOM 5770 N N . ARG A 1 718 ? 4.178 8.267 -26.721 1.00 52.16 718 ARG A N 1
ATOM 5771 C CA . ARG A 1 718 ? 3.602 9.304 -25.845 1.00 52.16 718 ARG A CA 1
ATOM 5772 C C . ARG A 1 718 ? 4.500 10.535 -25.681 1.00 52.16 718 ARG A C 1
ATOM 5774 O O . ARG A 1 718 ? 4.103 11.493 -25.014 1.00 52.16 718 ARG A O 1
ATOM 5781 N N . SER A 1 719 ? 5.714 10.527 -26.232 1.00 51.25 719 SER A N 1
ATOM 5782 C CA . SER A 1 719 ? 6.662 11.627 -26.061 1.00 51.25 719 SER A CA 1
ATOM 5783 C C . SER A 1 719 ? 6.238 12.848 -26.880 1.00 51.25 719 SER A C 1
ATOM 5785 O O . SER A 1 719 ? 6.166 12.798 -28.101 1.00 51.25 719 SER A O 1
ATOM 5787 N N . THR A 1 720 ? 6.037 13.991 -26.220 1.00 54.25 720 THR A N 1
ATOM 5788 C CA . THR A 1 720 ? 5.808 15.298 -26.871 1.00 54.25 720 THR A CA 1
ATOM 5789 C C . THR A 1 720 ? 7.095 15.938 -27.411 1.00 54.25 720 THR A C 1
ATOM 5791 O O . THR A 1 720 ? 7.087 17.069 -27.901 1.00 54.25 720 THR A O 1
ATOM 5794 N N . SER A 1 721 ? 8.232 15.244 -27.298 1.00 64.44 721 SER A N 1
ATOM 5795 C CA . SER A 1 721 ? 9.533 15.722 -27.759 1.00 64.44 721 SER A CA 1
ATOM 5796 C C . SER A 1 721 ? 9.658 15.572 -29.272 1.00 64.44 721 SER A C 1
ATOM 5798 O O . SER A 1 721 ? 9.468 14.483 -29.808 1.00 64.44 721 SER A O 1
ATOM 5800 N N . ARG A 1 722 ? 10.046 16.652 -29.962 1.00 77.06 722 ARG A N 1
ATOM 5801 C CA . ARG A 1 722 ? 10.266 16.609 -31.413 1.00 77.06 722 ARG A CA 1
ATOM 5802 C C . ARG A 1 722 ? 11.390 15.613 -31.769 1.00 77.06 722 ARG A C 1
ATOM 5804 O O . ARG A 1 722 ? 12.396 15.547 -31.043 1.00 77.06 722 ARG A O 1
ATOM 5811 N N . PRO A 1 723 ? 11.249 14.843 -32.864 1.00 82.25 723 PRO A N 1
ATOM 5812 C CA . PRO A 1 723 ? 12.298 13.966 -33.379 1.00 82.25 723 PRO A CA 1
ATOM 5813 C C . PRO A 1 723 ? 13.529 14.756 -33.848 1.00 82.25 723 PRO A C 1
ATOM 5815 O O . PRO A 1 723 ? 13.444 15.948 -34.154 1.00 82.25 723 PRO A O 1
ATOM 5818 N N . VAL A 1 724 ? 14.683 14.083 -33.912 1.00 87.19 724 VAL A N 1
ATOM 5819 C CA . VAL A 1 724 ? 15.958 14.664 -34.374 1.00 87.19 724 VAL A CA 1
ATOM 5820 C C . VAL A 1 724 ? 16.520 13.822 -35.514 1.00 87.19 724 VAL A C 1
ATOM 5822 O O . VAL A 1 724 ? 16.714 12.621 -35.356 1.00 87.19 724 VAL A O 1
ATOM 5825 N N . ASN A 1 725 ? 16.840 14.443 -36.642 1.00 85.69 725 ASN A N 1
ATOM 5826 C CA . ASN A 1 725 ? 17.586 13.826 -37.731 1.00 85.69 725 ASN A CA 1
ATOM 5827 C C . ASN A 1 725 ? 19.037 14.317 -37.684 1.00 85.69 725 ASN A C 1
ATOM 5829 O O . ASN A 1 725 ? 19.292 15.500 -37.900 1.00 85.69 725 ASN A O 1
ATOM 5833 N N . TYR A 1 726 ? 19.983 13.429 -37.378 1.00 88.12 726 TYR A N 1
ATOM 5834 C CA . TYR A 1 726 ? 21.403 13.769 -37.290 1.00 88.12 726 TYR A CA 1
ATOM 5835 C C . TYR A 1 726 ? 22.192 13.159 -38.443 1.00 88.12 726 TYR A C 1
ATOM 5837 O O . TYR A 1 726 ? 22.254 11.936 -38.556 1.00 88.12 726 TYR A O 1
ATOM 5845 N N . ASN A 1 727 ? 22.794 14.003 -39.290 1.00 80.38 727 ASN A N 1
ATOM 5846 C CA . ASN A 1 727 ? 23.540 13.586 -40.488 1.00 80.38 727 ASN A CA 1
ATOM 5847 C C . ASN A 1 727 ? 22.782 12.547 -41.354 1.00 80.38 727 ASN A C 1
ATOM 5849 O O . ASN A 1 727 ? 23.375 11.608 -41.882 1.00 80.38 727 ASN A O 1
ATOM 5853 N N . GLY A 1 728 ? 21.457 12.687 -41.479 1.00 72.88 728 GLY A N 1
ATOM 5854 C CA . GLY A 1 728 ? 20.605 11.771 -42.247 1.00 72.88 728 GLY A CA 1
ATOM 5855 C C . GLY A 1 728 ? 20.105 10.544 -41.474 1.00 72.88 728 GLY A C 1
ATOM 5856 O O . GLY A 1 728 ? 19.308 9.780 -42.015 1.00 72.88 728 GLY A O 1
ATOM 5857 N N . GLN A 1 729 ? 20.524 10.348 -40.220 1.00 77.00 729 GLN A N 1
ATOM 5858 C CA . GLN A 1 729 ? 20.031 9.279 -39.356 1.00 77.00 729 GLN A CA 1
ATOM 5859 C C . GLN A 1 729 ? 18.884 9.778 -38.453 1.00 77.00 729 GLN A C 1
ATOM 5861 O O . GLN A 1 729 ? 19.103 10.675 -37.631 1.00 77.00 729 GLN A O 1
ATOM 5866 N N . PRO A 1 730 ? 17.676 9.188 -38.541 1.00 78.25 730 PRO A N 1
ATOM 5867 C CA . PRO A 1 730 ? 16.536 9.612 -37.738 1.00 78.25 730 PRO A CA 1
ATOM 5868 C C . PRO A 1 730 ? 16.577 9.048 -36.310 1.00 78.25 730 PRO A C 1
ATOM 5870 O O . PRO A 1 730 ? 16.860 7.870 -36.086 1.00 78.25 730 PRO A O 1
ATOM 5873 N N . TYR A 1 731 ? 16.210 9.887 -35.344 1.00 78.38 731 TYR A N 1
ATOM 5874 C CA . TYR A 1 731 ? 15.981 9.541 -33.944 1.00 78.38 731 TYR A CA 1
ATOM 5875 C C . TYR A 1 731 ? 14.571 9.984 -33.553 1.00 78.38 731 TYR A C 1
ATOM 5877 O O . TYR A 1 731 ? 14.229 11.160 -33.662 1.00 78.38 731 TYR A O 1
ATOM 5885 N N . ALA A 1 732 ? 13.763 9.041 -33.061 1.00 66.81 732 ALA A N 1
ATOM 5886 C CA . ALA A 1 732 ? 12.335 9.258 -32.808 1.00 66.81 732 ALA A CA 1
ATOM 5887 C C . ALA A 1 732 ? 12.028 10.367 -31.781 1.00 66.81 732 ALA A C 1
ATOM 5889 O O . ALA A 1 732 ? 10.957 10.953 -31.832 1.00 66.81 732 ALA A O 1
ATOM 5890 N N . THR A 1 733 ? 12.958 10.679 -30.870 1.00 77.75 733 THR A N 1
ATOM 5891 C CA . THR A 1 733 ? 12.806 11.752 -29.872 1.00 77.75 733 THR A CA 1
ATOM 5892 C C . THR A 1 733 ? 14.141 12.454 -29.615 1.00 77.75 733 THR A C 1
ATOM 5894 O O . THR A 1 733 ? 15.216 11.852 -29.759 1.00 77.75 733 THR A O 1
ATOM 5897 N N . THR A 1 734 ? 14.101 13.707 -29.145 1.00 79.56 734 THR A N 1
ATOM 5898 C CA . THR A 1 734 ? 15.313 14.438 -28.720 1.00 79.56 734 THR A CA 1
ATOM 5899 C C . THR A 1 734 ? 16.027 13.724 -27.568 1.00 79.56 734 THR A C 1
ATOM 5901 O O . THR A 1 734 ? 17.255 13.758 -27.479 1.00 79.56 734 THR A O 1
ATOM 5904 N N . GLN A 1 735 ? 15.294 13.004 -26.712 1.00 77.56 735 GLN A N 1
ATOM 5905 C CA . GLN A 1 735 ? 15.868 12.222 -25.615 1.00 77.56 735 GLN A CA 1
ATOM 5906 C C . GLN A 1 735 ? 16.682 11.016 -26.107 1.00 77.56 735 GLN A C 1
ATOM 5908 O O . GLN A 1 735 ? 17.789 10.785 -25.606 1.00 77.56 735 GLN A O 1
ATOM 5913 N N . LYS A 1 736 ? 16.188 10.277 -27.111 1.00 73.69 736 LYS A N 1
ATOM 5914 C CA . LYS A 1 736 ? 16.943 9.178 -27.742 1.00 73.69 736 LYS A CA 1
ATOM 5915 C C . LYS A 1 736 ? 18.213 9.688 -28.400 1.00 73.69 736 LYS A C 1
ATOM 5917 O O . LYS A 1 736 ? 19.285 9.127 -28.175 1.00 73.69 736 LYS A O 1
ATOM 5922 N N . TYR A 1 737 ? 18.099 10.786 -29.141 1.00 83.81 737 TYR A N 1
ATOM 5923 C CA . TYR A 1 737 ? 19.251 11.458 -29.725 1.00 83.81 737 TYR A CA 1
ATOM 5924 C C . TYR A 1 737 ? 20.274 11.864 -28.649 1.00 83.81 737 TYR A C 1
ATOM 5926 O O . TYR A 1 737 ? 21.451 11.524 -28.745 1.00 83.81 737 TYR A O 1
ATOM 5934 N N . CYS A 1 738 ? 19.836 12.500 -27.558 1.00 80.12 738 CYS A N 1
ATOM 5935 C CA . CYS A 1 738 ? 20.735 12.887 -26.471 1.00 80.12 738 CYS A CA 1
ATOM 5936 C C . CYS A 1 738 ? 21.428 11.686 -25.817 1.00 80.12 738 CYS A C 1
ATOM 5938 O O . CYS A 1 738 ? 22.623 11.746 -25.532 1.00 80.12 738 CYS A O 1
ATOM 5940 N N . THR A 1 739 ? 20.701 10.586 -25.619 1.00 72.62 739 THR A N 1
ATOM 5941 C CA . THR A 1 739 ? 21.235 9.355 -25.019 1.00 72.62 739 THR A CA 1
ATOM 5942 C C . THR A 1 739 ? 22.302 8.716 -25.906 1.00 72.62 739 THR A C 1
ATOM 5944 O O . THR A 1 739 ? 23.356 8.333 -25.401 1.00 72.62 739 THR A O 1
ATOM 5947 N N . ALA A 1 740 ? 22.074 8.662 -27.223 1.00 70.06 740 ALA A N 1
ATOM 5948 C CA . ALA A 1 740 ? 23.017 8.090 -28.185 1.00 70.06 740 ALA A CA 1
ATOM 5949 C C . ALA A 1 740 ? 24.372 8.820 -28.212 1.00 70.06 740 ALA A C 1
ATOM 5951 O O . ALA A 1 740 ? 25.400 8.208 -28.493 1.00 70.06 740 ALA A O 1
ATOM 5952 N N . PHE A 1 741 ? 24.385 10.115 -27.882 1.00 75.38 741 PHE A N 1
ATOM 5953 C CA . PHE A 1 741 ? 25.569 10.971 -27.987 1.00 75.38 741 PHE A CA 1
ATOM 5954 C C . PHE A 1 741 ? 26.054 11.557 -26.654 1.00 75.38 741 PHE A C 1
ATOM 5956 O O . PHE A 1 741 ? 26.904 12.449 -26.650 1.00 75.38 741 PHE A O 1
ATOM 5963 N N . GLY A 1 742 ? 25.532 11.085 -25.515 1.00 69.94 742 GLY A N 1
ATOM 5964 C CA . GLY A 1 742 ? 25.934 11.577 -24.190 1.00 69.94 742 GLY A CA 1
ATOM 5965 C C . GLY A 1 742 ? 25.672 13.078 -23.988 1.00 69.94 742 GLY A C 1
ATOM 5966 O O . GLY A 1 742 ? 26.477 13.792 -23.381 1.00 69.94 742 GLY A O 1
ATOM 5967 N N . LEU A 1 743 ? 24.570 13.584 -24.543 1.00 79.06 743 LEU A N 1
ATOM 5968 C CA . LEU A 1 743 ? 24.123 14.970 -24.398 1.00 79.06 743 LEU A CA 1
ATOM 5969 C C . LEU A 1 743 ? 23.113 15.088 -23.250 1.00 79.06 743 LEU A C 1
ATOM 5971 O O . LEU A 1 743 ? 22.411 14.136 -22.912 1.00 79.06 743 LEU A O 1
ATOM 5975 N N . SER A 1 744 ? 23.018 16.274 -22.647 1.00 79.69 744 SER A N 1
ATOM 5976 C CA . SER A 1 744 ? 22.001 16.545 -21.628 1.00 79.69 744 SER A CA 1
ATOM 5977 C C . SER A 1 744 ? 20.664 16.846 -22.301 1.00 79.69 744 SER A C 1
ATOM 5979 O O . SER A 1 744 ? 20.532 17.879 -22.956 1.00 79.69 744 SER A O 1
ATOM 5981 N N . TYR A 1 745 ? 19.672 15.969 -22.111 1.00 80.50 745 TYR A N 1
ATOM 5982 C CA . TYR A 1 745 ? 18.325 16.160 -22.659 1.00 80.50 745 TYR A CA 1
ATOM 5983 C C . TYR A 1 745 ? 17.686 17.460 -22.167 1.00 80.50 745 TYR A C 1
ATOM 5985 O O . TYR A 1 745 ? 17.247 18.261 -22.982 1.00 80.50 745 TYR A O 1
ATOM 5993 N N . ALA A 1 746 ? 17.697 17.709 -20.853 1.00 72.50 746 ALA A N 1
ATOM 5994 C CA . ALA A 1 746 ? 17.086 18.906 -20.275 1.00 72.50 746 ALA A CA 1
ATOM 5995 C C . ALA A 1 746 ? 17.693 20.195 -20.852 1.00 72.50 746 ALA A C 1
ATOM 5997 O O . ALA A 1 746 ? 16.970 21.119 -21.215 1.00 72.50 746 ALA A O 1
ATOM 5998 N N . TYR A 1 747 ? 19.022 20.231 -20.991 1.00 77.25 747 TYR A N 1
ATOM 5999 C CA . TYR A 1 747 ? 19.723 21.396 -21.522 1.00 77.25 747 TYR A CA 1
ATOM 6000 C C . TYR A 1 747 ? 19.491 21.574 -23.024 1.00 77.25 747 TYR A C 1
ATOM 6002 O O . TYR A 1 747 ? 19.179 22.675 -23.475 1.00 77.25 747 TYR A O 1
ATOM 6010 N N . LEU A 1 748 ? 19.633 20.503 -23.810 1.00 84.00 748 LEU A N 1
ATOM 6011 C CA . LEU A 1 748 ? 19.484 20.594 -25.257 1.00 84.00 748 LEU A CA 1
ATOM 6012 C C . LEU A 1 748 ? 18.033 20.912 -25.630 1.00 84.00 748 LEU A C 1
ATOM 6014 O O . LEU A 1 748 ? 17.802 21.856 -26.372 1.00 84.00 748 LEU A O 1
ATOM 6018 N N . ASN A 1 749 ? 17.057 20.214 -25.050 1.00 83.31 749 ASN A N 1
ATOM 6019 C CA . ASN A 1 749 ? 15.634 20.422 -25.325 1.00 83.31 749 ASN A CA 1
ATOM 6020 C C . ASN A 1 749 ? 15.177 21.850 -24.977 1.00 83.31 749 ASN A C 1
ATOM 6022 O O . ASN A 1 749 ? 14.443 22.466 -25.743 1.00 83.31 749 ASN A O 1
ATOM 6026 N N . PHE A 1 750 ? 15.658 22.421 -23.864 1.00 78.88 750 PHE A N 1
ATOM 6027 C CA . PHE A 1 750 ? 15.347 23.806 -23.488 1.00 78.88 750 PHE A CA 1
ATOM 6028 C C . PHE A 1 750 ? 15.819 24.831 -24.527 1.00 78.88 750 PHE A C 1
ATOM 6030 O O . PHE A 1 750 ? 15.110 25.798 -24.801 1.00 78.88 750 PHE A O 1
ATOM 6037 N N . ASN A 1 751 ? 17.008 24.631 -25.101 1.00 82.12 751 ASN A N 1
ATOM 6038 C CA . ASN A 1 751 ? 17.542 25.525 -26.127 1.00 82.12 751 ASN A CA 1
ATOM 6039 C C . ASN A 1 751 ? 16.899 25.257 -27.493 1.00 82.12 751 ASN A C 1
ATOM 6041 O O . ASN A 1 751 ? 16.525 26.204 -28.180 1.00 82.12 751 ASN A O 1
ATOM 6045 N N . LEU A 1 752 ? 16.689 23.985 -27.848 1.00 85.56 752 LEU A N 1
ATOM 6046 C CA . LEU A 1 752 ? 16.072 23.596 -29.114 1.00 85.56 752 LEU A CA 1
ATOM 6047 C C . LEU A 1 752 ? 14.619 24.067 -29.247 1.00 85.56 752 LEU A C 1
ATOM 6049 O O . LEU A 1 752 ? 14.205 24.492 -30.324 1.00 85.56 752 LEU A O 1
ATOM 6053 N N . ASN A 1 753 ? 13.857 24.086 -28.152 1.00 80.94 753 ASN A N 1
ATOM 6054 C CA . ASN A 1 753 ? 12.478 24.587 -28.144 1.00 80.94 753 ASN A CA 1
ATOM 6055 C C . ASN A 1 753 ? 12.360 26.097 -28.408 1.00 80.94 753 ASN A C 1
ATOM 6057 O O . ASN A 1 753 ? 11.263 26.578 -28.679 1.00 80.94 753 ASN A O 1
ATOM 6061 N N . LYS A 1 754 ? 13.464 26.848 -28.320 1.00 80.75 754 LYS A N 1
ATOM 6062 C CA . LYS A 1 754 ? 13.488 28.293 -28.584 1.00 80.75 754 LYS A CA 1
ATOM 6063 C C . LYS A 1 754 ? 13.872 28.644 -30.018 1.00 80.75 754 LYS A C 1
ATOM 6065 O O . LYS A 1 754 ? 13.729 29.808 -30.380 1.00 80.75 754 LYS A O 1
ATOM 6070 N N . LEU A 1 755 ? 14.359 27.681 -30.807 1.00 81.25 755 LEU A N 1
ATOM 6071 C CA . LEU A 1 755 ? 14.716 27.937 -32.200 1.00 81.25 755 LEU A CA 1
ATOM 6072 C C . LEU A 1 755 ? 13.487 28.313 -33.017 1.00 81.25 755 LEU A C 1
ATOM 6074 O O . LEU A 1 755 ? 12.454 27.643 -32.958 1.00 81.25 755 LEU A O 1
ATOM 6078 N N . LYS A 1 756 ? 13.642 29.342 -33.843 1.00 81.50 756 LYS A N 1
ATOM 6079 C CA . LYS A 1 756 ? 12.684 29.720 -34.882 1.00 81.50 756 LYS A CA 1
ATOM 6080 C C . LYS A 1 756 ? 13.117 29.169 -36.248 1.00 81.50 756 LYS A C 1
ATOM 6082 O O . LYS A 1 756 ? 14.294 28.854 -36.442 1.00 81.50 756 LYS A O 1
ATOM 6087 N N . PRO A 1 757 ? 12.192 29.035 -37.217 1.00 78.44 757 PRO A N 1
ATOM 6088 C CA . PRO A 1 757 ? 12.545 28.646 -38.580 1.00 78.44 757 PRO A CA 1
ATOM 6089 C C . PRO A 1 757 ? 13.642 29.552 -39.160 1.00 78.44 757 PRO A C 1
ATOM 6091 O O . PRO A 1 757 ? 13.541 30.774 -39.087 1.00 78.44 757 PRO A O 1
ATOM 6094 N N . GLY A 1 758 ? 14.695 28.949 -39.719 1.00 73.44 758 GLY A N 1
ATOM 6095 C CA . GLY A 1 758 ? 15.859 29.660 -40.264 1.00 73.44 758 GLY A CA 1
ATOM 6096 C C . GLY A 1 758 ? 16.981 29.960 -39.260 1.00 73.44 758 GLY A C 1
ATOM 6097 O O . GLY A 1 758 ? 18.069 30.346 -39.681 1.00 73.44 758 GLY A O 1
ATOM 6098 N N . GLU A 1 759 ? 16.770 29.749 -37.958 1.00 82.44 759 GLU A N 1
ATOM 6099 C CA . GLU A 1 759 ? 17.826 29.884 -36.950 1.00 82.44 759 GLU A CA 1
ATOM 6100 C C . GLU A 1 759 ? 18.668 28.607 -36.838 1.00 82.44 759 GLU A C 1
ATOM 6102 O O . GLU A 1 759 ? 18.223 27.498 -37.143 1.00 82.44 759 GLU A O 1
ATOM 6107 N N . THR A 1 760 ? 19.913 28.768 -36.387 1.00 84.06 760 THR A N 1
ATOM 6108 C CA . THR A 1 760 ? 20.829 27.661 -36.098 1.00 84.06 760 THR A CA 1
ATOM 6109 C C . THR A 1 760 ? 21.406 27.826 -34.699 1.00 84.06 760 THR A C 1
ATOM 6111 O O . THR A 1 760 ? 21.844 28.913 -34.325 1.00 84.06 760 THR A O 1
ATOM 6114 N N . TYR A 1 761 ? 21.422 26.745 -33.927 1.00 84.94 761 TYR A N 1
ATOM 6115 C CA . TYR A 1 761 ? 21.999 26.687 -32.589 1.00 84.94 761 TYR A CA 1
ATOM 6116 C C . TYR A 1 761 ? 23.205 25.758 -32.590 1.00 84.94 761 TYR A C 1
ATOM 6118 O O . TYR A 1 761 ? 23.093 24.610 -33.007 1.00 84.94 761 TYR A O 1
ATOM 6126 N N . ASN A 1 762 ? 24.348 26.235 -32.102 1.00 84.75 762 ASN A N 1
ATOM 6127 C CA . ASN A 1 762 ? 25.551 25.422 -31.997 1.00 84.75 762 ASN A CA 1
ATOM 6128 C C . ASN A 1 762 ? 25.679 24.815 -30.595 1.00 84.75 762 ASN A C 1
ATOM 6130 O O . ASN A 1 762 ? 25.665 25.534 -29.593 1.00 84.75 762 ASN A O 1
ATOM 6134 N N . HIS A 1 763 ? 25.852 23.495 -30.511 1.00 80.31 763 HIS A N 1
ATOM 6135 C CA . HIS A 1 763 ? 26.168 22.822 -29.252 1.00 80.31 763 HIS A CA 1
ATOM 6136 C C . HIS A 1 763 ? 27.084 21.617 -29.458 1.00 80.31 763 HIS A C 1
ATOM 6138 O O . HIS A 1 763 ? 26.731 20.670 -30.159 1.00 80.31 763 HIS A O 1
ATOM 6144 N N . LYS A 1 764 ? 28.243 21.626 -28.782 1.00 74.50 764 LYS A N 1
ATOM 6145 C CA . LYS A 1 764 ? 29.263 20.561 -28.838 1.00 74.50 764 LYS A CA 1
ATOM 6146 C C . LYS A 1 764 ? 29.638 20.167 -30.278 1.00 74.50 764 LYS A C 1
ATOM 6148 O O . LYS A 1 764 ? 29.650 18.985 -30.612 1.00 74.50 764 LYS A O 1
ATOM 6153 N N . ASN A 1 765 ? 29.977 21.162 -31.102 1.00 75.69 765 ASN A N 1
ATOM 6154 C CA . ASN A 1 765 ? 30.380 20.994 -32.507 1.00 75.69 765 ASN A CA 1
ATOM 6155 C C . ASN A 1 765 ? 29.285 20.404 -33.403 1.00 75.69 765 ASN A C 1
ATOM 6157 O O . ASN A 1 765 ? 29.584 19.683 -34.354 1.00 75.69 765 ASN A O 1
ATOM 6161 N N . ARG A 1 766 ? 28.023 20.689 -33.085 1.00 85.56 766 ARG A N 1
ATOM 6162 C CA . ARG A 1 766 ? 26.887 20.359 -33.937 1.00 85.56 766 ARG A CA 1
ATOM 6163 C C . ARG A 1 766 ? 26.002 21.574 -34.102 1.00 85.56 766 ARG A C 1
ATOM 6165 O O . ARG A 1 766 ? 25.709 22.250 -33.114 1.00 85.56 766 ARG A O 1
ATOM 6172 N N . ASP A 1 767 ? 25.580 21.803 -35.332 1.00 86.25 767 ASP A N 1
ATOM 6173 C CA . ASP A 1 767 ? 24.625 22.833 -35.700 1.00 86.25 767 ASP A CA 1
ATOM 6174 C C . ASP A 1 767 ? 23.234 22.209 -35.769 1.00 86.25 767 ASP A C 1
ATOM 6176 O O . ASP A 1 767 ? 23.012 21.230 -36.482 1.00 86.25 767 ASP A O 1
ATOM 6180 N N . TYR A 1 768 ? 22.314 22.762 -34.986 1.00 90.75 768 TYR A N 1
ATOM 6181 C CA . TYR A 1 768 ? 20.924 22.340 -34.899 1.00 90.75 768 TYR A CA 1
ATOM 6182 C C . TYR A 1 768 ? 20.026 23.388 -35.541 1.00 90.75 768 TYR A C 1
ATOM 6184 O O . TYR A 1 768 ? 20.135 24.566 -35.206 1.00 90.75 768 TYR A O 1
ATOM 6192 N N . CYS A 1 769 ? 19.101 22.972 -36.394 1.00 89.50 769 CYS A N 1
ATOM 6193 C CA . CYS A 1 769 ? 18.059 23.826 -36.957 1.00 89.50 769 CYS A CA 1
ATOM 6194 C C . CYS A 1 769 ? 16.704 23.105 -36.969 1.00 89.50 769 CYS A C 1
ATOM 6196 O O . CYS A 1 769 ? 16.611 21.908 -36.688 1.00 89.50 769 CYS A O 1
ATOM 6198 N N . LEU A 1 770 ? 15.630 23.839 -37.259 1.00 88.44 770 LEU A N 1
ATOM 6199 C CA . LEU A 1 770 ? 14.314 23.248 -37.507 1.00 88.44 770 LEU A CA 1
ATOM 6200 C C . LEU A 1 770 ? 14.227 22.728 -38.945 1.00 88.44 770 LEU A C 1
ATOM 6202 O O . LEU A 1 770 ? 14.665 23.401 -39.879 1.00 88.44 770 LEU A O 1
ATOM 6206 N N . GLY A 1 771 ? 13.632 21.546 -39.117 1.00 80.12 771 GLY A N 1
ATOM 6207 C CA . GLY A 1 771 ? 13.264 21.025 -40.430 1.00 80.12 771 GLY A CA 1
ATOM 6208 C C . GLY A 1 771 ? 12.257 21.930 -41.145 1.00 80.12 771 GLY A C 1
ATOM 6209 O O . GLY A 1 771 ? 11.583 22.746 -40.516 1.00 80.12 771 GLY A O 1
ATOM 6210 N N . ALA A 1 772 ? 12.146 21.783 -42.467 1.00 73.31 772 ALA A N 1
ATOM 6211 C CA . ALA A 1 772 ? 11.285 22.626 -43.305 1.00 73.31 772 ALA A CA 1
ATOM 6212 C C . ALA A 1 772 ? 9.790 22.552 -42.930 1.00 73.31 772 ALA A C 1
ATOM 6214 O O . ALA A 1 772 ? 9.056 23.513 -43.138 1.00 73.31 772 ALA A O 1
ATOM 6215 N N . ASP A 1 773 ? 9.358 21.431 -42.352 1.00 69.56 773 ASP A N 1
ATOM 6216 C CA . ASP A 1 773 ? 8.005 21.197 -41.834 1.00 69.56 773 ASP A CA 1
ATOM 6217 C C . ASP A 1 773 ? 7.797 21.728 -40.402 1.00 69.56 773 ASP A C 1
ATOM 6219 O O . ASP A 1 773 ? 6.679 21.743 -39.895 1.00 69.56 773 ASP A O 1
ATOM 6223 N N . GLY A 1 774 ? 8.867 22.157 -39.724 1.00 69.56 774 GLY A N 1
ATOM 6224 C CA . GLY A 1 774 ? 8.850 22.561 -38.321 1.00 69.56 774 GLY A CA 1
ATOM 6225 C C . GLY A 1 774 ? 8.581 21.418 -37.334 1.00 69.56 774 GLY A C 1
ATOM 6226 O O . GLY A 1 774 ? 8.537 21.669 -36.129 1.00 69.56 774 GLY A O 1
ATOM 6227 N N . CYS A 1 775 ? 8.429 20.176 -37.796 1.00 72.62 775 CYS A N 1
ATOM 6228 C CA . CYS A 1 775 ? 8.038 19.032 -36.970 1.00 72.62 775 CYS A CA 1
ATOM 6229 C C . CYS A 1 775 ? 9.238 18.300 -36.354 1.00 72.62 775 CYS A C 1
ATOM 6231 O O . CYS A 1 775 ? 9.076 17.594 -35.361 1.00 72.62 775 CYS A O 1
ATOM 6233 N N . GLN A 1 776 ? 10.443 18.496 -36.895 1.00 83.12 776 GLN A N 1
ATOM 6234 C CA . GLN A 1 776 ? 11.676 17.839 -36.448 1.00 83.12 776 GLN A CA 1
ATOM 6235 C C . GLN A 1 776 ? 12.850 18.815 -36.310 1.00 83.12 776 GLN A C 1
ATOM 6237 O O . GLN A 1 776 ? 12.863 19.884 -36.925 1.00 83.12 776 GLN A O 1
ATOM 6242 N N . TYR A 1 777 ? 13.869 18.423 -35.546 1.00 90.94 777 TYR A N 1
ATOM 6243 C CA . TYR A 1 777 ? 15.176 19.080 -35.550 1.00 90.94 777 TYR A CA 1
ATOM 6244 C C . TYR A 1 777 ? 16.124 18.386 -36.523 1.00 90.94 777 TYR A C 1
ATOM 6246 O O . TYR A 1 777 ? 16.180 17.160 -36.576 1.00 90.94 777 TYR A O 1
ATOM 6254 N N . ILE A 1 778 ? 16.915 19.165 -37.249 1.00 88.44 778 ILE A N 1
ATOM 6255 C CA . ILE A 1 778 ? 18.027 18.676 -38.060 1.00 88.44 778 ILE A CA 1
ATOM 6256 C C . ILE A 1 778 ? 19.312 19.046 -37.332 1.00 88.44 778 ILE A C 1
ATOM 6258 O O . ILE A 1 778 ? 19.504 20.201 -36.960 1.00 88.44 778 ILE A O 1
ATOM 6262 N N . ALA A 1 779 ? 20.177 18.064 -37.110 1.00 89.56 779 ALA A N 1
ATOM 6263 C CA . ALA A 1 779 ? 21.489 18.244 -36.516 1.00 89.56 779 ALA A CA 1
ATOM 6264 C C . ALA A 1 779 ? 22.565 17.813 -37.516 1.00 89.56 779 ALA A C 1
ATOM 6266 O O . ALA A 1 779 ? 22.484 16.733 -38.103 1.00 89.56 779 ALA A O 1
ATOM 6267 N N . VAL A 1 780 ? 23.601 18.623 -37.684 1.00 83.81 780 VAL A N 1
ATOM 6268 C CA . VAL A 1 780 ? 24.771 18.280 -38.503 1.00 83.81 780 VAL A CA 1
ATOM 6269 C C . VAL A 1 780 ? 26.045 18.590 -37.740 1.00 83.81 780 VAL A C 1
ATOM 6271 O O . VAL A 1 780 ? 26.044 19.448 -36.857 1.00 83.81 780 VAL A O 1
ATOM 6274 N N . ASP A 1 781 ? 27.135 17.890 -38.041 1.00 80.44 781 ASP A N 1
ATOM 6275 C CA . ASP A 1 781 ? 28.429 18.278 -37.481 1.00 80.44 781 ASP A CA 1
ATOM 6276 C C . ASP A 1 781 ? 28.802 19.674 -37.978 1.00 80.44 781 ASP A C 1
ATOM 6278 O O . ASP A 1 781 ? 28.712 19.972 -39.171 1.00 80.44 781 ASP A O 1
ATOM 6282 N N . THR A 1 782 ? 29.220 20.536 -37.055 1.00 69.50 782 THR A N 1
ATOM 6283 C CA . THR A 1 782 ? 29.680 21.880 -37.389 1.00 69.50 782 THR A CA 1
ATOM 6284 C C . THR A 1 782 ? 30.876 21.747 -38.313 1.00 69.50 782 THR A C 1
ATOM 6286 O O . THR A 1 782 ? 31.937 21.261 -37.910 1.00 69.50 782 THR A O 1
ATOM 6289 N N . VAL A 1 783 ? 30.721 22.186 -39.562 1.00 56.31 783 VAL A N 1
ATOM 6290 C CA . VAL A 1 783 ? 31.840 22.274 -40.497 1.00 56.31 783 VAL A CA 1
ATOM 6291 C C . VAL A 1 783 ? 32.845 23.237 -39.875 1.00 56.31 783 VAL A C 1
ATOM 6293 O O . VAL A 1 783 ? 32.552 24.420 -39.698 1.00 56.31 783 VAL A O 1
ATOM 6296 N N . ALA A 1 784 ? 34.015 22.728 -39.484 1.00 46.31 784 ALA A N 1
ATOM 6297 C CA . ALA A 1 784 ? 35.049 23.541 -38.868 1.00 46.31 784 ALA A CA 1
ATOM 6298 C C . ALA A 1 784 ? 35.417 24.697 -39.812 1.00 46.31 784 ALA A C 1
ATOM 6300 O O . ALA A 1 784 ? 36.116 24.503 -40.807 1.00 46.31 784 ALA A O 1
ATOM 6301 N N . LYS A 1 785 ? 34.973 25.920 -39.499 1.00 48.09 785 LYS A N 1
ATOM 6302 C CA . LYS A 1 785 ? 35.597 27.124 -40.048 1.00 48.09 785 LYS A CA 1
ATOM 6303 C C . LYS A 1 785 ? 37.001 27.180 -39.459 1.00 48.09 785 LYS A C 1
ATOM 6305 O O . LYS A 1 785 ? 37.174 27.608 -38.324 1.00 48.09 785 LYS A O 1
ATOM 6310 N N . VAL A 1 786 ? 37.993 26.698 -40.206 1.00 46.50 786 VAL A N 1
ATOM 6311 C CA . VAL A 1 786 ? 39.408 26.880 -39.865 1.00 46.50 786 VAL A CA 1
ATOM 6312 C C . VAL A 1 786 ? 39.670 28.393 -39.843 1.00 46.50 786 VAL A C 1
ATOM 6314 O O . VAL A 1 786 ? 39.515 29.030 -40.889 1.00 46.50 786 VAL A O 1
ATOM 6317 N N . PRO A 1 787 ? 40.020 29.008 -38.698 1.00 50.06 787 PRO A N 1
ATOM 6318 C CA . PRO A 1 787 ? 40.371 30.422 -38.676 1.00 50.06 787 PRO A CA 1
ATOM 6319 C C . PRO A 1 787 ? 41.633 30.630 -39.523 1.00 50.06 787 PRO A C 1
ATOM 6321 O O . PRO A 1 787 ? 42.645 29.967 -39.291 1.00 50.06 787 PRO A O 1
ATOM 6324 N N . GLN A 1 788 ? 41.593 31.526 -40.513 1.00 56.88 788 GLN A N 1
ATOM 6325 C CA . GLN A 1 788 ? 42.807 31.935 -41.221 1.00 56.88 788 GLN A CA 1
ATOM 6326 C C . GLN A 1 788 ? 43.613 32.883 -40.333 1.00 56.88 788 GLN A C 1
ATOM 6328 O O . GLN A 1 788 ? 43.176 33.987 -40.019 1.00 56.88 788 GLN A O 1
ATOM 6333 N N . LEU A 1 789 ? 44.811 32.461 -39.942 1.00 71.06 789 LEU A N 1
ATOM 6334 C CA . LEU A 1 789 ? 45.734 33.252 -39.136 1.00 71.06 789 LEU A CA 1
ATOM 6335 C C . LEU A 1 789 ? 46.369 34.306 -40.030 1.00 71.06 789 LEU A C 1
ATOM 6337 O O . LEU A 1 789 ? 47.115 33.951 -40.935 1.00 71.06 789 LEU A O 1
ATOM 6341 N N . THR A 1 790 ? 46.116 35.588 -39.797 1.00 68.94 790 THR A N 1
ATOM 6342 C CA . THR A 1 790 ? 46.719 36.648 -40.621 1.00 68.94 790 THR A CA 1
ATOM 6343 C C . THR A 1 790 ? 47.867 37.337 -39.880 1.00 68.94 790 THR A C 1
ATOM 6345 O O . THR A 1 790 ? 47.705 37.723 -38.722 1.00 68.94 790 THR A O 1
ATOM 6348 N N . TYR A 1 791 ? 49.019 37.497 -40.543 1.00 77.94 791 TYR A N 1
ATOM 6349 C CA . TYR A 1 791 ? 50.178 38.270 -40.067 1.00 77.94 791 TYR A CA 1
ATOM 6350 C C . TYR A 1 791 ? 50.851 38.990 -41.242 1.00 77.94 791 TYR A C 1
ATOM 6352 O O . TYR A 1 791 ? 51.224 38.346 -42.224 1.00 77.94 791 TYR A O 1
ATOM 6360 N N . ASN A 1 792 ? 51.008 40.318 -41.156 1.00 75.75 792 ASN A N 1
ATOM 6361 C CA . ASN A 1 792 ? 51.597 41.165 -42.210 1.00 75.75 792 ASN A CA 1
ATOM 6362 C C . ASN A 1 792 ? 51.043 40.889 -43.626 1.00 75.75 792 ASN A C 1
ATOM 6364 O O . ASN A 1 792 ? 51.797 40.787 -44.591 1.00 75.75 792 ASN A O 1
ATOM 6368 N N . GLY A 1 793 ? 49.722 40.726 -43.750 1.00 67.62 793 GLY A N 1
ATOM 6369 C CA . GLY A 1 793 ? 49.055 40.494 -45.038 1.00 67.62 793 GLY A CA 1
ATOM 6370 C C . GLY A 1 793 ? 49.198 39.079 -45.616 1.00 67.62 793 GLY A C 1
ATOM 6371 O O . GLY A 1 793 ? 48.638 38.814 -46.675 1.00 67.62 793 GLY A O 1
ATOM 6372 N N . LYS A 1 794 ? 49.896 38.157 -44.935 1.00 76.19 794 LYS A N 1
ATOM 6373 C CA . LYS A 1 794 ? 49.915 36.722 -45.266 1.00 76.19 794 LYS A CA 1
ATOM 6374 C C . LYS A 1 794 ? 48.962 35.938 -44.361 1.00 76.19 794 LYS A C 1
ATOM 6376 O O . LYS A 1 794 ? 48.920 36.186 -43.153 1.00 76.19 794 LYS A O 1
ATOM 6381 N N . SER A 1 795 ? 48.261 34.963 -44.939 1.00 77.56 795 SER A N 1
ATOM 6382 C CA . SER A 1 795 ? 47.397 34.019 -44.220 1.00 77.56 795 SER A CA 1
ATOM 6383 C C . SER A 1 795 ? 48.092 32.672 -44.009 1.00 77.56 795 SER A C 1
ATOM 6385 O O . SER A 1 795 ? 48.704 32.140 -44.932 1.00 77.56 795 SER A O 1
ATOM 6387 N N . TYR A 1 796 ? 47.945 32.099 -42.816 1.00 78.81 796 TYR A N 1
ATOM 6388 C CA . TYR A 1 796 ? 48.440 30.776 -42.432 1.00 78.81 796 TYR A CA 1
ATOM 6389 C C . TYR A 1 796 ? 47.279 29.926 -41.917 1.00 78.81 796 TYR A C 1
ATOM 6391 O O . TYR A 1 796 ? 46.369 30.441 -41.262 1.00 78.81 796 TYR A O 1
ATOM 6399 N N . THR A 1 797 ? 47.305 28.618 -42.171 1.00 70.56 797 THR A N 1
ATOM 6400 C CA . THR A 1 797 ? 46.243 27.714 -41.692 1.00 70.56 797 THR A CA 1
ATOM 6401 C C . THR A 1 797 ? 46.509 27.209 -40.277 1.00 70.56 797 THR A C 1
ATOM 6403 O O . THR A 1 797 ? 45.580 26.828 -39.568 1.00 70.56 797 THR A O 1
ATOM 6406 N N . THR A 1 798 ? 47.771 27.232 -39.823 1.00 79.31 798 THR A N 1
ATOM 6407 C CA . THR A 1 798 ? 48.149 26.809 -38.466 1.00 79.31 798 THR A CA 1
ATOM 6408 C C . THR A 1 798 ? 49.302 27.640 -37.876 1.00 79.31 798 THR A C 1
ATOM 6410 O O . THR A 1 798 ? 50.148 28.146 -38.617 1.00 79.31 798 THR A O 1
ATOM 6413 N N . PRO A 1 799 ? 49.439 27.728 -36.533 1.00 80.25 799 PRO A N 1
ATOM 6414 C CA . PRO A 1 799 ? 50.593 28.386 -35.907 1.00 80.25 799 PRO A CA 1
ATOM 6415 C C . PRO A 1 799 ? 51.933 27.696 -36.217 1.00 80.25 799 PRO A C 1
ATOM 6417 O O . PRO A 1 799 ? 52.993 28.287 -36.019 1.00 80.25 799 PRO A O 1
ATOM 6420 N N . LYS A 1 800 ? 51.894 26.441 -36.691 1.00 84.38 800 LYS A N 1
ATOM 6421 C CA . LYS A 1 800 ? 53.072 25.683 -37.129 1.00 84.38 800 LYS A CA 1
ATOM 6422 C C . LYS A 1 800 ? 53.625 26.227 -38.442 1.00 84.38 800 LYS A C 1
ATOM 6424 O O . LYS A 1 800 ? 54.832 26.403 -38.549 1.00 84.38 800 LYS A O 1
ATOM 6429 N N . GLU A 1 801 ? 52.749 26.524 -39.399 1.00 83.31 801 GLU A N 1
ATOM 6430 C CA . GLU A 1 801 ? 53.128 27.153 -40.671 1.00 83.31 801 GLU A CA 1
ATOM 6431 C C . GLU A 1 801 ? 53.694 28.555 -40.449 1.00 83.31 801 GLU A C 1
ATOM 6433 O O . GLU A 1 801 ? 54.762 28.870 -40.962 1.00 83.31 801 GLU A O 1
ATOM 6438 N N . PHE A 1 802 ? 53.044 29.353 -39.599 1.00 87.31 802 PHE A N 1
ATOM 6439 C CA . PHE A 1 802 ? 53.548 30.666 -39.190 1.00 87.31 802 PHE A CA 1
ATOM 6440 C C . PHE A 1 802 ? 54.953 30.587 -38.564 1.00 87.31 802 PHE A C 1
ATOM 6442 O O . PHE A 1 802 ? 55.848 31.357 -38.913 1.00 87.31 802 PHE A O 1
ATOM 6449 N N . ALA A 1 803 ? 55.168 29.638 -37.646 1.00 86.81 803 ALA A N 1
ATOM 6450 C CA . ALA A 1 803 ? 56.465 29.459 -37.001 1.00 86.81 803 ALA A CA 1
ATOM 6451 C C . ALA A 1 803 ? 57.550 29.011 -37.993 1.00 86.81 803 ALA A C 1
ATOM 6453 O O . ALA A 1 803 ? 58.696 29.437 -37.867 1.00 86.81 803 ALA A O 1
ATOM 6454 N N . ALA A 1 804 ? 57.192 28.192 -38.985 1.00 86.00 804 ALA A N 1
ATOM 6455 C CA . ALA A 1 804 ? 58.107 27.764 -40.035 1.00 86.00 804 ALA A CA 1
ATOM 6456 C C . ALA A 1 804 ? 58.514 28.925 -40.964 1.00 86.00 804 ALA A C 1
ATOM 6458 O O . ALA A 1 804 ? 59.709 29.089 -41.198 1.00 86.00 804 ALA A O 1
ATOM 6459 N N . ASP A 1 805 ? 57.569 29.763 -41.421 1.00 86.62 805 ASP A N 1
ATOM 6460 C CA . ASP A 1 805 ? 57.847 30.906 -42.323 1.00 86.62 805 ASP A CA 1
ATOM 6461 C C . ASP A 1 805 ? 58.797 31.933 -41.682 1.00 86.62 805 ASP A C 1
ATOM 6463 O O . ASP A 1 805 ? 59.683 32.473 -42.339 1.00 86.62 805 ASP A O 1
ATOM 6467 N N . LEU A 1 806 ? 58.667 32.162 -40.371 1.00 86.25 806 LEU A N 1
ATOM 6468 C CA . LEU A 1 806 ? 59.491 33.130 -39.632 1.00 86.25 806 LEU A CA 1
ATOM 6469 C C . LEU A 1 806 ? 60.713 32.513 -38.924 1.00 86.25 806 LEU A C 1
ATOM 6471 O O . LEU A 1 806 ? 61.457 33.221 -38.233 1.00 86.25 806 LEU A O 1
ATOM 6475 N N . GLY A 1 807 ? 60.930 31.201 -39.061 1.00 82.62 807 GLY A N 1
ATOM 6476 C CA . GLY A 1 807 ? 62.024 30.477 -38.404 1.00 82.62 807 GLY A CA 1
ATOM 6477 C C . GLY A 1 807 ? 61.991 30.580 -36.872 1.00 82.62 807 GLY A C 1
ATOM 6478 O O . GLY A 1 807 ? 63.032 30.817 -36.248 1.00 82.62 807 GLY A O 1
ATOM 6479 N N . LEU A 1 808 ? 60.799 30.474 -36.283 1.00 87.00 808 LEU A N 1
ATOM 6480 C CA . LEU A 1 808 ? 60.523 30.528 -34.844 1.00 87.00 808 LEU A CA 1
ATOM 6481 C C . LEU A 1 808 ? 60.377 29.121 -34.250 1.00 87.00 808 LEU A C 1
ATOM 6483 O O . LEU A 1 808 ? 60.010 28.166 -34.939 1.00 87.00 808 LEU A O 1
ATOM 6487 N N . ASN A 1 809 ? 60.599 28.985 -32.942 1.00 86.19 809 ASN A N 1
ATOM 6488 C CA . ASN A 1 809 ? 60.424 27.698 -32.272 1.00 86.19 809 ASN A CA 1
ATOM 6489 C C . ASN A 1 809 ? 58.935 27.376 -32.033 1.00 86.19 809 ASN A C 1
ATOM 6491 O O . ASN A 1 809 ? 58.322 27.811 -31.053 1.00 86.19 809 ASN A O 1
ATOM 6495 N N . TYR A 1 810 ? 58.358 26.553 -32.914 1.00 87.94 810 TYR A N 1
ATOM 6496 C CA . TYR A 1 810 ? 56.959 26.124 -32.816 1.00 87.94 810 TYR A CA 1
ATOM 6497 C C . TYR A 1 810 ? 56.623 25.434 -31.487 1.00 87.94 810 TYR A C 1
ATOM 6499 O O . TYR A 1 810 ? 55.530 25.628 -30.952 1.00 87.94 810 TYR A O 1
ATOM 6507 N N . THR A 1 811 ? 57.544 24.650 -30.922 1.00 86.31 811 THR A N 1
ATOM 6508 C CA . THR A 1 811 ? 57.310 23.930 -29.663 1.00 86.31 811 THR A CA 1
ATOM 6509 C C . THR A 1 811 ? 57.034 24.905 -28.521 1.00 86.31 811 THR A C 1
ATOM 6511 O O . THR A 1 811 ? 56.092 24.700 -27.754 1.00 86.31 811 THR A O 1
ATOM 6514 N N . ASN A 1 812 ? 57.781 26.008 -28.456 1.00 84.44 812 ASN A N 1
ATOM 6515 C CA . ASN A 1 812 ? 57.594 27.041 -27.437 1.00 84.44 812 ASN A CA 1
ATOM 6516 C C . ASN A 1 812 ? 56.274 27.798 -27.627 1.00 84.44 812 ASN A C 1
ATOM 6518 O O . ASN A 1 812 ? 55.540 28.005 -26.660 1.00 84.44 812 ASN A O 1
ATOM 6522 N N . ILE A 1 813 ? 55.929 28.138 -28.873 1.00 86.56 813 ILE A N 1
ATOM 6523 C CA . ILE A 1 813 ? 54.649 28.778 -29.212 1.00 86.56 813 ILE A CA 1
ATOM 6524 C C . ILE A 1 813 ? 53.477 27.868 -28.817 1.00 86.56 813 ILE A C 1
ATOM 6526 O O . ILE A 1 813 ? 52.544 28.309 -28.145 1.00 86.56 813 ILE A O 1
ATOM 6530 N N . ARG A 1 814 ? 53.541 26.574 -29.158 1.00 86.44 814 ARG A N 1
ATOM 6531 C CA . ARG A 1 814 ? 52.516 25.578 -28.813 1.00 86.44 814 ARG A CA 1
ATOM 6532 C C . ARG A 1 814 ? 52.345 25.439 -27.301 1.00 86.44 814 ARG A C 1
ATOM 6534 O O . ARG A 1 814 ? 51.214 25.431 -26.819 1.00 86.44 814 ARG A O 1
ATOM 6541 N N . GLN A 1 815 ? 53.442 25.344 -26.549 1.00 83.06 815 GLN A N 1
ATOM 6542 C CA . GLN A 1 815 ? 53.383 25.267 -25.086 1.00 83.06 815 GLN A CA 1
ATOM 6543 C C . GLN A 1 815 ? 52.808 26.549 -24.472 1.00 83.06 815 GLN A C 1
ATOM 6545 O O . GLN A 1 815 ? 52.014 26.480 -23.534 1.00 83.06 815 GLN A O 1
ATOM 6550 N N . GLY A 1 816 ? 53.166 27.712 -25.012 1.00 82.19 816 GLY A N 1
ATOM 6551 C CA . GLY A 1 816 ? 52.653 29.004 -24.571 1.00 82.19 816 GLY A CA 1
ATOM 6552 C C . GLY A 1 816 ? 51.152 29.176 -24.799 1.00 82.19 816 GLY A C 1
ATOM 6553 O O . GLY A 1 816 ? 50.435 29.558 -23.874 1.00 82.19 816 GLY A O 1
ATOM 6554 N N . LEU A 1 817 ? 50.661 28.806 -25.983 1.00 83.12 817 LEU A N 1
ATOM 6555 C CA . LEU A 1 817 ? 49.230 28.798 -26.308 1.00 83.12 817 LEU A CA 1
ATOM 6556 C C . LEU A 1 817 ? 48.455 27.809 -25.427 1.00 83.12 817 LEU A C 1
ATOM 6558 O O . LEU A 1 817 ? 47.404 28.149 -24.887 1.00 83.12 817 LEU A O 1
ATOM 6562 N N . HIS A 1 818 ? 49.010 26.617 -25.193 1.00 79.31 818 HIS A N 1
ATOM 6563 C CA . HIS A 1 818 ? 48.415 25.629 -24.292 1.00 79.31 818 HIS A CA 1
ATOM 6564 C C . HIS A 1 818 ? 48.297 26.155 -22.850 1.00 79.31 818 HIS A C 1
ATOM 6566 O O . HIS A 1 818 ? 47.258 26.001 -22.210 1.00 79.31 818 HIS A O 1
ATOM 6572 N N . ARG A 1 819 ? 49.332 26.839 -22.341 1.00 79.88 819 ARG A N 1
ATOM 6573 C CA . ARG A 1 819 ? 49.292 27.490 -21.019 1.00 79.88 819 ARG A CA 1
ATOM 6574 C C . ARG A 1 819 ? 48.321 28.673 -20.970 1.00 79.88 819 ARG A C 1
ATOM 6576 O O . ARG A 1 819 ? 47.748 28.928 -19.918 1.00 79.88 819 ARG A O 1
ATOM 6583 N N . ALA A 1 820 ? 48.142 29.405 -22.071 1.00 76.81 820 ALA A N 1
ATOM 6584 C CA . ALA A 1 820 ? 47.186 30.510 -22.154 1.00 76.81 820 ALA A CA 1
ATOM 6585 C C . ALA A 1 820 ? 45.728 30.022 -22.105 1.00 76.81 820 ALA A C 1
ATOM 6587 O O . ALA A 1 820 ? 44.902 30.671 -21.460 1.00 76.81 820 ALA A O 1
ATOM 6588 N N . LYS A 1 821 ? 45.449 28.862 -22.719 1.00 77.50 821 LYS A N 1
ATOM 6589 C CA . LYS A 1 821 ? 44.146 28.183 -22.699 1.00 77.50 821 LYS A CA 1
ATOM 6590 C C . LYS A 1 821 ? 43.811 27.576 -21.333 1.00 77.50 821 LYS A C 1
ATOM 6592 O O . LYS A 1 821 ? 42.702 27.745 -20.848 1.00 77.50 821 LYS A O 1
ATOM 6597 N N . ASN A 1 822 ? 44.779 26.919 -20.692 1.00 73.00 822 ASN A N 1
ATOM 6598 C CA . ASN A 1 822 ? 44.551 26.142 -19.464 1.00 73.00 822 ASN A CA 1
ATOM 6599 C C . ASN A 1 822 ? 44.846 26.919 -18.166 1.00 73.00 822 ASN A C 1
ATOM 6601 O O . ASN A 1 822 ? 45.148 26.322 -17.135 1.00 73.00 822 ASN A O 1
ATOM 6605 N N . ASN A 1 823 ? 44.822 28.250 -18.213 1.00 72.00 823 ASN A N 1
ATOM 6606 C CA . ASN A 1 823 ? 45.008 29.085 -17.028 1.00 72.00 823 ASN A CA 1
ATOM 6607 C C . ASN A 1 823 ? 43.684 29.195 -16.245 1.00 72.00 823 ASN A C 1
ATOM 6609 O O . ASN A 1 823 ? 42.620 29.186 -16.859 1.00 72.00 823 ASN A O 1
ATOM 6613 N N . THR A 1 824 ? 43.728 29.362 -14.917 1.00 59.25 824 THR A N 1
ATOM 6614 C CA . THR A 1 824 ? 42.530 29.511 -14.054 1.00 59.25 824 THR A CA 1
ATOM 6615 C C . THR A 1 824 ? 41.626 30.668 -14.483 1.00 59.25 824 THR A C 1
ATOM 6617 O O . THR A 1 824 ? 40.425 30.640 -14.233 1.00 59.25 824 THR A O 1
ATOM 6620 N N . LYS A 1 825 ? 42.192 31.665 -15.174 1.00 66.56 825 LYS A N 1
ATOM 6621 C CA . LYS A 1 825 ? 41.462 32.605 -16.031 1.00 66.56 825 LYS A CA 1
ATOM 6622 C C . LYS A 1 825 ? 42.078 32.557 -17.433 1.00 66.56 825 LYS A C 1
ATOM 6624 O O . LYS A 1 825 ? 43.189 33.075 -17.604 1.00 66.56 825 LYS A O 1
ATOM 6629 N N . PRO A 1 826 ? 41.415 31.925 -18.417 1.00 72.94 826 PRO A N 1
ATOM 6630 C CA . PRO A 1 826 ? 41.954 31.805 -19.764 1.00 72.94 826 PRO A CA 1
ATOM 6631 C C . PRO A 1 826 ? 42.251 33.177 -20.373 1.00 72.94 826 PRO A C 1
ATOM 6633 O O . PRO A 1 826 ? 41.479 34.126 -20.219 1.00 72.94 826 PRO A O 1
ATOM 6636 N N . LYS A 1 827 ? 43.399 33.306 -21.039 1.00 75.12 827 LYS A N 1
ATOM 6637 C CA . LYS A 1 827 ? 43.850 34.597 -21.576 1.00 75.12 827 LYS A CA 1
ATOM 6638 C C . LYS A 1 827 ? 43.330 34.787 -22.997 1.00 75.12 827 LYS A C 1
ATOM 6640 O O . LYS A 1 827 ? 43.444 33.884 -23.809 1.00 75.12 827 LYS A O 1
ATOM 6645 N N . THR A 1 828 ? 42.867 35.990 -23.323 1.00 81.31 828 THR A N 1
ATOM 6646 C CA . THR A 1 828 ? 42.446 36.376 -24.688 1.00 81.31 828 THR A CA 1
ATOM 6647 C C . THR A 1 828 ? 43.619 36.731 -25.609 1.00 81.31 828 THR A C 1
ATOM 6649 O O . THR A 1 828 ? 43.438 36.980 -26.798 1.00 81.31 828 THR A O 1
ATOM 6652 N N . LYS A 1 829 ? 44.848 36.763 -25.072 1.00 85.81 829 LYS A N 1
ATOM 6653 C CA . LYS A 1 829 ? 46.077 36.971 -25.845 1.00 85.81 829 LYS A CA 1
ATOM 6654 C C . LYS A 1 829 ? 47.291 36.280 -25.229 1.00 85.81 829 LYS A C 1
ATOM 6656 O O . LYS A 1 829 ? 47.436 36.228 -24.004 1.00 85.81 829 LYS A O 1
ATOM 6661 N N . TYR A 1 830 ? 48.203 35.824 -26.081 1.00 87.38 830 TYR A N 1
ATOM 6662 C CA . TYR A 1 830 ? 49.497 35.247 -25.716 1.00 87.38 830 TYR A CA 1
ATOM 6663 C C . TYR A 1 830 ? 50.635 36.022 -26.391 1.00 87.38 830 TYR A C 1
ATOM 6665 O O . TYR A 1 830 ? 50.583 36.282 -27.586 1.00 87.38 830 TYR A O 1
ATOM 6673 N N . LYS A 1 831 ? 51.670 36.401 -25.632 1.00 88.44 831 LYS A N 1
ATOM 6674 C CA . LYS A 1 831 ? 52.846 37.106 -26.161 1.00 88.44 831 LYS A CA 1
ATOM 6675 C C . LYS A 1 831 ? 54.042 36.166 -26.209 1.00 88.44 831 LYS A C 1
ATOM 6677 O O . LYS A 1 831 ? 54.426 35.613 -25.179 1.00 88.44 831 LYS A O 1
ATOM 6682 N N . TYR A 1 832 ? 54.648 36.043 -27.381 1.00 88.06 832 TYR A N 1
ATOM 6683 C CA . TYR A 1 832 ? 55.869 35.288 -27.613 1.00 88.06 832 TYR A CA 1
ATOM 6684 C C . TYR A 1 832 ? 57.008 36.237 -27.980 1.00 88.06 832 TYR A C 1
ATOM 6686 O O . TYR A 1 832 ? 56.827 37.103 -28.832 1.00 88.06 832 TYR A O 1
ATOM 6694 N N . LYS A 1 833 ? 58.178 36.095 -27.352 1.00 85.94 833 LYS A N 1
ATOM 6695 C CA . LYS A 1 833 ? 59.343 36.942 -27.631 1.00 85.94 833 LYS A CA 1
ATOM 6696 C C . LYS A 1 833 ? 60.512 36.071 -28.060 1.00 85.94 833 LYS A C 1
ATOM 6698 O O . LYS A 1 833 ? 60.955 35.223 -27.295 1.00 85.94 833 LYS A O 1
ATOM 6703 N N . GLU A 1 834 ? 61.015 36.297 -29.266 1.00 82.50 834 GLU A N 1
ATOM 6704 C CA . GLU A 1 834 ? 62.147 35.553 -29.820 1.00 82.50 834 GLU A CA 1
ATOM 6705 C C . GLU A 1 834 ? 62.888 36.442 -30.829 1.00 82.50 834 GLU A C 1
ATOM 6707 O O . GLU A 1 834 ? 62.267 37.228 -31.547 1.00 82.50 834 GLU A O 1
ATOM 6712 N N . LYS A 1 835 ? 64.228 36.373 -30.850 1.00 75.56 835 LYS A N 1
ATOM 6713 C CA . LYS A 1 835 ? 65.098 37.181 -31.735 1.00 75.56 835 LYS A CA 1
ATOM 6714 C C . LYS A 1 835 ? 64.815 38.698 -31.680 1.00 75.56 835 LYS A C 1
ATOM 6716 O O . LYS A 1 835 ? 64.761 39.372 -32.703 1.00 75.56 835 LYS A O 1
ATOM 6721 N N . GLY A 1 836 ? 64.585 39.239 -30.481 1.00 76.81 836 GLY A N 1
ATOM 6722 C CA . GLY A 1 836 ? 64.359 40.677 -30.267 1.00 76.81 836 GLY A CA 1
ATOM 6723 C C . GLY A 1 836 ? 62.983 41.208 -30.699 1.00 76.81 836 GLY A C 1
ATOM 6724 O O . GLY A 1 836 ? 62.683 42.367 -30.426 1.00 76.81 836 GLY A O 1
ATOM 6725 N N . LYS A 1 837 ? 62.118 40.376 -31.295 1.00 80.88 837 LYS A N 1
ATOM 6726 C CA . LYS A 1 837 ? 60.748 40.733 -31.698 1.00 80.88 837 LYS A CA 1
ATOM 6727 C C . LYS A 1 837 ? 59.719 40.115 -30.753 1.00 80.88 837 LYS A C 1
ATOM 6729 O O . LYS A 1 837 ? 59.962 39.058 -30.170 1.00 80.88 837 LYS A O 1
ATOM 6734 N N . THR A 1 838 ? 58.580 40.786 -30.587 1.00 87.19 838 THR A N 1
ATOM 6735 C CA . THR A 1 838 ? 57.446 40.286 -29.795 1.00 87.19 838 THR A CA 1
ATOM 6736 C C . THR A 1 838 ? 56.261 40.057 -30.718 1.00 87.19 838 THR A C 1
ATOM 6738 O O . THR A 1 838 ? 55.850 40.992 -31.391 1.00 87.19 838 THR A O 1
ATOM 6741 N N . TYR A 1 839 ? 55.718 38.843 -30.705 1.00 88.50 839 TYR A N 1
ATOM 6742 C CA . TYR A 1 839 ? 54.532 38.435 -31.452 1.00 88.50 839 TYR A CA 1
ATOM 6743 C C . TYR A 1 839 ? 53.367 38.258 -30.482 1.00 88.50 839 TYR A C 1
ATOM 6745 O O . TYR A 1 839 ? 53.489 37.535 -29.487 1.00 88.50 839 TYR A O 1
ATOM 6753 N N . THR A 1 840 ? 52.243 38.916 -30.745 1.00 88.69 840 THR A N 1
ATOM 6754 C CA . THR A 1 840 ? 51.028 38.807 -29.929 1.00 88.69 840 THR A CA 1
ATOM 6755 C C . THR A 1 840 ? 49.978 37.994 -30.671 1.00 88.69 840 THR A C 1
ATOM 6757 O O . THR A 1 840 ? 49.436 38.451 -31.667 1.00 88.69 840 THR A O 1
ATOM 6760 N N . PHE A 1 841 ? 49.671 36.807 -30.157 1.00 88.19 841 PHE A N 1
ATOM 6761 C CA . PHE A 1 841 ? 48.609 35.926 -30.632 1.00 88.19 841 PHE A CA 1
ATOM 6762 C C . PHE A 1 841 ? 47.297 36.308 -29.948 1.00 88.19 841 PHE A C 1
ATOM 6764 O O . PHE A 1 841 ? 47.219 36.244 -28.717 1.00 88.19 841 PHE A O 1
ATOM 6771 N N . TYR A 1 842 ? 46.280 36.681 -30.717 1.00 83.00 842 TYR A N 1
ATOM 6772 C CA . TYR A 1 842 ? 44.926 36.931 -30.221 1.00 83.00 842 TYR A CA 1
ATOM 6773 C C . TYR A 1 842 ? 44.087 35.661 -30.315 1.00 83.00 842 TYR A C 1
ATOM 6775 O O . TYR A 1 842 ? 44.202 34.917 -31.289 1.00 83.00 842 TYR A O 1
ATOM 6783 N N . LEU A 1 843 ? 43.290 35.402 -29.277 1.00 81.06 843 LEU A N 1
ATOM 6784 C CA . LEU A 1 843 ? 42.511 34.177 -29.116 1.00 81.06 843 LEU A CA 1
ATOM 6785 C C . LEU A 1 843 ? 41.010 34.495 -29.108 1.00 81.06 843 LEU A C 1
ATOM 6787 O O . LEU A 1 843 ? 40.604 35.454 -28.449 1.00 81.06 843 LEU A O 1
ATOM 6791 N N . ASP A 1 844 ? 40.203 33.707 -29.824 1.00 72.00 844 ASP A N 1
ATOM 6792 C CA . ASP A 1 844 ? 38.735 33.785 -29.756 1.00 72.00 844 ASP A CA 1
ATOM 6793 C C . ASP A 1 844 ? 38.173 33.171 -28.460 1.00 72.00 844 ASP A C 1
ATOM 6795 O O . ASP A 1 844 ? 38.906 32.678 -27.600 1.00 72.00 844 ASP A O 1
ATOM 6799 N N . GLU A 1 845 ? 36.846 33.187 -28.326 1.00 62.59 845 GLU A N 1
ATOM 6800 C CA . GLU A 1 845 ? 36.110 32.620 -27.187 1.00 62.59 845 GLU A CA 1
ATOM 6801 C C . GLU A 1 845 ? 36.309 31.100 -27.030 1.00 62.59 845 GLU A C 1
ATOM 6803 O O . GLU A 1 845 ? 36.137 30.561 -25.938 1.00 62.59 845 GLU A O 1
ATOM 6808 N N . ASN A 1 846 ? 36.745 30.417 -28.094 1.00 61.69 846 ASN A N 1
ATOM 6809 C CA . ASN A 1 846 ? 37.097 28.995 -28.107 1.00 61.69 846 ASN A CA 1
ATOM 6810 C C . ASN A 1 846 ? 38.612 28.752 -27.929 1.00 61.69 846 ASN A C 1
ATOM 6812 O O . ASN A 1 846 ? 39.083 27.607 -27.959 1.00 61.69 846 ASN A O 1
ATOM 6816 N N . TYR A 1 847 ? 39.377 29.822 -27.702 1.00 66.56 847 TYR A N 1
ATOM 6817 C CA . TYR A 1 847 ? 40.832 29.863 -27.563 1.00 66.56 847 TYR A CA 1
ATOM 6818 C C . TYR A 1 847 ? 41.610 29.415 -28.804 1.00 66.56 847 TYR A C 1
ATOM 6820 O O . TYR A 1 847 ? 42.751 28.953 -28.693 1.00 66.56 847 TYR A O 1
ATOM 6828 N N . ASN A 1 848 ? 41.016 29.563 -29.987 1.00 74.94 848 ASN A N 1
ATOM 6829 C CA . ASN A 1 848 ? 41.724 29.436 -31.254 1.00 74.94 848 ASN A CA 1
ATOM 6830 C C . ASN A 1 848 ? 42.432 30.749 -31.579 1.00 74.94 848 ASN A C 1
ATOM 6832 O O . ASN A 1 848 ? 41.924 31.827 -31.280 1.00 74.94 848 ASN A O 1
ATOM 6836 N N . VAL A 1 849 ? 43.600 30.670 -32.216 1.00 76.69 849 VAL A N 1
ATOM 6837 C CA . VAL A 1 849 ? 44.299 31.875 -32.673 1.00 76.69 849 VAL A CA 1
ATOM 6838 C C . VAL A 1 849 ? 43.532 32.472 -33.852 1.00 76.69 849 VAL A C 1
ATOM 6840 O O . VAL A 1 849 ? 43.263 31.772 -34.825 1.00 76.69 849 VAL A O 1
ATOM 6843 N N . THR A 1 850 ? 43.200 33.757 -33.766 1.00 74.56 850 THR A N 1
ATOM 6844 C CA . THR A 1 850 ? 42.472 34.488 -34.816 1.00 74.56 850 THR A CA 1
ATOM 6845 C C . THR A 1 850 ? 43.353 35.476 -35.566 1.00 74.56 850 THR A C 1
ATOM 6847 O O . THR A 1 850 ? 43.175 35.664 -36.765 1.00 74.56 850 THR A O 1
ATOM 6850 N N . SER A 1 851 ? 44.336 36.085 -34.902 1.00 78.25 851 SER A N 1
ATOM 6851 C CA . SER A 1 851 ? 45.291 36.999 -35.535 1.00 78.25 851 SER A CA 1
ATOM 6852 C C . SER A 1 851 ? 46.612 37.074 -34.770 1.00 78.25 851 SER A C 1
ATOM 6854 O O . SER A 1 851 ? 46.694 36.703 -33.591 1.00 78.25 851 SER A O 1
ATOM 6856 N N . ILE A 1 852 ? 47.663 37.532 -35.455 1.00 82.44 852 ILE A N 1
ATOM 6857 C CA . ILE A 1 852 ? 48.993 37.746 -34.877 1.00 82.44 852 ILE A CA 1
ATOM 6858 C C . ILE A 1 852 ? 49.450 39.163 -35.238 1.00 82.44 852 ILE A C 1
ATOM 6860 O O . ILE A 1 852 ? 49.288 39.583 -36.383 1.00 82.44 852 ILE A O 1
ATOM 6864 N N . VAL A 1 853 ? 50.021 39.889 -34.271 1.00 81.31 853 VAL A N 1
ATOM 6865 C CA . VAL A 1 853 ? 50.613 41.231 -34.458 1.00 81.31 853 VAL A CA 1
ATOM 6866 C C . VAL A 1 853 ? 52.052 41.258 -33.978 1.00 81.31 853 VAL A C 1
ATOM 6868 O O . VAL A 1 853 ? 52.306 40.703 -32.879 1.00 81.31 853 VAL A O 1
#

Mean predicted aligned error: 23.2 Å

Solvent-accessible surface area (backbone atoms only — not comparable to full-atom values): 48046 Å² total; per-residue (Å²): 132,90,47,73,67,55,45,54,52,48,51,54,60,69,32,68,70,46,47,53,52,44,23,56,52,44,40,73,74,77,42,52,100,34,44,56,62,82,44,92,59,38,66,67,24,39,40,54,47,39,50,49,42,53,71,72,43,36,80,80,79,54,83,84,78,74,48,70,65,62,51,30,48,65,62,40,42,43,58,55,49,42,53,52,58,55,66,70,61,51,57,68,58,54,53,49,54,44,53,77,57,67,79,82,75,64,94,89,72,84,63,104,69,54,59,54,58,54,52,47,50,47,53,56,27,56,76,69,75,40,77,42,99,52,34,85,47,71,66,25,47,65,66,27,80,84,22,67,75,60,41,92,82,64,77,57,62,68,52,50,50,52,44,53,53,51,49,53,46,37,54,53,31,39,52,51,42,56,50,47,54,55,61,65,41,47,62,57,52,51,56,44,52,20,35,51,45,39,76,69,54,54,69,68,56,57,50,52,50,63,76,41,44,91,78,41,60,70,70,60,40,52,56,49,50,50,28,62,74,72,40,39,36,45,72,67,52,50,51,48,53,51,50,51,55,48,47,51,58,50,50,64,55,65,74,65,74,86,78,80,91,81,79,75,78,64,54,65,64,55,51,54,54,49,52,57,48,50,55,54,48,52,55,50,33,44,59,36,41,56,52,69,77,78,60,81,83,80,71,82,81,50,75,65,55,52,49,54,51,50,50,34,49,53,46,35,50,54,47,21,65,75,70,74,50,55,55,70,60,46,53,50,52,28,49,54,49,48,55,52,69,54,39,50,81,79,46,46,45,47,41,46,27,28,37,52,26,43,72,68,50,40,26,64,80,77,77,46,51,72,71,50,66,69,33,30,52,49,47,8,40,39,54,42,28,52,66,41,46,65,56,52,74,75,32,85,84,54,101,76,79,64,37,57,62,50,31,51,48,45,50,50,32,27,29,66,44,10,52,52,37,67,68,56,69,84,78,70,95,45,67,60,73,50,70,67,58,52,40,52,42,61,70,71,63,52,59,51,91,64,86,51,61,64,78,56,48,63,65,48,44,55,57,38,60,76,44,58,46,67,33,32,41,61,90,48,74,45,68,57,50,75,70,55,45,67,70,37,60,90,47,57,41,73,53,86,50,66,57,62,28,50,46,45,19,27,32,60,69,44,66,38,47,38,26,37,33,81,36,40,50,30,38,35,33,69,89,72,73,45,46,31,39,54,58,56,49,70,42,97,86,38,36,28,31,38,56,32,33,40,25,13,60,69,54,47,51,49,39,40,52,51,46,50,63,71,36,65,82,38,71,69,47,52,48,51,63,67,45,96,75,37,98,75,38,86,83,54,69,57,54,69,71,73,78,78,83,57,91,86,47,66,84,43,42,44,56,46,38,46,46,25,51,49,51,42,50,53,50,37,53,51,47,51,53,49,47,62,65,75,50,49,97,81,44,60,68,61,52,50,52,52,48,60,50,69,68,57,64,35,67,46,81,78,46,72,46,50,32,50,59,56,32,41,42,65,74,38,32,77,63,36,26,39,55,59,56,43,53,62,45,103,84,71,45,71,43,62,40,41,73,42,42,76,85,68,51,56,54,55,28,26,71,95,28,53,45,78,42,49,41,65,59,52,52,57,74,68,46,89,51,49,26,31,31,46,79,84,46,80,27,84,23,42,55,56,46,18,63,79,69,78,46,59,42,73,63,51,51,62,56,59,74,68,60,50,86,89,44,74,48,79,58,95,65,25,37,33,31,52,36,97,83,66,65,34,36,36,34,36,72,49,77,77,79,75,53,60,30,38,45,95,92,43,76,31,84,44,73,59,56,51,19,58,77,70,74,47,67,43,70,60,54,53,53,50,51,51,53,31,56,72,35,101,71,59,49,58,58,45,80,48,76,60,95,93,44,70,42,38,36,33,32,50,101,85,62,47,61,49,36,45,84

pLDDT: mean 76.7, std 14.32, range [27.09, 95.25]

Foldseek 3Di:
DQDLVLLVVLLVLLDVVVLVVLQVVCCVPPPDLQGDALAPGHLVSLLVSQLCCVVSFCVPPPPPPDDSVNSSCLLCVLVVQLVVVLVVPPVLVLLVVCLVDPDDADPPDDDPDDLSVLSVVVSVCVVVVHQDPRYRDPSSLLRRCPHSLNDPRDPDVSSVVSSVVSVVSRVVSNVVNVVSSCVVSVVRSQQSVQLSVLVVDDPVLVVVCVVCVVVQDVVLSVVLVVCNVVSGHHPVNVVSSVVVVVVVVVVVVVVDDDDDPDDDDQLLVQLVVLVVVLVVLLVLLQVLLLPVVPPPPPDDDDPVRVVLVVLLQVLLVVLCVVVVHDSVVLVVQLVVQLVQVSNSVLCSFLLLQLLLCQSLQFDCVLFPDPVQVLALLSQLSNVLSNVCNVVCVVDPPDDDDPSNVSSVSSSVSSCVSCSNSSNHDRRPPHGRDDSVSSSVRVVVVRRDDDQQDQQCLVVLVCQCVLQVFQAKAFDDKDWDDPVRCVVFVVQWFWDPRPSVQSHLCRLQVARWTWTDTQLWIWIAGPLQRIIMTQAFDQDPLRFTKTWMKTFDPVLLVVLLVLLCVLCVPFPLSVVLAPPPDRVQHPPPPLPPQDPDSDNPQRVCNSVSNVSSVVSSVVSSVVSLVVLPVRDDPPPVVSVVSSCVSVVRDGMDGDDMDTRLSSLCCRLPVPLNCCDSPFDADPVRHGFHKDKAFQVNNNHRNGPVGIDIDGPVVVVLVVDPAFWEQEPNRTDSHLVRVCVVPVHDSVVVSVVLVPADAPDWDDDPQKIWHADPVSRHIYIYGNPDPQAFEDDPRDTDSDVVVVCVVVVHDSVVVVVQLVCQCPDPDRHQWTWDDDPNDIKIFGADPVSDTRYID

Secondary structure (DSSP, 8-state):
---HHHHHHHHHHTSHHHHHHHHHHHHHHH--TT---SSSS-HHHHHHHHHHHHHHTGGGT--S---HHHHHHHHHHHHHHHHHHHHTT-HHHHHHHHHHSPPPPPTT---SS-HHHHHHHHHHHHHTTPPBTTBSSHHHHHH-TTSGGG-TT---HHHHHHHHHHHHHHHHHHHHHHHHHHHHHHHHHHHHHHHHHHHHS-HHHHHHHHHTGGGS-HHHHHHHHHHHHHT---HHHHHHHHHHHHHHHHHHHHT-----S--PPPHHHHHHHHHHHHHHHHHHHHHHHTGGGTSTTSSPPPHHHHHHHHHHHHHHHHHHHHHT--HHHHHHHHHHHHHHHHSHHHHHHHHHHHHHHHHHT--HHHHS-HHHHH-HHHHHHHHHHHHHHHHHHHHTT-----HHHHHHHHHHHHHHHTTTTTT-PPPP--PPPPHHHHHHHHHTT----PPPPPTTHHHHHHHHHHHT--EEEES-EEEPPHHHHHHHGGG-EE---HHHHHHHHHHHSS-EEEEEETTEEEEEETTT--EEEEPPEEPTTS-EEEEEEEE-HHHHHHHHHHHHHHHTT-HHHHHHHHSSS-SS-SSS-PPP------TT-GGGHHHHHHHHHHHHHHHHHHHHHHHHHHS-TT-HHHHHHHHHHHHS--EEEEEEEEHHHHHHHHH-HHHHHHHHSPPBPTTS-B--EEEEETTS-TT---GGGEEEEEHHHHHHHT--SPPEEETTEEESSHHHHHHHTT--HHHHHHHHTTPPTT-EEE-SSEEEEE-TTSSSEEEEE-------EEETTEEESSHHHHHHHTT--HHHHHHHHHHHHTSSS--SEEEEEETTEEEEEEE-TT--EEEE-

Organism: NCBI:txid225345